Protein AF-A0A835G7R6-F1 (afdb_monomer_lite)

Structure (mmCIF, N/CA/C/O backbone):
data_AF-A0A835G7R6-F1
#
_entry.id   AF-A0A835G7R6-F1
#
loop_
_atom_site.group_PDB
_atom_site.id
_atom_site.type_symbol
_atom_site.label_atom_id
_atom_site.label_alt_id
_atom_site.label_comp_id
_atom_site.label_asym_id
_atom_site.label_entity_id
_atom_site.label_seq_id
_atom_site.pdbx_PDB_ins_code
_atom_site.Cartn_x
_atom_site.Cartn_y
_atom_site.Cartn_z
_atom_site.occupancy
_atom_site.B_iso_or_equiv
_atom_site.auth_seq_id
_atom_site.auth_comp_id
_atom_site.auth_asym_id
_atom_site.auth_atom_id
_atom_site.pdbx_PDB_model_num
ATOM 1 N N . ASN A 1 1 ? 49.746 -37.201 -50.486 1.00 33.78 1 ASN A N 1
ATOM 2 C CA . ASN A 1 1 ? 51.014 -36.562 -50.086 1.00 33.78 1 ASN A CA 1
ATOM 3 C C . ASN A 1 1 ? 51.595 -35.878 -51.313 1.00 33.78 1 ASN A C 1
ATOM 5 O O . ASN A 1 1 ? 51.813 -36.614 -52.272 1.00 33.78 1 ASN A O 1
ATOM 9 N N . PRO A 1 2 ? 51.861 -34.561 -51.320 1.00 35.62 2 PRO A N 1
ATOM 10 C CA . PRO A 1 2 ? 51.382 -33.475 -50.436 1.00 35.62 2 PRO A CA 1
ATOM 11 C C . PRO A 1 2 ? 50.703 -32.332 -51.251 1.00 35.62 2 PRO A C 1
ATOM 13 O O . PRO A 1 2 ? 50.592 -32.457 -52.465 1.00 35.62 2 PRO A O 1
ATOM 16 N N . ALA A 1 3 ? 50.317 -31.164 -50.720 1.00 29.27 3 ALA A N 1
ATOM 17 C CA . ALA A 1 3 ? 49.664 -30.757 -49.460 1.00 29.27 3 ALA A CA 1
ATOM 18 C C . ALA A 1 3 ? 49.553 -29.203 -49.435 1.00 29.27 3 ALA A C 1
ATOM 20 O O . ALA A 1 3 ? 50.396 -28.535 -50.017 1.00 29.27 3 ALA A O 1
ATOM 21 N N . GLU A 1 4 ? 48.551 -28.681 -48.716 1.00 32.97 4 GLU A N 1
ATOM 22 C CA . GLU A 1 4 ? 48.569 -27.445 -47.892 1.00 32.97 4 GLU A CA 1
ATOM 23 C C . GLU A 1 4 ? 48.781 -26.001 -48.438 1.00 32.97 4 GLU A C 1
ATOM 25 O O . GLU A 1 4 ? 49.828 -25.649 -48.971 1.00 32.97 4 GLU A O 1
ATOM 30 N N . LEU A 1 5 ? 47.811 -25.150 -48.013 1.00 30.33 5 LEU A N 1
ATOM 31 C CA . LEU A 1 5 ? 47.894 -23.733 -47.558 1.00 30.33 5 LEU A CA 1
ATOM 32 C C . LEU A 1 5 ? 48.140 -22.625 -48.625 1.00 30.33 5 LEU A C 1
ATOM 34 O O . LEU A 1 5 ? 48.570 -22.915 -49.732 1.00 30.33 5 LEU A O 1
ATOM 38 N N . VAL A 1 6 ? 47.824 -21.325 -48.423 1.00 29.44 6 VAL A N 1
ATOM 39 C CA . VAL A 1 6 ? 47.323 -20.530 -47.258 1.00 29.44 6 VAL A CA 1
ATOM 40 C C . VAL A 1 6 ? 46.032 -19.723 -47.627 1.00 29.44 6 VAL A C 1
ATOM 42 O O . VAL A 1 6 ? 45.626 -19.668 -48.782 1.00 29.44 6 VAL A O 1
ATOM 45 N N . SER A 1 7 ? 45.379 -19.104 -46.633 1.00 27.89 7 SER A N 1
ATOM 46 C CA . SER A 1 7 ? 44.165 -18.248 -46.625 1.00 27.89 7 SER A CA 1
ATOM 47 C C . SER A 1 7 ? 44.254 -16.815 -47.206 1.00 27.89 7 SER A C 1
ATOM 49 O O . SER A 1 7 ? 45.335 -16.231 -47.224 1.00 27.89 7 SER A O 1
ATOM 51 N N . GLY A 1 8 ? 43.097 -16.158 -47.428 1.00 22.91 8 GLY A N 1
ATOM 52 C CA . GLY A 1 8 ? 42.976 -14.682 -47.423 1.00 22.91 8 GLY A CA 1
ATOM 53 C C . GLY A 1 8 ? 41.557 -14.131 -47.685 1.00 22.91 8 GLY A C 1
ATOM 54 O O . GLY A 1 8 ? 41.067 -14.218 -48.804 1.00 22.91 8 GLY A O 1
ATOM 55 N N . ASN A 1 9 ? 40.899 -13.548 -46.672 1.00 26.45 9 ASN A N 1
ATOM 56 C CA . ASN A 1 9 ? 39.532 -12.995 -46.764 1.00 26.45 9 ASN A CA 1
ATOM 57 C C . ASN A 1 9 ? 39.440 -11.670 -47.551 1.00 26.45 9 ASN A C 1
ATOM 59 O O . ASN A 1 9 ? 40.267 -10.781 -47.363 1.00 26.45 9 ASN A O 1
ATOM 63 N N . ALA A 1 10 ? 38.328 -11.474 -48.271 1.00 25.22 10 ALA A N 1
ATOM 64 C CA . ALA A 1 10 ? 37.787 -10.158 -48.635 1.00 25.22 10 ALA A CA 1
ATOM 65 C C . ALA A 1 10 ? 36.261 -10.170 -48.383 1.00 25.22 10 ALA A C 1
ATOM 67 O O . ALA A 1 10 ? 35.511 -10.806 -49.112 1.00 25.22 10 ALA A O 1
ATOM 68 N N . MET A 1 11 ? 35.791 -9.699 -47.225 1.00 24.94 11 MET A N 1
ATOM 69 C CA . MET A 1 11 ? 35.410 -8.293 -46.985 1.00 24.94 11 MET A CA 1
ATOM 70 C C . MET A 1 11 ? 34.246 -7.808 -47.867 1.00 24.94 11 MET A C 1
ATOM 72 O O . MET A 1 11 ? 34.421 -6.974 -48.750 1.00 24.94 11 MET A O 1
ATOM 76 N N . VAL A 1 12 ? 33.035 -8.272 -47.542 1.00 28.19 12 VAL A N 1
ATOM 77 C CA . VAL A 1 12 ? 31.789 -7.527 -47.781 1.00 28.19 12 VAL A CA 1
ATOM 78 C C . VAL A 1 12 ? 31.014 -7.483 -46.464 1.00 28.19 12 VAL A C 1
ATOM 80 O O . VAL A 1 12 ? 30.274 -8.404 -46.143 1.00 28.19 12 VAL A O 1
ATOM 83 N N . TYR A 1 13 ? 31.206 -6.415 -45.692 1.00 23.62 13 TYR A N 1
ATOM 84 C CA . TYR A 1 13 ? 30.321 -6.034 -44.590 1.00 23.62 13 TYR A CA 1
ATOM 85 C C . TYR A 1 13 ? 30.127 -4.519 -44.651 1.00 23.62 13 TYR A C 1
ATOM 87 O O . TYR A 1 13 ? 31.073 -3.752 -44.485 1.00 23.62 13 TYR A O 1
ATOM 95 N N . LEU A 1 14 ? 28.901 -4.100 -44.961 1.00 25.89 14 LEU A N 1
ATOM 96 C CA . LEU A 1 14 ? 28.512 -2.696 -45.041 1.00 25.89 14 LEU A CA 1
ATOM 97 C C . LEU A 1 14 ? 28.317 -2.141 -43.620 1.00 25.89 14 LEU A C 1
ATOM 99 O O . LEU A 1 14 ? 27.483 -2.681 -42.891 1.00 25.89 14 LEU A O 1
ATOM 103 N N . PRO A 1 15 ? 28.998 -1.050 -43.225 1.00 36.72 15 PRO A N 1
ATOM 104 C CA . PRO A 1 15 ? 28.623 -0.299 -42.042 1.00 36.72 15 PRO A CA 1
ATOM 105 C C . PRO A 1 15 ? 27.429 0.590 -42.404 1.00 36.72 15 PRO A C 1
ATOM 107 O O . PRO A 1 15 ? 27.571 1.668 -42.981 1.00 36.72 15 PRO A O 1
ATOM 110 N N . GLN A 1 16 ? 26.235 0.110 -42.090 1.00 40.00 16 GLN A N 1
ATOM 111 C CA . GLN A 1 16 ? 25.064 0.951 -41.868 1.00 40.00 16 GLN A CA 1
ATOM 112 C C . GLN A 1 16 ? 24.672 0.702 -40.410 1.00 40.00 16 GLN A C 1
ATOM 114 O O . GLN A 1 16 ? 24.522 -0.468 -40.043 1.00 40.00 16 GLN A O 1
ATOM 119 N N . PRO A 1 17 ? 24.597 1.727 -39.551 1.00 46.34 17 PRO A N 1
ATOM 120 C CA . PRO A 1 17 ? 24.029 1.547 -38.226 1.00 46.34 17 PRO A CA 1
ATOM 121 C C . PRO A 1 17 ? 22.519 1.299 -38.381 1.00 46.34 17 PRO A C 1
ATOM 123 O O . PRO A 1 17 ? 21.880 1.842 -39.278 1.00 46.34 17 PRO A O 1
ATOM 126 N N . TRP A 1 18 ? 21.968 0.402 -37.566 1.00 56.72 18 TRP A N 1
ATOM 127 C CA . TRP A 1 18 ? 20.576 -0.044 -37.668 1.00 56.72 18 TRP A CA 1
ATOM 128 C C . TRP A 1 18 ? 19.822 0.297 -36.371 1.00 56.72 18 TRP A C 1
ATOM 130 O O . TRP A 1 18 ? 20.449 0.422 -35.314 1.00 56.72 18 TRP A O 1
ATOM 140 N N . PRO A 1 19 ? 18.490 0.464 -36.435 1.00 59.53 19 PRO A N 1
ATOM 141 C CA . PRO A 1 19 ? 17.717 1.033 -35.336 1.00 59.53 19 PRO A CA 1
ATOM 142 C C . PRO A 1 19 ? 17.662 0.168 -34.065 1.00 59.53 19 PRO A C 1
ATOM 144 O O . PRO A 1 19 ? 17.779 -1.061 -34.100 1.00 59.53 19 PRO A O 1
ATOM 147 N N . MET A 1 20 ? 17.412 0.830 -32.934 1.00 67.94 20 MET A N 1
ATOM 148 C CA . MET A 1 20 ? 17.172 0.216 -31.620 1.00 67.94 20 MET A CA 1
ATOM 149 C C . MET A 1 20 ? 15.711 0.392 -31.205 1.00 67.94 20 MET A C 1
ATOM 151 O O . MET A 1 20 ? 15.147 1.470 -31.392 1.00 67.94 20 MET A O 1
ATOM 155 N N . ALA A 1 21 ? 15.105 -0.637 -30.607 1.00 63.94 21 ALA A N 1
ATOM 156 C CA . ALA A 1 21 ? 13.770 -0.536 -30.012 1.00 63.94 21 ALA A CA 1
ATOM 157 C C . ALA A 1 21 ? 13.841 -0.291 -28.514 1.00 63.94 21 ALA A C 1
ATOM 159 O O . ALA A 1 21 ? 14.805 -0.651 -27.835 1.00 63.94 21 ALA A O 1
ATOM 160 N N . VAL A 1 22 ? 12.782 0.311 -27.990 1.00 64.12 22 VAL A N 1
ATOM 161 C CA . VAL A 1 22 ? 12.763 0.735 -26.606 1.00 64.12 22 VAL A CA 1
ATOM 162 C C . VAL A 1 22 ? 11.360 0.840 -26.045 1.00 64.12 22 VAL A C 1
ATOM 164 O O . VAL A 1 22 ? 10.524 1.530 -26.615 1.00 64.12 22 VAL A O 1
ATOM 167 N N . GLN A 1 23 ? 11.112 0.216 -24.899 1.00 57.53 23 GLN A N 1
ATOM 168 C CA . GLN A 1 23 ? 9.827 0.217 -24.219 1.00 57.53 23 GLN A CA 1
ATOM 169 C C . GLN A 1 23 ? 9.900 0.880 -22.842 1.00 57.53 23 GLN A C 1
ATOM 171 O O . GLN A 1 23 ? 10.727 0.537 -21.995 1.00 57.53 23 GLN A O 1
ATOM 176 N N . GLU A 1 24 ? 8.948 1.773 -22.601 1.00 62.56 24 GLU A N 1
ATOM 177 C CA . GLU A 1 24 ? 8.604 2.337 -21.302 1.00 62.56 24 GLU A CA 1
ATOM 178 C C . GLU A 1 24 ? 7.299 1.676 -20.827 1.00 62.56 24 GLU A C 1
ATOM 180 O O . GLU A 1 24 ? 6.244 1.859 -21.438 1.00 62.56 24 GLU A O 1
ATOM 185 N N . GLY A 1 25 ? 7.367 0.863 -19.769 1.00 54.47 25 GLY A N 1
ATOM 186 C CA . GLY A 1 25 ? 6.235 0.058 -19.294 1.00 54.47 25 GLY A CA 1
ATOM 187 C C . GLY A 1 25 ? 5.708 0.495 -17.933 1.00 54.47 25 GLY A C 1
ATOM 188 O O . GLY A 1 25 ? 6.393 0.342 -16.924 1.00 54.47 25 GLY A O 1
ATOM 189 N N . GLY A 1 26 ? 4.468 0.977 -17.879 1.00 53.88 26 GLY A N 1
ATOM 190 C CA . GLY A 1 26 ? 3.743 1.214 -16.633 1.00 53.88 26 GLY A CA 1
ATOM 191 C C . GLY A 1 26 ? 2.947 -0.011 -16.169 1.00 53.88 26 GLY A C 1
ATOM 192 O O . GLY A 1 26 ? 2.806 -1.012 -16.875 1.00 53.88 26 GLY A O 1
ATOM 193 N N . ALA A 1 27 ? 2.355 0.087 -14.975 1.00 48.56 27 ALA A N 1
ATOM 194 C CA . ALA A 1 27 ? 1.444 -0.939 -14.458 1.00 48.56 27 ALA A CA 1
ATOM 195 C C . ALA A 1 27 ? 0.140 -1.063 -15.279 1.00 48.56 27 ALA A C 1
ATOM 197 O O . ALA A 1 27 ? -0.487 -2.119 -15.274 1.00 48.56 27 ALA A O 1
ATOM 198 N N . THR A 1 28 ? -0.263 -0.001 -15.986 1.00 50.69 28 THR A N 1
ATOM 199 C CA . THR A 1 28 ? -1.562 0.089 -16.681 1.00 50.69 28 THR A CA 1
ATOM 200 C C . THR A 1 28 ? -1.428 0.109 -18.208 1.00 50.69 28 THR A C 1
ATOM 202 O O . THR A 1 28 ? -2.153 -0.614 -18.886 1.00 50.69 28 THR A O 1
ATOM 205 N N . HIS A 1 29 ? -0.473 0.874 -18.746 1.00 62.97 29 HIS A N 1
ATOM 206 C CA . HIS A 1 29 ? -0.184 1.004 -20.180 1.00 62.97 29 HIS A CA 1
ATOM 207 C C . HIS A 1 29 ? 1.329 1.041 -20.423 1.00 62.97 29 HIS A C 1
ATOM 209 O O . HIS A 1 29 ? 2.095 1.335 -19.502 1.00 62.97 29 HIS A O 1
ATOM 215 N N . SER A 1 30 ? 1.743 0.769 -21.659 1.00 72.81 30 SER A N 1
ATOM 216 C CA . SER A 1 30 ? 3.144 0.789 -22.089 1.00 72.81 30 SER A CA 1
ATOM 217 C C . SER A 1 30 ? 3.284 1.473 -23.449 1.00 72.81 30 SER A C 1
ATOM 219 O O . SER A 1 30 ? 2.401 1.355 -24.302 1.00 72.81 30 SER A O 1
ATOM 221 N N . ASN A 1 31 ? 4.403 2.162 -23.661 1.00 76.75 31 ASN A N 1
ATOM 222 C CA . ASN A 1 31 ? 4.774 2.774 -24.936 1.00 76.75 31 ASN A CA 1
ATOM 223 C C . ASN A 1 31 ? 6.070 2.134 -25.436 1.00 76.75 31 ASN A C 1
ATOM 225 O O . ASN A 1 31 ? 6.983 1.910 -24.643 1.00 76.75 31 ASN A O 1
ATOM 229 N N . LEU A 1 32 ? 6.173 1.886 -26.739 1.00 83.38 32 LEU A N 1
ATOM 230 C CA . LEU A 1 32 ? 7.396 1.431 -27.393 1.00 83.38 32 LEU A CA 1
ATOM 231 C C . LEU A 1 32 ? 7.760 2.402 -28.523 1.00 83.38 32 LEU A C 1
ATOM 233 O O . LEU A 1 32 ? 6.890 2.868 -29.257 1.00 83.38 32 LEU A O 1
ATOM 237 N N . VAL A 1 33 ? 9.042 2.730 -28.647 1.00 82.56 33 VAL A N 1
ATOM 238 C CA . VAL A 1 33 ? 9.614 3.559 -29.713 1.00 82.56 33 VAL A CA 1
ATOM 239 C C . VAL A 1 33 ? 10.791 2.835 -30.353 1.00 82.56 33 VAL A C 1
ATOM 241 O O . VAL A 1 33 ? 11.528 2.118 -29.682 1.00 82.56 33 VAL A O 1
ATOM 244 N N . ILE A 1 34 ? 10.981 3.031 -31.649 1.00 86.00 34 ILE A N 1
ATOM 245 C CA . ILE A 1 34 ? 12.173 2.609 -32.380 1.00 86.00 34 ILE A CA 1
ATOM 246 C C . ILE A 1 34 ? 12.921 3.870 -32.791 1.00 86.00 34 ILE A C 1
ATOM 248 O O . ILE A 1 34 ? 12.311 4.774 -33.361 1.00 86.00 34 ILE A O 1
ATOM 252 N N . CYS A 1 35 ? 14.220 3.932 -32.509 1.00 82.62 35 CYS A N 1
ATOM 253 C CA . CYS A 1 35 ? 15.084 5.061 -32.843 1.00 82.62 35 CYS A CA 1
ATOM 254 C C . CYS A 1 35 ? 16.175 4.648 -33.834 1.00 82.62 35 CYS A C 1
ATOM 256 O O . CYS A 1 35 ? 16.729 3.553 -33.720 1.00 82.62 35 CYS A O 1
ATOM 258 N N . ASP A 1 36 ? 16.495 5.536 -34.773 1.00 83.50 36 ASP A N 1
ATOM 259 C CA . ASP A 1 36 ? 17.659 5.411 -35.654 1.00 83.50 36 ASP A CA 1
ATOM 260 C C . ASP A 1 36 ? 18.974 5.795 -34.940 1.00 83.50 36 ASP A C 1
ATOM 262 O O . ASP A 1 36 ? 18.989 6.175 -33.764 1.00 83.50 36 ASP A O 1
ATOM 266 N N . GLU A 1 37 ? 20.095 5.694 -35.652 1.00 78.69 37 GLU A N 1
ATOM 267 C CA . GLU A 1 37 ? 21.443 6.005 -35.160 1.00 78.69 37 GLU A CA 1
ATOM 268 C C . GLU A 1 37 ? 21.644 7.460 -34.719 1.00 78.69 37 GLU A C 1
ATOM 270 O O . GLU A 1 37 ? 22.587 7.765 -33.992 1.00 78.69 37 GLU A O 1
ATOM 275 N N . THR A 1 38 ? 20.766 8.370 -35.146 1.00 77.88 38 THR A N 1
ATOM 276 C CA . THR A 1 38 ? 20.802 9.785 -34.756 1.00 77.88 38 THR A CA 1
ATOM 277 C C . THR A 1 38 ? 20.018 10.047 -33.468 1.00 77.88 38 THR A C 1
ATOM 279 O O . THR A 1 38 ? 20.029 11.165 -32.953 1.00 77.88 38 THR A O 1
ATOM 282 N N . GLY A 1 39 ? 19.343 9.023 -32.930 1.00 74.06 39 GLY A N 1
ATOM 283 C CA . GLY A 1 39 ? 18.424 9.137 -31.798 1.00 74.06 39 GLY A CA 1
ATOM 284 C C . GLY A 1 39 ? 17.033 9.637 -32.191 1.00 74.06 39 GLY A C 1
ATOM 285 O O . GLY A 1 39 ? 16.216 9.918 -31.311 1.00 74.06 39 GLY A O 1
ATOM 286 N N . LYS A 1 40 ? 16.732 9.750 -33.490 1.00 80.00 40 LYS A N 1
ATOM 287 C CA . LYS A 1 40 ? 15.413 10.151 -33.981 1.00 80.00 40 LYS A CA 1
ATOM 288 C C . LYS A 1 40 ? 14.467 8.952 -33.951 1.00 80.00 40 LYS A C 1
ATOM 290 O O . LYS A 1 40 ? 14.801 7.870 -34.423 1.00 80.00 40 LYS A O 1
ATOM 295 N N . VAL A 1 41 ? 13.258 9.159 -33.429 1.00 80.81 41 VAL A N 1
ATOM 296 C CA . VAL A 1 41 ? 12.201 8.137 -33.435 1.00 80.81 41 VAL A CA 1
ATOM 297 C C . VAL A 1 41 ? 11.705 7.911 -34.869 1.00 80.81 41 VAL A C 1
ATOM 299 O O . VAL A 1 41 ? 11.282 8.858 -35.535 1.00 80.81 41 VAL A O 1
ATOM 302 N N . VAL A 1 42 ? 11.750 6.657 -35.318 1.00 85.56 42 VAL A N 1
ATOM 303 C CA . VAL A 1 42 ? 11.343 6.185 -36.653 1.00 85.56 42 VAL A CA 1
ATOM 304 C C . VAL A 1 42 ? 10.163 5.211 -36.633 1.00 85.56 42 VAL A C 1
ATOM 306 O O . VAL A 1 42 ? 9.587 4.973 -37.684 1.00 85.56 42 VAL A O 1
ATOM 309 N N . GLY A 1 43 ? 9.778 4.684 -35.467 1.00 82.38 43 GLY A N 1
ATOM 310 C CA . GLY A 1 43 ? 8.544 3.908 -35.302 1.00 82.38 43 GLY A CA 1
ATOM 311 C C . GLY A 1 43 ? 8.028 3.929 -33.869 1.00 82.38 43 GLY A C 1
ATOM 312 O O . GLY A 1 43 ? 8.785 4.207 -32.932 1.00 82.38 43 GLY A O 1
ATOM 313 N N . ARG A 1 44 ? 6.737 3.665 -33.682 1.00 85.00 44 ARG A N 1
ATOM 314 C CA . ARG A 1 44 ? 6.041 3.730 -32.391 1.00 85.00 44 ARG A CA 1
ATOM 315 C C . ARG A 1 44 ? 5.010 2.610 -32.251 1.00 85.00 44 ARG A C 1
ATOM 317 O O . ARG A 1 44 ? 4.379 2.191 -33.212 1.00 85.00 44 ARG A O 1
ATOM 324 N N . ALA A 1 45 ? 4.775 2.180 -31.017 1.00 82.44 45 ALA A N 1
ATOM 325 C CA . ALA A 1 45 ? 3.613 1.381 -30.644 1.00 82.44 45 ALA A CA 1
ATOM 326 C C . ALA A 1 45 ? 3.133 1.736 -29.233 1.00 82.44 45 ALA A C 1
ATOM 328 O O . ALA A 1 45 ? 3.883 2.248 -28.399 1.00 82.44 45 ALA A O 1
ATOM 329 N N . LYS A 1 46 ? 1.868 1.423 -28.955 1.00 76.50 46 LYS A N 1
ATOM 330 C CA . LYS A 1 46 ? 1.271 1.475 -27.617 1.00 76.50 46 LYS A CA 1
ATOM 331 C C . LYS A 1 46 ? 0.662 0.122 -27.287 1.00 76.50 46 LYS A C 1
ATOM 333 O O . LYS A 1 46 ? 0.208 -0.590 -28.180 1.00 76.50 46 LYS A O 1
ATOM 338 N N . GLY A 1 47 ? 0.611 -0.216 -26.007 1.00 74.12 47 GLY A N 1
ATOM 339 C CA . GLY A 1 47 ? 0.014 -1.463 -25.553 1.00 74.12 47 GLY A CA 1
ATOM 340 C C . GLY A 1 47 ? -0.380 -1.448 -24.079 1.00 74.12 47 GLY A C 1
ATOM 341 O O . GLY A 1 47 ? -0.239 -0.432 -23.390 1.00 74.12 47 GLY A O 1
ATOM 342 N N . PRO A 1 48 ? -0.913 -2.574 -23.582 1.00 73.75 48 PRO A N 1
ATOM 343 C CA . PRO A 1 48 ? -1.301 -2.707 -22.185 1.00 73.75 48 PRO A CA 1
ATOM 344 C C . PRO A 1 48 ? -0.074 -2.665 -21.257 1.00 73.75 48 PRO A C 1
ATOM 346 O O . PRO A 1 48 ? 1.074 -2.788 -21.690 1.00 73.75 48 PRO A O 1
ATOM 349 N N . GLY A 1 49 ? -0.309 -2.493 -19.957 1.00 69.12 49 GLY A N 1
ATOM 350 C CA . GLY A 1 49 ? 0.741 -2.551 -18.938 1.00 69.12 49 GLY A CA 1
ATOM 351 C C . GLY A 1 49 ? 1.538 -3.859 -18.986 1.00 69.12 49 GLY A C 1
ATOM 352 O O . GLY A 1 49 ? 0.992 -4.920 -19.313 1.00 69.12 49 GLY A O 1
ATOM 353 N N . THR A 1 50 ? 2.825 -3.767 -18.650 1.00 75.75 50 THR A N 1
ATOM 354 C CA . THR A 1 50 ? 3.806 -4.871 -18.683 1.00 75.75 50 THR A CA 1
ATOM 355 C C . THR A 1 50 ? 4.534 -5.035 -17.346 1.00 75.75 50 THR A C 1
ATOM 357 O O . THR A 1 50 ? 5.743 -5.245 -17.301 1.00 75.75 50 THR A O 1
ATOM 360 N N . ASN A 1 51 ? 3.805 -4.925 -16.232 1.00 72.94 51 ASN A N 1
ATOM 361 C CA . ASN A 1 51 ? 4.333 -5.278 -14.915 1.00 72.94 51 ASN A CA 1
ATOM 362 C C . ASN A 1 51 ? 4.266 -6.808 -14.732 1.00 72.94 51 ASN A C 1
ATOM 364 O O . ASN A 1 51 ? 3.185 -7.387 -14.580 1.00 72.94 51 ASN A O 1
ATOM 368 N N . HIS A 1 52 ? 5.428 -7.465 -14.755 1.00 71.25 52 HIS A N 1
ATOM 369 C CA . HIS A 1 52 ? 5.520 -8.927 -14.742 1.00 71.25 52 HIS A CA 1
ATOM 370 C C . HIS A 1 52 ? 5.057 -9.569 -13.422 1.00 71.25 52 HIS A C 1
ATOM 372 O O . HIS A 1 52 ? 4.621 -10.717 -13.443 1.00 71.25 52 HIS A O 1
ATOM 378 N N . TRP A 1 53 ? 5.048 -8.844 -12.297 1.00 62.56 53 TRP A N 1
ATOM 379 C CA . TRP A 1 53 ? 4.513 -9.351 -11.022 1.00 62.56 53 TRP A CA 1
ATOM 380 C C . TRP A 1 53 ? 2.991 -9.505 -11.026 1.00 62.56 53 TRP A C 1
ATOM 382 O O . TRP A 1 53 ? 2.452 -10.314 -10.277 1.00 62.56 53 TRP A O 1
ATOM 392 N N . THR A 1 54 ? 2.292 -8.733 -11.864 1.00 63.28 54 THR A N 1
ATOM 393 C CA . THR A 1 54 ? 0.825 -8.809 -11.996 1.00 63.28 54 THR A CA 1
ATOM 394 C C . THR A 1 54 ? 0.395 -9.819 -13.063 1.00 63.28 54 THR A C 1
ATOM 396 O O . THR A 1 54 ? -0.679 -10.405 -12.963 1.00 63.28 54 THR A O 1
ATOM 399 N N . LEU A 1 55 ? 1.222 -10.011 -14.095 1.00 72.69 55 LEU A N 1
ATOM 400 C CA . LEU A 1 55 ? 0.869 -10.753 -15.313 1.00 72.69 55 LEU A CA 1
ATOM 401 C C . LEU A 1 55 ? 1.552 -12.122 -15.431 1.00 72.69 55 LEU A C 1
ATOM 403 O O . LEU A 1 55 ? 1.097 -12.971 -16.191 1.00 72.69 55 LEU A O 1
ATOM 407 N N . GLY A 1 56 ? 2.662 -12.322 -14.720 1.00 79.44 56 GLY A N 1
ATOM 408 C CA . GLY A 1 56 ? 3.656 -13.337 -15.050 1.00 79.44 56 GLY A CA 1
ATOM 409 C C . GLY A 1 56 ? 4.597 -12.880 -16.174 1.00 79.44 56 GLY A C 1
ATOM 410 O O . GLY A 1 56 ? 4.255 -12.046 -17.018 1.00 79.44 56 GLY A O 1
ATOM 411 N N . ILE A 1 57 ? 5.807 -13.444 -16.189 1.00 86.62 57 ILE A N 1
ATOM 412 C CA . ILE A 1 57 ? 6.855 -13.124 -17.174 1.00 86.62 57 ILE A CA 1
ATOM 413 C C . ILE A 1 57 ? 6.430 -13.507 -18.602 1.00 86.62 57 ILE A C 1
ATOM 415 O O . ILE A 1 57 ? 6.689 -12.755 -19.537 1.00 86.62 57 ILE A O 1
ATOM 419 N N . ASP A 1 58 ? 5.711 -14.618 -18.772 1.00 90.31 58 ASP A N 1
ATOM 420 C CA . ASP A 1 58 ? 5.254 -15.107 -20.081 1.00 90.31 58 ASP A CA 1
ATOM 421 C C . ASP A 1 58 ? 4.281 -14.159 -20.798 1.00 90.31 58 ASP A C 1
ATOM 423 O O . ASP A 1 58 ? 4.437 -13.882 -21.988 1.00 90.31 58 ASP A O 1
ATOM 427 N N . GLU A 1 59 ? 3.288 -13.636 -20.078 1.00 88.31 59 GLU A N 1
ATOM 428 C CA . GLU A 1 59 ? 2.317 -12.684 -20.629 1.00 88.31 59 GLU A CA 1
ATOM 429 C C . GLU A 1 59 ? 2.929 -11.283 -20.787 1.00 88.31 59 GLU A C 1
ATOM 431 O O . GLU A 1 59 ? 2.597 -10.551 -21.719 1.00 88.31 59 GLU A O 1
ATOM 436 N N . CYS A 1 60 ? 3.887 -10.922 -19.927 1.00 86.38 60 CYS A N 1
ATOM 437 C CA . CYS A 1 60 ? 4.702 -9.726 -20.115 1.00 86.38 60 CYS A CA 1
ATOM 438 C C . CYS A 1 60 ? 5.496 -9.793 -21.436 1.00 86.38 60 CYS A C 1
ATOM 440 O O . CYS A 1 60 ? 5.398 -8.880 -22.258 1.00 86.38 60 CYS A O 1
ATOM 442 N N . ALA A 1 61 ? 6.202 -10.903 -21.684 1.00 93.00 61 ALA A N 1
ATOM 443 C CA . ALA A 1 61 ? 6.967 -11.135 -22.910 1.00 93.00 61 ALA A CA 1
ATOM 444 C C . ALA A 1 61 ? 6.083 -11.099 -24.169 1.00 93.00 61 ALA A C 1
ATOM 446 O O . ALA A 1 61 ? 6.439 -10.436 -25.141 1.00 93.00 61 ALA A O 1
ATOM 447 N N . ASN A 1 62 ? 4.895 -11.719 -24.136 1.00 93.12 62 ASN A N 1
ATOM 448 C CA . ASN A 1 62 ? 3.908 -11.628 -25.223 1.00 93.12 62 ASN A CA 1
ATOM 449 C C . ASN A 1 62 ? 3.565 -10.178 -25.595 1.00 93.12 62 ASN A C 1
ATOM 451 O O . ASN A 1 62 ? 3.549 -9.821 -26.772 1.00 93.12 62 ASN A O 1
ATOM 455 N N . ARG A 1 63 ? 3.283 -9.338 -24.592 1.00 91.44 63 ARG A N 1
ATOM 456 C CA . ARG A 1 63 ? 2.905 -7.930 -24.796 1.00 91.44 63 ARG A CA 1
ATOM 457 C C . ARG A 1 63 ? 4.053 -7.111 -25.371 1.00 91.44 63 ARG A C 1
ATOM 459 O O . ARG A 1 63 ? 3.817 -6.301 -26.264 1.00 91.44 63 ARG A O 1
ATOM 466 N N . ILE A 1 64 ? 5.274 -7.349 -24.888 1.00 91.81 64 ILE A N 1
ATOM 467 C CA . ILE A 1 64 ? 6.502 -6.734 -25.410 1.00 91.81 64 ILE A CA 1
ATOM 468 C C . ILE A 1 64 ? 6.673 -7.078 -26.896 1.00 91.81 64 ILE A C 1
ATOM 470 O O . ILE A 1 64 ? 6.808 -6.174 -27.715 1.00 91.81 64 ILE A O 1
ATOM 474 N N . ILE A 1 65 ? 6.590 -8.361 -27.262 1.00 94.12 65 ILE A N 1
ATOM 475 C CA . ILE A 1 65 ? 6.752 -8.827 -28.651 1.00 94.12 65 ILE A CA 1
ATOM 476 C C . ILE A 1 65 ? 5.656 -8.253 -29.561 1.00 94.12 65 ILE A C 1
ATOM 478 O O . ILE A 1 65 ? 5.954 -7.747 -30.641 1.00 94.12 65 ILE A O 1
ATOM 482 N N . ALA A 1 66 ? 4.397 -8.241 -29.112 1.00 93.31 66 ALA A N 1
ATOM 483 C CA . ALA A 1 66 ? 3.290 -7.666 -29.878 1.00 93.31 66 ALA A CA 1
ATOM 484 C C . ALA A 1 66 ? 3.477 -6.158 -30.148 1.00 93.31 66 ALA A C 1
ATOM 486 O O . ALA A 1 66 ? 3.279 -5.704 -31.277 1.00 93.31 66 ALA A O 1
ATOM 487 N N . MET A 1 67 ? 3.906 -5.383 -29.143 1.00 92.12 67 MET A N 1
ATOM 488 C CA . MET A 1 67 ? 4.247 -3.965 -29.328 1.00 92.12 67 MET A CA 1
ATOM 489 C C . MET A 1 67 ? 5.468 -3.783 -30.232 1.00 92.12 67 MET A C 1
ATOM 491 O O . MET A 1 67 ? 5.467 -2.894 -31.079 1.00 92.12 67 MET A O 1
ATOM 495 N N . LEU A 1 68 ? 6.491 -4.629 -30.089 1.00 91.94 68 LEU A N 1
ATOM 496 C CA . LEU A 1 68 ? 7.699 -4.575 -30.908 1.00 91.94 68 LEU A CA 1
ATOM 497 C C . LEU A 1 68 ? 7.373 -4.803 -32.385 1.00 91.94 68 LEU A C 1
ATOM 499 O O . LEU A 1 68 ? 7.831 -4.046 -33.235 1.00 91.94 68 LEU A O 1
ATOM 503 N N . HIS A 1 69 ? 6.543 -5.800 -32.693 1.00 94.06 69 HIS A N 1
ATOM 504 C CA . HIS A 1 69 ? 6.090 -6.073 -34.059 1.00 94.06 69 HIS A CA 1
ATOM 505 C C . HIS A 1 69 ? 5.271 -4.914 -34.623 1.00 94.06 69 HIS A C 1
ATOM 507 O O . HIS A 1 69 ? 5.499 -4.533 -35.765 1.00 94.06 69 HIS A O 1
ATOM 513 N N . SER A 1 70 ? 4.383 -4.317 -33.822 1.00 91.06 70 SER A N 1
ATOM 514 C CA . SER A 1 70 ? 3.615 -3.134 -34.231 1.00 91.06 70 SER A CA 1
ATOM 515 C C . SER A 1 70 ? 4.505 -1.916 -34.503 1.00 91.06 70 SER A C 1
ATOM 517 O O . SER A 1 70 ? 4.217 -1.158 -35.422 1.00 91.06 70 SER A O 1
ATOM 519 N N . ALA A 1 71 ? 5.579 -1.719 -33.734 1.00 87.38 71 ALA A N 1
ATOM 520 C CA . ALA A 1 71 ? 6.506 -0.607 -33.944 1.00 87.38 71 ALA A CA 1
ATOM 521 C C . ALA A 1 71 ? 7.472 -0.860 -35.113 1.00 87.38 71 ALA A C 1
ATOM 523 O O . ALA A 1 71 ? 7.856 0.084 -35.800 1.00 87.38 71 ALA A O 1
ATOM 524 N N . LYS A 1 72 ? 7.848 -2.126 -35.364 1.00 90.81 72 LYS A N 1
ATOM 525 C CA . LYS A 1 72 ? 8.569 -2.531 -36.581 1.00 90.81 72 LYS A CA 1
ATOM 526 C C . LYS A 1 72 ? 7.709 -2.272 -37.824 1.00 90.81 72 LYS A C 1
ATOM 528 O O . LYS A 1 72 ? 8.224 -1.700 -38.777 1.00 90.81 72 LYS A O 1
ATOM 533 N N . ASP A 1 73 ? 6.416 -2.613 -37.786 1.00 92.31 73 ASP A N 1
ATOM 534 C CA . ASP A 1 73 ? 5.465 -2.324 -38.872 1.00 92.31 73 ASP A CA 1
ATOM 535 C C . ASP A 1 73 ? 5.364 -0.811 -39.153 1.00 92.31 73 ASP A C 1
ATOM 537 O O . ASP A 1 73 ? 5.486 -0.400 -40.306 1.00 92.31 73 ASP A O 1
ATOM 541 N N . ASP A 1 74 ? 5.218 0.016 -38.110 1.00 88.25 74 ASP A N 1
ATOM 542 C CA . ASP A 1 74 ? 5.183 1.489 -38.206 1.00 88.25 74 ASP A CA 1
ATOM 543 C C . ASP A 1 74 ? 6.488 2.077 -38.786 1.00 88.25 74 ASP A C 1
ATOM 545 O O . ASP A 1 74 ? 6.458 2.959 -39.642 1.00 88.25 74 ASP A O 1
ATOM 549 N N . ALA A 1 75 ? 7.644 1.519 -38.405 1.00 86.75 75 ALA A N 1
ATOM 550 C CA . ALA A 1 75 ? 8.956 1.896 -38.940 1.00 86.75 75 ALA A CA 1
ATOM 551 C C . ALA A 1 75 ? 9.268 1.339 -40.347 1.00 86.75 75 ALA A C 1
ATOM 553 O O . ALA A 1 75 ? 10.331 1.638 -40.897 1.00 86.75 75 ALA A O 1
ATOM 554 N N . GLY A 1 76 ? 8.415 0.482 -40.922 1.00 89.00 76 GLY A N 1
ATOM 555 C CA . GLY A 1 76 ? 8.706 -0.230 -42.174 1.00 89.00 76 GLY A CA 1
ATOM 556 C C . GLY A 1 76 ? 9.846 -1.259 -42.071 1.00 89.00 76 GLY A C 1
ATOM 557 O O . GLY A 1 76 ? 10.501 -1.564 -43.070 1.00 89.00 76 GLY A O 1
ATOM 558 N N . ILE A 1 77 ? 10.110 -1.786 -40.873 1.00 88.94 77 ILE A N 1
ATOM 559 C CA . ILE A 1 77 ? 11.163 -2.769 -40.586 1.00 88.94 77 ILE A CA 1
ATOM 560 C C . ILE A 1 77 ? 10.578 -4.194 -40.672 1.00 88.94 77 ILE A C 1
ATOM 562 O O . ILE A 1 77 ? 9.593 -4.484 -39.993 1.00 88.94 77 ILE A O 1
ATOM 566 N N . PRO A 1 78 ? 11.183 -5.125 -41.436 1.00 89.25 78 PRO A N 1
ATOM 567 C CA . PRO A 1 78 ? 10.753 -6.526 -41.463 1.00 89.25 78 PRO A CA 1
ATOM 568 C C . PRO A 1 78 ? 10.815 -7.199 -40.080 1.00 89.25 78 PRO A C 1
ATOM 570 O O . PRO A 1 78 ? 11.752 -6.977 -39.310 1.00 89.25 78 PRO A O 1
ATOM 573 N N . LYS A 1 79 ? 9.820 -8.030 -39.742 1.00 87.88 79 LYS A N 1
ATOM 574 C CA . LYS A 1 79 ? 9.692 -8.629 -38.395 1.00 87.88 79 LYS A CA 1
ATOM 575 C C . LYS A 1 79 ? 10.802 -9.625 -38.071 1.00 87.88 79 LYS A C 1
ATOM 577 O O . LYS A 1 79 ? 11.294 -9.609 -36.948 1.00 87.88 79 LYS A O 1
ATOM 582 N N . ASP A 1 80 ? 11.220 -10.382 -39.079 1.00 88.31 80 ASP A N 1
ATOM 583 C CA . ASP A 1 80 ? 12.353 -11.318 -39.125 1.00 88.31 80 ASP A CA 1
ATOM 584 C C . ASP A 1 80 ? 13.729 -10.632 -39.060 1.00 88.31 80 ASP A C 1
ATOM 586 O O . ASP A 1 80 ? 14.764 -11.292 -39.020 1.00 88.31 80 ASP A O 1
ATOM 590 N N . LYS A 1 81 ? 13.775 -9.295 -39.055 1.00 87.88 81 LYS A N 1
ATOM 591 C CA . LYS A 1 81 ? 15.018 -8.549 -38.890 1.00 87.88 81 LYS A CA 1
ATOM 592 C C . LYS A 1 81 ? 15.238 -8.188 -37.413 1.00 87.88 81 LYS A C 1
ATOM 594 O O . LYS A 1 81 ? 14.503 -7.332 -36.904 1.00 87.88 81 LYS A O 1
ATOM 599 N N . PRO A 1 82 ? 16.256 -8.739 -36.727 1.00 88.88 82 PRO A N 1
ATOM 600 C CA . PRO A 1 82 ? 16.600 -8.314 -35.376 1.00 88.88 82 PRO A CA 1
ATOM 601 C C . PRO A 1 82 ? 17.109 -6.876 -35.345 1.00 88.88 82 PRO A C 1
ATOM 603 O O . PRO A 1 82 ? 17.841 -6.421 -36.228 1.00 88.88 82 PRO A O 1
ATOM 606 N N . LEU A 1 83 ? 16.713 -6.166 -34.292 1.00 87.81 83 LEU A N 1
ATOM 607 C CA . LEU A 1 83 ? 17.236 -4.847 -33.946 1.00 87.81 83 LEU A CA 1
ATOM 608 C C . LEU A 1 83 ? 18.560 -4.978 -33.190 1.00 87.81 83 LEU A C 1
ATOM 610 O O . LEU A 1 83 ? 18.849 -6.028 -32.617 1.00 87.81 83 LEU A O 1
ATOM 614 N N . ASN A 1 84 ? 19.364 -3.917 -33.145 1.00 85.31 84 ASN A N 1
ATOM 615 C CA . ASN A 1 84 ? 20.659 -3.977 -32.461 1.00 85.31 84 ASN A CA 1
ATOM 616 C C . ASN A 1 84 ? 20.512 -4.173 -30.952 1.00 85.31 84 ASN A C 1
ATOM 618 O O . ASN A 1 84 ? 21.160 -5.045 -30.385 1.00 85.31 84 ASN A O 1
ATOM 622 N N . ALA A 1 85 ? 19.628 -3.402 -30.325 1.00 88.62 85 ALA A N 1
ATOM 623 C CA . ALA A 1 85 ? 19.305 -3.545 -28.918 1.00 88.62 85 ALA A CA 1
ATOM 624 C C . ALA A 1 85 ? 17.816 -3.264 -28.676 1.00 88.62 85 ALA A C 1
ATOM 626 O O . ALA A 1 85 ? 17.202 -2.457 -29.384 1.00 88.62 85 ALA A O 1
ATOM 627 N N . LEU A 1 86 ? 17.260 -3.922 -27.658 1.00 90.00 86 LEU A N 1
ATOM 628 C CA . LEU A 1 86 ? 15.940 -3.649 -27.097 1.00 90.00 86 LEU A CA 1
ATOM 629 C C . LEU A 1 86 ? 16.093 -3.193 -25.640 1.00 90.00 86 LEU A C 1
ATOM 631 O O . LEU A 1 86 ? 16.524 -3.970 -24.792 1.00 90.00 86 LEU A O 1
ATOM 635 N N . GLY A 1 87 ? 15.747 -1.942 -25.341 1.00 89.44 87 GLY A N 1
ATOM 636 C CA . GLY A 1 87 ? 15.727 -1.422 -23.969 1.00 89.44 87 GLY A CA 1
ATOM 637 C C . GLY A 1 87 ? 14.342 -1.520 -23.344 1.00 89.44 87 GLY A C 1
ATOM 638 O O . GLY A 1 87 ? 13.397 -0.954 -23.876 1.00 89.44 87 GLY A O 1
ATOM 639 N N . LEU A 1 88 ? 14.200 -2.193 -22.208 1.00 88.38 88 LEU A N 1
ATOM 640 C CA . LEU A 1 88 ? 12.928 -2.368 -21.505 1.00 88.38 88 LEU A CA 1
ATOM 641 C C . LEU A 1 88 ? 13.020 -1.734 -20.111 1.00 88.38 88 LEU A C 1
ATOM 643 O O . LEU A 1 88 ? 13.545 -2.351 -19.186 1.00 88.38 88 LEU A O 1
ATOM 647 N N . THR A 1 89 ? 12.508 -0.513 -19.935 1.00 83.62 89 THR A N 1
ATOM 648 C CA . THR A 1 89 ? 12.383 0.105 -18.599 1.00 83.62 89 THR A CA 1
ATOM 649 C C . THR A 1 89 ? 10.949 0.018 -18.118 1.00 83.62 89 THR A C 1
ATOM 651 O O . THR A 1 89 ? 10.091 0.796 -18.548 1.00 83.62 89 THR A O 1
ATOM 654 N N . LEU A 1 90 ? 10.679 -0.968 -17.266 1.00 78.94 90 LEU A N 1
ATOM 655 C CA . LEU A 1 90 ? 9.328 -1.379 -16.893 1.00 78.94 90 LEU A CA 1
ATOM 656 C C . LEU A 1 90 ? 9.129 -1.296 -15.373 1.00 78.94 90 LEU A C 1
ATOM 658 O O . LEU A 1 90 ? 10.051 -1.503 -14.586 1.00 78.94 90 LEU A O 1
ATOM 662 N N . SER A 1 91 ? 7.903 -1.020 -14.949 1.00 69.88 91 SER A N 1
ATOM 663 C CA . SER A 1 91 ? 7.508 -1.052 -13.541 1.00 69.88 91 SER A CA 1
ATOM 664 C C . SER A 1 91 ? 7.609 -2.477 -12.977 1.00 69.88 91 SER A C 1
ATOM 666 O O . SER A 1 91 ? 7.050 -3.408 -13.566 1.00 69.88 91 SER A O 1
ATOM 668 N N . GLY A 1 92 ? 8.294 -2.658 -11.842 1.00 66.75 92 GLY A N 1
ATOM 669 C CA . GLY A 1 92 ? 8.554 -3.973 -11.245 1.00 66.75 92 GLY A CA 1
ATOM 670 C C . GLY A 1 92 ? 9.874 -4.627 -11.672 1.00 66.75 92 GLY A C 1
ATOM 671 O O . GLY A 1 92 ? 10.150 -5.752 -11.263 1.00 66.75 92 GLY A O 1
ATOM 672 N N . CYS A 1 93 ? 10.685 -3.968 -12.503 1.00 75.38 93 CYS A N 1
ATOM 673 C CA . CYS A 1 93 ? 11.962 -4.491 -12.998 1.00 75.38 93 CYS A CA 1
ATOM 674 C C . CYS A 1 93 ? 13.170 -3.968 -12.193 1.00 75.38 93 CYS A C 1
ATOM 676 O O . CYS A 1 93 ? 14.181 -3.534 -12.753 1.00 75.38 93 CYS A O 1
ATOM 678 N N . GLU A 1 94 ? 13.064 -3.981 -10.861 1.00 71.88 94 GLU A N 1
ATOM 679 C CA . GLU A 1 94 ? 14.131 -3.567 -9.935 1.00 71.88 94 GLU A CA 1
ATOM 680 C C . GLU A 1 94 ? 15.145 -4.690 -9.632 1.00 71.88 94 GLU A C 1
ATOM 682 O O . GLU A 1 94 ? 16.186 -4.425 -9.033 1.00 71.88 94 GLU A O 1
ATOM 687 N N . GLN A 1 95 ? 14.861 -5.941 -10.022 1.00 70.31 95 GLN A N 1
ATOM 688 C CA . GLN A 1 95 ? 15.697 -7.111 -9.721 1.00 70.31 95 GLN A CA 1
ATOM 689 C C . GLN A 1 95 ? 16.364 -7.681 -10.972 1.00 70.31 95 GLN A C 1
ATOM 691 O O . GLN A 1 95 ? 15.701 -8.123 -11.905 1.00 70.31 95 GLN A O 1
ATOM 696 N N . GLU A 1 96 ? 17.694 -7.758 -10.963 1.00 76.25 96 GLU A N 1
ATOM 697 C CA . GLU A 1 96 ? 18.478 -8.206 -12.122 1.00 76.25 96 GLU A CA 1
ATOM 698 C C . GLU A 1 96 ? 18.197 -9.667 -12.538 1.00 76.25 96 GLU A C 1
ATOM 700 O O . GLU A 1 96 ? 18.299 -10.012 -13.717 1.00 76.25 96 GLU A O 1
ATOM 705 N N . SER A 1 97 ? 17.760 -10.510 -11.595 1.00 76.69 97 SER A N 1
ATOM 706 C CA . SER A 1 97 ? 17.340 -11.896 -11.839 1.00 76.69 97 SER A CA 1
ATOM 707 C C . SER A 1 97 ? 16.059 -11.999 -12.673 1.00 76.69 97 SER A C 1
ATOM 709 O O . SER A 1 97 ? 16.073 -12.661 -13.711 1.00 76.69 97 SER A O 1
ATOM 711 N N . SER A 1 98 ? 14.966 -11.337 -12.273 1.00 78.81 98 SER A N 1
ATOM 712 C CA . SER A 1 98 ? 13.713 -11.355 -13.048 1.00 78.81 98 SER A CA 1
ATOM 713 C C . SER A 1 98 ? 13.827 -10.541 -14.338 1.00 78.81 98 SER A C 1
ATOM 715 O O . SER A 1 98 ? 13.229 -10.904 -15.349 1.00 78.81 98 SER A O 1
ATOM 717 N N . ASN A 1 99 ? 14.674 -9.508 -14.348 1.00 86.31 99 ASN A N 1
ATOM 718 C CA . ASN A 1 99 ? 15.054 -8.765 -15.548 1.00 86.31 99 ASN A CA 1
ATOM 719 C C . ASN A 1 99 ? 15.733 -9.674 -16.586 1.00 86.31 99 ASN A C 1
ATOM 721 O O . ASN A 1 99 ? 15.356 -9.661 -17.758 1.00 86.31 99 ASN A O 1
ATOM 725 N N . SER A 1 100 ? 16.684 -10.504 -16.147 1.00 88.06 100 SER A N 1
ATOM 726 C CA . SER A 1 100 ? 17.361 -11.494 -16.993 1.00 88.06 100 SER A CA 1
ATOM 727 C C . SER A 1 100 ? 16.416 -12.602 -17.464 1.00 88.06 100 SER A C 1
ATOM 729 O O . SER A 1 100 ? 16.470 -12.995 -18.628 1.00 88.06 100 SER A O 1
ATOM 731 N N . GLU A 1 101 ? 15.507 -13.079 -16.606 1.00 90.38 101 GLU A N 1
ATOM 732 C CA . GLU A 1 101 ? 14.494 -14.063 -17.007 1.00 90.38 101 GLU A CA 1
ATOM 733 C C . GLU A 1 101 ? 13.520 -13.489 -18.050 1.00 90.38 101 GLU A C 1
ATOM 735 O O . GLU A 1 101 ? 13.214 -14.157 -19.037 1.00 90.38 101 GLU A O 1
ATOM 740 N N . LEU A 1 102 ? 13.075 -12.238 -17.890 1.00 90.75 102 LEU A N 1
ATOM 741 C CA . LEU A 1 102 ? 12.212 -11.566 -18.863 1.00 90.75 102 LEU A CA 1
ATOM 742 C C . LEU A 1 102 ? 12.926 -11.344 -20.204 1.00 90.75 102 LEU A C 1
ATOM 744 O O . LEU A 1 102 ? 12.338 -11.618 -21.250 1.00 90.75 102 LEU A O 1
ATOM 748 N N . ALA A 1 103 ? 14.192 -10.915 -20.185 1.00 91.62 103 ALA A N 1
ATOM 749 C CA . ALA A 1 103 ? 15.015 -10.796 -21.389 1.00 91.62 103 ALA A CA 1
ATOM 750 C C . ALA A 1 103 ? 15.146 -12.145 -22.116 1.00 91.62 103 ALA A C 1
ATOM 752 O O . ALA A 1 103 ? 14.890 -12.232 -23.319 1.00 91.62 103 ALA A O 1
ATOM 753 N N . ALA A 1 104 ? 15.466 -13.211 -21.375 1.00 92.75 104 ALA A N 1
ATOM 754 C CA . ALA A 1 104 ? 15.554 -14.565 -21.910 1.00 92.75 104 ALA A CA 1
ATOM 755 C C . ALA A 1 104 ? 14.214 -15.042 -22.491 1.00 92.75 104 ALA A C 1
ATOM 757 O O . ALA A 1 104 ? 14.199 -15.586 -23.591 1.00 92.75 104 ALA A O 1
ATOM 758 N N . ARG A 1 105 ? 13.082 -14.783 -21.821 1.00 95.69 105 ARG A N 1
ATOM 759 C CA . ARG A 1 105 ? 11.751 -15.204 -22.295 1.00 95.69 105 ARG A CA 1
ATOM 760 C C . ARG A 1 105 ? 11.299 -14.461 -23.552 1.00 95.69 105 ARG A C 1
ATOM 762 O O . ARG A 1 105 ? 10.641 -15.058 -24.401 1.00 95.69 105 ARG A O 1
ATOM 769 N N . VAL A 1 106 ? 11.652 -13.180 -23.696 1.00 93.88 106 VAL A N 1
ATOM 770 C CA . VAL A 1 106 ? 11.431 -12.430 -24.946 1.00 93.88 106 VAL A CA 1
ATOM 771 C C . VAL A 1 106 ? 12.268 -13.042 -26.073 1.00 93.88 106 VAL A C 1
ATOM 773 O O . VAL A 1 106 ? 11.715 -13.365 -27.119 1.00 93.88 106 VAL A O 1
ATOM 776 N N . LYS A 1 107 ? 13.562 -13.289 -25.831 1.00 92.94 107 LYS A N 1
ATOM 777 C CA . LYS A 1 107 ? 14.498 -13.900 -26.794 1.00 92.94 107 LYS A CA 1
ATOM 778 C C . LYS A 1 107 ? 14.108 -15.332 -27.202 1.00 92.94 107 LYS A C 1
ATOM 780 O O . LYS A 1 107 ? 14.322 -15.723 -28.342 1.00 92.94 107 LYS A O 1
ATOM 785 N N . GLU A 1 108 ? 13.548 -16.115 -26.280 1.00 94.94 108 GLU A N 1
ATOM 786 C CA . GLU A 1 108 ? 13.065 -17.485 -26.513 1.00 94.94 108 GLU A CA 1
ATOM 787 C C . GLU A 1 108 ? 11.817 -17.511 -27.407 1.00 94.94 108 GLU A C 1
ATOM 789 O O . GLU A 1 108 ? 11.695 -18.368 -28.280 1.00 94.94 108 GLU A O 1
ATOM 794 N N . ARG A 1 109 ? 10.887 -16.571 -27.190 1.00 95.06 109 ARG A N 1
ATOM 795 C CA . ARG A 1 109 ? 9.621 -16.480 -27.937 1.00 95.06 109 ARG A CA 1
ATOM 796 C C . ARG A 1 109 ? 9.766 -15.783 -29.289 1.00 95.06 109 ARG A C 1
ATOM 798 O O . ARG A 1 109 ? 9.020 -16.109 -30.208 1.00 95.06 109 ARG A O 1
ATOM 805 N N . ASP A 1 110 ? 10.699 -14.843 -29.404 1.00 94.69 110 ASP A N 1
ATOM 806 C CA . ASP A 1 110 ? 11.039 -14.137 -30.638 1.00 94.69 110 ASP A CA 1
ATOM 807 C C . ASP A 1 110 ? 12.562 -13.932 -30.723 1.00 94.69 110 ASP A C 1
ATOM 809 O O . ASP A 1 110 ? 13.124 -12.966 -30.196 1.00 94.69 110 ASP A O 1
ATOM 813 N N . GLY A 1 111 ? 13.239 -14.867 -31.396 1.00 89.94 111 GLY A N 1
ATOM 814 C CA . GLY A 1 111 ? 14.688 -14.808 -31.615 1.00 89.94 111 GLY A CA 1
ATOM 815 C C . GLY A 1 111 ? 15.128 -13.607 -32.461 1.00 89.94 111 GLY A C 1
ATOM 816 O O . GLY A 1 111 ? 16.251 -13.126 -32.289 1.00 89.94 111 GLY A O 1
ATOM 817 N N . ASP A 1 112 ? 14.220 -13.084 -33.292 1.00 91.06 112 ASP A N 1
ATOM 818 C CA . ASP A 1 112 ? 14.426 -11.936 -34.177 1.00 91.06 112 ASP A CA 1
ATOM 819 C C . ASP A 1 112 ? 13.927 -10.620 -33.545 1.00 91.06 112 ASP A C 1
ATOM 821 O O . ASP A 1 112 ? 13.853 -9.585 -34.212 1.00 91.06 112 ASP A O 1
ATOM 825 N N . ALA A 1 113 ? 13.619 -10.603 -32.242 1.00 88.44 113 ALA A N 1
ATOM 826 C CA . ALA A 1 113 ? 13.253 -9.383 -31.525 1.00 88.44 113 ALA A CA 1
ATOM 827 C C . ALA A 1 113 ? 14.401 -8.351 -31.561 1.00 88.44 113 ALA A C 1
ATOM 829 O O . ALA A 1 113 ? 14.264 -7.263 -32.132 1.00 88.44 113 ALA A O 1
ATOM 830 N N . ALA A 1 114 ? 15.550 -8.714 -30.985 1.00 90.06 114 ALA A N 1
ATOM 831 C CA . ALA A 1 114 ? 16.783 -7.929 -30.973 1.00 90.06 114 ALA A CA 1
ATOM 832 C C . ALA A 1 114 ? 18.007 -8.820 -30.710 1.00 90.06 114 ALA A C 1
ATOM 834 O O . ALA A 1 114 ? 17.876 -9.907 -30.141 1.00 90.06 114 ALA A O 1
ATOM 835 N N . ASN A 1 115 ? 19.201 -8.356 -31.087 1.00 89.19 115 ASN A N 1
ATOM 836 C CA . ASN A 1 115 ? 20.470 -9.028 -30.793 1.00 89.19 115 ASN A CA 1
ATOM 837 C C . ASN A 1 115 ? 20.735 -9.046 -29.281 1.00 89.19 115 ASN A C 1
ATOM 839 O O . ASN A 1 115 ? 20.904 -10.130 -28.719 1.00 89.19 115 ASN A O 1
ATOM 843 N N . ASP A 1 116 ? 20.620 -7.890 -28.629 1.00 88.88 116 ASP A N 1
ATOM 844 C CA . ASP A 1 116 ? 20.765 -7.724 -27.181 1.00 88.88 116 ASP A CA 1
ATOM 845 C C . ASP A 1 116 ? 19.500 -7.120 -26.552 1.00 88.88 116 ASP A C 1
ATOM 847 O O . ASP A 1 116 ? 18.778 -6.342 -27.183 1.00 88.88 116 ASP A O 1
ATOM 851 N N . ILE A 1 117 ? 19.213 -7.477 -25.296 1.00 90.81 117 ILE A N 1
ATOM 852 C CA . ILE A 1 117 ? 18.031 -7.004 -24.561 1.00 90.81 117 ILE A CA 1
ATOM 853 C C . ILE A 1 117 ? 18.466 -6.519 -23.177 1.00 90.81 117 ILE A C 1
ATOM 855 O O . ILE A 1 117 ? 18.900 -7.308 -22.341 1.00 90.81 117 ILE A O 1
ATOM 859 N N . TYR A 1 118 ? 18.307 -5.221 -22.925 1.00 89.31 118 TYR A N 1
ATOM 860 C CA . TYR A 1 118 ? 18.515 -4.607 -21.617 1.00 89.31 118 TYR A CA 1
ATOM 861 C C . TYR A 1 118 ? 17.176 -4.473 -20.885 1.00 89.31 118 TYR A C 1
ATOM 863 O O . TYR A 1 118 ? 16.206 -3.988 -21.467 1.00 89.31 118 TYR A O 1
ATOM 871 N N . VAL A 1 119 ? 17.121 -4.837 -19.601 1.00 88.62 119 VAL A N 1
ATOM 872 C CA . VAL A 1 119 ? 15.915 -4.701 -18.767 1.00 88.62 119 VAL A CA 1
ATOM 873 C C . VAL A 1 119 ? 16.253 -3.983 -17.460 1.00 88.62 119 VAL A C 1
ATOM 875 O O . VAL A 1 119 ? 17.199 -4.351 -16.762 1.00 88.62 119 VAL A O 1
ATOM 878 N N . GLY A 1 120 ? 15.462 -2.969 -17.115 1.00 82.38 120 GLY A N 1
ATOM 879 C CA . GLY A 1 120 ? 15.603 -2.167 -15.898 1.00 82.38 120 GLY A CA 1
ATOM 880 C C . GLY A 1 120 ? 14.271 -1.570 -15.443 1.00 82.38 120 GLY A C 1
ATOM 881 O O . GLY A 1 120 ? 13.233 -1.792 -16.066 1.00 82.38 120 GLY A O 1
ATOM 882 N N . SER A 1 121 ? 14.286 -0.792 -14.363 1.00 79.81 121 SER A N 1
ATOM 883 C CA . SER A 1 121 ? 13.074 -0.170 -13.822 1.00 79.81 121 SER A CA 1
ATOM 884 C C . SER A 1 121 ? 12.619 1.059 -14.625 1.00 79.81 121 SER A C 1
ATOM 886 O O . SER A 1 121 ? 13.419 1.762 -15.248 1.00 79.81 121 SER A O 1
ATOM 888 N N . ASP A 1 122 ? 11.325 1.373 -14.558 1.00 73.38 122 ASP A N 1
ATOM 889 C CA . ASP A 1 122 ? 10.727 2.622 -15.066 1.00 73.38 122 ASP A CA 1
ATOM 890 C C . ASP A 1 122 ? 11.402 3.896 -14.502 1.00 73.38 122 ASP A C 1
ATOM 892 O O . ASP A 1 122 ? 11.610 4.895 -15.205 1.00 73.38 122 ASP A O 1
ATOM 896 N N . THR A 1 123 ? 11.808 3.836 -13.235 1.00 74.19 123 THR A N 1
ATOM 897 C CA . THR A 1 123 ? 12.610 4.843 -12.534 1.00 74.19 123 THR A CA 1
ATOM 898 C C . THR A 1 123 ? 14.008 4.984 -13.131 1.00 74.19 123 THR A C 1
ATOM 900 O O . THR A 1 123 ? 14.456 6.117 -13.302 1.00 74.19 123 THR A O 1
ATOM 903 N N . ALA A 1 124 ? 14.679 3.894 -13.522 1.00 76.69 124 ALA A N 1
ATOM 904 C CA . ALA A 1 124 ? 15.991 3.953 -14.168 1.00 76.69 124 ALA A CA 1
ATOM 905 C C . ALA A 1 124 ? 15.924 4.626 -15.549 1.00 76.69 124 ALA A C 1
ATOM 907 O O . ALA A 1 124 ? 16.740 5.505 -15.828 1.00 76.69 124 ALA A O 1
ATOM 908 N N . GLY A 1 125 ? 14.924 4.298 -16.377 1.00 77.50 125 GLY A N 1
ATOM 909 C CA . GLY A 1 125 ? 14.700 4.969 -17.667 1.00 77.50 125 GLY A CA 1
ATOM 910 C C . GLY A 1 125 ? 14.428 6.464 -17.500 1.00 77.50 125 GLY A C 1
ATOM 911 O O . GLY A 1 125 ? 15.110 7.309 -18.081 1.00 77.50 125 GLY A O 1
ATOM 912 N N . SER A 1 126 ? 13.496 6.811 -16.613 1.00 78.19 126 SER A N 1
ATOM 913 C CA . SER A 1 126 ? 13.160 8.206 -16.293 1.00 78.19 126 SER A CA 1
ATOM 914 C C . SER A 1 126 ? 14.357 9.001 -15.770 1.00 78.19 126 SER A C 1
ATOM 916 O O . SER A 1 126 ? 14.609 10.119 -16.226 1.00 78.19 126 SER A O 1
ATOM 918 N N . LEU A 1 127 ? 15.138 8.410 -14.866 1.00 81.19 127 LEU A N 1
ATOM 919 C CA . LEU A 1 127 ? 16.330 9.034 -14.311 1.00 81.19 127 LEU A CA 1
ATOM 920 C C . LEU A 1 127 ? 17.419 9.213 -15.368 1.00 81.19 127 LEU A C 1
ATOM 922 O O . LEU A 1 127 ? 17.954 10.311 -15.506 1.00 81.19 127 LEU A O 1
ATOM 926 N N . PHE A 1 128 ? 17.708 8.181 -16.163 1.00 82.38 128 PHE A N 1
ATOM 927 C CA . PHE A 1 128 ? 18.712 8.274 -17.221 1.00 82.38 128 PHE A CA 1
ATOM 928 C C . PHE A 1 128 ? 18.305 9.274 -18.312 1.00 82.38 128 PHE A C 1
ATOM 930 O O . PHE A 1 128 ? 19.170 9.907 -18.913 1.00 82.38 128 PHE A O 1
ATOM 937 N N . THR A 1 129 ? 17.003 9.500 -18.523 1.00 79.62 129 THR A N 1
ATOM 938 C CA . THR A 1 129 ? 16.511 10.542 -19.439 1.00 79.62 129 THR A CA 1
ATOM 939 C C . THR A 1 129 ? 16.895 11.949 -18.972 1.00 79.62 129 THR A C 1
ATOM 941 O O . THR A 1 129 ? 17.282 12.756 -19.808 1.00 79.62 129 THR A O 1
ATOM 944 N N . GLY A 1 130 ? 16.854 12.255 -17.667 1.00 81.69 130 GLY A N 1
ATOM 945 C CA . GLY A 1 130 ? 17.090 13.624 -17.168 1.00 81.69 130 GLY A CA 1
ATOM 946 C C . GLY A 1 130 ? 18.405 13.894 -16.426 1.00 81.69 130 GLY A C 1
ATOM 947 O O . GLY A 1 130 ? 18.835 15.048 -16.334 1.00 81.69 130 GLY A O 1
ATOM 948 N N . ALA A 1 131 ? 19.053 12.858 -15.893 1.00 84.62 131 ALA A N 1
ATOM 949 C CA . ALA A 1 131 ? 20.273 12.953 -15.090 1.00 84.62 131 ALA A CA 1
ATOM 950 C C . ALA A 1 131 ? 21.181 11.715 -15.317 1.00 84.62 131 ALA A C 1
ATOM 952 O O . ALA A 1 131 ? 21.267 10.825 -14.466 1.00 84.62 131 ALA A O 1
ATOM 953 N N . PRO A 1 132 ? 21.864 11.624 -16.477 1.00 79.31 132 PRO A N 1
ATOM 954 C CA . PRO A 1 132 ? 22.585 10.413 -16.898 1.00 79.31 132 PRO A CA 1
ATOM 955 C C . PRO A 1 132 ? 23.790 10.085 -15.999 1.00 79.31 132 PRO A C 1
ATOM 957 O O . PRO A 1 132 ? 24.104 8.914 -15.758 1.00 79.31 132 PRO A O 1
ATOM 960 N N . ASN A 1 133 ? 24.415 11.127 -15.445 1.00 80.88 133 ASN A N 1
ATOM 961 C CA . ASN A 1 133 ? 25.617 11.067 -14.608 1.00 80.88 133 ASN A CA 1
ATOM 962 C C . ASN A 1 133 ? 25.310 10.912 -13.104 1.00 80.88 133 ASN A C 1
ATOM 964 O O . ASN A 1 133 ? 26.186 11.133 -12.272 1.00 80.88 133 ASN A O 1
ATOM 968 N N . GLY A 1 134 ? 24.070 10.555 -12.755 1.00 84.50 134 GLY A N 1
ATOM 969 C CA . GLY A 1 134 ? 23.575 10.536 -11.378 1.00 84.50 134 GLY A CA 1
ATOM 970 C C . GLY A 1 134 ? 22.660 11.727 -11.082 1.00 84.50 134 GLY A C 1
ATOM 971 O O . GLY A 1 134 ? 22.786 12.803 -11.668 1.00 84.50 134 GLY A O 1
ATOM 972 N N . GLY A 1 135 ? 21.699 11.508 -10.192 1.00 91.06 135 GLY A N 1
ATOM 973 C CA . GLY A 1 135 ? 20.613 12.428 -9.871 1.00 91.06 135 GLY A CA 1
ATOM 974 C C . GLY A 1 135 ? 19.455 11.706 -9.186 1.00 91.06 135 GLY A C 1
ATOM 975 O O . GLY A 1 135 ? 19.518 10.501 -8.938 1.00 91.06 135 GLY A O 1
ATOM 976 N N . MET A 1 136 ? 18.377 12.429 -8.898 1.00 93.50 136 MET A N 1
ATOM 977 C CA . MET A 1 136 ? 17.142 11.863 -8.350 1.00 93.50 136 MET A CA 1
ATOM 978 C C . MET A 1 136 ? 16.030 11.884 -9.398 1.00 93.50 136 MET A C 1
ATOM 980 O O . MET A 1 136 ? 15.923 12.837 -10.160 1.00 93.50 136 MET A O 1
ATOM 984 N N . VAL A 1 137 ? 15.163 10.876 -9.416 1.00 91.00 137 VAL A N 1
ATOM 985 C CA . VAL A 1 137 ? 13.847 10.922 -10.067 1.00 91.00 137 VAL A CA 1
ATOM 986 C C . VAL A 1 1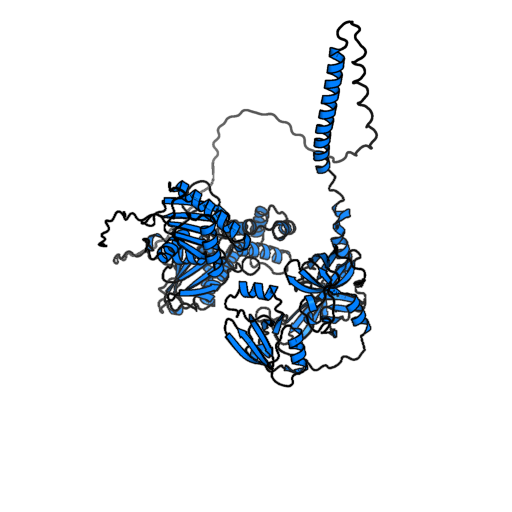37 ? 12.769 10.914 -8.990 1.00 91.00 137 VAL A C 1
ATOM 988 O O . VAL A 1 137 ? 12.890 10.207 -7.989 1.00 91.00 137 VAL A O 1
ATOM 991 N N . LEU A 1 138 ? 11.727 11.719 -9.184 1.00 92.56 138 LEU A N 1
ATOM 992 C CA . LEU A 1 138 ? 10.606 11.853 -8.263 1.00 92.56 138 LEU A CA 1
ATOM 993 C C . LEU A 1 138 ? 9.289 11.819 -9.047 1.00 92.56 138 LEU A C 1
ATOM 995 O O . LEU A 1 138 ? 8.877 12.789 -9.691 1.00 92.56 138 LEU A O 1
ATOM 999 N N . ILE A 1 139 ? 8.645 10.659 -9.003 1.00 86.81 139 ILE A N 1
ATOM 1000 C CA . ILE A 1 139 ? 7.410 10.344 -9.714 1.00 86.81 139 ILE A CA 1
ATOM 1001 C C . ILE A 1 139 ? 6.213 10.775 -8.859 1.00 86.81 139 ILE A C 1
ATOM 1003 O O . ILE A 1 139 ? 6.132 10.424 -7.684 1.00 86.81 139 ILE A O 1
ATOM 1007 N N . ALA A 1 140 ? 5.276 11.510 -9.459 1.00 86.94 140 ALA A N 1
ATOM 1008 C CA . ALA A 1 140 ? 3.960 11.826 -8.906 1.00 86.94 140 ALA A CA 1
ATOM 1009 C C . ALA A 1 140 ? 2.964 12.034 -10.061 1.00 86.94 140 ALA A C 1
ATOM 1011 O O . ALA A 1 140 ? 3.032 13.033 -10.783 1.00 86.94 140 ALA A O 1
ATOM 1012 N N . GLY A 1 141 ? 2.048 11.088 -10.273 1.00 69.56 141 GLY A N 1
ATOM 1013 C CA . GLY A 1 141 ? 1.159 11.091 -11.443 1.00 69.56 141 GLY A CA 1
ATOM 1014 C C . GLY A 1 141 ? -0.332 10.975 -11.120 1.00 69.56 141 GLY A C 1
ATOM 1015 O O . GLY A 1 141 ? -0.704 10.579 -10.016 1.00 69.56 141 GLY A O 1
ATOM 1016 N N . SER A 1 142 ? -1.156 11.338 -12.107 1.00 46.69 142 SER A N 1
ATOM 1017 C CA . SER A 1 142 ? -2.616 11.197 -12.223 1.00 46.69 142 SER A CA 1
ATOM 1018 C C . SER A 1 142 ? -2.987 10.811 -13.668 1.00 46.69 142 SER A C 1
ATOM 1020 O O . SER A 1 142 ? -2.190 11.015 -14.584 1.00 46.69 142 SER A O 1
ATOM 1022 N N . LEU A 1 143 ? -4.209 10.322 -13.891 1.00 39.34 143 LEU A N 1
ATOM 1023 C CA . LEU A 1 143 ? -4.657 9.739 -15.165 1.00 39.34 143 LEU A CA 1
ATOM 1024 C C . LEU A 1 143 ? -4.902 10.720 -16.334 1.00 39.34 143 LEU A C 1
ATOM 1026 O O . LEU A 1 143 ? -5.601 10.363 -17.277 1.00 39.34 143 LEU A O 1
ATOM 1030 N N . ILE A 1 144 ? -4.432 11.968 -16.269 1.00 33.12 144 ILE A N 1
ATOM 1031 C CA . ILE A 1 144 ? -4.710 12.974 -17.305 1.00 33.12 144 ILE A CA 1
ATOM 1032 C C . ILE A 1 144 ? -3.406 13.569 -17.828 1.00 33.12 144 ILE A C 1
ATOM 1034 O O . ILE A 1 144 ? -2.822 14.486 -17.238 1.00 33.12 144 ILE A O 1
ATOM 1038 N N . ASP A 1 145 ? -2.980 13.053 -18.978 1.00 34.97 145 ASP A N 1
ATOM 1039 C CA . ASP A 1 145 ? -1.966 13.675 -19.815 1.00 34.97 145 ASP A CA 1
ATOM 1040 C C . ASP A 1 145 ? -2.547 14.034 -21.186 1.00 34.97 145 ASP A C 1
ATOM 1042 O O . ASP A 1 145 ? -2.805 13.169 -22.017 1.00 34.97 145 ASP A O 1
ATOM 1046 N N . THR A 1 146 ? -2.800 15.327 -21.377 1.00 30.22 146 THR A N 1
ATOM 1047 C CA . THR A 1 146 ? -3.383 15.930 -22.585 1.00 30.22 146 THR A CA 1
ATOM 1048 C C . THR A 1 146 ? -2.399 16.810 -23.358 1.00 30.22 146 THR A C 1
ATOM 1050 O O . THR A 1 146 ? -2.775 17.341 -24.394 1.00 30.22 146 THR A O 1
ATOM 1053 N N . ASP A 1 147 ? -1.168 17.002 -22.858 1.00 30.36 147 ASP A N 1
ATOM 1054 C CA . ASP A 1 147 ? -0.299 18.121 -23.277 1.00 30.36 147 ASP A CA 1
ATOM 1055 C C . ASP A 1 147 ? 1.184 17.751 -23.473 1.00 30.36 147 ASP A C 1
ATOM 1057 O O . ASP A 1 147 ? 2.074 18.599 -23.380 1.00 30.36 147 ASP A O 1
ATOM 1061 N N . THR A 1 148 ? 1.475 16.496 -23.818 1.00 33.44 148 THR A N 1
ATOM 1062 C CA . THR A 1 148 ? 2.455 16.287 -24.896 1.00 33.44 148 THR A CA 1
ATOM 1063 C C . THR A 1 148 ? 1.775 16.661 -26.213 1.00 33.44 148 THR A C 1
ATOM 1065 O O . THR A 1 148 ? 0.591 16.371 -26.364 1.00 33.44 148 THR A O 1
ATOM 1068 N N . LEU A 1 149 ? 2.499 17.312 -27.134 1.00 26.94 149 LEU A N 1
ATOM 1069 C CA . LEU A 1 149 ? 1.973 17.866 -28.397 1.00 26.94 149 LEU A CA 1
ATOM 1070 C C . LEU A 1 149 ? 0.960 16.942 -29.114 1.00 26.94 149 LEU A C 1
ATOM 1072 O O . LEU A 1 149 ? 1.145 15.724 -29.100 1.00 26.94 149 LEU A O 1
ATOM 1076 N N . PRO A 1 150 ? -0.087 17.507 -29.749 1.00 31.33 150 PRO A N 1
ATOM 1077 C CA . PRO A 1 150 ? -1.245 16.742 -30.193 1.00 31.33 150 PRO A CA 1
ATOM 1078 C C . PRO A 1 150 ? -0.912 15.822 -31.373 1.00 31.33 150 PRO A C 1
ATOM 1080 O O . PRO A 1 150 ? -0.846 16.265 -32.518 1.00 31.33 150 PRO A O 1
ATOM 1083 N N . GLU A 1 151 ? -0.789 14.528 -31.091 1.00 32.19 151 GLU A N 1
ATOM 1084 C CA . GLU A 1 151 ? -0.999 13.456 -32.065 1.00 32.19 151 GLU A CA 1
ATOM 1085 C C . GLU A 1 151 ? -2.255 12.671 -31.666 1.00 32.19 151 GLU A C 1
ATOM 1087 O O . GLU A 1 151 ? -2.523 12.428 -30.486 1.00 32.19 151 GLU A O 1
ATOM 1092 N N . GLU A 1 152 ? -3.085 12.369 -32.661 1.00 32.47 152 GLU A N 1
ATOM 1093 C CA . GLU A 1 152 ? -4.496 12.039 -32.469 1.00 32.47 152 GLU A CA 1
ATOM 1094 C C . GLU A 1 152 ? -4.734 10.678 -31.780 1.00 32.47 152 GLU A C 1
ATOM 1096 O O . GLU A 1 152 ? -4.024 9.701 -32.000 1.00 32.47 152 GLU A O 1
ATOM 1101 N N . ASN A 1 153 ? -5.833 10.593 -31.019 1.00 30.89 153 ASN A N 1
ATOM 1102 C CA . ASN A 1 153 ? -6.521 9.346 -30.653 1.00 30.89 153 ASN A CA 1
ATOM 1103 C C . ASN A 1 153 ? -5.715 8.288 -29.859 1.00 30.89 153 ASN A C 1
ATOM 1105 O O . ASN A 1 153 ? -5.558 7.147 -30.292 1.00 30.89 153 ASN A O 1
ATOM 1109 N N . GLY A 1 154 ? -5.322 8.601 -28.618 1.00 34.06 154 GLY A N 1
ATOM 1110 C CA . GLY A 1 154 ? -4.904 7.582 -27.642 1.00 34.06 154 GLY A CA 1
ATOM 1111 C C . GLY A 1 154 ? -5.213 7.968 -26.187 1.00 34.06 154 GLY A C 1
ATOM 1112 O O . GLY A 1 154 ? -5.231 9.158 -25.878 1.00 34.06 154 GLY A O 1
ATOM 1113 N N . PRO A 1 155 ? -5.456 6.998 -25.281 1.00 29.34 155 PRO A N 1
ATOM 1114 C CA . PRO A 1 155 ? -5.709 7.288 -23.871 1.00 29.34 155 PRO A CA 1
ATOM 1115 C C . PRO A 1 155 ? -4.432 7.762 -23.142 1.00 29.34 155 PRO A C 1
ATOM 1117 O O . PRO A 1 155 ? -3.323 7.387 -23.541 1.00 29.34 155 PRO A O 1
ATOM 1120 N N . PRO A 1 156 ? -4.576 8.570 -22.074 1.00 34.78 156 PRO A N 1
ATOM 1121 C CA . PRO A 1 156 ? -3.460 9.148 -21.322 1.00 34.78 156 PRO A CA 1
ATOM 1122 C C . PRO A 1 156 ? -2.651 8.126 -20.505 1.00 34.78 156 PRO A C 1
ATOM 1124 O O . PRO A 1 156 ? -3.149 7.073 -20.095 1.00 34.78 156 PRO A O 1
ATOM 1127 N N . ASP A 1 157 ? -1.393 8.482 -20.228 1.00 39.50 157 ASP A N 1
ATOM 1128 C CA . ASP A 1 157 ? -0.482 7.714 -19.373 1.00 39.50 157 ASP A CA 1
ATOM 1129 C C . ASP A 1 157 ? -1.019 7.587 -17.934 1.00 39.50 157 ASP A C 1
ATOM 1131 O O . ASP A 1 157 ? -1.467 8.551 -17.311 1.00 39.50 157 ASP A O 1
ATOM 1135 N N . ALA A 1 158 ? -0.969 6.370 -17.396 1.00 46.69 158 ALA A N 1
ATOM 1136 C CA . ALA A 1 158 ? -1.677 5.969 -16.186 1.00 46.69 158 ALA A CA 1
ATOM 1137 C C . ALA A 1 158 ? -0.705 5.559 -15.068 1.00 46.69 158 ALA A C 1
ATOM 1139 O O . ALA A 1 158 ? -0.679 4.423 -14.594 1.00 46.69 158 ALA A O 1
ATOM 1140 N N . ARG A 1 159 ? 0.077 6.536 -14.601 1.00 56.62 159 ARG A N 1
ATOM 1141 C CA . ARG A 1 159 ? 0.814 6.481 -13.330 1.00 56.62 159 ARG A CA 1
ATOM 1142 C C . ARG A 1 159 ? 0.042 7.299 -12.296 1.00 56.62 159 ARG A C 1
ATOM 1144 O O . ARG A 1 159 ? -0.108 8.495 -12.483 1.00 56.62 159 ARG A O 1
ATOM 1151 N N . THR A 1 160 ? -0.465 6.682 -11.224 1.00 65.31 160 THR A N 1
ATOM 1152 C CA . THR A 1 160 ? -1.361 7.344 -10.235 1.00 65.31 160 THR A CA 1
ATOM 1153 C C . THR A 1 160 ? -0.811 7.433 -8.805 1.00 65.31 160 THR A C 1
ATOM 1155 O O . THR A 1 160 ? -1.475 7.965 -7.911 1.00 65.31 160 THR A O 1
ATOM 1158 N N . GLY A 1 161 ? 0.387 6.886 -8.580 1.00 74.50 161 GLY A N 1
ATOM 1159 C CA . GLY A 1 161 ? 1.081 6.847 -7.288 1.00 74.50 161 GLY A CA 1
ATOM 1160 C C . GLY A 1 161 ? 2.267 7.811 -7.190 1.00 74.50 161 GLY A C 1
ATOM 1161 O O . GLY A 1 161 ? 2.378 8.746 -7.993 1.00 74.50 161 GLY A O 1
ATOM 1162 N N . SER A 1 162 ? 3.161 7.560 -6.230 1.00 83.75 162 SER A N 1
ATOM 1163 C CA . SER A 1 162 ? 4.439 8.273 -6.092 1.00 83.75 162 SER A CA 1
ATOM 1164 C C . SER A 1 162 ? 5.616 7.350 -5.755 1.00 83.75 162 SER A C 1
ATOM 1166 O O . SER A 1 162 ? 5.475 6.324 -5.088 1.00 83.75 162 SER A O 1
ATOM 1168 N N . ASN A 1 163 ? 6.802 7.708 -6.251 1.00 85.62 163 ASN A N 1
ATOM 1169 C CA . ASN A 1 163 ? 8.051 6.981 -6.010 1.00 85.62 163 ASN A CA 1
ATOM 1170 C C . ASN A 1 163 ? 9.250 7.929 -6.152 1.00 85.62 163 ASN A C 1
ATOM 1172 O O . ASN A 1 163 ? 9.210 8.852 -6.966 1.00 85.62 163 ASN A O 1
ATOM 1176 N N . ALA A 1 164 ? 10.321 7.696 -5.402 1.00 90.81 164 ALA A N 1
ATOM 1177 C CA . ALA A 1 164 ? 11.564 8.444 -5.488 1.00 90.81 164 ALA A CA 1
ATOM 1178 C C . ALA A 1 164 ? 12.760 7.491 -5.552 1.00 90.81 164 ALA A C 1
ATOM 1180 O O . ALA A 1 164 ? 12.892 6.600 -4.715 1.00 90.81 164 ALA A O 1
ATOM 1181 N N . LEU A 1 165 ? 13.658 7.719 -6.509 1.00 89.44 165 LEU A N 1
ATOM 1182 C CA . LEU A 1 165 ? 14.914 6.981 -6.638 1.00 89.44 165 LEU A CA 1
ATOM 1183 C C . LEU A 1 165 ? 16.058 7.973 -6.840 1.00 89.44 165 LEU A C 1
ATOM 1185 O O . LEU A 1 165 ? 16.031 8.780 -7.767 1.00 89.44 165 LEU A O 1
ATOM 1189 N N . LEU A 1 166 ? 17.068 7.906 -5.983 1.00 92.06 166 LEU A N 1
ATOM 1190 C CA . LEU A 1 166 ? 18.359 8.557 -6.170 1.00 92.06 166 LEU A CA 1
ATOM 1191 C C . LEU A 1 166 ? 19.338 7.535 -6.747 1.00 92.06 166 LEU A C 1
ATOM 1193 O O . LEU A 1 166 ? 19.413 6.418 -6.239 1.00 92.06 166 LEU A O 1
ATOM 1197 N N . ARG A 1 167 ? 20.121 7.944 -7.748 1.00 88.75 167 ARG A N 1
ATOM 1198 C CA . ARG A 1 167 ? 21.339 7.249 -8.173 1.00 88.75 167 ARG A CA 1
ATOM 1199 C C . ARG A 1 167 ? 22.524 8.196 -8.048 1.00 88.75 167 ARG A C 1
ATOM 1201 O O . ARG A 1 167 ? 22.503 9.279 -8.634 1.00 88.75 167 ARG A O 1
ATOM 1208 N N . THR A 1 168 ? 23.540 7.806 -7.297 1.00 86.69 168 THR A N 1
ATOM 1209 C CA . THR A 1 168 ? 24.777 8.579 -7.123 1.00 86.69 168 THR A CA 1
ATOM 1210 C C . THR A 1 168 ? 25.709 8.416 -8.340 1.00 86.69 168 THR A C 1
ATOM 1212 O O . THR A 1 168 ? 25.495 7.518 -9.162 1.00 86.69 168 THR A O 1
ATOM 1215 N N . PRO A 1 169 ? 26.722 9.290 -8.530 1.00 80.88 169 PRO A N 1
ATOM 1216 C CA . PRO A 1 169 ? 27.600 9.239 -9.709 1.00 80.88 169 PRO A CA 1
ATOM 1217 C C . PRO A 1 169 ? 28.450 7.964 -9.831 1.00 80.88 169 PRO A C 1
ATOM 1219 O O . PRO A 1 169 ? 28.748 7.532 -10.943 1.00 80.88 169 PRO A O 1
ATOM 1222 N N . ASP A 1 170 ? 28.808 7.348 -8.704 1.00 81.06 170 ASP A N 1
ATOM 1223 C CA . ASP A 1 170 ? 29.471 6.037 -8.611 1.00 81.06 170 ASP A CA 1
ATOM 1224 C C . ASP A 1 170 ? 28.532 4.855 -8.921 1.00 81.06 170 ASP A C 1
ATOM 1226 O O . ASP A 1 170 ? 28.992 3.769 -9.269 1.00 81.06 170 ASP A O 1
ATOM 1230 N N . GLY A 1 171 ? 27.217 5.085 -8.893 1.00 76.69 171 GLY A N 1
ATOM 1231 C CA . GLY A 1 171 ? 26.190 4.151 -9.337 1.00 76.69 171 GLY A CA 1
ATOM 1232 C C . GLY A 1 171 ? 25.359 3.503 -8.232 1.00 76.69 171 GLY A C 1
ATOM 1233 O O . GLY A 1 171 ? 24.451 2.749 -8.593 1.00 76.69 171 GLY A O 1
ATOM 1234 N N . GLU A 1 172 ? 25.600 3.797 -6.946 1.00 82.12 172 GLU A N 1
ATOM 1235 C CA . GLU A 1 172 ? 24.708 3.342 -5.867 1.00 82.12 172 GLU A CA 1
ATOM 1236 C C . GLU A 1 172 ? 23.279 3.877 -6.057 1.00 82.12 172 GLU A C 1
ATOM 1238 O O . GLU A 1 172 ? 23.046 4.899 -6.711 1.00 82.12 172 GLU A O 1
ATOM 1243 N N . GLN A 1 173 ? 22.297 3.160 -5.504 1.00 84.06 173 GLN A N 1
ATOM 1244 C CA . GLN A 1 173 ? 20.879 3.496 -5.627 1.00 84.06 173 GLN A CA 1
ATOM 1245 C C . GLN A 1 173 ? 20.176 3.504 -4.270 1.00 84.06 173 GLN A C 1
ATOM 1247 O O . GLN A 1 173 ? 20.365 2.613 -3.439 1.00 84.06 173 GLN A O 1
ATOM 1252 N N . HIS A 1 174 ? 19.311 4.498 -4.062 1.00 88.31 174 HIS A N 1
ATOM 1253 C CA . HIS A 1 174 ? 18.535 4.659 -2.834 1.00 88.31 174 HIS A CA 1
ATOM 1254 C C . HIS A 1 174 ? 17.088 5.049 -3.153 1.00 88.31 174 HIS A C 1
ATOM 1256 O O . HIS A 1 174 ? 16.844 6.049 -3.829 1.00 88.31 174 HIS A O 1
ATOM 1262 N N . GLY A 1 175 ? 16.127 4.267 -2.655 1.00 87.06 175 GLY A N 1
ATOM 1263 C CA . GLY A 1 175 ? 14.694 4.468 -2.885 1.00 87.06 175 GLY A CA 1
ATOM 1264 C C . GLY A 1 175 ? 13.949 5.070 -1.689 1.00 87.06 175 GLY A C 1
ATOM 1265 O O . GLY A 1 175 ? 14.334 4.880 -0.534 1.00 87.06 175 GLY A O 1
ATOM 1266 N N . CYS A 1 176 ? 12.857 5.781 -1.962 1.00 88.19 176 CYS A N 1
ATOM 1267 C CA . CYS A 1 176 ? 11.880 6.234 -0.972 1.00 88.19 176 CYS A CA 1
ATOM 1268 C C . CYS A 1 176 ? 10.480 6.250 -1.613 1.00 88.19 176 CYS A C 1
ATOM 1270 O O . CYS A 1 176 ? 10.335 6.688 -2.751 1.00 88.19 176 CYS A O 1
ATOM 1272 N N . GLY A 1 177 ? 9.445 5.801 -0.899 1.00 83.88 177 GLY A N 1
ATOM 1273 C CA . GLY A 1 177 ? 8.105 5.628 -1.476 1.00 83.88 177 GLY A CA 1
ATOM 1274 C C . GLY A 1 177 ? 8.004 4.381 -2.362 1.00 83.88 177 GLY A C 1
ATOM 1275 O O . GLY A 1 177 ? 8.683 3.390 -2.108 1.00 83.88 177 GLY A O 1
ATOM 1276 N N . GLY A 1 178 ? 7.122 4.402 -3.369 1.00 70.25 178 GLY A N 1
ATOM 1277 C CA . GLY A 1 178 ? 6.949 3.292 -4.319 1.00 70.25 178 GLY A CA 1
ATOM 1278 C C . GLY A 1 178 ? 6.119 2.102 -3.815 1.00 70.25 178 GLY A C 1
ATOM 1279 O O . GLY A 1 178 ? 5.848 1.182 -4.580 1.00 70.25 178 GLY A O 1
ATOM 1280 N N . TRP A 1 179 ? 5.653 2.121 -2.561 1.00 71.25 179 TRP A N 1
ATOM 1281 C CA . TRP A 1 179 ? 4.910 1.012 -1.933 1.00 71.25 179 TRP A CA 1
ATOM 1282 C C . TRP A 1 179 ? 3.455 0.847 -2.401 1.00 71.25 179 TRP A C 1
ATOM 1284 O O . TRP A 1 179 ? 2.776 -0.101 -2.001 1.00 71.25 179 TRP A O 1
ATOM 1294 N N . GLY A 1 180 ? 2.959 1.766 -3.230 1.00 63.59 180 GLY A N 1
ATOM 1295 C CA . GLY A 1 180 ? 1.586 1.765 -3.715 1.00 63.59 180 GLY A CA 1
ATOM 1296 C C . GLY A 1 180 ? 0.541 2.165 -2.665 1.00 63.59 180 GLY A C 1
ATOM 1297 O O . GLY A 1 180 ? 0.817 2.395 -1.489 1.00 63.59 180 GLY A O 1
ATOM 1298 N N . TYR A 1 181 ? -0.707 2.226 -3.121 1.00 70.62 181 TYR A N 1
ATOM 1299 C CA . TYR A 1 181 ? -1.822 2.902 -2.451 1.00 70.62 181 TYR A CA 1
ATOM 1300 C C . TYR A 1 181 ? -2.258 2.324 -1.093 1.00 70.62 181 TYR A C 1
ATOM 1302 O O . TYR A 1 181 ? -2.955 3.001 -0.341 1.00 70.62 181 TYR A O 1
ATOM 1310 N N . LEU A 1 182 ? -1.868 1.083 -0.784 1.00 68.06 182 LEU A N 1
ATOM 1311 C CA . LEU A 1 182 ? -2.166 0.420 0.492 1.00 68.06 182 LEU A CA 1
ATOM 1312 C C . LEU A 1 182 ? -1.156 0.762 1.599 1.00 68.06 182 LEU A C 1
ATOM 1314 O O . LEU A 1 182 ? -1.457 0.557 2.773 1.00 68.06 182 LEU A O 1
ATOM 1318 N N . LEU A 1 183 ? 0.044 1.226 1.232 1.00 68.56 183 LEU A N 1
ATOM 1319 C CA . LEU A 1 183 ? 1.186 1.398 2.141 1.00 68.56 183 LEU A CA 1
ATOM 1320 C C . LEU A 1 183 ? 1.881 2.766 2.017 1.00 68.56 183 LEU A C 1
ATOM 1322 O O . LEU A 1 183 ? 2.753 3.061 2.829 1.00 68.56 183 LEU A O 1
ATOM 1326 N N . GLY A 1 184 ? 1.514 3.585 1.027 1.00 80.69 184 GLY A N 1
ATOM 1327 C CA . GLY A 1 184 ? 2.090 4.908 0.794 1.00 80.69 184 GLY A CA 1
ATOM 1328 C C . GLY A 1 184 ? 1.405 5.674 -0.343 1.00 80.69 184 GLY A C 1
ATOM 1329 O O . GLY A 1 184 ? 0.254 6.094 -0.210 1.00 80.69 184 GLY A O 1
ATOM 1330 N N . ASP A 1 185 ? 2.117 5.864 -1.461 1.00 84.50 185 ASP A N 1
ATOM 1331 C CA . ASP A 1 185 ? 1.768 6.783 -2.563 1.00 84.50 185 ASP A CA 1
ATOM 1332 C C . ASP A 1 185 ? 1.631 8.262 -2.129 1.00 84.50 185 ASP A C 1
ATOM 1334 O O . ASP A 1 185 ? 0.975 9.061 -2.806 1.00 84.50 185 ASP A O 1
ATOM 1338 N N . GLU A 1 186 ? 2.250 8.677 -1.015 1.00 93.94 186 GLU A N 1
ATOM 1339 C CA . GLU A 1 186 ? 2.103 10.039 -0.501 1.00 93.94 186 GLU A CA 1
ATOM 1340 C C . GLU A 1 186 ? 2.607 11.094 -1.497 1.00 93.94 186 GLU A C 1
ATOM 1342 O O . GLU A 1 186 ? 3.746 11.066 -1.968 1.00 93.94 186 GLU A O 1
ATOM 1347 N N . GLY A 1 187 ? 1.733 12.051 -1.817 1.00 92.75 187 GLY A N 1
ATOM 1348 C CA . GLY A 1 187 ? 1.970 13.063 -2.848 1.00 92.75 187 GLY A CA 1
ATOM 1349 C C . GLY A 1 187 ? 1.579 12.650 -4.275 1.00 92.75 187 GLY A C 1
ATOM 1350 O O . GLY A 1 187 ? 1.518 13.517 -5.144 1.00 92.75 187 GLY A O 1
ATOM 1351 N N . GLY A 1 188 ? 1.263 11.374 -4.524 1.00 90.88 188 GLY A N 1
ATOM 1352 C CA . GLY A 1 188 ? 0.634 10.912 -5.766 1.00 90.88 188 GLY A CA 1
ATOM 1353 C C . GLY A 1 188 ? -0.851 11.288 -5.851 1.00 90.88 188 GLY A C 1
ATOM 1354 O O . GLY A 1 188 ? -1.467 11.684 -4.855 1.00 90.88 188 GLY A O 1
ATOM 1355 N N . ALA A 1 189 ? -1.463 11.148 -7.031 1.00 89.31 189 ALA A N 1
ATOM 1356 C CA . ALA A 1 189 ? -2.869 11.515 -7.220 1.00 89.31 189 ALA A CA 1
ATOM 1357 C C . ALA A 1 189 ? -3.826 10.674 -6.373 1.00 89.31 189 ALA A C 1
ATOM 1359 O O . ALA A 1 189 ? -4.705 11.234 -5.721 1.00 89.31 189 ALA A O 1
ATOM 1360 N N . TYR A 1 190 ? -3.615 9.355 -6.283 1.00 89.62 190 TYR A N 1
ATOM 1361 C CA . TYR A 1 190 ? -4.431 8.521 -5.395 1.00 89.62 190 TYR A CA 1
ATOM 1362 C C . TYR A 1 190 ? -4.461 9.083 -3.965 1.00 89.62 190 TYR A C 1
ATOM 1364 O O . TYR A 1 190 ? -5.530 9.215 -3.375 1.00 89.62 190 TYR A O 1
ATOM 1372 N N . TRP A 1 191 ? -3.305 9.481 -3.426 1.00 95.31 191 TRP A N 1
ATOM 1373 C CA . TRP A 1 191 ? -3.217 10.036 -2.079 1.00 95.31 191 TRP A CA 1
ATOM 1374 C C . TRP A 1 191 ? -3.894 11.403 -1.957 1.00 95.31 191 TRP A C 1
ATOM 1376 O O . TRP A 1 191 ? -4.546 11.661 -0.949 1.00 95.31 191 TRP A O 1
ATOM 1386 N N . ILE A 1 192 ? -3.802 12.264 -2.978 1.00 97.12 192 ILE A N 1
ATOM 1387 C CA . ILE A 1 192 ? -4.531 13.544 -3.027 1.00 97.12 192 ILE A CA 1
ATOM 1388 C C . ILE A 1 192 ? -6.048 13.304 -2.980 1.00 97.12 192 ILE A C 1
ATOM 1390 O O . ILE A 1 192 ? -6.735 13.905 -2.154 1.00 97.12 192 ILE A O 1
ATOM 1394 N N . ALA A 1 193 ? -6.559 12.400 -3.819 1.00 95.94 193 ALA A N 1
ATOM 1395 C CA . ALA A 1 193 ? -7.974 12.039 -3.865 1.00 95.94 193 ALA A CA 1
ATOM 1396 C C . ALA A 1 193 ? -8.449 11.405 -2.547 1.00 95.94 193 ALA A C 1
ATOM 1398 O O . ALA A 1 193 ? -9.430 11.850 -1.954 1.00 95.94 193 ALA A O 1
ATOM 1399 N N . HIS A 1 194 ? -7.708 10.418 -2.035 1.00 96.31 194 HIS A N 1
ATOM 1400 C CA . HIS A 1 194 ? -8.002 9.747 -0.769 1.00 96.31 194 HIS A CA 1
ATOM 1401 C C . HIS A 1 194 ? -7.985 10.724 0.411 1.00 96.31 194 HIS A C 1
ATOM 1403 O O . HIS A 1 194 ? -8.866 10.672 1.264 1.00 96.31 194 HIS A O 1
ATOM 1409 N N . LYS A 1 195 ? -7.027 11.658 0.450 1.00 96.62 195 LYS A N 1
ATOM 1410 C CA . LYS A 1 195 ? -6.960 12.693 1.488 1.00 96.62 195 LYS A CA 1
ATOM 1411 C C . LYS A 1 195 ? -8.163 13.634 1.439 1.00 96.62 195 LYS A C 1
ATOM 1413 O O . LYS A 1 195 ? -8.670 13.979 2.501 1.00 96.62 195 LYS A O 1
ATOM 1418 N N . ALA A 1 196 ? -8.634 14.006 0.247 1.00 97.50 196 ALA A N 1
ATOM 1419 C CA . ALA A 1 196 ? -9.839 14.818 0.083 1.00 97.50 196 ALA A CA 1
ATOM 1420 C C . ALA A 1 196 ? -11.087 14.094 0.609 1.00 97.50 196 ALA A C 1
ATOM 1422 O O . ALA A 1 196 ? -11.783 14.627 1.470 1.00 97.50 196 ALA A O 1
ATOM 1423 N N . VAL A 1 197 ? -11.318 12.851 0.166 1.00 97.06 197 VAL A N 1
ATOM 1424 C CA . VAL A 1 197 ? -12.436 12.014 0.640 1.00 97.06 197 VAL A CA 1
ATOM 1425 C C . VAL A 1 197 ? -12.371 11.834 2.158 1.00 97.06 197 VAL A C 1
ATOM 1427 O O . VAL A 1 197 ? -13.365 12.052 2.845 1.00 97.06 197 VAL A O 1
ATOM 1430 N N . LYS A 1 198 ? -11.191 11.516 2.704 1.00 96.88 198 LYS A N 1
ATOM 1431 C CA . LYS A 1 198 ? -10.993 11.325 4.145 1.00 96.88 198 LYS A CA 1
ATOM 1432 C C . LYS A 1 198 ? -11.264 12.600 4.950 1.00 96.88 198 LYS A C 1
ATOM 1434 O O . LYS A 1 198 ? -11.958 12.521 5.954 1.00 96.88 198 LYS A O 1
ATOM 1439 N N . MET A 1 199 ? -10.792 13.763 4.490 1.00 96.88 199 MET A N 1
ATOM 1440 C CA . MET A 1 199 ? -11.063 15.052 5.143 1.00 96.88 199 MET A CA 1
ATOM 1441 C C . MET A 1 199 ? -12.557 15.390 5.168 1.00 96.88 199 MET A C 1
ATOM 1443 O O . MET A 1 199 ? -13.045 15.820 6.205 1.00 96.88 199 MET A O 1
ATOM 1447 N N . VAL A 1 200 ? -13.297 15.146 4.080 1.00 96.56 200 VAL A N 1
ATOM 1448 C CA . VAL A 1 200 ? -14.759 15.346 4.076 1.00 96.56 200 VAL A CA 1
ATOM 1449 C C . VAL A 1 200 ? -15.462 14.366 5.019 1.00 96.56 200 VAL A C 1
ATOM 1451 O O . VAL A 1 200 ? -16.375 14.756 5.741 1.00 96.56 200 VAL A O 1
ATOM 1454 N N . PHE A 1 201 ? -15.057 13.094 5.039 1.00 96.12 201 PHE A N 1
ATOM 1455 C CA . PHE A 1 201 ? -15.681 12.102 5.919 1.00 96.12 201 PHE A CA 1
ATOM 1456 C C . PHE A 1 201 ? -15.460 12.437 7.397 1.00 96.12 201 PHE A C 1
ATOM 1458 O O . PHE A 1 201 ? -16.422 12.420 8.158 1.00 96.12 201 PHE A O 1
ATOM 1465 N N . ASP A 1 202 ? -14.229 12.779 7.779 1.00 94.88 202 ASP A N 1
ATOM 1466 C CA . ASP A 1 202 ? -13.861 13.036 9.175 1.00 94.88 202 ASP A CA 1
ATOM 1467 C C . ASP A 1 202 ? -14.491 14.316 9.733 1.00 94.88 202 ASP A C 1
ATOM 1469 O O . ASP A 1 202 ? -14.834 14.357 10.916 1.00 94.88 202 ASP A O 1
ATOM 1473 N N . ASP A 1 203 ? -14.674 15.326 8.881 1.00 94.88 203 ASP A N 1
ATOM 1474 C CA . ASP A 1 203 ? -15.356 16.581 9.202 1.00 94.88 203 ASP A CA 1
ATOM 1475 C C . ASP A 1 203 ? -16.856 16.344 9.442 1.00 94.88 203 ASP A C 1
ATOM 1477 O O . ASP A 1 203 ? -17.393 16.725 10.482 1.00 94.88 203 ASP A O 1
ATOM 1481 N N . VAL A 1 204 ? -17.517 15.614 8.533 1.00 90.69 204 VAL A N 1
ATOM 1482 C CA . VAL A 1 204 ? -18.958 15.310 8.618 1.00 90.69 204 VAL A CA 1
ATOM 1483 C C . VAL A 1 204 ? -19.289 14.322 9.746 1.00 90.69 204 VAL A C 1
ATOM 1485 O O . VAL A 1 204 ? -20.357 14.430 10.346 1.00 90.69 204 VAL A O 1
ATOM 1488 N N . ASP A 1 205 ? -18.395 13.384 10.079 1.00 92.25 205 ASP A N 1
ATOM 1489 C CA . ASP A 1 205 ? -18.554 12.500 11.250 1.00 92.25 205 ASP A CA 1
ATOM 1490 C C . ASP A 1 205 ? -18.176 13.175 12.581 1.00 92.25 205 ASP A C 1
ATOM 1492 O O . ASP A 1 205 ? -18.351 12.575 13.644 1.00 92.25 205 ASP A O 1
ATOM 1496 N N . GLY A 1 206 ? -17.635 14.399 12.557 1.00 90.50 206 GLY A N 1
ATOM 1497 C CA . GLY A 1 206 ? -17.119 15.076 13.751 1.00 90.50 206 GLY A CA 1
ATOM 1498 C C . GLY A 1 206 ? -15.904 14.381 14.382 1.00 90.50 206 GLY A C 1
ATOM 1499 O O . GLY A 1 206 ? -15.595 14.621 15.550 1.00 90.50 206 GLY A O 1
ATOM 1500 N N . LEU A 1 207 ? -15.219 13.514 13.630 1.00 90.56 207 LEU A N 1
ATOM 1501 C CA . LEU A 1 207 ? -14.035 12.774 14.070 1.00 90.56 207 LEU A CA 1
ATOM 1502 C C . LEU A 1 207 ? -12.789 13.665 14.083 1.00 90.56 207 LEU A C 1
ATOM 1504 O O . LEU A 1 207 ? -12.017 13.650 15.043 1.00 90.56 207 LEU A O 1
ATOM 1508 N N . GLN A 1 208 ? -12.589 14.433 13.014 1.00 91.12 208 GLN A N 1
ATOM 1509 C CA . GLN A 1 208 ? -11.536 15.435 12.922 1.00 91.12 208 GLN A CA 1
ATOM 1510 C C . GLN A 1 208 ? -12.032 16.589 12.043 1.00 91.12 208 GLN A C 1
ATOM 1512 O O . GLN A 1 208 ? -12.234 16.375 10.849 1.00 91.12 208 GLN A O 1
ATOM 1517 N N . PRO A 1 209 ? -12.199 17.809 12.590 1.00 92.31 209 PRO A N 1
ATOM 1518 C CA . PRO A 1 209 ? -12.686 18.938 11.810 1.00 92.31 209 PRO A CA 1
ATOM 1519 C C . PRO A 1 209 ? -11.694 19.299 10.702 1.00 92.31 209 PRO A C 1
ATOM 1521 O O . PRO A 1 209 ? -10.472 19.314 10.910 1.00 92.31 209 PRO A O 1
ATOM 1524 N N . SER A 1 210 ? -12.228 19.620 9.530 1.00 94.94 210 SER A N 1
ATOM 1525 C CA . SER A 1 210 ? -11.444 20.105 8.403 1.00 94.94 210 SER A CA 1
ATOM 1526 C C . SER A 1 210 ? -10.886 21.506 8.702 1.00 94.94 210 SER A C 1
ATOM 1528 O O . SER A 1 210 ? -11.579 22.339 9.287 1.00 94.94 210 SER A O 1
ATOM 1530 N N . PRO A 1 211 ? -9.646 21.828 8.284 1.00 92.81 211 PRO A N 1
ATOM 1531 C CA . PRO A 1 211 ? -9.090 23.173 8.449 1.00 92.81 211 PRO A CA 1
ATOM 1532 C C . PRO A 1 211 ? -9.783 24.245 7.586 1.00 92.81 211 PRO A C 1
ATOM 1534 O O . PRO A 1 211 ? -9.544 25.429 7.805 1.00 92.81 211 PRO A O 1
ATOM 1537 N N . TYR A 1 212 ? -10.606 23.840 6.611 1.00 97.50 212 TYR A N 1
ATOM 1538 C CA . TYR A 1 212 ? -11.332 24.700 5.666 1.00 97.50 212 TYR A CA 1
ATOM 1539 C C . TYR A 1 212 ? -12.689 24.067 5.292 1.00 97.50 212 TYR A C 1
ATOM 1541 O O . TYR A 1 212 ? -12.812 22.844 5.403 1.00 97.50 212 TYR A O 1
ATOM 1549 N N . PRO A 1 213 ? -13.684 24.837 4.807 1.00 97.56 213 PRO A N 1
ATOM 1550 C CA . PRO A 1 213 ? -14.991 24.303 4.413 1.00 97.56 213 PRO A CA 1
ATOM 1551 C C . PRO A 1 213 ? -14.902 23.134 3.422 1.00 97.56 213 PRO A C 1
ATOM 1553 O O . PRO A 1 213 ? -14.121 23.168 2.469 1.00 97.56 213 PRO A O 1
ATOM 1556 N N . THR A 1 214 ? -15.708 22.098 3.650 1.00 97.69 214 THR A N 1
ATOM 1557 C CA . THR A 1 214 ? -15.667 20.828 2.908 1.00 97.69 214 THR A CA 1
ATOM 1558 C C . THR A 1 214 ? -16.630 20.770 1.721 1.00 97.69 214 THR A C 1
ATOM 1560 O O . THR A 1 214 ? -16.427 19.948 0.827 1.00 97.69 214 THR A O 1
ATOM 1563 N N . ASP A 1 215 ? -17.622 21.663 1.649 1.00 96.44 215 ASP A N 1
ATOM 1564 C CA . ASP A 1 215 ? -18.763 21.578 0.723 1.00 96.44 215 ASP A CA 1
ATOM 1565 C C . ASP A 1 215 ? -18.350 21.471 -0.753 1.00 96.44 215 ASP A C 1
ATOM 1567 O O . ASP A 1 215 ? -18.796 20.579 -1.471 1.00 96.44 215 ASP A O 1
ATOM 1571 N N . ARG A 1 216 ? -17.447 22.344 -1.223 1.00 97.56 216 ARG A N 1
ATOM 1572 C CA . ARG A 1 216 ? -17.022 22.369 -2.638 1.00 97.56 216 ARG A CA 1
ATOM 1573 C C . ARG A 1 216 ? -16.232 21.124 -3.038 1.00 97.56 216 ARG A C 1
ATOM 1575 O O . ARG A 1 216 ? -16.375 20.634 -4.156 1.00 97.56 216 ARG A O 1
ATOM 1582 N N . VAL A 1 217 ? -15.406 20.615 -2.125 1.00 97.69 217 VAL A N 1
ATOM 1583 C CA . VAL A 1 217 ? -14.659 19.364 -2.309 1.00 97.69 217 VAL A CA 1
ATOM 1584 C C . VAL A 1 217 ? -15.618 18.175 -2.304 1.00 97.69 217 VAL A C 1
ATOM 1586 O O . VAL A 1 217 ? -15.454 17.263 -3.113 1.00 97.69 217 VAL A O 1
ATOM 1589 N N . TRP A 1 218 ? -16.652 18.206 -1.459 1.00 97.50 218 TRP A N 1
ATOM 1590 C CA . TRP A 1 218 ? -17.698 17.190 -1.429 1.00 97.50 218 TRP A CA 1
ATOM 1591 C C . TRP A 1 218 ? -18.507 17.140 -2.731 1.00 97.50 218 TRP A C 1
ATOM 1593 O O . TRP A 1 218 ? -18.644 16.061 -3.300 1.00 97.50 218 TRP A O 1
ATOM 1603 N N . GLU A 1 219 ? -18.963 18.280 -3.262 1.00 97.12 219 GLU A N 1
ATOM 1604 C CA . GLU A 1 219 ? -19.656 18.331 -4.562 1.00 97.12 219 GLU A CA 1
ATOM 1605 C C . GLU A 1 219 ? -18.798 17.748 -5.699 1.00 97.12 219 GLU A C 1
ATOM 1607 O O . GLU A 1 219 ? -19.282 16.929 -6.479 1.00 97.12 219 GLU A O 1
ATOM 1612 N N . VAL A 1 220 ? -17.500 18.076 -5.744 1.00 96.75 220 VAL A N 1
ATOM 1613 C CA . VAL A 1 220 ? -16.558 17.506 -6.726 1.00 96.75 220 VAL A CA 1
ATOM 1614 C C . VAL A 1 220 ? -16.414 15.985 -6.597 1.00 96.75 220 VAL A C 1
ATOM 1616 O O . VAL A 1 220 ? -16.298 15.296 -7.613 1.00 96.75 220 VAL A O 1
ATOM 1619 N N . ILE A 1 221 ? -16.410 15.453 -5.372 1.00 96.88 221 ILE A N 1
ATOM 1620 C CA . ILE A 1 221 ? -16.354 14.007 -5.117 1.00 96.88 221 ILE A CA 1
ATOM 1621 C C . ILE A 1 221 ? -17.656 13.344 -5.586 1.00 96.88 221 ILE A C 1
ATOM 1623 O O . ILE A 1 221 ? -17.595 12.396 -6.367 1.00 96.88 221 ILE A O 1
ATOM 1627 N N . LYS A 1 222 ? -18.820 13.866 -5.185 1.00 96.44 222 LYS A N 1
ATOM 1628 C CA . LYS A 1 222 ? -20.137 13.364 -5.609 1.00 96.44 222 LYS A CA 1
ATOM 1629 C C . LYS A 1 222 ? -20.267 13.281 -7.132 1.00 96.44 222 LYS A C 1
ATOM 1631 O O . LYS A 1 222 ? -20.551 12.216 -7.673 1.00 96.44 222 LYS A O 1
ATOM 1636 N N . GLU A 1 223 ? -19.954 14.377 -7.824 1.00 95.44 223 GLU A N 1
ATOM 1637 C CA . GLU A 1 223 ? -19.989 14.484 -9.290 1.00 95.44 223 GLU A CA 1
ATOM 1638 C C . GLU A 1 223 ? -18.944 13.587 -9.986 1.00 95.44 223 GLU A C 1
ATOM 1640 O O . GLU A 1 223 ? -19.051 13.290 -11.173 1.00 95.44 223 GLU A O 1
ATOM 1645 N N . HIS A 1 224 ? -17.874 13.179 -9.298 1.00 94.06 224 HIS A N 1
ATOM 1646 C CA . HIS A 1 224 ? -16.875 12.259 -9.860 1.00 94.06 224 HIS A CA 1
ATOM 1647 C C . HIS A 1 224 ? -17.301 10.794 -9.790 1.00 94.06 224 HIS A C 1
ATOM 1649 O O . HIS A 1 224 ? -17.021 10.043 -10.722 1.00 94.06 224 HIS A O 1
ATOM 1655 N N . PHE A 1 225 ? -17.953 10.389 -8.702 1.00 93.19 225 PHE A N 1
ATOM 1656 C CA . PHE A 1 225 ? -18.323 8.992 -8.462 1.00 93.19 225 PHE A CA 1
ATOM 1657 C C . PHE A 1 225 ? -19.791 8.663 -8.781 1.00 93.19 225 PHE A C 1
ATOM 1659 O O . PHE A 1 225 ? -20.166 7.507 -8.631 1.00 93.19 225 PHE A O 1
ATOM 1666 N N . ASP A 1 226 ? -20.596 9.638 -9.223 1.00 92.94 226 ASP A N 1
ATOM 1667 C CA . ASP A 1 226 ? -22.059 9.510 -9.375 1.00 92.94 226 ASP A CA 1
ATOM 1668 C C . ASP A 1 226 ? -22.727 9.090 -8.047 1.00 92.94 226 ASP A C 1
ATOM 1670 O O . ASP A 1 226 ? -23.488 8.127 -7.956 1.00 92.94 226 ASP A O 1
ATOM 1674 N N . ALA A 1 227 ? -22.348 9.793 -6.975 1.00 91.00 227 ALA A N 1
ATOM 1675 C CA . ALA A 1 227 ? -22.684 9.461 -5.593 1.00 91.00 227 ALA A CA 1
ATOM 1676 C C . ALA A 1 227 ? -23.411 10.627 -4.909 1.00 91.00 227 ALA A C 1
ATOM 1678 O O . ALA A 1 227 ? -22.863 11.721 -4.826 1.00 91.00 227 ALA A O 1
ATOM 1679 N N . ASP A 1 228 ? -24.601 10.400 -4.347 1.00 89.50 228 ASP A N 1
ATOM 1680 C CA . ASP A 1 228 ? -25.326 11.424 -3.574 1.00 89.50 228 ASP A CA 1
ATOM 1681 C C . ASP A 1 228 ? -24.861 11.488 -2.110 1.00 89.50 228 ASP A C 1
ATOM 1683 O O . ASP A 1 228 ? -24.843 12.557 -1.487 1.00 89.50 228 ASP A O 1
ATOM 1687 N N . THR A 1 229 ? -24.473 10.345 -1.537 1.00 91.25 229 THR A N 1
ATOM 1688 C CA . THR A 1 229 ? -24.111 10.208 -0.123 1.00 91.25 229 THR A CA 1
ATOM 1689 C C . THR A 1 229 ? -22.734 9.576 0.079 1.00 91.25 229 THR A C 1
ATOM 1691 O O . THR A 1 229 ? -22.163 8.914 -0.787 1.00 91.25 229 THR A O 1
ATOM 1694 N N . ARG A 1 230 ? -22.205 9.713 1.300 1.00 92.62 230 ARG A N 1
ATOM 1695 C CA . ARG A 1 230 ? -20.959 9.054 1.729 1.00 92.62 230 ARG A CA 1
ATOM 1696 C C . ARG A 1 230 ? -21.037 7.520 1.679 1.00 92.62 230 ARG A C 1
ATOM 1698 O O . ARG A 1 230 ? -20.004 6.872 1.541 1.00 92.62 230 ARG A O 1
ATOM 1705 N N . ALA A 1 231 ? -22.236 6.934 1.755 1.00 90.38 231 ALA A N 1
ATOM 1706 C CA . ALA A 1 231 ? -22.423 5.489 1.633 1.00 90.38 231 ALA A CA 1
ATOM 1707 C C . ALA A 1 231 ? -22.265 5.002 0.180 1.00 90.38 231 ALA A C 1
ATOM 1709 O O . ALA A 1 231 ? -21.733 3.914 -0.045 1.00 90.38 231 ALA A O 1
ATOM 1710 N N . ASP A 1 232 ? -22.651 5.827 -0.796 1.00 92.25 232 ASP A N 1
ATOM 1711 C CA . ASP A 1 232 ? -22.593 5.491 -2.226 1.00 92.25 232 ASP A CA 1
ATOM 1712 C C . ASP A 1 232 ? -21.149 5.440 -2.753 1.00 92.25 232 ASP A C 1
ATOM 1714 O O . ASP A 1 232 ? -20.871 4.778 -3.747 1.00 92.25 232 ASP A O 1
ATOM 1718 N N . LEU A 1 233 ? -20.194 6.031 -2.026 1.00 91.25 233 LEU A N 1
ATOM 1719 C CA . LEU A 1 233 ? -18.756 5.909 -2.292 1.00 91.25 233 LEU A CA 1
ATOM 1720 C C . LEU A 1 233 ? -18.144 4.574 -1.850 1.00 91.25 233 LEU A C 1
ATOM 1722 O O . LEU A 1 233 ? -17.089 4.190 -2.358 1.00 91.25 233 LEU A O 1
ATOM 1726 N N . LEU A 1 234 ? -18.768 3.844 -0.919 1.00 88.31 234 LEU A N 1
ATOM 1727 C CA . LEU A 1 234 ? -18.197 2.604 -0.378 1.00 88.31 234 LEU A CA 1
ATOM 1728 C C . LEU A 1 234 ? -18.000 1.524 -1.466 1.00 88.31 234 LEU A C 1
ATOM 1730 O O . LEU A 1 234 ? -16.933 0.908 -1.496 1.00 88.31 234 LEU A O 1
ATOM 1734 N N . PRO A 1 235 ? -18.928 1.306 -2.424 1.00 89.50 235 PRO A N 1
ATOM 1735 C CA . PRO A 1 235 ? -18.661 0.475 -3.595 1.00 89.50 235 PRO A CA 1
ATOM 1736 C C . PRO A 1 235 ? -17.392 0.875 -4.360 1.00 89.50 235 PRO A C 1
ATOM 1738 O O . PRO A 1 235 ? -16.613 -0.010 -4.699 1.00 89.50 235 PRO A O 1
ATOM 1741 N N . HIS A 1 236 ? -17.136 2.169 -4.570 1.00 85.00 236 HIS A N 1
ATOM 1742 C CA . HIS A 1 236 ? -15.955 2.670 -5.289 1.00 85.00 236 HIS A CA 1
ATOM 1743 C C . HIS A 1 236 ? -14.652 2.586 -4.478 1.00 85.00 236 HIS A C 1
ATOM 1745 O O . HIS A 1 236 ? -13.573 2.576 -5.064 1.00 85.00 236 HIS A O 1
ATOM 1751 N N . ALA A 1 237 ? -14.738 2.495 -3.148 1.00 83.19 237 ALA A N 1
ATOM 1752 C CA . ALA A 1 237 ? -13.596 2.269 -2.259 1.00 83.19 237 ALA A CA 1
ATOM 1753 C C . ALA A 1 237 ? -13.274 0.776 -2.033 1.00 83.19 237 ALA A C 1
ATOM 1755 O O . ALA A 1 237 ? -12.142 0.448 -1.683 1.00 83.19 237 ALA A O 1
ATOM 1756 N N . TYR A 1 238 ? -14.247 -0.125 -2.229 1.00 82.88 238 TYR A N 1
ATOM 1757 C CA . TYR A 1 238 ? -14.110 -1.554 -1.914 1.00 82.88 238 TYR A CA 1
ATOM 1758 C C . TYR A 1 238 ? -14.490 -2.483 -3.079 1.00 82.88 238 TYR A C 1
ATOM 1760 O O . TYR A 1 238 ? -13.631 -3.115 -3.687 1.00 82.88 238 TYR A O 1
ATOM 1768 N N . LYS A 1 239 ? -15.789 -2.611 -3.380 1.00 79.44 239 LYS A N 1
ATOM 1769 C CA . LYS A 1 239 ? -16.345 -3.672 -4.247 1.00 79.44 239 LYS A CA 1
ATOM 1770 C C . LYS A 1 239 ? -16.002 -3.500 -5.733 1.00 79.44 239 LYS A C 1
ATOM 1772 O O . LYS A 1 239 ? -15.855 -4.477 -6.463 1.00 79.44 239 LYS A O 1
ATOM 1777 N N . HIS A 1 240 ? -15.931 -2.253 -6.168 1.00 81.06 240 HIS A N 1
ATOM 1778 C CA . HIS A 1 240 ? -15.668 -1.799 -7.528 1.00 81.06 240 HIS A CA 1
ATOM 1779 C C . HIS A 1 240 ? -14.479 -0.829 -7.512 1.00 81.06 240 HIS A C 1
ATOM 1781 O O . HIS A 1 240 ? -14.476 0.174 -8.221 1.00 81.06 240 HIS A O 1
ATOM 1787 N N . PHE A 1 241 ? -13.497 -1.105 -6.642 1.00 81.38 241 PHE A N 1
ATOM 1788 C CA . PHE A 1 241 ? -12.320 -0.264 -6.497 1.00 81.38 241 PHE A CA 1
ATOM 1789 C C . PHE A 1 241 ? -11.486 -0.265 -7.777 1.00 81.38 241 PHE A C 1
ATOM 1791 O O . PHE A 1 241 ? -10.929 -1.286 -8.181 1.00 81.38 241 PHE A O 1
ATOM 1798 N N . ASP A 1 242 ? -11.360 0.918 -8.362 1.00 77.12 242 ASP A N 1
ATOM 1799 C CA . ASP A 1 242 ? -10.446 1.207 -9.451 1.00 77.12 242 ASP A CA 1
ATOM 1800 C C . ASP A 1 242 ? -9.573 2.395 -9.023 1.00 77.12 242 ASP A C 1
ATOM 1802 O O . ASP A 1 242 ? -10.049 3.523 -8.875 1.00 77.12 242 ASP A O 1
ATOM 1806 N N . LYS A 1 243 ? -8.277 2.135 -8.797 1.00 73.44 243 LYS A N 1
ATOM 1807 C CA . LYS A 1 243 ? -7.299 3.150 -8.363 1.00 73.44 243 LYS A CA 1
ATOM 1808 C C . LYS A 1 243 ? -7.211 4.319 -9.350 1.00 73.44 243 LYS A C 1
ATOM 1810 O O . LYS A 1 243 ? -6.962 5.452 -8.942 1.00 73.44 243 LYS A O 1
ATOM 1815 N N . SER A 1 244 ? -7.370 4.031 -10.636 1.00 71.75 244 SER A N 1
ATOM 1816 C CA . SER A 1 244 ? -7.223 4.970 -11.742 1.00 71.75 244 SER A CA 1
ATOM 1817 C C . SER A 1 244 ? -8.392 5.949 -11.800 1.00 71.75 244 SER A C 1
ATOM 1819 O O . SER A 1 244 ? -8.177 7.161 -11.841 1.00 71.75 244 SER A O 1
ATOM 1821 N N . MET A 1 245 ? -9.615 5.437 -11.683 1.00 82.31 245 MET A N 1
ATOM 1822 C CA . MET A 1 245 ? -10.831 6.227 -11.528 1.00 82.31 245 MET A CA 1
ATOM 1823 C C . MET A 1 245 ? -10.806 7.012 -10.210 1.00 82.31 245 MET A C 1
ATOM 1825 O O . MET A 1 245 ? -11.000 8.226 -10.234 1.00 82.31 245 MET A O 1
ATOM 1829 N N . PHE A 1 246 ? -10.461 6.379 -9.082 1.00 86.62 246 PHE A N 1
ATOM 1830 C CA . PHE A 1 246 ? -10.405 7.040 -7.771 1.00 86.62 246 PHE A CA 1
ATOM 1831 C C . PHE A 1 246 ? -9.382 8.194 -7.736 1.00 86.62 246 PHE A C 1
ATOM 1833 O O . PHE A 1 246 ? -9.665 9.268 -7.211 1.00 86.62 246 PHE A O 1
ATOM 1840 N N . ALA A 1 247 ? -8.209 8.021 -8.355 1.00 85.06 247 ALA A N 1
ATOM 1841 C CA . ALA A 1 247 ? -7.204 9.079 -8.501 1.00 85.06 247 ALA A CA 1
ATOM 1842 C C . ALA A 1 247 ? -7.619 10.203 -9.477 1.00 85.06 247 ALA A C 1
ATOM 1844 O O . ALA A 1 247 ? -7.018 11.278 -9.463 1.00 85.06 247 ALA A O 1
ATOM 1845 N N . GLY A 1 248 ? -8.643 9.994 -10.314 1.00 84.06 248 GLY A N 1
ATOM 1846 C CA . GLY A 1 248 ? -9.157 10.999 -11.252 1.00 84.06 248 GLY A CA 1
ATOM 1847 C C . GLY A 1 248 ? -9.687 12.264 -10.565 1.00 84.06 248 GLY A C 1
ATOM 1848 O O . GLY A 1 248 ? -9.532 13.364 -11.102 1.00 84.06 248 GLY A O 1
ATOM 1849 N N . VAL A 1 249 ? -10.192 12.134 -9.330 1.00 91.69 249 VAL A N 1
ATOM 1850 C CA . VAL A 1 249 ? -10.654 13.248 -8.479 1.00 91.69 249 VAL A CA 1
ATOM 1851 C C . VAL A 1 249 ? -9.582 14.342 -8.345 1.00 91.69 249 VAL A C 1
ATOM 1853 O O . VAL A 1 249 ? -9.903 15.528 -8.316 1.00 91.69 249 VAL A O 1
ATOM 1856 N N . THR A 1 250 ? -8.292 13.980 -8.342 1.00 94.50 250 THR A N 1
ATOM 1857 C CA . THR A 1 250 ? -7.162 14.925 -8.259 1.00 94.50 250 THR A CA 1
ATOM 1858 C C . THR A 1 250 ? -7.176 15.998 -9.341 1.00 94.50 250 THR A C 1
ATOM 1860 O O . THR A 1 250 ? -6.776 17.127 -9.064 1.00 94.50 250 THR A O 1
ATOM 1863 N N . SER A 1 251 ? -7.631 15.687 -10.559 1.00 89.56 251 SER A N 1
ATOM 1864 C CA . SER A 1 251 ? -7.730 16.698 -11.617 1.00 89.56 251 SER A CA 1
ATOM 1865 C C . SER A 1 251 ? -8.801 17.737 -11.285 1.00 89.56 251 SER A C 1
ATOM 1867 O O . SER A 1 251 ? -8.510 18.934 -11.295 1.00 89.56 251 SER A O 1
ATOM 1869 N N . LYS A 1 252 ? -10.001 17.288 -10.886 1.00 93.44 252 LYS A N 1
ATOM 1870 C CA . LYS A 1 252 ? -11.088 18.181 -10.463 1.00 93.44 252 LYS A CA 1
ATOM 1871 C C . LYS A 1 252 ? -10.666 19.041 -9.260 1.00 93.44 252 LYS A C 1
ATOM 1873 O O . LYS A 1 252 ? -10.896 20.247 -9.267 1.00 93.44 252 LYS A O 1
ATOM 1878 N N . LEU A 1 253 ? -9.962 18.459 -8.282 1.00 96.06 253 LEU A N 1
ATOM 1879 C CA . LEU A 1 253 ? -9.399 19.187 -7.132 1.00 96.06 253 LEU A CA 1
ATOM 1880 C C . LEU A 1 253 ? -8.314 20.201 -7.524 1.00 96.06 253 LEU A C 1
ATOM 1882 O O . LEU A 1 253 ? -8.233 21.260 -6.908 1.00 96.06 253 LEU A O 1
ATOM 1886 N N . SER A 1 254 ? -7.487 19.914 -8.535 1.00 95.25 254 SER A N 1
ATOM 1887 C CA . SER A 1 254 ? -6.502 20.883 -9.041 1.00 95.25 254 SER A CA 1
ATOM 1888 C C . SER A 1 254 ? -7.215 22.103 -9.625 1.00 95.25 254 SER A C 1
ATOM 1890 O O . SER A 1 254 ? -6.972 23.230 -9.188 1.00 95.25 254 SER A O 1
ATOM 1892 N N . SER A 1 255 ? -8.188 21.884 -10.515 1.00 95.12 255 SER A N 1
ATOM 1893 C CA . SER A 1 255 ? -9.045 22.946 -11.058 1.00 95.12 255 SER A CA 1
ATOM 1894 C C . SER A 1 255 ? -9.731 23.753 -9.950 1.00 95.12 255 SER A C 1
ATOM 1896 O O . SER A 1 255 ? -9.726 24.983 -9.988 1.00 95.12 255 SER A O 1
ATOM 1898 N N . LEU A 1 256 ? -10.253 23.080 -8.920 1.00 96.19 256 LEU A N 1
ATOM 1899 C CA . LEU A 1 256 ? -10.901 23.712 -7.771 1.00 96.19 256 LEU A CA 1
ATOM 1900 C C . LEU A 1 256 ? -9.914 24.568 -6.939 1.00 96.19 256 LEU A C 1
ATOM 1902 O O . LEU A 1 256 ? -10.234 25.698 -6.562 1.00 96.19 256 LEU A O 1
ATOM 1906 N N . ALA A 1 257 ? -8.676 24.101 -6.741 1.00 96.75 257 ALA A N 1
ATOM 1907 C CA . ALA A 1 257 ? -7.600 24.844 -6.071 1.00 96.75 257 ALA A CA 1
ATOM 1908 C C . ALA A 1 257 ? -7.124 26.086 -6.855 1.00 96.75 257 ALA A C 1
ATOM 1910 O O . ALA A 1 257 ? -6.745 27.100 -6.250 1.00 96.75 257 ALA A O 1
ATOM 1911 N N . TYR A 1 258 ? -7.142 26.029 -8.192 1.00 96.06 258 TYR A N 1
ATOM 1912 C CA . TYR A 1 258 ? -6.887 27.184 -9.061 1.00 96.06 258 TYR A CA 1
ATOM 1913 C C . TYR A 1 258 ? -8.067 28.174 -9.078 1.00 96.06 258 TYR A C 1
ATOM 1915 O O . TYR A 1 258 ? -7.840 29.377 -9.179 1.00 96.06 258 TYR A O 1
ATOM 1923 N N . GLN A 1 259 ? -9.301 27.709 -8.849 1.00 96.75 259 GLN A N 1
ATOM 1924 C CA . GLN A 1 259 ? -10.481 28.548 -8.567 1.00 96.75 259 GLN A CA 1
ATOM 1925 C C . GLN A 1 259 ? -10.519 29.108 -7.125 1.00 96.75 259 GLN A C 1
ATOM 1927 O O . GLN A 1 259 ? -11.552 29.613 -6.682 1.00 96.75 259 GLN A O 1
ATOM 1932 N N . GLY A 1 260 ? -9.417 29.011 -6.373 1.00 94.19 260 GLY A N 1
ATOM 1933 C CA . GLY A 1 260 ? -9.272 29.625 -5.051 1.00 94.19 260 GLY A CA 1
ATOM 1934 C C . GLY A 1 260 ? -9.859 28.835 -3.879 1.00 94.19 260 GLY A C 1
ATOM 1935 O O . GLY A 1 260 ? -9.935 29.382 -2.785 1.00 94.19 260 GLY A O 1
ATOM 1936 N N . ASP A 1 261 ? -10.256 27.574 -4.065 1.00 98.19 261 ASP A N 1
ATOM 1937 C CA . ASP A 1 261 ? -10.736 26.734 -2.963 1.00 98.19 261 ASP A CA 1
ATOM 1938 C C . ASP A 1 261 ? -9.628 26.404 -1.952 1.00 98.19 261 ASP A C 1
ATOM 1940 O O . ASP A 1 261 ? -8.597 25.818 -2.297 1.00 98.19 261 ASP A O 1
ATOM 1944 N N . GLU A 1 262 ? -9.829 26.789 -0.692 1.00 97.81 262 GLU A N 1
ATOM 1945 C CA . GLU A 1 262 ? -8.785 26.706 0.330 1.00 97.81 262 GLU A CA 1
ATOM 1946 C C . GLU A 1 262 ? -8.468 25.266 0.743 1.00 97.81 262 GLU A C 1
ATOM 1948 O O . GLU A 1 262 ? -7.291 24.931 0.902 1.00 97.81 262 GLU A O 1
ATOM 1953 N N . LEU A 1 263 ? -9.479 24.393 0.842 1.00 98.00 263 LEU A N 1
ATOM 1954 C CA . LEU A 1 263 ? -9.279 22.987 1.195 1.00 98.00 263 LEU A CA 1
ATOM 1955 C C . LEU A 1 263 ? -8.477 22.259 0.111 1.00 98.00 263 LEU A C 1
ATOM 1957 O O . LEU A 1 263 ? -7.492 21.581 0.411 1.00 98.00 263 LEU A O 1
ATOM 1961 N N . SER A 1 264 ? -8.820 22.466 -1.159 1.00 97.94 264 SER A N 1
ATOM 1962 C CA . SER A 1 264 ? -8.080 21.900 -2.290 1.00 97.94 264 SER A CA 1
ATOM 1963 C C . SER A 1 264 ? -6.637 22.414 -2.326 1.00 97.94 264 SER A C 1
ATOM 1965 O O . SER A 1 264 ? -5.697 21.623 -2.439 1.00 97.94 264 SER A O 1
ATOM 1967 N N . ARG A 1 265 ? -6.415 23.724 -2.132 1.00 98.12 265 ARG A N 1
ATOM 1968 C CA . ARG A 1 265 ? -5.058 24.304 -2.024 1.00 98.12 265 ARG A CA 1
ATOM 1969 C C . ARG A 1 265 ? -4.275 23.735 -0.839 1.00 98.12 265 ARG A C 1
ATOM 1971 O O . ARG A 1 265 ? -3.077 23.481 -0.965 1.00 98.12 265 ARG A O 1
ATOM 1978 N N . HIS A 1 266 ? -4.932 23.497 0.294 1.00 97.88 266 HIS A N 1
ATOM 1979 C CA . HIS A 1 266 ? -4.331 22.860 1.463 1.00 97.88 266 HIS A CA 1
ATOM 1980 C C . HIS A 1 266 ? -3.913 21.413 1.172 1.00 97.88 266 HIS A C 1
ATOM 1982 O O . HIS A 1 266 ? -2.780 21.038 1.470 1.00 97.88 266 HIS A O 1
ATOM 1988 N N . ILE A 1 267 ? -4.771 20.621 0.525 1.00 98.19 267 ILE A N 1
ATOM 1989 C CA . ILE A 1 267 ? -4.481 19.231 0.142 1.00 98.19 267 ILE A CA 1
ATOM 1990 C C . ILE A 1 267 ? -3.278 19.162 -0.814 1.00 98.19 267 ILE A C 1
ATOM 1992 O O . ILE A 1 267 ? -2.368 18.362 -0.582 1.00 98.19 267 ILE A O 1
ATOM 1996 N N . PHE A 1 268 ? -3.209 20.031 -1.829 1.00 98.25 268 PHE A N 1
ATOM 1997 C CA . PHE A 1 268 ? -2.041 20.116 -2.719 1.00 98.25 268 PHE A CA 1
ATOM 1998 C C . PHE A 1 268 ? -0.776 20.594 -1.988 1.00 98.25 268 PHE A C 1
ATOM 2000 O O . PHE A 1 268 ? 0.298 20.034 -2.197 1.00 98.25 268 PHE A O 1
ATOM 2007 N N . SER A 1 269 ? -0.882 21.536 -1.049 1.00 97.62 269 SER A N 1
ATOM 2008 C CA . SER A 1 269 ? 0.242 21.905 -0.177 1.00 97.62 269 SER A CA 1
ATOM 2009 C C . SER A 1 269 ? 0.732 20.703 0.652 1.00 97.62 269 SER A C 1
ATOM 2011 O O . SER A 1 269 ? 1.932 20.429 0.712 1.00 97.62 269 SER A O 1
ATOM 2013 N N . CYS A 1 270 ? -0.173 19.895 1.216 1.00 97.56 270 CYS A N 1
ATOM 2014 C CA . CYS A 1 270 ? 0.198 18.650 1.892 1.00 97.56 270 CYS A CA 1
ATOM 2015 C C . CYS A 1 270 ? 0.870 17.636 0.950 1.00 97.56 270 CYS A C 1
ATOM 2017 O O . CYS A 1 270 ? 1.816 16.971 1.370 1.00 97.56 270 CYS A O 1
ATOM 2019 N N . ALA A 1 271 ? 0.433 17.531 -0.309 1.00 97.69 271 ALA A N 1
ATOM 2020 C CA . ALA A 1 271 ? 1.073 16.676 -1.311 1.00 97.69 271 ALA A CA 1
ATOM 2021 C C . ALA A 1 271 ? 2.491 17.160 -1.646 1.00 97.69 271 ALA A C 1
ATOM 2023 O O . ALA A 1 271 ? 3.430 16.367 -1.642 1.00 97.69 271 ALA A O 1
ATOM 2024 N N . GLY A 1 272 ? 2.684 18.472 -1.817 1.00 97.56 272 GLY A N 1
ATOM 2025 C CA . GLY A 1 272 ? 4.011 19.072 -1.962 1.00 97.56 272 GLY A CA 1
ATOM 2026 C C . GLY A 1 272 ? 4.924 18.759 -0.772 1.00 97.56 272 GLY A C 1
ATOM 2027 O O . GLY A 1 272 ? 6.078 18.384 -0.961 1.00 97.56 272 GLY A O 1
ATOM 2028 N N . ALA A 1 273 ? 4.408 18.823 0.459 1.00 97.75 273 ALA A N 1
ATOM 2029 C CA . ALA A 1 273 ? 5.167 18.439 1.650 1.00 97.75 273 ALA A CA 1
ATOM 2030 C C . ALA A 1 273 ? 5.514 16.933 1.690 1.00 97.75 273 ALA A C 1
ATOM 2032 O O . ALA A 1 273 ? 6.597 16.563 2.150 1.00 97.75 273 ALA A O 1
ATOM 2033 N N . ALA A 1 274 ? 4.649 16.050 1.186 1.00 97.38 274 ALA A N 1
ATOM 2034 C CA . ALA A 1 274 ? 4.967 14.628 1.051 1.00 97.38 274 ALA A CA 1
ATOM 2035 C C . ALA A 1 274 ? 6.102 14.394 0.037 1.00 97.38 274 ALA A C 1
ATOM 2037 O O . ALA A 1 274 ? 7.094 13.740 0.364 1.00 97.38 274 ALA A O 1
ATOM 2038 N N . LEU A 1 275 ? 6.018 15.003 -1.149 1.00 97.50 275 LEU A N 1
ATOM 2039 C CA . LEU A 1 275 ? 7.043 14.899 -2.196 1.00 97.50 275 LEU A CA 1
ATOM 2040 C C . LEU A 1 275 ? 8.395 15.467 -1.732 1.00 97.50 275 LEU A C 1
ATOM 2042 O O . LEU A 1 275 ? 9.422 14.814 -1.888 1.00 97.50 275 LEU A O 1
ATOM 2046 N N . ALA A 1 276 ? 8.402 16.611 -1.043 1.00 97.00 276 ALA A N 1
ATOM 2047 C CA . ALA A 1 276 ? 9.614 17.163 -0.430 1.00 97.00 276 ALA A CA 1
ATOM 2048 C C . ALA A 1 276 ? 10.193 16.276 0.685 1.00 97.00 276 ALA A C 1
ATOM 2050 O O . ALA A 1 276 ? 11.398 16.307 0.928 1.00 97.00 276 ALA A O 1
ATOM 2051 N N . SER A 1 277 ? 9.365 15.479 1.372 1.00 97.50 277 SER A N 1
ATOM 2052 C CA . SER A 1 277 ? 9.852 14.525 2.379 1.00 97.50 277 SER A CA 1
ATOM 2053 C C . SER A 1 277 ? 10.605 13.360 1.736 1.00 97.50 277 SER A C 1
ATOM 2055 O O . SER A 1 277 ? 11.638 12.964 2.269 1.00 97.50 277 SER A O 1
ATOM 2057 N N . HIS A 1 278 ? 10.148 12.875 0.576 1.00 96.19 278 HIS A N 1
ATOM 2058 C CA . HIS A 1 278 ? 10.887 11.903 -0.235 1.00 96.19 278 HIS A CA 1
ATOM 2059 C C . HIS A 1 278 ? 12.232 12.486 -0.691 1.00 96.19 278 HIS A C 1
ATOM 2061 O O . HIS A 1 278 ? 13.278 11.869 -0.496 1.00 96.19 278 HIS A O 1
ATOM 2067 N N . THR A 1 279 ? 12.220 13.715 -1.223 1.00 95.94 279 THR A N 1
ATOM 2068 C CA . THR A 1 279 ? 13.442 14.412 -1.653 1.00 95.94 279 THR A CA 1
ATOM 2069 C C . THR A 1 279 ? 14.437 14.576 -0.508 1.00 95.94 279 THR A C 1
ATOM 2071 O O . THR A 1 279 ? 15.605 14.238 -0.665 1.00 95.94 279 THR A O 1
ATOM 2074 N N . ALA A 1 280 ? 13.983 15.032 0.663 1.00 95.19 280 ALA A N 1
ATOM 2075 C CA . ALA A 1 280 ? 14.834 15.229 1.835 1.00 95.19 280 ALA A CA 1
ATOM 2076 C C . ALA A 1 280 ? 15.380 13.915 2.424 1.00 95.19 280 ALA A C 1
ATOM 2078 O O . ALA A 1 280 ? 16.493 13.893 2.945 1.00 95.19 280 ALA A O 1
ATOM 2079 N N . ALA A 1 281 ? 14.614 12.820 2.350 1.00 95.94 281 ALA A N 1
ATOM 2080 C CA . ALA A 1 281 ? 15.055 11.502 2.808 1.00 95.94 281 ALA A CA 1
ATOM 2081 C C . ALA A 1 281 ? 16.180 10.921 1.937 1.00 95.94 281 ALA A C 1
ATOM 2083 O O . ALA A 1 281 ? 17.014 10.169 2.440 1.00 95.94 281 ALA A O 1
ATOM 2084 N N . LEU A 1 282 ? 16.215 11.283 0.650 1.00 94.81 282 LEU A N 1
ATOM 2085 C CA . LEU A 1 282 ? 17.227 10.823 -0.298 1.00 94.81 282 LEU A CA 1
ATOM 2086 C C . LEU A 1 282 ? 18.397 11.799 -0.465 1.00 94.81 282 LEU A C 1
ATOM 2088 O O . LEU A 1 282 ? 19.526 11.347 -0.612 1.00 94.81 282 LEU A O 1
ATOM 2092 N N . SER A 1 283 ? 18.188 13.119 -0.393 1.00 93.19 283 SER A N 1
ATOM 2093 C CA . SER A 1 283 ? 19.251 14.112 -0.641 1.00 93.19 283 SER A CA 1
ATOM 2094 C C . SER A 1 283 ? 20.453 13.972 0.300 1.00 93.19 283 SER A C 1
ATOM 2096 O O . SER A 1 283 ? 21.568 14.290 -0.090 1.00 93.19 283 SER A O 1
ATOM 2098 N N . ILE A 1 284 ? 20.249 13.441 1.512 1.00 91.31 284 ILE A N 1
ATOM 2099 C CA . ILE A 1 284 ? 21.317 13.138 2.486 1.00 91.31 284 ILE A CA 1
ATOM 2100 C C . ILE A 1 284 ? 22.279 12.018 2.047 1.00 91.31 284 ILE A C 1
ATOM 2102 O O . ILE A 1 284 ? 23.257 11.758 2.739 1.00 91.31 284 ILE A O 1
ATOM 2106 N N . ARG A 1 285 ? 21.978 1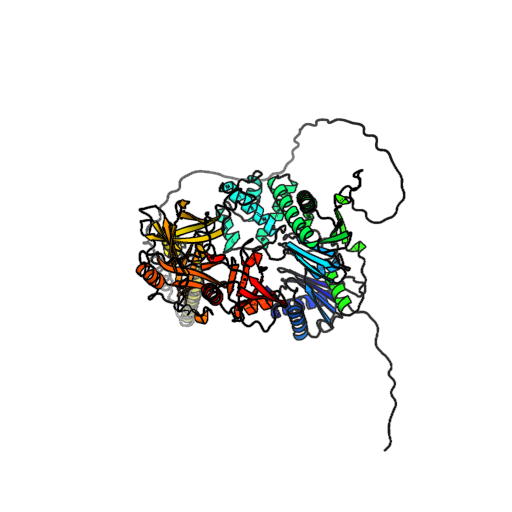1.319 0.948 1.00 92.44 285 ARG A N 1
ATOM 2107 C CA . ARG A 1 285 ? 22.816 10.275 0.338 1.00 92.44 285 ARG A CA 1
ATOM 2108 C C . ARG A 1 285 ? 23.580 10.767 -0.897 1.00 92.44 285 ARG A C 1
ATOM 2110 O O . ARG A 1 285 ? 24.160 9.964 -1.611 1.00 92.44 285 ARG A O 1
ATOM 2117 N N . SER A 1 286 ? 23.534 12.065 -1.186 1.00 87.25 286 SER A N 1
ATOM 2118 C CA . SER A 1 286 ? 24.192 12.672 -2.341 1.00 87.25 286 SER A CA 1
ATOM 2119 C C . SER A 1 286 ? 25.161 13.755 -1.887 1.00 87.25 286 SER A C 1
ATOM 2121 O O . SER A 1 286 ? 24.728 14.827 -1.469 1.00 87.25 286 SER A O 1
ATOM 2123 N N . ASP A 1 287 ? 26.457 13.523 -2.091 1.00 85.12 287 ASP A N 1
ATOM 2124 C CA . ASP A 1 287 ? 27.511 14.521 -1.855 1.00 85.12 287 ASP A CA 1
ATOM 2125 C C . ASP A 1 287 ? 27.604 15.588 -2.966 1.00 85.12 287 ASP A C 1
ATOM 2127 O O . ASP A 1 287 ? 28.391 16.531 -2.872 1.00 85.12 287 ASP A O 1
ATOM 2131 N N . ALA A 1 288 ? 26.805 15.469 -4.035 1.00 84.50 288 ALA A N 1
ATOM 2132 C CA . ALA A 1 288 ? 26.761 16.469 -5.097 1.00 84.50 288 ALA A CA 1
ATOM 2133 C C . ALA A 1 288 ? 26.283 17.833 -4.548 1.00 84.50 288 ALA A C 1
ATOM 2135 O O . ALA A 1 288 ? 25.216 17.888 -3.932 1.00 84.50 288 ALA A O 1
ATOM 2136 N N . PRO A 1 289 ? 26.999 18.950 -4.805 1.00 83.12 289 PRO A N 1
ATOM 2137 C CA . PRO A 1 289 ? 26.638 20.269 -4.270 1.00 83.12 289 PRO A CA 1
ATOM 2138 C C . PRO A 1 289 ? 25.291 20.773 -4.812 1.00 83.12 289 PRO A C 1
ATOM 2140 O O . PRO A 1 289 ? 24.539 21.450 -4.107 1.00 83.12 289 PRO A O 1
ATOM 2143 N N . ARG A 1 290 ? 24.971 20.381 -6.051 1.00 90.12 290 ARG A N 1
ATOM 2144 C CA . ARG A 1 290 ? 23.664 20.527 -6.685 1.00 90.12 290 ARG A CA 1
ATOM 2145 C C . ARG A 1 290 ? 23.176 19.161 -7.140 1.00 90.12 290 ARG A C 1
ATOM 2147 O O . ARG A 1 290 ? 23.882 18.456 -7.858 1.00 90.12 290 ARG A O 1
ATOM 2154 N N . LEU A 1 291 ? 21.949 18.821 -6.767 1.00 92.62 291 LEU A N 1
ATOM 2155 C CA . LEU A 1 291 ? 21.281 17.581 -7.131 1.00 92.62 291 LEU A CA 1
ATOM 2156 C C . LEU A 1 291 ? 20.141 17.874 -8.109 1.00 92.62 291 LEU A C 1
ATOM 2158 O O . LEU A 1 291 ? 19.170 18.556 -7.774 1.00 92.62 291 LEU A O 1
ATOM 2162 N N . ARG A 1 292 ? 20.242 17.337 -9.327 1.00 93.19 292 ARG A N 1
ATOM 2163 C CA . ARG A 1 292 ? 19.148 17.384 -10.301 1.00 93.19 292 ARG A CA 1
ATOM 2164 C C . ARG A 1 292 ? 18.053 16.394 -9.904 1.00 93.19 292 ARG A C 1
ATOM 2166 O O . ARG A 1 292 ? 18.342 15.226 -9.641 1.00 93.19 292 ARG A O 1
ATOM 2173 N N . VAL A 1 293 ? 16.808 16.863 -9.879 1.00 94.69 293 VAL A N 1
ATOM 2174 C CA . VAL A 1 293 ? 15.615 16.081 -9.530 1.00 94.69 293 VAL A CA 1
ATOM 2175 C C . VAL A 1 293 ? 14.669 16.055 -10.730 1.00 94.69 293 VAL A C 1
ATOM 2177 O O . VAL A 1 293 ? 14.069 17.065 -11.091 1.00 94.69 293 VAL A O 1
ATOM 2180 N N . VAL A 1 294 ? 14.541 14.891 -11.361 1.00 91.38 294 VAL A N 1
ATOM 2181 C CA . VAL A 1 294 ? 13.674 14.643 -12.513 1.00 91.38 294 VAL A CA 1
ATOM 2182 C C . VAL A 1 294 ? 12.241 14.421 -12.026 1.00 91.38 294 VAL A C 1
ATOM 2184 O O . VAL A 1 294 ? 11.901 13.361 -11.504 1.00 91.38 294 VAL A O 1
ATOM 2187 N N . CYS A 1 295 ? 11.398 15.436 -12.178 1.00 91.50 295 CYS A N 1
ATOM 2188 C CA . CYS A 1 295 ? 9.990 15.417 -11.793 1.00 91.50 295 CYS A CA 1
ATOM 2189 C C . CYS A 1 295 ? 9.142 14.797 -12.912 1.00 91.50 295 CYS A C 1
ATOM 2191 O O . CYS A 1 295 ? 9.012 15.380 -13.991 1.00 91.50 295 CYS A O 1
ATOM 2193 N N . VAL A 1 296 ? 8.553 13.625 -12.654 1.00 83.50 296 VAL A N 1
ATOM 2194 C CA . VAL A 1 296 ? 7.801 12.837 -13.652 1.00 83.50 296 VAL A CA 1
ATOM 2195 C C . VAL A 1 296 ? 6.358 12.623 -13.204 1.00 83.50 296 VAL A C 1
ATOM 2197 O O . VAL A 1 296 ? 6.102 12.320 -12.041 1.00 83.50 296 VAL A O 1
ATOM 2200 N N . GLY A 1 297 ? 5.412 12.746 -14.135 1.00 78.62 297 GLY A N 1
ATOM 2201 C CA . GLY A 1 297 ? 3.982 12.547 -13.894 1.00 78.62 297 GLY A CA 1
ATOM 2202 C C . GLY A 1 297 ? 3.182 13.848 -13.766 1.00 78.62 297 GLY A C 1
ATOM 2203 O O . GLY A 1 297 ? 3.699 14.920 -13.449 1.00 78.62 297 GLY A O 1
ATOM 2204 N N . SER A 1 298 ? 1.885 13.752 -14.049 1.00 79.50 298 SER A N 1
ATOM 2205 C CA . SER A 1 298 ? 0.980 14.894 -14.232 1.00 79.50 298 SER A CA 1
ATOM 2206 C C . SER A 1 298 ? 0.673 15.702 -12.963 1.00 79.50 298 SER A C 1
ATOM 2208 O O . SER A 1 298 ? 0.276 16.861 -13.088 1.00 79.50 298 SER A O 1
ATOM 2210 N N . VAL A 1 299 ? 0.918 15.186 -11.748 1.00 89.56 299 VAL A N 1
ATOM 2211 C CA . VAL A 1 299 ? 0.749 15.981 -10.509 1.00 89.56 299 VAL A CA 1
ATOM 2212 C C . VAL A 1 299 ? 1.696 17.185 -10.524 1.00 89.56 299 VAL A C 1
ATOM 2214 O O . VAL A 1 299 ? 1.295 18.287 -10.152 1.00 89.56 299 VAL A O 1
ATOM 2217 N N . TRP A 1 300 ? 2.900 17.033 -11.090 1.00 91.06 300 TRP A N 1
ATOM 2218 C CA . TRP A 1 300 ? 3.871 18.120 -11.262 1.00 91.06 300 TRP A CA 1
ATOM 2219 C C . TRP A 1 300 ? 3.412 19.262 -12.168 1.00 91.06 300 TRP A C 1
ATOM 2221 O O . TRP A 1 300 ? 4.004 20.342 -12.094 1.00 91.06 300 TRP A O 1
ATOM 2231 N N . LYS A 1 301 ? 2.364 19.082 -12.989 1.00 87.81 301 LYS A N 1
ATOM 2232 C CA . LYS A 1 301 ? 1.733 20.194 -13.725 1.00 87.81 301 LYS A CA 1
ATOM 2233 C C . LYS A 1 301 ? 1.167 21.234 -12.749 1.00 87.81 301 LYS A C 1
ATOM 2235 O O . LYS A 1 301 ? 1.306 22.425 -12.996 1.00 87.81 301 LYS A O 1
ATOM 2240 N N . SER A 1 302 ? 0.672 20.791 -11.589 1.00 93.94 302 SER A N 1
ATOM 2241 C CA . SER A 1 302 ? 0.112 21.625 -10.510 1.00 93.94 302 SER A CA 1
ATOM 2242 C C . SER A 1 302 ? 1.185 22.236 -9.583 1.00 93.94 302 SER A C 1
ATOM 2244 O O . SER A 1 302 ? 0.962 22.396 -8.382 1.00 93.94 302 SER A O 1
ATOM 2246 N N . TRP A 1 303 ? 2.382 22.544 -10.102 1.00 95.00 303 TRP A N 1
ATOM 2247 C CA . TRP A 1 303 ? 3.528 22.976 -9.284 1.00 95.00 303 TRP A CA 1
ATOM 2248 C C . TRP A 1 303 ? 3.217 24.185 -8.395 1.00 95.00 303 TRP A C 1
ATOM 2250 O O . TRP A 1 303 ? 3.587 24.171 -7.225 1.00 95.00 303 TRP A O 1
ATOM 2260 N N . ASP A 1 304 ? 2.488 25.188 -8.885 1.00 94.81 304 ASP A N 1
ATOM 2261 C CA . ASP A 1 304 ? 2.236 26.424 -8.126 1.00 94.81 304 ASP A CA 1
ATOM 2262 C C . ASP A 1 304 ? 1.438 26.200 -6.833 1.00 94.81 304 ASP A C 1
ATOM 2264 O O . ASP A 1 304 ? 1.622 26.934 -5.859 1.00 94.81 304 ASP A O 1
ATOM 2268 N N . ILE A 1 305 ? 0.591 25.164 -6.795 1.00 96.44 305 ILE A N 1
ATOM 2269 C CA . ILE A 1 305 ? -0.183 24.775 -5.605 1.00 96.44 305 ILE A CA 1
ATOM 2270 C C . ILE A 1 305 ? 0.520 23.704 -4.748 1.00 96.44 305 ILE A C 1
ATOM 2272 O O . ILE A 1 305 ? 0.247 23.615 -3.552 1.00 96.44 305 ILE A O 1
ATOM 2276 N N . LEU A 1 306 ? 1.491 22.962 -5.299 1.00 97.31 306 LEU A N 1
ATOM 2277 C CA . LEU A 1 306 ? 2.399 22.080 -4.539 1.00 97.31 306 LEU A CA 1
ATOM 2278 C C . LEU A 1 306 ? 3.520 22.866 -3.825 1.00 97.31 306 LEU A C 1
ATOM 2280 O O . LEU A 1 306 ? 3.895 22.560 -2.687 1.00 97.31 306 LEU A O 1
ATOM 2284 N N . LYS A 1 307 ? 4.062 23.889 -4.500 1.00 96.50 307 LYS A N 1
ATOM 2285 C CA . LYS A 1 307 ? 5.253 24.668 -4.124 1.00 96.50 307 LYS A CA 1
ATOM 2286 C C . LYS A 1 307 ? 5.244 25.167 -2.671 1.00 96.50 307 LYS A C 1
ATOM 2288 O O . LYS A 1 307 ? 6.271 24.992 -2.011 1.00 96.50 307 LYS A O 1
ATOM 2293 N N . PRO A 1 308 ? 4.153 25.734 -2.110 1.00 95.25 308 PRO A N 1
ATOM 2294 C CA . PRO A 1 308 ? 4.170 26.258 -0.742 1.00 95.25 308 PRO A CA 1
ATOM 2295 C C . PRO A 1 308 ? 4.521 25.193 0.305 1.00 95.25 308 PRO A C 1
ATOM 2297 O O . PRO A 1 308 ? 5.356 25.431 1.180 1.00 95.25 308 PRO A O 1
ATOM 2300 N N . GLY A 1 309 ? 3.925 24.003 0.194 1.00 95.56 309 GLY A N 1
ATOM 2301 C CA . GLY A 1 309 ? 4.182 22.894 1.108 1.00 95.56 309 GLY A CA 1
ATOM 2302 C C . GLY A 1 309 ? 5.511 22.193 0.842 1.00 95.56 309 GLY A C 1
ATOM 2303 O O . GLY A 1 309 ? 6.211 21.850 1.795 1.00 95.56 309 GLY A O 1
ATOM 2304 N N . PHE A 1 310 ? 5.906 22.069 -0.430 1.00 96.94 310 PHE A N 1
ATOM 2305 C CA . PHE A 1 310 ? 7.209 21.523 -0.825 1.00 96.94 310 PHE A CA 1
ATOM 2306 C C . PHE A 1 310 ? 8.357 22.335 -0.198 1.00 96.94 310 PHE A C 1
ATOM 2308 O O . PHE A 1 310 ? 9.166 21.803 0.563 1.00 96.94 310 PHE A O 1
ATOM 2315 N N . LEU A 1 311 ? 8.364 23.658 -0.399 1.00 95.19 311 LEU A N 1
ATOM 2316 C CA . LEU A 1 311 ? 9.392 24.558 0.144 1.00 95.19 311 LEU A CA 1
ATOM 2317 C C . LEU A 1 311 ? 9.336 24.702 1.668 1.00 95.19 311 LEU A C 1
ATOM 2319 O O . LEU A 1 311 ? 10.371 24.876 2.313 1.00 95.19 311 LEU A O 1
ATOM 2323 N N . LYS A 1 312 ? 8.144 24.648 2.275 1.00 92.75 312 LYS A N 1
ATOM 2324 C CA . LYS A 1 312 ? 8.016 24.610 3.740 1.00 92.75 312 LYS A CA 1
ATOM 2325 C C . LYS A 1 312 ? 8.672 23.348 4.303 1.00 92.75 312 LYS A C 1
ATOM 2327 O O . LYS A 1 312 ? 9.403 23.433 5.285 1.00 92.75 312 LYS A O 1
ATOM 2332 N N . GLN A 1 313 ? 8.459 22.195 3.672 1.00 96.31 313 GLN A N 1
ATOM 2333 C CA . GLN A 1 313 ? 8.987 20.937 4.182 1.00 96.31 313 GLN A CA 1
ATOM 2334 C C . GLN A 1 313 ? 10.494 20.771 3.959 1.00 96.31 313 GLN A C 1
ATOM 2336 O O . GLN A 1 313 ? 11.161 20.295 4.875 1.00 96.31 313 GLN A O 1
ATOM 2341 N N . LEU A 1 314 ? 11.058 21.195 2.819 1.00 94.44 314 LEU A N 1
ATOM 2342 C CA . LEU A 1 314 ? 12.519 21.172 2.621 1.00 94.44 314 LEU A CA 1
ATOM 2343 C C . LEU A 1 314 ? 13.252 21.966 3.715 1.00 94.44 314 LEU A C 1
ATOM 2345 O O . LEU A 1 314 ? 14.247 21.491 4.264 1.00 94.44 314 LEU A O 1
ATOM 2349 N N . ARG A 1 315 ? 12.705 23.127 4.097 1.00 92.12 315 ARG A N 1
ATOM 2350 C CA . ARG A 1 315 ? 13.214 23.948 5.205 1.00 92.12 315 ARG A CA 1
ATOM 2351 C C . ARG A 1 315 ? 13.036 23.283 6.567 1.00 92.12 315 ARG A C 1
ATOM 2353 O O . ARG A 1 315 ? 14.005 23.175 7.312 1.00 92.12 315 ARG A O 1
ATOM 2360 N N . ASN A 1 316 ? 11.852 22.739 6.865 1.00 91.19 316 ASN A N 1
ATOM 2361 C CA . ASN A 1 316 ? 11.617 21.964 8.095 1.00 91.19 316 ASN A CA 1
ATOM 2362 C C . ASN A 1 316 ? 12.597 20.784 8.241 1.00 91.19 316 ASN A C 1
ATOM 2364 O O . ASN A 1 316 ? 13.030 20.463 9.347 1.00 91.19 316 ASN A O 1
ATOM 2368 N N . ARG A 1 317 ? 12.938 20.130 7.124 1.00 92.19 317 ARG A N 1
ATOM 2369 C CA . ARG A 1 317 ? 13.894 19.015 7.052 1.00 92.19 317 ARG A CA 1
ATOM 2370 C C . ARG A 1 317 ? 15.357 19.463 6.959 1.00 92.19 317 ARG A C 1
ATOM 2372 O O . ARG A 1 317 ? 16.228 18.601 6.979 1.00 92.19 317 ARG A O 1
ATOM 2379 N N . LYS A 1 318 ? 15.625 20.774 6.905 1.00 90.69 318 LYS A N 1
ATOM 2380 C CA . LYS A 1 318 ? 16.961 21.385 6.803 1.00 90.69 318 LYS A CA 1
ATOM 2381 C C . LYS A 1 318 ? 17.792 20.812 5.649 1.00 90.69 318 LYS A C 1
ATOM 2383 O O . LYS A 1 318 ? 18.948 20.439 5.835 1.00 90.69 318 LYS A O 1
ATOM 2388 N N . VAL A 1 319 ? 17.195 20.716 4.459 1.00 90.19 319 VAL A N 1
ATOM 2389 C CA . VAL A 1 319 ? 17.900 20.238 3.258 1.00 90.19 319 VAL A CA 1
ATOM 2390 C C . VAL A 1 319 ? 19.001 21.230 2.870 1.00 90.19 319 VAL A C 1
ATOM 2392 O O . VAL A 1 319 ? 18.710 22.390 2.575 1.00 90.19 319 VAL A O 1
ATOM 2395 N N . LYS A 1 320 ? 20.251 20.748 2.887 1.00 88.44 320 LYS A N 1
ATOM 2396 C CA . LYS A 1 320 ? 21.493 21.508 2.634 1.00 88.44 320 LYS A CA 1
ATOM 2397 C C . LYS A 1 320 ? 21.973 21.472 1.178 1.00 88.44 320 LYS A C 1
ATOM 2399 O O . LYS A 1 320 ? 22.897 22.196 0.831 1.00 88.44 320 LYS A O 1
ATOM 2404 N N . THR A 1 321 ? 21.370 20.629 0.345 1.00 89.88 321 THR A N 1
ATOM 2405 C CA . THR A 1 321 ? 21.730 20.438 -1.067 1.00 89.88 321 THR A CA 1
ATOM 2406 C C . THR A 1 321 ? 20.944 21.410 -1.950 1.00 89.88 321 THR A C 1
ATOM 2408 O O . THR A 1 321 ? 19.732 21.545 -1.762 1.00 89.88 321 THR A O 1
ATOM 2411 N N . GLU A 1 322 ? 21.585 22.064 -2.925 1.00 93.06 322 GLU A N 1
ATOM 2412 C CA . GLU A 1 322 ? 20.856 22.805 -3.968 1.00 93.06 322 GLU A CA 1
ATOM 2413 C C . GLU A 1 322 ? 20.071 21.803 -4.830 1.00 93.06 322 GLU A C 1
ATOM 2415 O O . GLU A 1 322 ? 20.630 20.787 -5.246 1.00 93.06 322 GLU A O 1
ATOM 2420 N N . LEU A 1 323 ? 18.785 22.050 -5.098 1.00 94.50 323 LEU A N 1
ATOM 2421 C CA . LEU A 1 323 ? 17.956 21.130 -5.892 1.00 94.50 323 LEU A CA 1
ATOM 2422 C C . LEU A 1 323 ? 17.518 21.788 -7.198 1.00 94.50 323 LEU A C 1
ATOM 2424 O O . LEU A 1 323 ? 16.836 22.810 -7.181 1.00 94.50 323 LEU A O 1
ATOM 2428 N N . GLU A 1 324 ? 17.851 21.167 -8.324 1.00 93.75 324 GLU A N 1
ATOM 2429 C CA . GLU A 1 324 ? 17.456 21.614 -9.663 1.00 93.75 324 GLU A CA 1
ATOM 2430 C C . GLU A 1 324 ? 16.306 20.730 -10.163 1.00 93.75 324 GLU A C 1
ATOM 2432 O O . GLU A 1 324 ? 16.526 19.593 -10.585 1.00 93.75 324 GLU A O 1
ATOM 2437 N N . LEU A 1 325 ? 15.065 21.218 -10.065 1.00 94.19 325 LEU A N 1
ATOM 2438 C CA . LEU A 1 325 ? 13.875 20.468 -10.470 1.00 94.19 325 LEU A CA 1
ATOM 2439 C C . LEU A 1 325 ? 13.676 20.588 -11.988 1.00 94.19 325 LEU A C 1
ATOM 2441 O O . LEU A 1 325 ? 13.458 21.685 -12.519 1.00 94.19 325 LEU A O 1
ATOM 2445 N N . VAL A 1 326 ? 13.715 19.452 -12.685 1.00 89.94 326 VAL A N 1
ATOM 2446 C CA . VAL A 1 326 ? 13.582 19.372 -14.147 1.00 89.94 326 VAL A CA 1
ATOM 2447 C C . VAL A 1 326 ? 12.347 18.582 -14.564 1.00 89.94 326 VAL A C 1
ATOM 2449 O O . VAL A 1 326 ? 11.977 17.598 -13.927 1.00 89.94 326 VAL A O 1
ATOM 2452 N N . ARG A 1 327 ? 11.720 18.998 -15.665 1.00 86.50 327 ARG A N 1
ATOM 2453 C CA . ARG A 1 327 ? 10.719 18.211 -16.402 1.00 86.50 327 ARG A CA 1
ATOM 2454 C C . ARG A 1 327 ? 11.355 17.645 -17.665 1.00 86.50 327 ARG A C 1
ATOM 2456 O O . ARG A 1 327 ? 12.109 18.357 -18.334 1.00 86.50 327 ARG A O 1
ATOM 2463 N N . LEU A 1 328 ? 11.007 16.405 -18.001 1.00 80.75 328 LEU A N 1
ATOM 2464 C CA . LEU A 1 328 ? 11.358 15.789 -19.280 1.00 80.75 328 LEU A CA 1
ATOM 2465 C C . LEU A 1 328 ? 10.547 16.434 -20.418 1.00 80.75 328 LEU A C 1
ATOM 2467 O O . LEU A 1 328 ? 9.365 16.732 -20.250 1.00 80.75 328 LEU A O 1
ATOM 2471 N N . ARG A 1 329 ? 11.189 16.643 -21.570 1.00 75.69 329 ARG A N 1
ATOM 2472 C CA . ARG A 1 329 ? 10.575 17.101 -22.835 1.00 75.69 329 ARG A CA 1
ATOM 2473 C C . ARG A 1 329 ? 10.400 15.977 -23.860 1.00 75.69 329 ARG A C 1
ATOM 2475 O O . ARG A 1 329 ? 9.765 16.176 -24.889 1.00 75.69 329 ARG A O 1
ATOM 2482 N N . VAL A 1 330 ? 10.965 14.809 -23.569 1.00 72.19 330 VAL A N 1
ATOM 2483 C CA . VAL A 1 330 ? 10.872 13.570 -24.351 1.00 72.19 330 VAL A CA 1
ATOM 2484 C C . VAL A 1 330 ? 10.342 12.449 -23.452 1.00 72.19 330 VAL A C 1
ATOM 2486 O O . VAL A 1 330 ? 10.472 12.532 -22.230 1.00 72.19 330 VAL A O 1
ATOM 2489 N N . SER A 1 331 ? 9.744 11.404 -24.035 1.00 70.75 331 SER A N 1
ATOM 2490 C CA . SER A 1 331 ? 9.336 10.201 -23.282 1.00 70.75 331 SER A CA 1
ATOM 2491 C C . SER A 1 331 ? 10.548 9.561 -22.603 1.00 70.75 331 SER A C 1
ATOM 2493 O O . SER A 1 331 ? 11.652 9.581 -23.158 1.00 70.75 331 SER A O 1
ATOM 2495 N N . SER A 1 332 ? 10.355 8.969 -21.417 1.00 69.19 332 SER A N 1
ATOM 2496 C CA . SER A 1 332 ? 11.454 8.298 -20.720 1.00 69.19 332 SER A CA 1
ATOM 2497 C C . SER A 1 332 ? 11.866 6.967 -21.351 1.00 69.19 332 SER A C 1
ATOM 2499 O O . SER A 1 332 ? 12.938 6.451 -21.025 1.00 69.19 332 SER A O 1
ATOM 2501 N N . ALA A 1 333 ? 11.125 6.493 -22.360 1.00 68.56 333 ALA A N 1
ATOM 2502 C CA . ALA A 1 333 ? 11.620 5.527 -23.336 1.00 68.56 333 ALA A CA 1
ATOM 2503 C C . ALA A 1 333 ? 12.948 5.978 -23.981 1.00 68.56 333 ALA A C 1
ATOM 2505 O O . ALA A 1 333 ? 13.802 5.141 -24.236 1.00 68.56 333 ALA A O 1
ATOM 2506 N N . MET A 1 334 ? 13.217 7.279 -24.164 1.00 74.81 334 MET A N 1
ATOM 2507 C CA . MET A 1 334 ? 14.540 7.722 -24.644 1.00 74.81 334 MET A CA 1
ATOM 2508 C C . MET A 1 334 ? 15.667 7.386 -23.653 1.00 74.81 334 MET A C 1
ATOM 2510 O O . MET A 1 334 ? 16.759 6.997 -24.063 1.00 74.81 334 MET A O 1
ATOM 2514 N N . GLY A 1 335 ? 15.400 7.436 -22.344 1.00 77.50 335 GLY A N 1
ATOM 2515 C CA . GLY A 1 335 ? 16.327 6.976 -21.308 1.00 77.50 335 GLY A CA 1
ATOM 2516 C C . GLY A 1 335 ? 16.692 5.506 -21.449 1.00 77.50 335 GLY A C 1
ATOM 2517 O O . GLY A 1 335 ? 17.867 5.151 -21.390 1.00 77.50 335 GLY A O 1
ATOM 2518 N N . ALA A 1 336 ? 15.694 4.664 -21.706 1.00 79.56 336 ALA A N 1
ATOM 2519 C CA . ALA A 1 336 ? 15.901 3.255 -22.007 1.00 79.56 336 ALA A CA 1
ATOM 2520 C C . ALA A 1 336 ? 16.673 3.032 -23.323 1.00 79.56 336 ALA A C 1
ATOM 2522 O O . ALA A 1 336 ? 17.398 2.044 -23.430 1.00 79.56 336 ALA A O 1
ATOM 2523 N N . ALA A 1 337 ? 16.591 3.967 -24.281 1.00 79.38 337 ALA A N 1
ATOM 2524 C CA . ALA A 1 337 ? 17.304 3.899 -25.555 1.00 79.38 337 ALA A CA 1
ATOM 2525 C C . ALA A 1 337 ? 18.804 4.031 -25.312 1.00 79.38 337 ALA A C 1
ATOM 2527 O O . ALA A 1 337 ? 19.586 3.184 -25.733 1.00 79.38 337 ALA A O 1
ATOM 2528 N N . TRP A 1 338 ? 19.197 5.063 -24.558 1.00 82.25 338 TRP A N 1
ATOM 2529 C CA . TRP A 1 338 ? 20.593 5.278 -24.190 1.00 82.25 338 TRP A CA 1
ATOM 2530 C C . TRP A 1 338 ? 21.114 4.212 -23.212 1.00 82.25 338 TRP A C 1
ATOM 2532 O O . TRP A 1 338 ? 22.296 3.885 -23.266 1.00 82.25 338 TRP A O 1
ATOM 2542 N N . LEU A 1 339 ? 20.267 3.632 -22.348 1.00 84.44 339 LEU A N 1
ATOM 2543 C CA . LEU A 1 339 ? 20.656 2.493 -21.502 1.00 84.44 339 LEU A CA 1
ATOM 2544 C C . LEU A 1 339 ? 20.939 1.232 -22.336 1.00 84.44 339 LEU A C 1
ATOM 2546 O O . LEU A 1 339 ? 21.965 0.588 -22.120 1.00 84.44 339 LEU A O 1
ATOM 2550 N N . ALA A 1 340 ? 20.091 0.915 -23.318 1.00 84.69 340 ALA A N 1
ATOM 2551 C CA . ALA A 1 340 ? 20.304 -0.201 -24.241 1.00 84.69 340 ALA A CA 1
ATOM 2552 C C . ALA A 1 340 ? 21.518 0.024 -25.157 1.00 84.69 340 ALA A C 1
ATOM 2554 O O . ALA A 1 340 ? 22.340 -0.875 -25.312 1.00 84.69 340 ALA A O 1
ATOM 2555 N N . ALA A 1 341 ? 21.687 1.243 -25.682 1.00 83.81 341 ALA A N 1
ATOM 2556 C CA . ALA A 1 341 ? 22.873 1.653 -26.434 1.00 83.81 341 ALA A CA 1
ATOM 2557 C C . ALA A 1 341 ? 24.151 1.416 -25.617 1.00 83.81 341 ALA A C 1
ATOM 2559 O O . ALA A 1 341 ? 25.065 0.715 -26.049 1.00 83.81 341 ALA A O 1
ATOM 2560 N N . LYS A 1 342 ? 24.171 1.924 -24.379 1.00 83.94 342 LYS A N 1
ATOM 2561 C CA . LYS A 1 342 ? 25.295 1.776 -23.455 1.00 83.94 342 LYS A CA 1
ATOM 2562 C C . LYS A 1 342 ? 25.573 0.313 -23.103 1.00 83.94 342 LYS A C 1
ATOM 2564 O O . LYS A 1 342 ? 26.737 -0.048 -22.962 1.00 83.94 342 LYS A O 1
ATOM 2569 N N . HIS A 1 343 ? 24.540 -0.523 -22.989 1.00 84.44 343 HIS A N 1
ATOM 2570 C CA . HIS A 1 343 ? 24.685 -1.961 -22.752 1.00 84.44 343 HIS A CA 1
ATOM 2571 C C . HIS A 1 343 ? 25.457 -2.661 -23.886 1.00 84.44 343 HIS A C 1
ATOM 2573 O O . HIS A 1 343 ? 26.325 -3.484 -23.606 1.00 84.44 343 HIS A O 1
ATOM 2579 N N . VAL A 1 344 ? 25.235 -2.262 -25.145 1.00 83.81 344 VAL A N 1
ATOM 2580 C CA . VAL A 1 344 ? 25.981 -2.766 -26.318 1.00 83.81 344 VAL A CA 1
ATOM 2581 C C . VAL A 1 344 ? 27.243 -1.950 -26.655 1.00 83.81 344 VAL A C 1
ATOM 2583 O O . VAL A 1 344 ? 27.789 -2.071 -27.749 1.00 83.81 344 VAL A O 1
ATOM 2586 N N . ASN A 1 345 ? 27.735 -1.121 -25.723 1.00 83.81 345 ASN A N 1
ATOM 2587 C CA . ASN A 1 345 ? 28.875 -0.206 -25.902 1.00 83.81 345 ASN A CA 1
ATOM 2588 C C . ASN A 1 345 ? 28.734 0.776 -27.088 1.00 83.81 345 ASN A C 1
ATOM 2590 O O . ASN A 1 345 ? 29.730 1.191 -27.681 1.00 83.81 345 ASN A O 1
ATOM 2594 N N . TYR A 1 346 ? 27.504 1.170 -27.420 1.00 81.38 346 TYR A N 1
ATOM 2595 C CA . TYR A 1 346 ? 27.199 2.191 -28.419 1.00 81.38 346 TYR A CA 1
ATOM 2596 C C . TYR A 1 346 ? 26.811 3.520 -27.755 1.00 81.38 346 TYR A C 1
ATOM 2598 O O . TYR A 1 346 ? 25.972 3.569 -26.854 1.00 81.38 346 TYR A O 1
ATOM 2606 N N . GLU A 1 347 ? 27.404 4.620 -28.216 1.00 81.19 347 GLU A N 1
ATOM 2607 C CA . GLU A 1 347 ? 27.087 5.969 -27.745 1.00 81.19 347 GLU A CA 1
ATOM 2608 C C . GLU A 1 347 ? 26.043 6.610 -28.671 1.00 81.19 347 GLU A C 1
ATOM 2610 O O . GLU A 1 347 ? 26.372 7.292 -29.640 1.00 81.19 347 GLU A O 1
ATOM 2615 N N . LEU A 1 348 ? 24.761 6.347 -28.390 1.00 81.12 348 LEU A N 1
ATOM 2616 C CA . LEU A 1 348 ? 23.652 6.970 -29.118 1.00 81.12 348 LEU A CA 1
ATOM 2617 C C . LEU A 1 348 ? 23.630 8.491 -28.833 1.00 81.12 348 LEU A C 1
ATOM 2619 O O . LEU A 1 348 ? 23.612 8.865 -27.654 1.00 81.12 348 LEU A O 1
ATOM 2623 N N . PRO A 1 349 ? 23.582 9.366 -29.861 1.00 80.88 349 PRO A N 1
ATOM 2624 C CA . PRO A 1 349 ? 23.607 10.817 -29.693 1.00 80.88 349 PRO A CA 1
ATOM 2625 C C . PRO A 1 349 ? 22.545 11.363 -28.730 1.00 80.88 349 PRO A C 1
ATOM 2627 O O . PRO A 1 349 ? 21.444 10.819 -28.587 1.00 80.88 349 PRO A O 1
ATOM 2630 N N . ARG A 1 350 ? 22.889 12.463 -28.050 1.00 77.25 350 ARG A N 1
ATOM 2631 C CA . ARG A 1 350 ? 22.081 13.043 -26.974 1.00 77.25 350 ARG A CA 1
ATOM 2632 C C . ARG A 1 350 ? 22.298 14.553 -26.832 1.00 77.25 350 ARG A C 1
ATOM 2634 O O . ARG A 1 350 ? 23.433 14.996 -26.704 1.00 77.25 350 ARG A O 1
ATOM 2641 N N . ASP A 1 351 ? 21.209 15.319 -26.762 1.00 74.94 351 ASP A N 1
ATOM 2642 C CA . ASP A 1 351 ? 21.197 16.743 -26.400 1.00 74.94 351 ASP A CA 1
ATOM 2643 C C . ASP A 1 351 ? 20.399 16.965 -25.102 1.00 74.94 351 ASP A C 1
ATOM 2645 O O . ASP A 1 351 ? 19.180 17.153 -25.103 1.00 74.94 351 ASP A O 1
ATOM 2649 N N . ASP A 1 352 ? 21.102 16.976 -23.968 1.00 68.62 352 ASP A N 1
ATOM 2650 C CA . ASP A 1 352 ? 20.501 17.219 -22.649 1.00 68.62 352 ASP A CA 1
ATOM 2651 C C . ASP A 1 352 ? 19.766 18.565 -22.531 1.00 68.62 352 ASP A C 1
ATOM 2653 O O . ASP A 1 352 ? 18.852 18.690 -21.710 1.00 68.62 352 ASP A O 1
ATOM 2657 N N . SER A 1 353 ? 20.132 19.567 -23.339 1.00 68.25 353 SER A N 1
ATOM 2658 C CA . SER A 1 353 ? 19.506 20.894 -23.313 1.00 68.25 353 SER A CA 1
ATOM 2659 C C . SER A 1 353 ? 18.144 20.916 -24.013 1.00 68.25 353 SER A C 1
ATOM 2661 O O . SER A 1 353 ? 17.244 21.654 -23.603 1.00 68.25 353 SER A O 1
ATOM 2663 N N . ALA A 1 354 ? 17.950 20.056 -25.016 1.00 68.69 354 ALA A N 1
ATOM 2664 C CA . ALA A 1 354 ? 16.663 19.855 -25.674 1.00 68.69 354 ALA A CA 1
ATOM 2665 C C . ALA A 1 354 ? 15.709 18.970 -24.852 1.00 68.69 354 ALA A C 1
ATOM 2667 O O . ALA A 1 354 ? 14.490 19.155 -24.913 1.00 68.69 354 ALA A O 1
ATOM 2668 N N . PHE A 1 355 ? 16.240 18.014 -24.081 1.00 73.69 355 PHE A N 1
ATOM 2669 C CA . PHE A 1 355 ? 15.448 16.943 -23.456 1.00 73.69 355 PHE A CA 1
ATOM 2670 C C . PHE A 1 355 ? 14.943 17.237 -22.043 1.00 73.69 355 PHE A C 1
ATOM 2672 O O . PHE A 1 355 ? 14.003 16.580 -21.589 1.00 73.69 355 PHE A O 1
ATOM 2679 N N . CYS A 1 356 ? 15.509 18.226 -21.355 1.00 78.81 356 CYS A N 1
ATOM 2680 C CA . CYS A 1 356 ? 15.060 18.661 -20.035 1.00 78.81 356 CYS A CA 1
ATOM 2681 C C . CYS A 1 356 ? 14.832 20.168 -19.983 1.00 78.81 356 CYS A C 1
ATOM 2683 O O . CYS A 1 356 ? 15.565 20.948 -20.579 1.00 78.81 356 CYS A O 1
ATOM 2685 N N . SER A 1 357 ? 13.854 20.595 -19.186 1.00 83.94 357 SER A N 1
ATOM 2686 C CA . SER A 1 357 ? 13.750 21.994 -18.759 1.00 83.94 357 SER A CA 1
ATOM 2687 C C . SER A 1 357 ? 13.710 22.100 -17.246 1.00 83.94 357 SER A C 1
ATOM 2689 O O . SER A 1 357 ? 12.813 21.539 -16.610 1.00 83.94 357 SER A O 1
ATOM 2691 N N . VAL A 1 358 ? 14.653 22.868 -16.695 1.00 89.44 358 VAL A N 1
ATOM 2692 C CA . VAL A 1 358 ? 14.600 23.357 -15.315 1.00 89.44 358 VAL A CA 1
ATOM 2693 C C . VAL A 1 358 ? 13.372 24.255 -15.191 1.00 89.44 358 VAL A C 1
ATOM 2695 O O . VAL A 1 358 ? 13.258 25.253 -15.901 1.00 89.44 358 VAL A O 1
ATOM 2698 N N . PHE A 1 359 ? 12.440 23.895 -14.312 1.00 90.62 359 PHE A N 1
ATOM 2699 C CA . PHE A 1 359 ? 11.265 24.725 -14.012 1.00 90.62 359 PHE A CA 1
ATOM 2700 C C . PHE A 1 359 ? 11.360 25.375 -12.630 1.00 90.62 359 PHE A C 1
ATOM 2702 O O . PHE A 1 359 ? 10.604 26.299 -12.329 1.00 90.62 359 PHE A O 1
ATOM 2709 N N . TYR A 1 360 ? 12.276 24.899 -11.783 1.00 93.44 360 TYR A N 1
ATOM 2710 C CA . TYR A 1 360 ? 12.509 25.461 -10.464 1.00 93.44 360 TYR A CA 1
ATOM 2711 C C . TYR A 1 360 ? 13.883 25.074 -9.906 1.00 93.44 360 TYR A C 1
ATOM 2713 O O . TYR A 1 360 ? 14.292 23.923 -10.033 1.00 93.44 360 TYR A O 1
ATOM 2721 N N . THR A 1 361 ? 14.537 26.001 -9.204 1.00 93.44 361 THR A N 1
ATOM 2722 C CA . THR A 1 361 ? 15.757 25.726 -8.431 1.00 93.44 361 THR A CA 1
ATOM 2723 C C . THR A 1 361 ? 15.539 26.128 -6.976 1.00 93.44 361 THR A C 1
ATOM 2725 O O . THR A 1 361 ? 15.045 27.225 -6.705 1.00 93.44 361 THR A O 1
ATOM 2728 N N . TYR A 1 362 ? 15.878 25.227 -6.052 1.00 91.88 362 TYR A N 1
ATOM 2729 C CA . TYR A 1 362 ? 15.831 25.447 -4.608 1.00 91.88 362 TYR A CA 1
ATOM 2730 C C . TYR A 1 362 ? 17.225 25.741 -4.055 1.00 91.88 362 TYR A C 1
ATOM 2732 O O . TYR A 1 362 ? 18.129 24.909 -4.172 1.00 91.88 362 TYR A O 1
ATOM 2740 N N . TYR A 1 363 ? 17.345 26.877 -3.373 1.00 89.12 363 TYR A N 1
ATOM 2741 C CA . TYR A 1 363 ? 18.529 27.297 -2.632 1.00 89.12 363 TYR A CA 1
ATOM 2742 C C . TYR A 1 363 ? 18.328 27.080 -1.119 1.00 89.12 363 TYR A C 1
ATOM 2744 O O . TYR A 1 363 ? 17.388 27.647 -0.547 1.00 89.12 363 TYR A O 1
ATOM 2752 N N . PRO A 1 364 ? 19.193 26.282 -0.460 1.00 82.62 364 PRO A N 1
ATOM 2753 C CA . PRO A 1 364 ? 19.249 26.146 0.994 1.00 82.62 364 PRO A CA 1
ATOM 2754 C C . PRO A 1 364 ? 19.491 27.481 1.704 1.00 82.62 364 PRO A C 1
ATOM 2756 O O . PRO A 1 364 ? 20.335 28.267 1.280 1.00 82.62 364 PRO A O 1
ATOM 2759 N N . GLU A 1 365 ? 18.816 27.706 2.836 1.00 67.81 365 GLU A N 1
ATOM 2760 C CA . GLU A 1 365 ? 18.923 28.965 3.595 1.00 67.81 365 GLU A CA 1
ATOM 2761 C C . GLU A 1 365 ? 20.355 29.254 4.094 1.00 67.81 365 GLU A C 1
ATOM 2763 O O . GLU A 1 365 ? 20.749 30.410 4.180 1.00 67.81 365 GLU A O 1
ATOM 2768 N N . GLU A 1 366 ? 21.169 28.219 4.331 1.00 57.19 366 GLU A N 1
ATOM 2769 C CA . GLU A 1 366 ? 22.580 28.342 4.744 1.00 57.19 366 GLU A CA 1
ATOM 2770 C C . GLU A 1 366 ? 23.516 28.883 3.638 1.00 57.19 366 GLU A C 1
ATOM 2772 O O . GLU A 1 366 ? 24.651 29.253 3.929 1.00 57.19 366 GLU A O 1
ATOM 2777 N N . ILE A 1 367 ? 23.054 28.934 2.381 1.00 56.88 367 ILE A N 1
ATOM 2778 C CA . ILE A 1 367 ? 23.798 29.443 1.209 1.00 56.88 367 ILE A CA 1
ATOM 2779 C C . ILE A 1 367 ? 23.335 30.871 0.836 1.00 56.88 367 ILE A C 1
ATOM 2781 O O . ILE A 1 367 ? 23.968 31.560 0.033 1.00 56.88 367 ILE A O 1
ATOM 2785 N N . LEU A 1 368 ? 22.254 31.366 1.451 1.00 56.34 368 LEU A N 1
ATOM 2786 C CA . LEU A 1 368 ? 21.757 32.726 1.248 1.00 56.34 368 LEU A CA 1
ATOM 2787 C C . LEU A 1 368 ? 22.655 33.726 1.999 1.00 56.34 368 LEU A C 1
ATOM 2789 O O . LEU A 1 368 ? 22.463 33.987 3.186 1.00 56.34 368 LEU A O 1
ATOM 2793 N N . ASN A 1 369 ? 23.636 34.305 1.299 1.00 42.03 369 ASN A N 1
ATOM 2794 C CA . ASN A 1 369 ? 24.457 35.401 1.825 1.00 42.03 369 ASN A CA 1
ATOM 2795 C C . ASN A 1 369 ? 23.586 36.540 2.387 1.00 42.03 369 ASN A C 1
ATOM 2797 O O . ASN A 1 369 ? 22.509 36.821 1.861 1.00 42.03 369 ASN A O 1
ATOM 2801 N N . GLY A 1 370 ? 24.094 37.243 3.407 1.00 43.38 370 GLY A N 1
ATOM 2802 C CA . GLY A 1 370 ? 23.364 38.209 4.250 1.00 43.38 370 GLY A CA 1
ATOM 2803 C C . GLY A 1 370 ? 22.735 39.451 3.591 1.00 43.38 370 GLY A C 1
ATOM 2804 O O . GLY A 1 370 ? 22.278 40.324 4.321 1.00 43.38 370 GLY A O 1
ATOM 2805 N N . ASN A 1 371 ? 22.678 39.523 2.256 1.00 43.16 371 ASN A N 1
ATOM 2806 C CA . ASN A 1 371 ? 21.877 40.488 1.491 1.00 43.16 371 ASN A CA 1
ATOM 2807 C C . ASN A 1 371 ? 20.602 39.878 0.859 1.00 43.16 371 ASN A C 1
ATOM 2809 O O . ASN A 1 371 ? 19.756 40.625 0.384 1.00 43.16 371 ASN A O 1
ATOM 2813 N N . GLY A 1 372 ? 20.414 38.551 0.880 1.00 41.22 372 GLY A N 1
ATOM 2814 C CA . GLY A 1 372 ? 19.146 37.901 0.504 1.00 41.22 372 GLY A CA 1
ATOM 2815 C C . GLY A 1 372 ? 18.883 37.684 -0.997 1.00 41.22 372 GLY A C 1
ATOM 2816 O O . GLY A 1 372 ? 17.790 37.245 -1.349 1.00 41.22 372 GLY A O 1
ATOM 2817 N N . ASP A 1 373 ? 19.857 37.932 -1.877 1.00 39.16 373 ASP A N 1
ATOM 2818 C CA . ASP A 1 373 ? 19.643 37.994 -3.338 1.00 39.16 373 ASP A CA 1
ATOM 2819 C C . ASP A 1 373 ? 19.402 36.650 -4.061 1.00 39.16 373 ASP A C 1
ATOM 2821 O O . ASP A 1 373 ? 19.004 36.637 -5.227 1.00 39.16 373 ASP A O 1
ATOM 2825 N N . ALA A 1 374 ? 19.575 35.500 -3.403 1.00 41.75 374 ALA A N 1
ATOM 2826 C CA . ALA A 1 374 ? 19.197 34.203 -3.977 1.00 41.75 374 ALA A CA 1
ATOM 2827 C C . ALA A 1 374 ? 17.690 33.936 -3.786 1.00 41.75 374 ALA A C 1
ATOM 2829 O O . ALA A 1 374 ? 17.250 33.080 -3.011 1.00 41.75 374 ALA A O 1
ATOM 2830 N N . VAL A 1 375 ? 16.875 34.695 -4.526 1.00 49.62 375 VAL A N 1
ATOM 2831 C CA . VAL A 1 375 ? 15.423 34.508 -4.579 1.00 49.62 375 VAL A CA 1
ATOM 2832 C C . VAL A 1 375 ? 15.105 33.178 -5.262 1.00 49.62 375 VAL A C 1
ATOM 2834 O O . VAL A 1 375 ? 15.305 32.989 -6.459 1.00 49.62 375 VAL A O 1
ATOM 2837 N N . ASN A 1 376 ? 14.557 32.265 -4.465 1.00 57.34 376 ASN A N 1
ATOM 2838 C CA . ASN A 1 376 ? 14.066 30.930 -4.804 1.00 57.34 376 ASN A CA 1
ATOM 2839 C C . ASN A 1 376 ? 13.055 30.913 -5.991 1.00 57.34 376 ASN A C 1
ATOM 2841 O O . ASN A 1 376 ? 11.842 30.760 -5.781 1.00 57.34 376 ASN A O 1
ATOM 2845 N N . GLY A 1 377 ? 13.527 31.047 -7.244 1.00 49.88 377 GLY A N 1
ATOM 2846 C CA . GLY A 1 377 ? 12.669 30.971 -8.438 1.00 49.88 377 GLY A CA 1
ATOM 2847 C C . GLY A 1 377 ? 13.150 31.545 -9.784 1.00 49.88 377 GLY A C 1
ATOM 2848 O O . GLY A 1 377 ? 12.279 31.951 -10.549 1.00 49.88 377 GLY A O 1
ATOM 2849 N N . VAL A 1 378 ? 14.448 31.580 -10.123 1.00 41.81 378 VAL A N 1
ATOM 2850 C CA . VAL A 1 378 ? 14.900 32.022 -11.467 1.00 41.81 378 VAL A CA 1
ATOM 2851 C C . VAL A 1 378 ? 15.309 30.834 -12.346 1.00 41.81 378 VAL A C 1
ATOM 2853 O O . VAL A 1 378 ? 16.278 30.140 -12.051 1.00 41.81 378 VAL A O 1
ATOM 2856 N N . ALA A 1 379 ? 14.600 30.628 -13.459 1.00 37.19 379 ALA A N 1
ATOM 2857 C CA . ALA A 1 379 ? 15.023 29.717 -14.522 1.00 37.19 379 ALA A CA 1
ATOM 2858 C C . ALA A 1 379 ? 15.981 30.450 -15.477 1.00 37.19 379 ALA A C 1
ATOM 2860 O O . ALA A 1 379 ? 15.546 31.253 -16.302 1.00 37.19 379 ALA A O 1
ATOM 2861 N N . VAL A 1 380 ? 17.286 30.188 -15.362 1.00 36.12 380 VAL A N 1
ATOM 2862 C CA . VAL A 1 380 ? 18.300 30.749 -16.270 1.00 36.12 380 VAL A CA 1
ATOM 2863 C C . VAL A 1 380 ? 18.610 29.734 -17.368 1.00 36.12 380 VAL A C 1
ATOM 2865 O O . VAL A 1 380 ? 19.413 28.824 -17.174 1.00 36.12 380 VAL A O 1
ATOM 2868 N N . ASN A 1 381 ? 17.997 29.904 -18.541 1.00 36.00 381 ASN A N 1
ATOM 2869 C CA . ASN A 1 381 ? 18.507 29.264 -19.754 1.00 36.00 381 ASN A CA 1
ATOM 2870 C C . ASN A 1 381 ? 19.837 29.933 -20.124 1.00 36.00 381 ASN A C 1
ATOM 2872 O O . ASN A 1 381 ? 19.904 31.155 -20.260 1.00 36.00 381 ASN A O 1
ATOM 2876 N N . GLY A 1 382 ? 20.895 29.137 -20.267 1.00 28.77 382 GLY A N 1
ATOM 2877 C CA . GLY A 1 382 ? 22.241 29.640 -20.518 1.00 28.77 382 GLY A CA 1
ATOM 2878 C C . GLY A 1 382 ? 22.403 30.257 -21.907 1.00 28.77 382 GLY A C 1
ATOM 2879 O O . GLY A 1 382 ? 22.640 29.545 -22.876 1.00 28.77 382 GLY A O 1
ATOM 2880 N N . ALA A 1 383 ? 22.368 31.586 -21.980 1.00 26.05 383 ALA A N 1
ATOM 2881 C CA . ALA A 1 383 ? 22.966 32.362 -23.060 1.00 26.05 383 ALA A CA 1
ATOM 2882 C C . ALA A 1 383 ? 23.640 33.597 -22.449 1.00 26.05 383 ALA A C 1
ATOM 2884 O O . ALA A 1 383 ? 22.981 34.435 -21.834 1.00 26.05 383 ALA A O 1
ATOM 2885 N N . ALA A 1 384 ? 24.964 33.697 -22.577 1.00 31.33 384 ALA A N 1
ATOM 2886 C CA . ALA A 1 384 ? 25.717 34.823 -22.039 1.00 31.33 384 ALA A CA 1
ATOM 2887 C C . ALA A 1 384 ? 25.438 36.094 -22.859 1.00 31.33 384 ALA A C 1
ATOM 2889 O O . ALA A 1 384 ? 25.838 36.180 -24.019 1.00 31.33 384 ALA A O 1
ATOM 2890 N N . VAL A 1 385 ? 24.787 37.090 -22.252 1.00 25.23 385 VAL A N 1
ATOM 2891 C CA . VAL A 1 385 ? 24.629 38.437 -22.822 1.00 25.23 385 VAL A CA 1
ATOM 2892 C C . VAL A 1 385 ? 24.893 39.477 -21.733 1.00 25.23 385 VAL A C 1
ATOM 2894 O O . VAL A 1 385 ? 24.444 39.336 -20.598 1.00 25.23 385 VAL A O 1
ATOM 2897 N N . ASN A 1 386 ? 25.676 40.499 -22.080 1.00 24.88 386 ASN A N 1
ATOM 2898 C CA . ASN A 1 386 ? 26.191 41.502 -21.149 1.00 24.88 386 ASN A CA 1
ATOM 2899 C C . ASN A 1 386 ? 25.129 42.491 -20.636 1.00 24.88 386 ASN A C 1
ATOM 2901 O O . ASN A 1 386 ? 24.137 42.773 -21.304 1.00 24.88 386 ASN A O 1
ATOM 2905 N N . ASN A 1 387 ? 25.437 43.079 -19.476 1.00 30.03 387 ASN A N 1
ATOM 2906 C CA . ASN A 1 387 ? 24.752 44.201 -18.827 1.00 30.03 387 ASN A CA 1
ATOM 2907 C C . ASN A 1 387 ? 24.143 45.248 -19.780 1.00 30.03 387 ASN A C 1
ATOM 2909 O O . ASN A 1 387 ? 24.880 45.909 -20.512 1.00 30.03 387 ASN A O 1
ATOM 2913 N N . VAL A 1 388 ? 22.856 45.557 -19.587 1.00 24.14 388 VAL A N 1
ATOM 2914 C CA . VAL A 1 388 ? 22.330 46.930 -19.686 1.00 24.14 388 VAL A CA 1
ATOM 2915 C C . VAL A 1 388 ? 21.322 47.141 -18.555 1.00 24.14 388 VAL A C 1
ATOM 2917 O O . VAL A 1 388 ? 20.354 46.395 -18.436 1.00 24.14 388 VAL A O 1
ATOM 2920 N N . ALA A 1 389 ? 21.547 48.157 -17.721 1.00 27.92 389 ALA A N 1
ATOM 2921 C CA . ALA A 1 389 ? 20.589 48.586 -16.705 1.00 27.92 389 ALA A CA 1
ATOM 2922 C C . ALA A 1 389 ? 19.568 49.561 -17.311 1.00 27.92 389 ALA A C 1
ATOM 2924 O O . ALA A 1 389 ? 19.951 50.459 -18.062 1.00 27.92 389 ALA A O 1
ATOM 2925 N N . VAL A 1 390 ? 18.289 49.433 -16.945 1.00 24.69 390 VAL A N 1
ATOM 2926 C CA . VAL A 1 390 ? 17.251 50.433 -17.244 1.00 24.69 390 VAL A CA 1
ATOM 2927 C C . VAL A 1 390 ? 16.382 50.634 -16.003 1.00 24.69 390 VAL A C 1
ATOM 2929 O O . VAL A 1 390 ? 15.859 49.673 -15.442 1.00 24.69 390 VAL A O 1
ATOM 2932 N N . ASN A 1 391 ? 16.254 51.890 -15.569 1.00 23.73 391 ASN A N 1
ATOM 2933 C CA . ASN A 1 391 ? 15.450 52.286 -14.412 1.00 23.73 391 ASN A CA 1
ATOM 2934 C C . ASN A 1 391 ? 13.947 52.130 -14.686 1.00 23.73 391 ASN A C 1
ATOM 2936 O O . ASN A 1 391 ? 13.486 52.416 -15.791 1.00 23.73 391 ASN A O 1
ATOM 2940 N N . GLY A 1 392 ? 13.182 51.769 -13.655 1.00 23.48 392 GLY A N 1
ATOM 2941 C CA . GLY A 1 392 ? 11.721 51.834 -13.666 1.00 23.48 392 GLY A CA 1
ATOM 2942 C C . GLY A 1 392 ? 11.205 52.883 -12.684 1.00 23.48 392 GLY A C 1
ATOM 2943 O O . GLY A 1 392 ? 11.248 52.655 -11.478 1.00 23.48 392 GLY A O 1
ATOM 2944 N N . ASP A 1 393 ? 10.677 53.995 -13.199 1.00 23.77 393 ASP A N 1
ATOM 2945 C CA . ASP A 1 393 ? 9.848 54.919 -12.418 1.00 23.77 393 ASP A CA 1
ATOM 2946 C C . ASP A 1 393 ? 8.398 54.413 -12.379 1.00 23.77 393 ASP A C 1
ATOM 2948 O O . ASP A 1 393 ? 7.779 54.161 -13.415 1.00 23.77 393 ASP A O 1
ATOM 2952 N N . PHE A 1 394 ? 7.831 54.298 -11.177 1.00 22.86 394 PHE A N 1
ATOM 2953 C CA . PHE A 1 394 ? 6.409 54.009 -10.973 1.00 22.86 394 PHE A CA 1
ATOM 2954 C C . PHE A 1 394 ? 5.607 55.308 -10.841 1.00 22.86 394 PHE A C 1
ATOM 2956 O O . PHE A 1 394 ? 5.893 56.128 -9.969 1.00 22.86 394 PHE A O 1
ATOM 2963 N N . VAL A 1 395 ? 4.522 55.451 -11.612 1.00 24.94 395 VAL A N 1
ATOM 2964 C CA . VAL A 1 395 ? 3.492 56.475 -11.366 1.00 24.94 395 VAL A CA 1
ATOM 2965 C C . VAL A 1 395 ? 2.090 55.856 -11.376 1.00 24.94 395 VAL A C 1
ATOM 2967 O O . VAL A 1 395 ? 1.729 55.075 -12.250 1.00 24.94 395 VAL A O 1
ATOM 2970 N N . ASN A 1 396 ? 1.310 56.227 -10.359 1.00 26.02 396 ASN A N 1
ATOM 2971 C CA . ASN A 1 396 ? -0.077 55.828 -10.100 1.00 26.02 396 ASN A CA 1
ATOM 2972 C C . ASN A 1 396 ? -1.058 56.091 -11.258 1.00 26.02 396 ASN A C 1
ATOM 2974 O O . ASN A 1 396 ? -0.941 57.112 -11.935 1.00 26.02 396 ASN A O 1
ATOM 2978 N N . GLY A 1 397 ? -2.184 55.355 -11.294 1.00 24.30 397 GLY A N 1
ATOM 2979 C CA . GLY A 1 397 ? -3.428 55.996 -11.748 1.00 24.30 397 GLY A CA 1
ATOM 2980 C C . GLY A 1 397 ? -4.679 55.160 -12.052 1.00 24.30 397 GLY A C 1
ATOM 2981 O O . GLY A 1 397 ? -4.887 54.785 -13.194 1.00 24.30 397 GLY A O 1
ATOM 2982 N N . LYS A 1 398 ? -5.605 55.132 -11.078 1.00 24.61 398 LYS A N 1
ATOM 2983 C CA . LYS A 1 398 ? -7.083 55.220 -11.228 1.00 24.61 398 LYS A CA 1
ATOM 2984 C C . LYS A 1 398 ? -7.902 54.072 -11.857 1.00 24.61 398 LYS A C 1
ATOM 2986 O O . LYS A 1 398 ? -7.698 53.629 -12.977 1.00 24.61 398 LYS A O 1
ATOM 2991 N N . ALA A 1 399 ? -8.983 53.746 -11.142 1.00 26.27 399 ALA A N 1
ATOM 2992 C CA . ALA A 1 399 ? -10.149 53.001 -11.619 1.00 26.27 399 ALA A CA 1
ATOM 2993 C C . ALA A 1 399 ? -11.161 53.899 -12.364 1.00 26.27 399 ALA A C 1
ATOM 2995 O O . ALA A 1 399 ? -11.233 55.099 -12.087 1.00 26.27 399 ALA A O 1
ATOM 2996 N N . VAL A 1 400 ? -12.015 53.303 -13.212 1.00 25.61 400 VAL A N 1
ATOM 2997 C CA . VAL A 1 400 ? -13.269 53.905 -13.718 1.00 25.61 400 VAL A CA 1
ATOM 2998 C C . VAL A 1 400 ? -14.368 52.830 -13.848 1.00 25.61 400 VAL A C 1
ATOM 3000 O O . VAL A 1 400 ? -14.094 51.701 -14.243 1.00 25.61 400 VAL A O 1
ATOM 3003 N N . ASN A 1 401 ? -15.611 53.193 -13.507 1.00 24.77 401 ASN A N 1
ATOM 3004 C CA . ASN A 1 401 ? -16.832 52.376 -13.637 1.00 24.77 401 ASN A CA 1
ATOM 3005 C C . ASN A 1 401 ? -17.329 52.233 -15.095 1.00 24.77 401 ASN A C 1
ATOM 3007 O O . ASN A 1 401 ? -17.154 53.150 -15.893 1.00 24.77 401 ASN A O 1
ATOM 3011 N N . GLY A 1 402 ? -18.109 51.183 -15.393 1.00 24.73 402 GLY A N 1
ATOM 3012 C CA . GLY A 1 402 ? -18.901 51.060 -16.632 1.00 24.73 402 GLY A CA 1
ATOM 3013 C C . GLY A 1 402 ? -20.175 50.221 -16.438 1.00 24.73 402 GLY A C 1
ATOM 3014 O O . GLY A 1 402 ? -20.110 49.134 -15.876 1.00 24.73 402 GLY A O 1
ATOM 3015 N N . LYS A 1 403 ? -21.342 50.741 -16.849 1.00 22.19 403 LYS A N 1
ATOM 3016 C CA . LYS A 1 403 ? -22.682 50.155 -16.606 1.00 22.19 403 LYS A CA 1
ATOM 3017 C C . LYS A 1 403 ? -23.209 49.284 -17.759 1.00 22.19 403 LYS A C 1
ATOM 3019 O O . LYS A 1 403 ? -22.866 49.489 -18.915 1.00 22.19 403 LYS A O 1
ATOM 3024 N N . LEU A 1 404 ? -24.156 48.411 -17.399 1.00 28.36 404 LEU A N 1
ATOM 3025 C CA . LEU A 1 404 ? -25.141 47.729 -18.256 1.00 28.36 404 LEU A CA 1
ATOM 3026 C C . LEU A 1 404 ? -25.893 48.663 -19.228 1.00 28.36 404 LEU A C 1
ATOM 3028 O O . LEU A 1 404 ? -26.264 49.767 -18.823 1.00 28.36 404 LEU A O 1
ATOM 3032 N N . ASN A 1 405 ? -26.242 48.154 -20.424 1.00 22.19 405 ASN A N 1
ATOM 3033 C CA . ASN A 1 405 ? -27.620 48.119 -20.974 1.00 22.19 405 ASN A CA 1
ATOM 3034 C C . ASN A 1 405 ? -27.687 47.592 -22.430 1.00 22.19 405 ASN A C 1
ATOM 3036 O O . ASN A 1 405 ? -26.808 47.902 -23.224 1.00 22.19 405 ASN A O 1
ATOM 3040 N N . GLY A 1 406 ? -28.812 46.959 -22.814 1.00 22.06 406 GLY A N 1
ATOM 3041 C CA . GLY A 1 406 ? -29.428 47.224 -24.136 1.00 22.06 406 GLY A CA 1
ATOM 3042 C C . GLY A 1 406 ? -29.665 46.068 -25.130 1.00 22.06 406 GLY A C 1
ATOM 3043 O O . GLY A 1 406 ? -28.835 45.804 -25.986 1.00 22.06 406 GLY A O 1
ATOM 3044 N N . ASN A 1 407 ? -30.870 45.487 -25.071 1.00 21.91 407 ASN A N 1
ATOM 3045 C CA . ASN A 1 407 ? -31.594 44.640 -26.051 1.00 21.91 407 ASN A CA 1
ATOM 3046 C C . ASN A 1 407 ? -31.425 44.933 -27.570 1.00 21.91 407 ASN A C 1
ATOM 3048 O O . ASN A 1 407 ? -31.243 46.088 -27.945 1.00 21.91 407 ASN A O 1
ATOM 3052 N N . GLY A 1 408 ? -31.712 43.943 -28.451 1.00 21.95 408 GLY A N 1
ATOM 3053 C CA . GLY A 1 408 ? -31.826 44.215 -29.906 1.00 21.95 408 GLY A CA 1
ATOM 3054 C C . GLY A 1 408 ? -32.258 43.141 -30.946 1.00 21.95 408 GLY A C 1
ATOM 3055 O O . GLY A 1 408 ? -31.751 43.208 -32.051 1.00 21.95 408 GLY A O 1
ATOM 3056 N N . ILE A 1 409 ? -33.153 42.186 -30.634 1.00 22.48 409 ILE A N 1
ATOM 3057 C CA . ILE A 1 409 ? -34.131 41.474 -31.528 1.00 22.48 409 ILE A CA 1
ATOM 3058 C C . ILE A 1 409 ? -33.831 41.253 -33.047 1.00 22.48 409 ILE A C 1
ATOM 3060 O O . ILE A 1 409 ? -33.842 42.217 -33.806 1.00 22.48 409 ILE A O 1
ATOM 3064 N N . ALA A 1 410 ? -33.844 39.982 -33.515 1.00 22.81 410 ALA A N 1
ATOM 3065 C CA . ALA A 1 410 ? -34.720 39.437 -34.600 1.00 22.81 410 ALA A CA 1
ATOM 3066 C C . ALA A 1 410 ? -34.322 37.996 -35.043 1.00 22.81 410 ALA A C 1
ATOM 3068 O O . ALA A 1 410 ? -33.148 37.664 -34.968 1.00 22.81 410 ALA A O 1
ATOM 3069 N N . ASN A 1 411 ? -35.142 37.126 -35.663 1.00 21.83 411 ASN A N 1
ATOM 3070 C CA . ASN A 1 411 ? -36.550 36.691 -35.516 1.00 21.83 411 ASN A CA 1
ATOM 3071 C C . ASN A 1 411 ? -36.845 35.597 -36.592 1.00 21.83 411 ASN A C 1
ATOM 3073 O O . ASN A 1 411 ? -36.674 35.896 -37.771 1.00 21.83 411 ASN A O 1
ATOM 3077 N N . ALA A 1 412 ? -37.292 34.388 -36.206 1.00 22.72 412 ALA A N 1
ATOM 3078 C CA . ALA A 1 412 ? -38.001 33.336 -36.995 1.00 22.72 412 ALA A CA 1
ATOM 3079 C C . ALA A 1 412 ? -38.030 32.047 -36.120 1.00 22.72 412 ALA A C 1
ATOM 3081 O O . ALA A 1 412 ? -36.959 31.543 -35.805 1.00 22.72 412 ALA A O 1
ATOM 3082 N N . GLN A 1 413 ? -39.116 31.507 -35.530 1.00 22.14 413 GLN A N 1
ATOM 3083 C CA . GLN A 1 413 ? -40.468 31.138 -36.019 1.00 22.14 413 GLN A CA 1
ATOM 3084 C C . GLN A 1 413 ? -40.419 30.211 -37.251 1.00 22.14 413 GLN A C 1
ATOM 3086 O O . GLN A 1 413 ? -39.719 30.528 -38.202 1.00 22.14 413 GLN A O 1
ATOM 3091 N N . VAL A 1 414 ? -41.082 29.041 -37.314 1.00 21.92 414 VAL A N 1
ATOM 3092 C CA . VAL A 1 414 ? -42.382 28.530 -36.777 1.00 21.92 414 VAL A CA 1
ATOM 3093 C C . VAL A 1 414 ? -42.251 27.000 -36.502 1.00 21.92 414 VAL A C 1
ATOM 3095 O O . VAL A 1 414 ? -41.398 26.388 -37.131 1.00 21.92 414 VAL A O 1
ATOM 3098 N N . GLY A 1 415 ? -43.007 26.254 -35.671 1.00 21.19 415 GLY A N 1
ATOM 3099 C CA . GLY A 1 415 ? -44.087 26.475 -34.680 1.00 21.19 415 GLY A CA 1
ATOM 3100 C C . GLY A 1 415 ? -44.512 25.106 -34.064 1.00 21.19 415 GLY A C 1
ATOM 3101 O O . GLY A 1 415 ? -44.359 24.093 -34.734 1.00 21.19 415 GLY A O 1
ATOM 3102 N N . PHE A 1 416 ? -44.767 24.983 -32.746 1.00 21.55 416 PHE A N 1
ATOM 3103 C CA . PHE A 1 416 ? -46.090 24.884 -32.055 1.00 21.55 416 PHE A CA 1
ATOM 3104 C C . PHE A 1 416 ? -47.047 23.766 -32.560 1.00 21.55 416 PHE A C 1
ATOM 3106 O O . PHE A 1 416 ? -47.149 23.558 -33.760 1.00 21.55 416 PHE A O 1
ATOM 3113 N N . ALA A 1 417 ? -47.800 23.008 -31.739 1.00 22.28 417 ALA A N 1
ATOM 3114 C CA . ALA A 1 417 ? -48.405 23.244 -30.407 1.00 22.28 417 ALA A CA 1
ATOM 3115 C C . ALA A 1 417 ? -48.459 21.929 -29.560 1.00 22.28 417 ALA A C 1
ATOM 3117 O O . ALA A 1 417 ? -48.612 20.856 -30.131 1.00 22.28 417 ALA A O 1
ATOM 3118 N N . PHE A 1 418 ? -48.146 21.908 -28.253 1.00 20.86 418 PHE A N 1
ATOM 3119 C CA . PHE A 1 418 ? -48.963 22.261 -27.060 1.00 20.86 418 PHE A CA 1
ATOM 3120 C C . PHE A 1 418 ? -50.144 21.323 -26.714 1.00 20.86 418 PHE A C 1
ATOM 3122 O O . PHE A 1 418 ? -51.150 21.328 -27.416 1.00 20.86 418 PHE A O 1
ATOM 3129 N N . LEU A 1 419 ? -50.084 20.659 -25.544 1.00 21.02 419 LEU A N 1
ATOM 3130 C CA . LEU A 1 419 ? -50.845 21.091 -24.351 1.00 21.02 419 LEU A CA 1
ATOM 3131 C C . LEU A 1 419 ? -50.370 20.395 -23.053 1.00 21.02 419 LEU A C 1
ATOM 3133 O O . LEU A 1 419 ? -50.187 19.181 -23.022 1.00 21.02 419 LEU A O 1
ATOM 3137 N N . GLU A 1 420 ? -50.223 21.164 -21.971 1.00 21.55 420 GLU A N 1
ATOM 3138 C CA . GLU A 1 420 ? -50.051 20.656 -20.600 1.00 21.55 420 GLU A CA 1
ATOM 3139 C C . GLU A 1 420 ? -51.408 20.402 -19.927 1.00 21.55 420 GLU A C 1
ATOM 3141 O O . GLU A 1 420 ? -52.320 21.212 -20.077 1.00 21.55 420 GLU A O 1
ATOM 3146 N N . VAL A 1 421 ? -51.490 19.389 -19.055 1.00 21.66 421 VAL A N 1
ATOM 3147 C CA . VAL A 1 421 ? -52.245 19.485 -17.789 1.00 21.66 421 VAL A CA 1
ATOM 3148 C C . VAL A 1 421 ? -51.468 18.734 -16.706 1.00 21.66 421 VAL A C 1
ATOM 3150 O O . VAL A 1 421 ? -51.185 17.546 -16.847 1.00 21.66 421 VAL A O 1
ATOM 3153 N N . ALA A 1 422 ? -51.153 19.410 -15.603 1.00 23.81 422 ALA A N 1
ATOM 3154 C CA . ALA A 1 422 ? -50.556 18.793 -14.423 1.00 23.81 422 ALA A CA 1
ATOM 3155 C C . ALA A 1 422 ? -51.624 18.381 -13.392 1.00 23.81 422 ALA A C 1
ATOM 3157 O O . ALA A 1 422 ? -52.567 19.131 -13.144 1.00 23.81 422 ALA A O 1
ATOM 3158 N N . GLY A 1 423 ? -51.401 17.262 -12.687 1.00 20.92 423 GLY A N 1
ATOM 3159 C CA . GLY A 1 423 ? -51.849 17.137 -11.293 1.00 20.92 423 GLY A CA 1
ATOM 3160 C C . GLY A 1 423 ? -52.624 15.883 -10.856 1.00 20.92 423 GLY A C 1
ATOM 3161 O O . GLY A 1 423 ? -53.803 15.730 -11.151 1.00 20.92 423 GLY A O 1
ATOM 3162 N N . LYS A 1 424 ? -51.990 15.171 -9.907 1.00 23.31 424 LYS A N 1
ATOM 3163 C CA . LYS A 1 424 ? -52.561 14.431 -8.755 1.00 23.31 424 LYS A CA 1
ATOM 3164 C C . LYS A 1 424 ? -53.012 12.961 -8.887 1.00 23.31 424 LYS A C 1
ATOM 3166 O O . LYS A 1 424 ? -53.611 12.509 -9.850 1.00 23.31 424 LYS A O 1
ATOM 3171 N N . SER A 1 425 ? -52.829 12.299 -7.737 1.00 24.12 425 SER A N 1
ATOM 3172 C CA . SER A 1 425 ? -53.328 10.994 -7.266 1.00 24.12 425 SER A CA 1
ATOM 3173 C C . SER A 1 425 ? -52.621 9.711 -7.728 1.00 24.12 425 SER A C 1
ATOM 3175 O O . SER A 1 425 ? -53.014 9.041 -8.675 1.00 24.12 425 SER A O 1
ATOM 3177 N N . ASN A 1 426 ? -51.663 9.280 -6.897 1.00 27.36 426 ASN A N 1
ATOM 3178 C CA . ASN A 1 426 ? -51.400 7.859 -6.676 1.00 27.36 426 ASN A CA 1
ATOM 3179 C C . ASN A 1 426 ? -52.652 7.193 -6.086 1.00 27.36 426 ASN A C 1
ATOM 3181 O O . ASN A 1 426 ? -53.047 7.557 -4.979 1.00 27.36 426 ASN A O 1
ATOM 3185 N N . ASN A 1 427 ? -53.236 6.222 -6.794 1.00 25.97 427 ASN A N 1
ATOM 3186 C CA . ASN A 1 427 ? -53.892 5.026 -6.241 1.00 25.97 427 ASN A CA 1
ATOM 3187 C C . ASN A 1 427 ? -54.598 4.253 -7.362 1.00 25.97 427 ASN A C 1
ATOM 3189 O O . ASN A 1 427 ? -55.674 4.659 -7.787 1.00 25.97 427 ASN A O 1
ATOM 3193 N N . PHE A 1 428 ? -54.088 3.079 -7.746 1.00 24.11 428 PHE A N 1
ATOM 3194 C CA . PHE A 1 428 ? -54.983 1.993 -8.151 1.00 24.11 428 PHE A CA 1
ATOM 3195 C C . PHE A 1 428 ? -54.414 0.619 -7.790 1.00 24.11 428 PHE A C 1
ATOM 3197 O O . PHE A 1 428 ? -53.219 0.360 -7.914 1.00 24.11 428 PHE A O 1
ATOM 3204 N N . ARG A 1 429 ? -55.295 -0.244 -7.275 1.00 24.98 429 ARG A N 1
ATOM 3205 C CA . ARG A 1 429 ? -54.978 -1.599 -6.806 1.00 24.98 429 ARG A CA 1
ATOM 3206 C C . ARG A 1 429 ? -54.770 -2.563 -7.972 1.00 24.98 429 ARG A C 1
ATOM 3208 O O . ARG A 1 429 ? -55.469 -2.486 -8.977 1.00 24.98 429 ARG A O 1
ATOM 3215 N N . VAL A 1 430 ? -53.898 -3.545 -7.754 1.00 26.33 430 VAL A N 1
ATOM 3216 C CA . VAL A 1 430 ? -53.791 -4.766 -8.565 1.00 26.33 430 VAL A CA 1
ATOM 3217 C C . VAL A 1 430 ? -55.046 -5.639 -8.360 1.00 26.33 430 VAL A C 1
ATOM 3219 O O . VAL A 1 430 ? -55.368 -5.937 -7.207 1.00 26.33 430 VAL A O 1
ATOM 3222 N N . PRO A 1 431 ? -55.751 -6.074 -9.424 1.00 29.06 431 PRO A N 1
ATOM 3223 C CA . PRO A 1 431 ? -56.777 -7.116 -9.340 1.00 29.06 431 PRO A CA 1
ATOM 3224 C C . PRO A 1 431 ? -56.172 -8.530 -9.263 1.00 29.06 431 PRO A C 1
ATOM 3226 O O . PRO A 1 431 ? -55.086 -8.788 -9.781 1.00 29.06 431 PRO A O 1
ATOM 3229 N N . SER A 1 432 ? -56.894 -9.452 -8.628 1.00 29.14 432 SER A N 1
ATOM 3230 C CA . SER A 1 432 ? -56.494 -10.841 -8.355 1.00 29.14 432 SER A CA 1
ATOM 3231 C C . SER A 1 432 ? -56.428 -11.755 -9.603 1.00 29.14 432 SER A C 1
ATOM 3233 O O . SER A 1 432 ? -57.017 -11.444 -10.641 1.00 29.14 432 SER A O 1
ATOM 3235 N N . PRO A 1 433 ? -55.709 -12.898 -9.535 1.00 32.44 433 PRO A N 1
ATOM 3236 C CA . PRO A 1 433 ? -55.360 -13.691 -10.715 1.00 32.44 433 PRO A CA 1
ATOM 3237 C C . PRO A 1 433 ? -56.432 -14.728 -11.101 1.00 32.44 433 PRO A C 1
ATOM 3239 O O . PRO A 1 433 ? -56.349 -15.880 -10.691 1.00 32.44 433 PRO A O 1
ATOM 3242 N N . GLU A 1 434 ? -57.395 -14.355 -11.953 1.00 34.62 434 GLU A N 1
ATOM 3243 C CA . GLU A 1 434 ? -58.465 -15.286 -12.383 1.00 34.62 434 GLU A CA 1
ATOM 3244 C C . GLU A 1 434 ? -58.815 -15.252 -13.890 1.00 34.62 434 GLU A C 1
ATOM 3246 O O . GLU A 1 434 ? -59.872 -15.710 -14.310 1.00 34.62 434 GLU A O 1
ATOM 3251 N N . LEU A 1 435 ? -57.913 -14.745 -14.744 1.00 31.73 435 LEU A N 1
ATOM 3252 C CA . LEU A 1 435 ? -58.178 -14.530 -16.182 1.00 31.73 435 LEU A CA 1
ATOM 3253 C C . LEU A 1 435 ? -57.130 -15.148 -17.135 1.00 31.73 435 LEU A C 1
ATOM 3255 O O . LEU A 1 435 ? -56.714 -14.545 -18.122 1.00 31.73 435 LEU A O 1
ATOM 3259 N N . LYS A 1 436 ? -56.720 -16.397 -16.868 1.00 31.12 436 LYS A N 1
ATOM 3260 C CA . LYS A 1 436 ? -55.865 -17.209 -17.767 1.00 31.12 436 LYS A CA 1
ATOM 3261 C C . LYS A 1 436 ? -56.555 -18.479 -18.289 1.00 31.12 436 LYS A C 1
ATOM 3263 O O . LYS A 1 436 ? -56.020 -19.573 -18.143 1.00 31.12 436 LYS A O 1
ATOM 3268 N N . MET A 1 437 ? -57.704 -18.346 -18.960 1.00 33.00 437 MET A N 1
ATOM 3269 C CA . MET A 1 437 ? -58.214 -19.430 -19.823 1.00 33.00 437 MET A CA 1
ATOM 3270 C C . MET A 1 437 ? -59.164 -18.964 -20.946 1.00 33.00 437 MET A C 1
ATOM 3272 O O . MET A 1 437 ? -60.265 -19.486 -21.086 1.00 33.00 437 MET A O 1
ATOM 3276 N N . LEU A 1 438 ? -58.769 -17.980 -21.771 1.00 32.78 438 LEU A N 1
ATOM 3277 C CA . LEU A 1 438 ? -59.633 -17.539 -22.883 1.00 32.78 438 LEU A CA 1
ATOM 3278 C C . LEU A 1 438 ? -58.894 -17.016 -24.131 1.00 32.78 438 LEU A C 1
ATOM 3280 O O . LEU A 1 438 ? -59.173 -15.929 -24.619 1.00 32.78 438 LEU A O 1
ATOM 3284 N N . CYS A 1 439 ? -57.950 -17.802 -24.668 1.00 29.58 439 CYS A N 1
ATOM 3285 C CA . CYS A 1 439 ? -57.343 -17.534 -25.987 1.00 29.58 439 CYS A CA 1
ATOM 3286 C C . CYS A 1 439 ? -56.873 -18.805 -26.734 1.00 29.58 439 CYS A C 1
ATOM 3288 O O . CYS A 1 439 ? -55.875 -18.785 -27.448 1.00 29.58 439 CYS A O 1
ATOM 3290 N N . ALA A 1 440 ? -57.590 -19.925 -26.573 1.00 31.19 440 ALA A N 1
ATOM 3291 C CA . ALA A 1 440 ? -57.293 -21.199 -27.253 1.00 31.19 440 ALA A CA 1
ATOM 3292 C C . ALA A 1 440 ? -58.475 -21.766 -28.074 1.00 31.19 440 ALA A C 1
ATOM 3294 O O . ALA A 1 440 ? -58.382 -22.868 -28.604 1.00 31.19 440 ALA A O 1
ATOM 3295 N N . SER A 1 441 ? -59.582 -21.024 -28.203 1.00 36.44 441 SER A N 1
ATOM 3296 C CA . SER A 1 441 ? -60.844 -21.503 -28.798 1.00 36.44 441 SER A CA 1
ATOM 3297 C C . SER A 1 441 ? -61.232 -20.859 -30.138 1.00 36.44 441 SER A C 1
ATOM 3299 O O . SER A 1 441 ? -62.318 -21.130 -30.633 1.00 36.44 441 SER A O 1
ATOM 3301 N N . ARG A 1 442 ? -60.372 -20.034 -30.758 1.00 37.38 442 ARG A N 1
ATOM 3302 C CA . ARG A 1 442 ? -60.673 -19.349 -32.042 1.00 37.38 442 ARG A CA 1
ATOM 3303 C C . ARG A 1 442 ? -59.761 -19.683 -33.228 1.00 37.38 442 ARG A C 1
ATOM 3305 O O . ARG A 1 442 ? -59.958 -19.144 -34.309 1.00 37.38 442 ARG A O 1
ATOM 3312 N N . ALA A 1 443 ? -58.807 -20.600 -33.063 1.00 31.22 443 ALA A N 1
ATOM 3313 C CA . ALA A 1 443 ? -57.981 -21.099 -34.170 1.00 31.22 443 ALA A CA 1
ATOM 3314 C C . ALA A 1 443 ? -58.537 -22.382 -34.828 1.00 31.22 443 ALA A C 1
ATOM 3316 O O . ALA A 1 443 ? -58.099 -22.746 -35.916 1.00 31.22 443 ALA A O 1
ATOM 3317 N N . LEU A 1 444 ? -59.498 -23.065 -34.190 1.00 34.12 444 LEU A N 1
ATOM 3318 C CA . LEU A 1 444 ? -60.022 -24.358 -34.655 1.00 34.12 444 LEU A CA 1
ATOM 3319 C C . LEU A 1 444 ? -61.279 -24.234 -35.543 1.00 34.12 444 LEU A C 1
ATOM 3321 O O . LEU A 1 444 ? -61.578 -25.137 -36.318 1.00 34.12 444 LEU A O 1
ATOM 3325 N N . GLU A 1 445 ? -61.989 -23.102 -35.491 1.00 37.25 445 GLU A N 1
ATOM 3326 C CA . GLU A 1 445 ? -63.223 -22.876 -36.268 1.00 37.25 445 GLU A CA 1
ATOM 3327 C C . GLU A 1 445 ? -62.966 -22.542 -37.753 1.00 37.25 445 GLU A C 1
ATOM 3329 O O . GLU A 1 445 ? -63.875 -22.637 -38.574 1.00 37.25 445 GLU A O 1
ATOM 3334 N N . ALA A 1 446 ? -61.724 -22.225 -38.136 1.00 37.25 446 ALA A N 1
ATOM 3335 C CA . ALA A 1 446 ? -61.358 -21.915 -39.522 1.00 37.25 446 ALA A CA 1
ATOM 3336 C C . ALA A 1 446 ? -61.098 -23.155 -40.410 1.00 37.25 446 ALA A C 1
ATOM 3338 O O . ALA A 1 446 ? -60.890 -23.005 -41.611 1.00 37.25 446 ALA A O 1
ATOM 3339 N N . PHE A 1 447 ? -61.099 -24.373 -39.849 1.00 38.22 447 PHE A N 1
ATOM 3340 C CA . PHE A 1 447 ? -60.701 -25.594 -40.574 1.00 38.22 447 PHE A CA 1
ATOM 3341 C C . PHE A 1 447 ? -61.862 -26.470 -41.083 1.00 38.22 447 PHE A C 1
ATOM 3343 O O . PHE A 1 447 ? -61.619 -27.415 -41.828 1.00 38.22 447 PHE A O 1
ATOM 3350 N N . ASN A 1 448 ? -63.114 -26.154 -40.728 1.00 38.91 448 ASN A N 1
ATOM 3351 C CA . ASN A 1 448 ? -64.299 -26.965 -41.060 1.00 38.91 448 ASN A CA 1
ATOM 3352 C C . ASN A 1 448 ? -65.232 -26.331 -42.115 1.00 38.91 448 ASN A C 1
ATOM 3354 O O . ASN A 1 448 ? -66.403 -26.690 -42.208 1.00 38.91 448 ASN A O 1
ATOM 3358 N N . SER A 1 449 ? -64.721 -25.406 -42.937 1.00 38.41 449 SER A N 1
ATOM 3359 C CA . SER A 1 449 ? -65.492 -24.756 -44.008 1.00 38.41 449 SER A CA 1
ATOM 3360 C C . SER A 1 449 ? -64.717 -24.662 -45.329 1.00 38.41 449 SER A C 1
ATOM 3362 O O . SER A 1 449 ? -64.319 -23.582 -45.760 1.00 38.41 449 SER A O 1
ATOM 3364 N N . ASN A 1 450 ? -64.508 -25.806 -45.991 1.00 35.44 450 ASN A N 1
ATOM 3365 C CA . ASN A 1 450 ? -64.765 -25.903 -47.435 1.00 35.44 450 ASN A CA 1
ATOM 3366 C C . ASN A 1 450 ? -64.726 -27.349 -47.951 1.00 35.44 450 ASN A C 1
ATOM 3368 O O . ASN A 1 450 ? -63.703 -28.028 -47.889 1.00 35.44 450 ASN A O 1
ATOM 3372 N N . ASN A 1 451 ? -65.834 -27.787 -48.549 1.00 40.09 451 ASN A N 1
ATOM 3373 C CA . ASN A 1 451 ? -65.864 -28.986 -49.380 1.00 40.09 451 ASN A CA 1
ATOM 3374 C C . ASN A 1 451 ? -65.288 -28.655 -50.761 1.00 40.09 451 ASN A C 1
ATOM 3376 O O . ASN A 1 451 ? -65.952 -27.979 -51.542 1.00 40.09 451 ASN A O 1
ATOM 3380 N N . ASN A 1 452 ? -64.124 -29.205 -51.115 1.00 36.94 452 ASN A N 1
ATOM 3381 C CA . ASN A 1 452 ? -63.867 -29.564 -52.511 1.00 36.94 452 ASN A CA 1
ATOM 3382 C C . ASN A 1 452 ? -62.835 -30.689 -52.656 1.00 36.94 452 ASN A C 1
ATOM 3384 O O . ASN A 1 452 ? -61.907 -30.830 -51.861 1.00 36.94 452 ASN A O 1
ATOM 3388 N N . ARG A 1 453 ? -63.049 -31.543 -53.661 1.00 45.19 453 ARG A N 1
ATOM 3389 C CA . ARG A 1 453 ? -62.265 -32.765 -53.903 1.00 45.19 453 ARG A CA 1
ATOM 3390 C C . ARG A 1 453 ? -60.972 -32.453 -54.679 1.00 45.19 453 ARG A C 1
ATOM 3392 O O . ARG A 1 453 ? -60.959 -31.537 -55.491 1.00 45.19 453 ARG A O 1
ATOM 3399 N N . ASN A 1 454 ? -59.949 -33.297 -54.487 1.00 41.47 454 ASN A N 1
ATOM 3400 C CA . ASN A 1 454 ? -58.716 -33.445 -55.295 1.00 41.47 454 ASN A CA 1
ATOM 3401 C C . ASN A 1 454 ? -57.412 -32.678 -54.936 1.00 41.47 454 ASN A C 1
ATOM 3403 O O . ASN A 1 454 ? -56.495 -32.701 -55.748 1.00 41.47 454 ASN A O 1
ATOM 3407 N N . GLU A 1 455 ? -57.213 -32.160 -53.714 1.00 41.25 455 GLU A N 1
ATOM 3408 C CA . GLU A 1 455 ? -55.852 -31.774 -53.228 1.00 41.25 455 GLU A CA 1
ATOM 3409 C C . GLU A 1 455 ? -55.462 -32.339 -51.838 1.00 41.25 455 GLU A C 1
ATOM 3411 O O . GLU A 1 455 ? -54.484 -31.927 -51.209 1.00 41.25 455 GLU A O 1
ATOM 3416 N N . THR A 1 456 ? -56.180 -33.356 -51.355 1.00 45.12 456 THR A N 1
ATOM 3417 C CA . THR A 1 456 ? -56.162 -33.847 -49.959 1.00 45.12 456 THR A CA 1
ATOM 3418 C C . THR A 1 456 ? -54.868 -34.496 -49.439 1.00 45.12 456 THR A C 1
ATOM 3420 O O . THR A 1 456 ? -54.843 -34.928 -48.289 1.00 45.12 456 THR A O 1
ATOM 3423 N N . LYS A 1 457 ? -53.778 -34.552 -50.217 1.00 40.78 457 LYS A N 1
ATOM 3424 C CA . LYS A 1 457 ? -52.448 -34.970 -49.716 1.00 40.78 457 LYS A CA 1
ATOM 3425 C C . LYS A 1 457 ? -51.458 -33.809 -49.561 1.00 40.78 457 LYS A C 1
ATOM 3427 O O . LYS A 1 457 ? -50.701 -33.801 -48.597 1.00 40.78 457 LYS A O 1
ATOM 3432 N N . SER A 1 458 ? -51.482 -32.809 -50.446 1.00 43.44 458 SER A N 1
ATOM 3433 C CA . SER A 1 458 ? -50.535 -31.679 -50.402 1.00 43.44 458 SER A CA 1
ATOM 3434 C C . SER A 1 458 ? -50.824 -30.729 -49.231 1.00 43.44 458 SER A C 1
ATOM 3436 O O . SER A 1 458 ? -49.918 -30.343 -48.487 1.00 43.44 458 SER A O 1
ATOM 3438 N N . SER A 1 459 ? -52.105 -30.418 -48.998 1.00 47.22 459 SER A N 1
ATOM 3439 C CA . SER A 1 459 ? -52.538 -29.559 -47.888 1.00 47.22 459 SER A CA 1
ATOM 3440 C C . SER A 1 459 ? -52.256 -30.173 -46.513 1.00 47.22 459 SER A C 1
ATOM 3442 O O . SER A 1 459 ? -51.853 -29.457 -45.601 1.00 47.22 459 SER A O 1
ATOM 3444 N N . TYR A 1 460 ? -52.386 -31.497 -46.375 1.00 48.12 460 TYR A N 1
ATOM 3445 C CA . TYR A 1 460 ? -52.145 -32.210 -45.118 1.00 48.12 460 TYR A CA 1
ATOM 3446 C C . TYR A 1 460 ? -50.667 -32.154 -44.697 1.00 48.12 460 TYR A C 1
ATOM 3448 O O . TYR A 1 460 ? -50.359 -31.791 -43.562 1.00 48.12 460 TYR A O 1
ATOM 3456 N N . TYR A 1 461 ? -49.735 -32.401 -45.628 1.00 47.72 461 TYR A N 1
ATOM 3457 C CA . TYR A 1 461 ? -48.300 -32.248 -45.354 1.00 47.72 461 TYR A CA 1
ATOM 3458 C C . TYR A 1 461 ? -47.895 -30.788 -45.111 1.00 47.72 461 TYR A C 1
ATOM 3460 O O . TYR A 1 461 ? -47.074 -30.540 -44.231 1.00 47.72 461 TYR A O 1
ATOM 3468 N N . ARG A 1 462 ? -48.491 -29.812 -45.814 1.00 50.00 462 ARG A N 1
ATOM 3469 C CA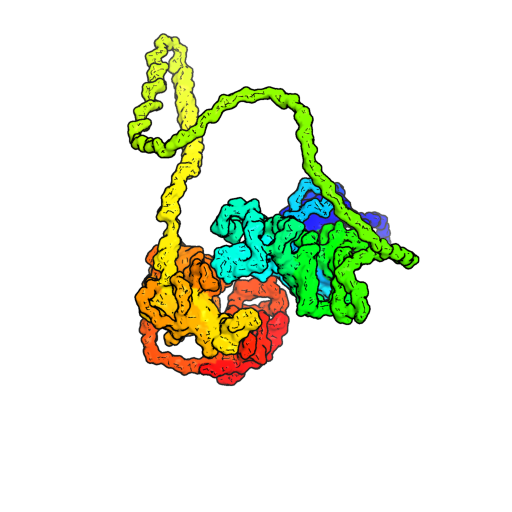 . ARG A 1 462 ? -48.273 -28.379 -45.528 1.00 50.00 462 ARG A CA 1
ATOM 3470 C C . ARG A 1 462 ? -48.788 -27.973 -44.144 1.00 50.00 462 ARG A C 1
ATOM 3472 O O . ARG A 1 462 ? -48.103 -27.224 -43.456 1.00 50.00 462 ARG A O 1
ATOM 3479 N N . GLY A 1 463 ? -49.934 -28.501 -43.714 1.00 49.81 463 GLY A N 1
ATOM 3480 C CA . GLY A 1 463 ? -50.465 -28.308 -42.362 1.00 49.81 463 GLY A CA 1
ATOM 3481 C C . GLY A 1 463 ? -49.538 -28.881 -41.290 1.00 49.81 463 GLY A C 1
ATOM 3482 O O . GLY A 1 463 ? -49.193 -28.180 -40.343 1.00 49.81 463 GLY A O 1
ATOM 3483 N N . ILE A 1 464 ? -49.051 -30.113 -41.477 1.00 55.81 464 ILE A N 1
ATOM 3484 C CA . ILE A 1 464 ? -48.081 -30.737 -40.562 1.00 55.81 464 ILE A CA 1
ATOM 3485 C C . ILE A 1 464 ? -46.762 -29.953 -40.527 1.00 55.81 464 ILE A C 1
ATOM 3487 O O . ILE A 1 464 ? -46.242 -29.722 -39.439 1.00 55.81 464 ILE A O 1
ATOM 3491 N N . LEU A 1 465 ? -46.241 -29.483 -41.669 1.00 50.56 465 LEU A N 1
ATOM 3492 C CA . LEU A 1 465 ? -45.028 -28.654 -41.691 1.00 50.56 465 LEU A CA 1
ATOM 3493 C C . LEU A 1 465 ? -45.233 -27.307 -40.985 1.00 50.56 465 LEU A C 1
ATOM 3495 O O . LEU A 1 465 ? -44.345 -26.870 -40.262 1.00 50.56 465 LEU A O 1
ATOM 3499 N N . ALA A 1 466 ? -46.389 -26.662 -41.163 1.00 52.69 466 ALA A N 1
ATOM 3500 C CA . ALA A 1 466 ? -46.713 -25.402 -40.496 1.00 52.69 466 ALA A CA 1
ATOM 3501 C C . ALA A 1 466 ? -46.865 -25.579 -38.976 1.00 52.69 466 ALA A C 1
ATOM 3503 O O . ALA A 1 466 ? -46.366 -24.754 -38.214 1.00 52.69 466 ALA A O 1
ATOM 3504 N N . VAL A 1 467 ? -47.480 -26.677 -38.524 1.00 58.34 467 VAL A N 1
ATOM 3505 C CA . VAL A 1 467 ? -47.556 -27.028 -37.096 1.00 58.34 467 VAL A CA 1
ATOM 3506 C C . VAL A 1 467 ? -46.173 -27.380 -36.548 1.00 58.34 467 VAL A C 1
ATOM 3508 O O . VAL A 1 467 ? -45.817 -26.893 -35.483 1.00 58.34 467 VAL A O 1
ATOM 3511 N N . ALA A 1 468 ? -45.352 -28.147 -37.269 1.00 54.28 468 ALA A N 1
ATOM 3512 C CA . ALA A 1 468 ? -43.991 -28.479 -36.844 1.00 54.28 468 ALA A CA 1
ATOM 3513 C C . ALA A 1 468 ? -43.089 -27.235 -36.766 1.00 54.28 468 ALA A C 1
ATOM 3515 O O . ALA A 1 468 ? -42.408 -27.039 -35.764 1.00 54.28 468 ALA A O 1
ATOM 3516 N N . ALA A 1 469 ? -43.133 -26.350 -37.767 1.00 54.81 469 ALA A N 1
ATOM 3517 C CA . ALA A 1 469 ? -42.423 -25.071 -37.749 1.00 54.81 469 ALA A CA 1
ATOM 3518 C C . ALA A 1 469 ? -42.956 -24.136 -36.652 1.00 54.81 469 ALA A C 1
ATOM 3520 O O . ALA A 1 469 ? -42.171 -23.462 -35.991 1.00 54.81 469 ALA A O 1
ATOM 3521 N N . GLY A 1 47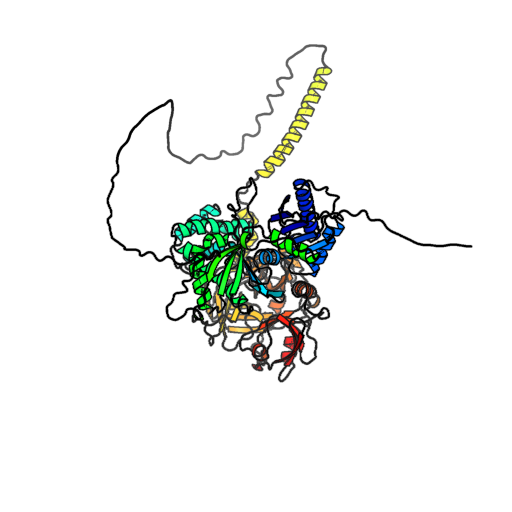0 ? -44.268 -24.139 -36.402 1.00 58.59 470 GLY A N 1
ATOM 3522 C CA . GLY A 1 470 ? -44.895 -23.423 -35.292 1.00 58.59 470 GLY A CA 1
ATOM 3523 C C . GLY A 1 470 ? -44.488 -23.968 -33.922 1.00 58.59 470 GLY A C 1
ATOM 3524 O O . GLY A 1 470 ? -44.257 -23.183 -33.012 1.00 58.59 470 GLY A O 1
ATOM 3525 N N . VAL A 1 471 ? -44.324 -25.286 -33.773 1.00 63.78 471 VAL A N 1
ATOM 3526 C CA . VAL A 1 471 ? -43.865 -25.941 -32.537 1.00 63.78 471 VAL A CA 1
ATOM 3527 C C . VAL A 1 471 ? -42.367 -25.735 -32.321 1.00 63.78 471 VAL A C 1
ATOM 3529 O O . VAL A 1 471 ? -41.978 -25.387 -31.215 1.00 63.78 471 VAL A O 1
ATOM 3532 N N . VAL A 1 472 ? -41.522 -25.865 -33.347 1.00 60.22 472 VAL A N 1
ATOM 3533 C CA . VAL A 1 472 ? -40.078 -25.566 -33.252 1.00 60.22 472 VAL A CA 1
ATOM 3534 C C . VAL A 1 472 ? -39.847 -24.072 -33.018 1.00 60.22 472 VAL A C 1
ATOM 3536 O O . VAL A 1 472 ? -39.028 -23.701 -32.181 1.00 60.22 472 VAL A O 1
ATOM 3539 N N . GLY A 1 473 ? -40.615 -23.210 -33.687 1.00 60.16 473 GLY A N 1
ATOM 3540 C CA . GLY A 1 473 ? -40.641 -21.771 -33.442 1.00 60.16 473 GLY A CA 1
ATOM 3541 C C . GLY A 1 473 ? -41.113 -21.441 -32.029 1.00 60.16 473 GLY A C 1
ATOM 3542 O O . GLY A 1 473 ? -40.466 -20.652 -31.354 1.00 60.16 473 GLY A O 1
ATOM 3543 N N . TYR A 1 474 ? -42.171 -22.091 -31.537 1.00 62.22 474 TYR A N 1
ATOM 3544 C CA . TYR A 1 474 ? -42.652 -21.944 -30.163 1.00 62.22 474 TYR A CA 1
ATOM 3545 C C . TYR A 1 474 ? -41.648 -22.468 -29.139 1.00 62.22 474 TYR A C 1
ATOM 3547 O O . TYR A 1 474 ? -41.479 -21.817 -28.123 1.00 62.22 474 TYR A O 1
ATOM 3555 N N . ILE A 1 475 ? -40.949 -23.580 -29.385 1.00 61.47 475 ILE A N 1
ATOM 3556 C CA . ILE A 1 475 ? -39.899 -24.097 -28.494 1.00 61.47 475 ILE A CA 1
ATOM 3557 C C . ILE A 1 475 ? -38.708 -23.135 -28.487 1.00 61.47 475 ILE A C 1
ATOM 3559 O O . ILE A 1 475 ?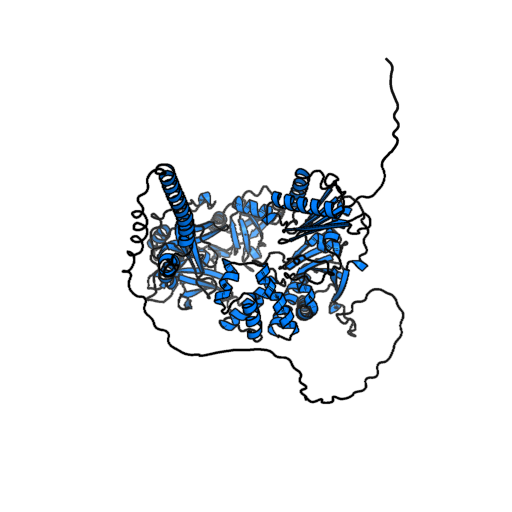 -38.333 -22.670 -27.423 1.00 61.47 475 ILE A O 1
ATOM 3563 N N . SER A 1 476 ? -38.194 -22.713 -29.645 1.00 58.62 476 SER A N 1
ATOM 3564 C CA . SER A 1 476 ? -37.084 -21.750 -29.712 1.00 58.62 476 SER A CA 1
ATOM 3565 C C . SER A 1 476 ? -37.452 -20.380 -29.124 1.00 58.62 476 SER A C 1
ATOM 3567 O O . SER A 1 476 ? -36.636 -19.749 -28.452 1.00 58.62 476 SER A O 1
ATOM 3569 N N . LEU A 1 477 ? -38.694 -19.924 -29.318 1.00 56.34 477 LEU A N 1
ATOM 3570 C CA . LEU A 1 477 ? -39.216 -18.703 -28.707 1.00 56.34 477 LEU A CA 1
ATOM 3571 C C . LEU A 1 477 ? -39.475 -18.891 -27.208 1.00 56.34 477 LEU A C 1
ATOM 3573 O O . LEU A 1 477 ? -39.243 -17.956 -26.459 1.00 56.34 477 LEU A O 1
ATOM 3577 N N . LYS A 1 478 ? -39.899 -20.075 -26.751 1.00 59.34 478 LYS A N 1
ATOM 3578 C CA . LYS A 1 478 ? -40.085 -20.434 -25.336 1.00 59.34 478 LYS A CA 1
ATOM 3579 C C . LYS A 1 478 ? -38.753 -20.581 -24.615 1.00 59.34 478 LYS A C 1
ATOM 3581 O O . LYS A 1 478 ? -38.685 -20.173 -23.469 1.00 59.34 478 LYS A O 1
ATOM 3586 N N . ASP A 1 479 ? -37.708 -21.077 -25.265 1.00 53.16 479 ASP A N 1
ATOM 3587 C CA . ASP A 1 479 ? -36.358 -21.165 -24.705 1.00 53.16 479 ASP A CA 1
ATOM 3588 C C . ASP A 1 479 ? -35.717 -19.773 -24.641 1.00 53.16 479 ASP A C 1
ATOM 3590 O O . ASP A 1 479 ? -35.142 -19.404 -23.619 1.00 53.16 479 ASP A O 1
ATOM 3594 N N . LYS A 1 480 ? -35.920 -18.933 -25.669 1.00 52.75 480 LYS A N 1
ATOM 3595 C CA . LYS A 1 480 ? -35.547 -17.508 -25.629 1.00 52.75 480 LYS A CA 1
ATOM 3596 C C . LYS A 1 480 ? -36.374 -16.707 -24.618 1.00 52.75 480 LYS A C 1
ATOM 3598 O O . LYS A 1 480 ? -35.812 -15.849 -23.944 1.00 52.75 480 LYS A O 1
ATOM 3603 N N . LEU A 1 481 ? -37.669 -16.996 -24.450 1.00 49.53 481 LEU A N 1
ATOM 3604 C CA . LEU A 1 481 ? -38.485 -16.396 -23.391 1.00 49.53 481 LEU A CA 1
ATOM 3605 C C . LEU A 1 481 ? -38.111 -16.939 -22.015 1.00 49.53 481 LEU A C 1
ATOM 3607 O O . LEU A 1 481 ? -38.119 -16.155 -21.084 1.00 49.53 481 LEU A O 1
ATOM 3611 N N . LEU A 1 482 ? -37.765 -18.214 -21.844 1.00 49.53 482 LEU A N 1
ATOM 3612 C CA . LEU A 1 482 ? -37.289 -18.755 -20.567 1.00 49.53 482 LEU A CA 1
ATOM 3613 C C . LEU A 1 482 ? -35.963 -18.097 -20.188 1.00 49.53 482 LEU A C 1
ATOM 3615 O O . LEU A 1 482 ? -35.851 -17.589 -19.075 1.00 49.53 482 LEU A O 1
ATOM 3619 N N . ALA A 1 483 ? -35.021 -17.982 -21.128 1.00 47.22 483 ALA A N 1
ATOM 3620 C CA . ALA A 1 483 ? -33.788 -17.221 -20.939 1.00 47.22 483 ALA A CA 1
ATOM 3621 C C . ALA A 1 483 ? -34.065 -15.748 -20.574 1.00 47.22 483 ALA A C 1
ATOM 3623 O O . ALA A 1 483 ? -33.473 -15.234 -19.630 1.00 47.22 483 ALA A O 1
ATOM 3624 N N . ALA A 1 484 ? -35.015 -15.084 -21.243 1.00 43.81 484 ALA A N 1
ATOM 3625 C CA . ALA A 1 484 ? -35.400 -13.702 -20.935 1.00 43.81 484 ALA A CA 1
ATOM 3626 C C . ALA A 1 484 ? -36.238 -13.547 -19.644 1.00 43.81 484 ALA A C 1
ATOM 3628 O O . ALA A 1 484 ? -36.204 -12.495 -19.011 1.00 43.81 484 ALA A O 1
ATOM 3629 N N . THR A 1 485 ? -36.978 -14.576 -19.222 1.00 40.47 485 THR A N 1
ATOM 3630 C CA . THR A 1 485 ? -37.845 -14.548 -18.027 1.00 40.47 485 THR A CA 1
ATOM 3631 C C . THR A 1 485 ? -37.055 -14.885 -16.764 1.00 40.47 485 THR A C 1
ATOM 3633 O O . THR A 1 485 ? -37.340 -14.330 -15.708 1.00 40.47 485 THR A O 1
ATOM 3636 N N . VAL A 1 486 ? -35.999 -15.704 -16.862 1.00 43.62 486 VAL A N 1
ATOM 3637 C CA . VAL A 1 486 ? -35.036 -15.921 -15.764 1.00 43.62 486 VAL A CA 1
ATOM 3638 C C . VAL A 1 486 ? -34.331 -14.615 -15.362 1.00 43.62 486 VAL A C 1
ATOM 3640 O O . VAL A 1 486 ? -33.997 -14.448 -14.191 1.00 43.62 486 VAL A O 1
ATOM 3643 N N . ILE A 1 487 ? -34.178 -13.663 -16.291 1.00 45.97 487 ILE A N 1
ATOM 3644 C CA . ILE A 1 487 ? -33.580 -12.339 -16.038 1.00 45.97 487 ILE A CA 1
ATOM 3645 C C . ILE A 1 487 ? -34.535 -11.399 -15.267 1.00 45.97 487 ILE A C 1
ATOM 3647 O O . ILE A 1 487 ? -34.068 -10.481 -14.603 1.00 45.97 487 ILE A O 1
ATOM 3651 N N . ASN A 1 488 ? -35.850 -11.657 -15.274 1.00 40.69 488 ASN A N 1
ATOM 3652 C CA . ASN A 1 488 ? -36.872 -10.833 -14.607 1.00 40.69 488 ASN A CA 1
ATOM 3653 C C . ASN A 1 488 ? -37.583 -11.558 -13.444 1.00 40.69 488 ASN A C 1
ATOM 3655 O O . ASN A 1 488 ? -38.756 -11.310 -13.159 1.00 40.69 488 ASN A O 1
ATOM 3659 N N . ASN A 1 489 ? -36.869 -12.438 -12.734 1.00 49.25 489 ASN A N 1
ATOM 3660 C CA . ASN A 1 489 ? -37.321 -12.905 -11.423 1.00 49.25 489 ASN A CA 1
ATOM 3661 C C . ASN A 1 489 ? -37.119 -11.808 -10.370 1.00 49.25 489 ASN A C 1
ATOM 3663 O O . ASN A 1 489 ? -36.002 -11.330 -10.168 1.00 49.25 489 ASN A O 1
ATOM 3667 N N . ASP A 1 490 ? -38.213 -11.455 -9.694 1.00 61.22 490 ASP A N 1
ATOM 3668 C CA . ASP A 1 490 ? -38.307 -10.374 -8.714 1.00 61.22 490 ASP A CA 1
ATOM 3669 C C . ASP A 1 490 ? -37.145 -10.389 -7.696 1.00 61.22 490 ASP A C 1
ATOM 3671 O O . ASP A 1 490 ? -36.971 -11.330 -6.917 1.00 61.22 490 ASP A O 1
ATOM 3675 N N . LEU A 1 491 ? -36.320 -9.336 -7.716 1.00 57.25 491 LEU A N 1
ATOM 3676 C CA . LEU A 1 491 ? -35.207 -9.160 -6.775 1.00 57.25 491 LEU A CA 1
ATOM 3677 C C . LEU A 1 491 ? -35.691 -8.721 -5.381 1.00 57.25 491 LEU A C 1
ATOM 3679 O O . LEU A 1 491 ? -34.920 -8.759 -4.415 1.00 57.25 491 LEU A O 1
ATOM 3683 N N . LYS A 1 492 ? -36.958 -8.315 -5.257 1.00 65.94 492 LYS A N 1
ATOM 3684 C CA . LYS A 1 492 ? -37.583 -7.882 -4.006 1.00 65.94 492 LYS A CA 1
ATOM 3685 C C . LYS A 1 492 ? -37.661 -9.043 -3.006 1.00 65.94 492 LYS A C 1
ATOM 3687 O O . LYS A 1 492 ? -37.799 -10.205 -3.376 1.00 65.94 492 LYS A O 1
ATOM 3692 N N . GLY A 1 493 ? -37.478 -8.747 -1.720 1.00 74.25 493 GLY A N 1
ATOM 3693 C CA . GLY A 1 493 ? -37.415 -9.758 -0.653 1.00 74.25 493 GLY A CA 1
ATOM 3694 C C . GLY A 1 493 ? -36.133 -10.611 -0.618 1.00 74.25 493 GLY A C 1
ATOM 3695 O O . GLY A 1 493 ? -35.867 -11.259 0.392 1.00 74.25 493 GLY A O 1
ATOM 3696 N N . ARG A 1 494 ? -35.259 -10.590 -1.642 1.00 80.00 494 ARG A N 1
ATOM 3697 C CA . ARG A 1 494 ? -33.984 -11.343 -1.591 1.00 80.00 494 ARG A CA 1
ATOM 3698 C C . ARG A 1 494 ? -33.042 -10.833 -0.493 1.00 80.00 494 ARG A C 1
ATOM 3700 O O . ARG A 1 494 ? -32.357 -11.643 0.121 1.00 80.00 494 ARG A O 1
ATOM 3707 N N . ARG A 1 495 ? -33.052 -9.526 -0.197 1.00 77.56 495 ARG A N 1
ATOM 3708 C CA . ARG A 1 495 ? -32.303 -8.945 0.936 1.00 77.56 495 ARG A CA 1
ATOM 3709 C C . ARG A 1 495 ? -32.799 -9.475 2.284 1.00 77.56 495 ARG A C 1
ATOM 3711 O O . ARG A 1 495 ? -31.984 -9.773 3.137 1.00 77.56 495 ARG A O 1
ATOM 3718 N N . GLU A 1 496 ? -34.106 -9.628 2.461 1.00 83.88 496 GLU A N 1
ATOM 3719 C CA . GLU A 1 496 ? -34.695 -10.172 3.696 1.00 83.88 496 GLU A CA 1
ATOM 3720 C C . GLU A 1 496 ? -34.439 -11.681 3.830 1.00 83.88 496 GLU A C 1
ATOM 3722 O O . GLU A 1 496 ? -34.298 -12.191 4.932 1.00 83.88 496 GLU A O 1
ATOM 3727 N N . LYS A 1 497 ? -34.354 -12.405 2.706 1.00 84.62 497 LYS A N 1
ATOM 3728 C CA . LYS A 1 497 ? -34.225 -13.869 2.688 1.00 84.62 497 LYS A CA 1
ATOM 3729 C C . LYS A 1 497 ? -32.787 -14.402 2.747 1.00 84.62 497 LYS A C 1
ATOM 3731 O O . LYS A 1 497 ? -32.593 -15.545 3.150 1.00 84.62 497 LYS A O 1
ATOM 3736 N N . PHE A 1 498 ? -31.798 -13.637 2.281 1.00 88.56 498 PHE A N 1
ATOM 3737 C CA . PHE A 1 498 ? -30.428 -14.135 2.067 1.00 88.56 498 PHE A CA 1
ATOM 3738 C C . PHE A 1 498 ? -29.334 -13.325 2.780 1.00 88.56 498 PHE A C 1
ATOM 3740 O O . PHE A 1 498 ? -28.156 -13.588 2.559 1.00 88.56 498 PHE A O 1
ATOM 3747 N N . ASN A 1 499 ? -29.679 -12.358 3.632 1.00 89.62 499 ASN A N 1
ATOM 3748 C CA . ASN A 1 499 ? -28.703 -11.516 4.335 1.00 89.62 499 ASN A CA 1
ATOM 3749 C C . ASN A 1 499 ? -28.304 -12.079 5.716 1.00 89.62 499 ASN A C 1
ATOM 3751 O O . ASN A 1 499 ? -28.053 -11.321 6.647 1.00 89.62 499 ASN A O 1
ATOM 3755 N N . PHE A 1 500 ? -28.199 -13.409 5.817 1.00 91.69 500 PHE A N 1
ATOM 3756 C CA . PHE A 1 500 ? -27.937 -14.155 7.056 1.00 91.69 500 PHE A CA 1
ATOM 3757 C C . PHE A 1 500 ? -26.672 -13.698 7.803 1.00 91.69 500 PHE A C 1
ATOM 3759 O O . PHE A 1 500 ? -26.640 -13.706 9.028 1.00 91.69 500 PHE A O 1
ATOM 3766 N N . ILE A 1 501 ? -25.646 -13.225 7.084 1.00 92.12 501 ILE A N 1
ATOM 3767 C CA . ILE A 1 501 ? -24.443 -12.636 7.694 1.00 92.12 501 ILE A CA 1
ATOM 3768 C C . ILE A 1 501 ? -24.793 -11.395 8.531 1.00 92.12 501 ILE A C 1
ATOM 3770 O O . ILE A 1 501 ? -24.253 -11.219 9.619 1.00 92.12 501 ILE A O 1
ATOM 3774 N N . ALA A 1 502 ? -25.703 -10.537 8.060 1.00 87.69 502 ALA A N 1
ATOM 3775 C CA . ALA A 1 502 ? -26.120 -9.358 8.815 1.00 87.69 502 ALA A CA 1
ATOM 3776 C C . ALA A 1 502 ? -26.972 -9.724 10.037 1.00 87.69 502 ALA A C 1
ATOM 3778 O O . ALA A 1 502 ? -26.872 -9.043 11.055 1.00 87.69 502 ALA A O 1
ATOM 3779 N N . ASP A 1 503 ? -27.757 -10.801 9.958 1.00 91.50 503 ASP A N 1
ATOM 3780 C CA . ASP A 1 503 ? -28.555 -11.300 11.082 1.00 91.50 503 ASP A CA 1
ATOM 3781 C C . ASP A 1 503 ? -27.641 -11.824 12.206 1.00 91.50 503 ASP A C 1
ATOM 3783 O O . ASP A 1 503 ? -27.788 -11.423 13.362 1.00 91.50 503 ASP A O 1
ATOM 3787 N N . VAL A 1 504 ? -26.617 -12.618 11.857 1.00 93.50 504 VAL A N 1
ATOM 3788 C CA . VAL A 1 504 ? -25.552 -13.063 12.782 1.00 93.50 504 VAL A CA 1
ATOM 3789 C C . VAL A 1 504 ? -24.846 -11.868 13.423 1.00 93.50 504 VAL A C 1
ATOM 3791 O O . VAL A 1 504 ? -24.705 -11.801 14.644 1.00 93.50 504 VAL A O 1
ATOM 3794 N N . VAL A 1 505 ? -24.439 -10.881 12.619 1.00 91.31 505 VAL A N 1
ATOM 3795 C CA . VAL A 1 505 ? -23.790 -9.659 13.121 1.00 91.31 505 VAL A CA 1
ATOM 3796 C C . VAL A 1 505 ? -24.704 -8.896 14.076 1.00 91.31 505 VAL A C 1
ATOM 3798 O O . VAL A 1 505 ? -24.237 -8.463 15.124 1.00 91.31 505 VAL A O 1
ATOM 3801 N N . ALA A 1 506 ? -25.992 -8.744 13.764 1.00 89.31 506 ALA A N 1
ATOM 3802 C CA . ALA A 1 506 ? -26.935 -8.019 14.613 1.00 89.31 506 ALA A CA 1
ATOM 3803 C C . ALA A 1 506 ? -27.118 -8.679 15.991 1.00 89.31 506 ALA A C 1
ATOM 3805 O O . ALA A 1 506 ? -27.226 -7.973 16.995 1.00 89.31 506 ALA A O 1
ATOM 3806 N N . VAL A 1 507 ? -27.110 -10.015 16.052 1.00 91.06 507 VAL A N 1
ATOM 3807 C CA . VAL A 1 507 ? -27.197 -10.779 17.308 1.00 91.06 507 VAL A CA 1
ATOM 3808 C C . VAL A 1 507 ? -25.892 -10.711 18.104 1.00 91.06 507 VAL A C 1
ATOM 3810 O O . VAL A 1 507 ? -25.917 -10.517 19.319 1.00 91.06 507 VAL A O 1
ATOM 3813 N N . SER A 1 508 ? -24.748 -10.869 17.438 1.00 92.75 508 SER A N 1
ATOM 3814 C CA . SER A 1 508 ? -23.471 -11.116 18.112 1.00 92.75 508 SER A CA 1
ATOM 3815 C C . SER A 1 508 ? -22.641 -9.845 18.369 1.00 92.75 508 SER A C 1
ATOM 3817 O O . SER A 1 508 ? -21.919 -9.789 19.369 1.00 92.75 508 SER A O 1
ATOM 3819 N N . ALA A 1 509 ? -22.759 -8.799 17.540 1.00 90.88 509 ALA A N 1
ATOM 3820 C CA . ALA A 1 509 ? -21.991 -7.551 17.659 1.00 90.88 509 ALA A CA 1
ATOM 3821 C C . ALA A 1 509 ? -22.097 -6.825 19.018 1.00 90.88 509 ALA A C 1
ATOM 3823 O O . ALA A 1 509 ? -21.063 -6.314 19.456 1.00 90.88 509 ALA A O 1
ATOM 3824 N N . PRO A 1 510 ? -23.248 -6.801 19.729 1.00 92.50 510 PRO A N 1
ATOM 3825 C CA . PRO A 1 510 ? -23.345 -6.173 21.050 1.00 92.50 510 PRO A CA 1
ATOM 3826 C C . PRO A 1 510 ? -22.376 -6.742 22.094 1.00 92.50 510 PRO A C 1
ATOM 3828 O O . PRO A 1 510 ? -21.978 -6.029 23.011 1.00 92.50 510 PRO A O 1
ATOM 3831 N N . SER A 1 511 ? -21.984 -8.013 21.951 1.00 94.44 511 SER A N 1
ATOM 3832 C CA . SER A 1 511 ? -21.055 -8.697 22.862 1.00 94.44 511 SER A CA 1
ATOM 3833 C C . SER A 1 511 ? -19.571 -8.526 22.499 1.00 94.44 511 SER A C 1
ATOM 3835 O O . SER A 1 511 ? -18.705 -8.950 23.265 1.00 94.44 511 SER A O 1
ATOM 3837 N N . VAL A 1 512 ? -19.254 -7.922 21.347 1.00 94.31 512 VAL A N 1
ATOM 3838 C CA . VAL A 1 512 ? -17.878 -7.695 20.871 1.00 94.31 512 VAL A CA 1
ATOM 3839 C C . VAL A 1 512 ? -17.339 -6.382 21.443 1.00 94.31 512 VAL A C 1
ATOM 3841 O O . VAL A 1 512 ? -18.055 -5.384 21.515 1.00 94.31 512 VAL A O 1
ATOM 3844 N N . VAL A 1 513 ? -16.065 -6.373 21.842 1.00 93.00 513 VAL A N 1
ATOM 3845 C CA . VAL A 1 513 ? -15.406 -5.217 22.473 1.00 93.00 513 VAL A CA 1
ATOM 3846 C C . VAL A 1 513 ? -14.076 -4.879 21.799 1.00 93.00 513 VAL A C 1
ATOM 3848 O O . VAL A 1 513 ? -13.365 -5.768 21.328 1.00 93.00 513 VAL A O 1
ATOM 3851 N N . TYR A 1 514 ? -13.711 -3.596 21.792 1.00 91.25 514 TYR A N 1
ATOM 3852 C CA . TYR A 1 514 ? -12.356 -3.142 21.451 1.00 91.25 514 TYR A CA 1
ATOM 3853 C C . TYR A 1 514 ? -11.494 -3.103 22.713 1.00 91.25 514 TYR A C 1
ATOM 3855 O O . TYR A 1 514 ? -11.944 -2.630 23.759 1.00 91.25 514 TYR A O 1
ATOM 3863 N N . ILE A 1 515 ? -10.251 -3.567 22.614 1.00 89.00 515 ILE A N 1
ATOM 3864 C CA . ILE A 1 515 ? -9.279 -3.579 23.708 1.00 89.00 515 ILE A CA 1
ATOM 3865 C C . ILE A 1 515 ? -8.085 -2.721 23.304 1.00 89.00 515 ILE A C 1
ATOM 3867 O O . ILE A 1 515 ? -7.457 -2.936 22.267 1.00 89.00 515 ILE A O 1
ATOM 3871 N N . GLU A 1 516 ? -7.746 -1.761 24.156 1.00 85.31 516 GLU A N 1
ATOM 3872 C CA . GLU A 1 516 ? -6.619 -0.855 23.986 1.00 85.31 516 GLU A CA 1
ATOM 3873 C C . GLU A 1 516 ? -5.719 -0.897 25.224 1.00 85.31 516 GLU A C 1
ATOM 3875 O O . GLU A 1 516 ? -6.180 -0.758 26.354 1.00 85.31 516 GLU A O 1
ATOM 3880 N N . ILE A 1 517 ? -4.415 -1.052 25.011 1.00 79.94 517 ILE A N 1
ATOM 3881 C CA . ILE A 1 517 ? -3.394 -1.036 26.060 1.00 79.94 517 ILE A CA 1
ATOM 3882 C C . ILE A 1 517 ? -2.606 0.268 25.923 1.00 79.94 517 ILE A C 1
ATOM 3884 O O . ILE A 1 517 ? -2.019 0.510 24.868 1.00 79.94 517 ILE A O 1
ATOM 3888 N N . LYS A 1 518 ? -2.559 1.105 26.964 1.00 77.31 518 LYS A N 1
ATOM 3889 C CA . LYS A 1 518 ? -1.931 2.445 26.946 1.00 77.31 518 LYS A CA 1
ATOM 3890 C C . LYS A 1 518 ? -0.815 2.610 27.973 1.00 77.31 518 LYS A C 1
ATOM 3892 O O . LYS A 1 518 ? -0.923 2.099 29.083 1.00 77.31 518 LYS A O 1
ATOM 3897 N N . ASP A 1 519 ? 0.243 3.342 27.622 1.00 69.88 519 ASP A N 1
ATOM 3898 C CA . ASP A 1 519 ? 1.356 3.656 28.530 1.00 69.88 519 ASP A CA 1
ATOM 3899 C C . ASP A 1 519 ? 1.039 4.892 29.381 1.00 69.88 519 ASP A C 1
ATOM 3901 O O . ASP A 1 519 ? 1.104 6.019 28.893 1.00 69.88 519 ASP A O 1
ATOM 3905 N N . GLY A 1 520 ? 0.745 4.708 30.670 1.00 63.03 520 GLY A N 1
ATOM 3906 C CA . GLY A 1 520 ? 0.502 5.832 31.581 1.00 63.03 520 GLY A CA 1
ATOM 3907 C C . GLY A 1 520 ? 1.723 6.732 31.836 1.00 63.03 520 GLY A C 1
ATOM 3908 O O . GLY A 1 520 ? 1.568 7.800 32.422 1.00 63.03 520 GLY A O 1
ATOM 3909 N N . ARG A 1 521 ? 2.936 6.322 31.430 1.00 61.31 521 ARG A N 1
ATOM 3910 C CA . ARG A 1 521 ? 4.197 7.058 31.646 1.00 61.31 521 ARG A CA 1
ATOM 3911 C C . ARG A 1 521 ? 4.765 7.693 30.375 1.00 61.31 521 ARG A C 1
ATOM 3913 O O . ARG A 1 521 ? 5.663 8.527 30.480 1.00 61.31 521 ARG A O 1
ATOM 3920 N N . ARG A 1 522 ? 4.286 7.309 29.188 1.00 54.38 522 ARG A N 1
ATOM 3921 C CA . ARG A 1 522 ? 4.729 7.865 27.900 1.00 54.38 522 ARG A CA 1
ATOM 3922 C C . ARG A 1 522 ? 3.570 8.575 27.218 1.00 54.38 522 ARG A C 1
ATOM 3924 O O . ARG A 1 522 ? 2.614 7.937 26.789 1.00 54.38 522 ARG A O 1
ATOM 3931 N N . LEU A 1 523 ? 3.690 9.894 27.098 1.00 57.75 523 LEU A N 1
ATOM 3932 C CA . LEU A 1 523 ? 2.771 10.716 26.321 1.00 57.75 523 LEU A CA 1
ATOM 3933 C C . LEU A 1 523 ? 3.247 10.794 24.869 1.00 57.75 523 LEU A C 1
ATOM 3935 O O . LEU A 1 523 ? 4.442 10.926 24.599 1.00 57.75 523 LEU A O 1
ATOM 3939 N N . ASP A 1 524 ? 2.304 10.712 23.942 1.00 46.22 524 ASP A N 1
ATOM 3940 C CA . ASP A 1 524 ? 2.530 10.965 22.530 1.00 46.22 524 ASP A CA 1
ATOM 3941 C C . ASP A 1 524 ? 2.846 12.453 22.308 1.00 46.22 524 ASP A C 1
ATOM 3943 O O . ASP A 1 524 ? 2.147 13.341 22.800 1.00 46.22 524 ASP A O 1
ATOM 3947 N N . LEU A 1 525 ? 3.915 12.721 21.555 1.00 38.47 525 LEU A N 1
ATOM 3948 C CA . LEU A 1 525 ? 4.488 14.060 21.378 1.00 38.47 525 LEU A CA 1
ATOM 3949 C C . LEU A 1 525 ? 3.616 15.016 20.546 1.00 38.47 525 LEU A C 1
ATOM 3951 O O . LEU A 1 525 ? 3.900 16.213 20.530 1.00 38.47 525 LEU A O 1
ATOM 3955 N N . PHE A 1 526 ? 2.580 14.517 19.864 1.00 37.84 526 PHE A N 1
ATOM 3956 C CA . PHE A 1 526 ? 1.691 15.320 19.019 1.00 37.84 526 PHE A CA 1
ATOM 3957 C C . PHE A 1 526 ? 0.312 15.549 19.651 1.00 37.84 526 PHE A C 1
ATOM 3959 O O . PHE A 1 526 ? -0.271 16.615 19.470 1.00 37.84 526 PHE A O 1
ATOM 3966 N N . SER A 1 527 ? -0.205 14.568 20.393 1.00 47.44 527 SER A N 1
ATOM 3967 C CA . SER A 1 527 ? -1.548 14.588 20.995 1.00 47.44 527 SER A CA 1
ATOM 3968 C C . SER A 1 527 ? -1.563 14.812 22.510 1.00 47.44 527 SER A C 1
ATOM 3970 O O . SER A 1 527 ? -2.622 15.092 23.073 1.00 47.44 527 SER A O 1
ATOM 3972 N N . GLY A 1 528 ? -0.423 14.662 23.195 1.00 50.81 528 GLY A N 1
ATOM 3973 C CA . GLY A 1 528 ? -0.340 14.740 24.658 1.00 50.81 528 GLY A CA 1
ATOM 3974 C C . GLY A 1 528 ? -1.067 13.606 25.394 1.00 50.81 528 GLY A C 1
ATOM 3975 O O . GLY A 1 528 ? -1.242 13.686 26.607 1.00 50.81 528 GLY A O 1
ATOM 3976 N N . GLN A 1 529 ? -1.505 12.563 24.682 1.00 60.19 529 GLN A N 1
ATOM 3977 C CA . GLN A 1 529 ? -2.231 11.415 25.231 1.00 60.19 529 GLN A CA 1
ATOM 3978 C C . GLN A 1 529 ? -1.288 10.245 25.560 1.00 60.19 529 GLN A C 1
ATOM 3980 O O . GLN A 1 529 ? -0.246 10.113 24.918 1.00 60.19 529 GLN A O 1
ATOM 3985 N N . PRO A 1 530 ? -1.643 9.351 26.503 1.00 60.94 530 PRO A N 1
ATOM 3986 C CA . PRO A 1 530 ? -0.934 8.088 26.726 1.00 60.94 530 PRO A CA 1
ATOM 3987 C C . PRO A 1 530 ? -0.753 7.287 25.428 1.00 60.94 530 PRO A C 1
ATOM 3989 O O . PRO A 1 530 ? -1.731 7.008 24.730 1.00 60.94 530 PRO A O 1
ATOM 3992 N N . VAL A 1 531 ? 0.486 6.896 25.112 1.00 60.66 531 VAL A N 1
ATOM 3993 C CA . VAL A 1 531 ? 0.817 6.160 23.879 1.00 60.66 531 VAL A CA 1
ATOM 3994 C C . VAL A 1 531 ? 0.113 4.803 23.869 1.00 60.66 531 VAL A C 1
ATOM 3996 O O . VAL A 1 531 ? 0.292 3.998 24.787 1.00 60.66 531 VAL A O 1
ATOM 3999 N N . THR A 1 532 ? -0.639 4.507 22.806 1.00 63.41 532 THR A N 1
ATOM 4000 C CA . THR A 1 532 ? -1.222 3.176 22.599 1.00 63.41 532 THR A CA 1
ATOM 4001 C C . THR A 1 532 ? -0.118 2.167 22.282 1.00 63.41 532 THR A C 1
ATOM 4003 O O . THR A 1 532 ? 0.612 2.261 21.296 1.00 63.41 532 THR A O 1
ATOM 4006 N N . LEU A 1 533 ? 0.021 1.195 23.176 1.00 61.19 533 LEU A N 1
ATOM 4007 C CA . LEU A 1 533 ? 1.082 0.201 23.218 1.00 61.19 533 LEU A CA 1
ATOM 4008 C C . LEU A 1 533 ? 0.719 -1.099 22.493 1.00 61.19 533 LEU A C 1
ATOM 4010 O O . LEU A 1 533 ? 1.619 -1.792 22.014 1.00 61.19 533 LEU A O 1
ATOM 4014 N N . SER A 1 534 ? -0.554 -1.476 22.522 1.00 68.19 534 SER A N 1
ATOM 4015 C CA . SER A 1 534 ? -1.137 -2.672 21.904 1.00 68.19 534 SER A CA 1
ATOM 4016 C C . SER A 1 534 ? -2.633 -2.423 21.725 1.00 68.19 534 SER A C 1
ATOM 4018 O O . SER A 1 534 ? -3.217 -1.638 22.477 1.00 68.19 534 SER A O 1
ATOM 4020 N N . ASN A 1 535 ? -3.253 -3.072 20.749 1.00 78.62 535 ASN A N 1
ATOM 4021 C CA . ASN A 1 535 ? -4.697 -3.079 20.587 1.00 78.62 535 ASN A CA 1
ATOM 4022 C C . ASN A 1 535 ? -5.172 -4.397 19.967 1.00 78.62 535 ASN A C 1
ATOM 4024 O O . ASN A 1 535 ? -4.376 -5.184 19.456 1.00 78.62 535 ASN A O 1
ATOM 4028 N N . GLY A 1 536 ? -6.474 -4.639 20.058 1.00 83.62 536 GLY A N 1
ATOM 4029 C CA . GLY A 1 536 ? -7.125 -5.821 19.516 1.00 83.62 536 GLY A CA 1
ATOM 4030 C C . GLY A 1 536 ? -8.613 -5.820 19.838 1.00 83.62 536 GLY A C 1
ATOM 4031 O O . GLY A 1 536 ? -9.179 -4.808 20.255 1.00 83.62 536 GLY A O 1
ATOM 4032 N N . SER A 1 537 ? -9.242 -6.970 19.659 1.00 91.38 537 SER A N 1
ATOM 4033 C CA . SER A 1 537 ? -10.642 -7.216 19.985 1.00 91.38 537 SER A CA 1
ATOM 4034 C C . SER A 1 537 ? -10.784 -8.228 21.115 1.00 91.38 537 SER A C 1
ATOM 4036 O O . SER A 1 537 ? -9.857 -8.964 21.454 1.00 91.38 537 SER A O 1
ATOM 4038 N N . GLY A 1 538 ? -11.978 -8.275 21.685 1.00 94.19 538 GLY A N 1
ATOM 4039 C CA . GLY A 1 538 ? -12.424 -9.330 22.579 1.00 94.19 538 GLY A CA 1
ATOM 4040 C C . GLY A 1 538 ? -13.926 -9.534 22.464 1.00 94.19 538 GLY A C 1
ATOM 4041 O O . GLY A 1 538 ? -14.598 -8.876 21.666 1.00 94.19 538 GLY A O 1
ATOM 4042 N N . PHE A 1 539 ? -14.468 -10.417 23.291 1.00 96.06 539 PHE A N 1
ATOM 4043 C CA . PHE A 1 539 ? -15.912 -10.594 23.419 1.00 96.06 539 PHE A CA 1
ATOM 4044 C C . PHE A 1 539 ? -16.313 -11.018 24.830 1.00 96.06 539 PHE A C 1
ATOM 4046 O O . PHE A 1 539 ? -15.563 -11.693 25.538 1.00 96.06 539 PHE A O 1
ATOM 4053 N N . ILE A 1 540 ? -17.500 -10.590 25.244 1.00 96.94 540 ILE A N 1
ATOM 4054 C CA . ILE A 1 540 ? -18.049 -10.797 26.581 1.00 96.94 540 ILE A CA 1
ATOM 4055 C C . ILE A 1 540 ? -18.620 -12.215 26.680 1.00 96.94 540 ILE A C 1
ATOM 4057 O O . ILE A 1 540 ? -19.467 -12.603 25.882 1.00 96.94 540 ILE A O 1
ATOM 4061 N N . VAL A 1 541 ? -18.182 -12.982 27.679 1.00 95.94 541 VAL A N 1
ATOM 4062 C CA . VAL A 1 541 ? -18.625 -14.366 27.947 1.00 95.94 541 VAL A CA 1
ATOM 4063 C C . VAL A 1 541 ? -19.415 -14.533 29.244 1.00 95.94 541 VAL A C 1
ATOM 4065 O O . VAL A 1 541 ? -19.927 -15.618 29.513 1.00 95.94 541 VAL A O 1
ATOM 4068 N N . LYS A 1 542 ? -19.536 -13.479 30.056 1.00 95.06 542 LYS A N 1
ATOM 4069 C CA . LYS A 1 542 ? -20.459 -13.436 31.198 1.00 95.06 542 LYS A CA 1
ATOM 4070 C C . LYS A 1 542 ? -21.014 -12.032 31.390 1.00 95.06 542 LYS A C 1
ATOM 4072 O O . LYS A 1 542 ? -20.294 -11.049 31.227 1.00 95.06 542 LYS A O 1
ATOM 4077 N N . GLU A 1 543 ? -22.269 -11.963 31.825 1.00 94.62 543 GLU A N 1
ATOM 4078 C CA . GLU A 1 543 ? -23.002 -10.713 32.061 1.00 94.62 543 GLU A CA 1
ATOM 4079 C C . GLU A 1 543 ? -22.334 -9.806 33.106 1.00 94.62 543 GLU A C 1
ATOM 4081 O O . GLU A 1 543 ? -22.635 -8.617 33.152 1.00 94.62 543 GLU A O 1
ATOM 4086 N N . ASP A 1 544 ? -21.439 -10.349 33.941 1.00 92.31 544 ASP A N 1
ATOM 4087 C CA . ASP A 1 544 ? -20.675 -9.659 34.988 1.00 92.31 544 ASP A CA 1
ATOM 4088 C C . ASP A 1 544 ? -19.335 -9.067 34.501 1.00 92.31 544 ASP A C 1
ATOM 4090 O O . ASP A 1 544 ? -18.420 -8.841 35.300 1.00 92.31 544 ASP A O 1
ATOM 4094 N N . GLY A 1 545 ? -19.193 -8.835 33.192 1.00 92.94 545 GLY A N 1
ATOM 4095 C CA . GLY A 1 545 ? -18.041 -8.132 32.624 1.00 92.94 545 GLY A CA 1
ATOM 4096 C C . GLY A 1 545 ? -16.830 -9.010 32.328 1.00 92.94 545 GLY A C 1
ATOM 4097 O O . GLY A 1 545 ? -15.722 -8.478 32.235 1.00 92.94 545 GLY A O 1
ATOM 4098 N N . LEU A 1 546 ? -17.009 -10.331 32.200 1.00 95.62 546 LEU A N 1
ATOM 4099 C CA . LEU A 1 546 ? -15.928 -11.229 31.788 1.00 95.62 546 LEU A CA 1
ATOM 4100 C C . LEU A 1 546 ? -15.756 -11.210 30.273 1.00 95.62 546 LEU A C 1
ATOM 4102 O O . LEU A 1 546 ? -16.701 -11.503 29.544 1.00 95.62 546 LEU A O 1
ATOM 4106 N N . ILE A 1 547 ? -14.541 -10.936 29.814 1.00 96.00 547 ILE A N 1
ATOM 4107 C CA . ILE A 1 547 ? -14.176 -10.813 28.401 1.00 96.00 547 ILE A CA 1
ATOM 4108 C C . ILE A 1 547 ? -13.067 -11.809 28.067 1.00 96.00 547 ILE A C 1
ATOM 4110 O O . ILE A 1 547 ? -12.113 -11.947 28.831 1.00 96.00 547 ILE A O 1
ATOM 4114 N N . LEU A 1 548 ? -13.163 -12.454 26.907 1.00 95.81 548 LEU A N 1
ATOM 4115 C CA . LEU A 1 548 ? -12.075 -13.200 26.273 1.00 95.81 548 LEU A CA 1
ATOM 4116 C C . LEU A 1 548 ? -11.350 -12.353 25.231 1.00 95.81 548 LEU A C 1
ATOM 4118 O O . LEU A 1 548 ? -11.955 -11.505 24.578 1.00 95.81 548 LEU A O 1
ATOM 4122 N N . THR A 1 549 ? -10.060 -12.627 25.059 1.00 94.06 549 THR A N 1
ATOM 4123 C CA . THR A 1 549 ? -9.204 -12.094 23.992 1.00 94.06 549 THR A CA 1
ATOM 4124 C C . THR A 1 549 ? -7.966 -12.991 23.831 1.00 94.06 549 THR A C 1
ATOM 4126 O O . THR A 1 549 ? -7.820 -13.990 24.543 1.00 94.06 549 THR A O 1
ATOM 4129 N N . ASN A 1 550 ? -7.050 -12.654 22.920 1.00 88.75 550 ASN A N 1
ATOM 4130 C CA . ASN A 1 550 ? -5.757 -13.330 22.857 1.00 88.75 550 ASN A CA 1
ATOM 4131 C C . ASN A 1 550 ? -4.797 -12.841 23.941 1.00 88.75 550 ASN A C 1
ATOM 4133 O O . ASN A 1 550 ? -4.804 -11.671 24.333 1.00 88.75 550 ASN A O 1
ATOM 4137 N N . ALA A 1 551 ? -3.890 -13.717 24.369 1.00 81.94 551 ALA A N 1
ATOM 4138 C CA . ALA A 1 551 ? -2.847 -13.339 25.311 1.00 81.94 551 ALA A CA 1
ATOM 4139 C C . ALA A 1 551 ? -1.941 -12.240 24.737 1.00 81.94 551 ALA A C 1
ATOM 4141 O O . ALA A 1 551 ? -1.666 -11.255 25.421 1.00 81.94 551 ALA A O 1
ATOM 4142 N N . HIS A 1 552 ? -1.536 -12.339 23.468 1.00 78.00 552 HIS A N 1
ATOM 4143 C CA . HIS A 1 552 ? -0.660 -11.347 22.837 1.00 78.00 552 HIS A CA 1
ATOM 4144 C C . HIS A 1 552 ? -1.239 -9.917 22.791 1.00 78.00 552 HIS A C 1
ATOM 4146 O O . HIS A 1 552 ? -0.464 -8.965 22.696 1.00 78.00 552 HIS A O 1
ATOM 4152 N N . VAL A 1 553 ? -2.566 -9.746 22.881 1.00 77.12 553 VAL A N 1
ATOM 4153 C CA . VAL A 1 553 ? -3.220 -8.423 22.918 1.00 77.12 553 VAL A CA 1
ATOM 4154 C C . VAL A 1 553 ? -2.924 -7.709 24.239 1.00 77.12 553 VAL A C 1
ATOM 4156 O O . VAL A 1 553 ? -2.612 -6.517 24.227 1.00 77.12 553 VAL A O 1
ATOM 4159 N N . VAL A 1 554 ? -2.992 -8.436 25.362 1.00 76.31 554 VAL A N 1
ATOM 4160 C CA . VAL A 1 554 ? -2.987 -7.881 26.733 1.00 76.31 554 VAL A CA 1
ATOM 4161 C C . VAL A 1 554 ? -1.670 -8.068 27.489 1.00 76.31 554 VAL A C 1
ATOM 4163 O O . VAL A 1 554 ? -1.415 -7.384 28.479 1.00 76.31 554 VAL A O 1
ATOM 4166 N N . VAL A 1 555 ? -0.822 -8.996 27.050 1.00 64.38 555 VAL A N 1
ATOM 4167 C CA . VAL A 1 555 ? 0.446 -9.321 27.714 1.00 64.38 555 VAL A CA 1
ATOM 4168 C C . VAL A 1 555 ? 1.487 -8.209 27.516 1.00 64.38 555 VAL A C 1
ATOM 4170 O O . VAL A 1 555 ? 1.506 -7.501 26.509 1.00 64.38 555 VAL A O 1
ATOM 4173 N N . ASN A 1 556 ? 2.432 -8.153 28.466 1.00 51.09 556 ASN A N 1
ATOM 4174 C CA . ASN A 1 556 ? 3.803 -7.634 28.319 1.00 51.09 556 ASN A CA 1
ATOM 4175 C C . ASN A 1 556 ? 4.141 -6.213 28.822 1.00 51.09 556 ASN A C 1
ATOM 4177 O O . ASN A 1 556 ? 5.204 -5.721 28.443 1.00 51.09 556 ASN A O 1
ATOM 4181 N N . LYS A 1 557 ? 3.287 -5.499 29.584 1.00 54.66 557 LYS A N 1
ATOM 4182 C CA . LYS A 1 557 ? 3.502 -4.045 29.823 1.00 54.66 557 LYS A CA 1
ATOM 4183 C C . LYS A 1 557 ? 3.219 -3.573 31.268 1.00 54.66 557 LYS A C 1
ATOM 4185 O O . LYS A 1 557 ? 2.059 -3.369 31.626 1.00 54.66 557 LYS A O 1
ATOM 4190 N N . PRO A 1 558 ? 4.258 -3.352 32.102 1.00 46.62 558 PRO A N 1
ATOM 4191 C CA . PRO A 1 558 ? 4.103 -2.795 33.448 1.00 46.62 558 PRO A CA 1
ATOM 4192 C C . PRO A 1 558 ? 3.514 -1.380 33.417 1.00 46.62 558 PRO A C 1
ATOM 4194 O O . PRO A 1 558 ? 3.976 -0.536 32.652 1.00 46.62 558 PRO A O 1
ATOM 4197 N N . ASN A 1 559 ? 2.577 -1.074 34.321 1.00 56.12 559 ASN A N 1
ATOM 4198 C CA . ASN A 1 559 ? 1.855 0.213 34.390 1.00 56.12 559 ASN A CA 1
ATOM 4199 C C . ASN A 1 559 ? 0.979 0.528 33.162 1.00 56.12 559 ASN A C 1
ATOM 4201 O O . ASN A 1 559 ? 0.587 1.683 32.978 1.00 56.12 559 ASN A O 1
ATOM 4205 N N . ALA A 1 560 ? 0.677 -0.461 32.318 1.00 66.62 560 ALA A N 1
ATOM 4206 C CA . ALA A 1 560 ? -0.232 -0.243 31.209 1.00 66.62 560 ALA A CA 1
ATOM 4207 C C . ALA A 1 560 ? -1.689 -0.169 31.684 1.00 66.62 560 ALA A C 1
ATOM 4209 O O . ALA A 1 560 ? -2.143 -0.989 32.482 1.00 66.62 560 ALA A O 1
ATOM 4210 N N . ILE A 1 561 ? -2.421 0.809 31.160 1.00 78.56 561 ILE A N 1
ATOM 4211 C CA . ILE A 1 561 ? -3.857 0.966 31.378 1.00 78.56 561 ILE A CA 1
ATOM 4212 C C . ILE A 1 561 ? -4.568 0.152 30.297 1.00 78.56 561 ILE A C 1
ATOM 4214 O O . ILE A 1 561 ? -4.359 0.399 29.108 1.00 78.56 561 ILE A O 1
ATOM 4218 N N . VAL A 1 562 ? -5.388 -0.816 30.706 1.00 88.06 562 VAL A N 1
ATOM 4219 C CA . VAL A 1 562 ? -6.269 -1.565 29.802 1.00 88.06 562 VAL A CA 1
ATOM 4220 C C . VAL A 1 562 ? -7.585 -0.805 29.700 1.00 88.06 562 VAL A C 1
ATOM 4222 O O . VAL A 1 562 ? -8.324 -0.721 30.677 1.00 88.06 562 VAL A O 1
ATOM 4225 N N . ASN A 1 563 ? -7.891 -0.266 28.527 1.00 89.81 563 ASN A N 1
ATOM 4226 C CA . ASN A 1 563 ? -9.189 0.316 28.214 1.00 89.81 563 ASN A CA 1
ATOM 4227 C C . ASN A 1 563 ? -9.979 -0.673 27.360 1.00 89.81 563 ASN A C 1
ATOM 4229 O O . ASN A 1 563 ? -9.510 -1.114 26.311 1.00 89.81 563 ASN A O 1
ATOM 4233 N N . VAL A 1 564 ? -11.195 -0.986 27.787 1.00 91.81 564 VAL A N 1
ATOM 4234 C CA . VAL A 1 564 ? -12.162 -1.765 27.014 1.00 91.81 564 VAL A CA 1
ATOM 4235 C C . VAL A 1 564 ? -13.254 -0.816 26.546 1.00 91.81 564 VAL A C 1
ATOM 4237 O O . VAL A 1 564 ? -13.845 -0.119 27.369 1.00 91.81 564 VAL A O 1
ATOM 4240 N N . ARG A 1 565 ? -13.548 -0.792 25.245 1.00 90.25 565 ARG A N 1
ATOM 4241 C CA . ARG A 1 565 ? -14.710 -0.084 24.694 1.00 90.25 565 ARG A CA 1
ATOM 4242 C C . ARG A 1 565 ? -15.793 -1.086 24.305 1.00 90.25 565 ARG A C 1
ATOM 4244 O O . ARG A 1 565 ? -15.517 -2.036 23.572 1.00 90.25 565 ARG A O 1
ATOM 4251 N N . LEU A 1 566 ? -17.003 -0.855 24.801 1.00 90.69 566 LEU A N 1
ATOM 4252 C CA . LEU A 1 566 ? -18.196 -1.649 24.513 1.00 90.69 566 LEU A CA 1
ATOM 4253 C C . LEU A 1 566 ? -18.868 -1.212 23.203 1.00 90.69 566 LEU A C 1
ATOM 4255 O O . LEU A 1 566 ? -18.562 -0.153 22.654 1.00 90.69 566 LEU A O 1
ATOM 4259 N N . PHE A 1 567 ? -19.813 -2.022 22.720 1.00 86.06 567 PHE A N 1
ATOM 4260 C CA . PHE A 1 567 ? -20.583 -1.749 21.501 1.00 86.06 567 PHE A CA 1
ATOM 4261 C C . PHE A 1 567 ? -21.381 -0.432 21.545 1.00 86.06 567 PHE A C 1
ATOM 4263 O O . PHE A 1 567 ? -21.554 0.214 20.517 1.00 86.06 567 PHE A O 1
ATOM 4270 N N . ASP A 1 568 ? -21.817 0.005 22.731 1.00 84.69 568 ASP A N 1
ATOM 4271 C CA . ASP A 1 568 ? -22.489 1.298 22.944 1.00 84.69 568 ASP A CA 1
ATOM 4272 C C . ASP A 1 568 ? -21.530 2.510 22.920 1.00 84.69 568 ASP A C 1
ATOM 4274 O O . ASP A 1 568 ? -21.956 3.652 23.090 1.00 84.69 568 ASP A O 1
ATOM 4278 N N . GLY A 1 569 ? -20.229 2.274 22.722 1.00 83.44 569 GLY A N 1
ATOM 4279 C CA . GLY A 1 569 ? -19.176 3.287 22.730 1.00 83.44 569 GLY A CA 1
ATOM 4280 C C . GLY A 1 569 ? -18.625 3.629 24.117 1.00 83.44 569 GLY A C 1
ATOM 4281 O O . GLY A 1 569 ? -17.625 4.348 24.196 1.00 83.44 569 GLY A O 1
ATOM 4282 N N . SER A 1 570 ? -19.207 3.110 25.205 1.00 88.12 570 SER A N 1
ATOM 4283 C CA . SER A 1 570 ? -18.720 3.355 26.567 1.00 88.12 570 SER A CA 1
ATOM 4284 C C . SER A 1 570 ? -17.351 2.706 26.802 1.00 88.12 570 SER A C 1
ATOM 4286 O O . SER A 1 570 ? -17.053 1.630 26.280 1.00 88.12 570 SER A O 1
ATOM 4288 N N . ILE A 1 571 ? -16.488 3.382 27.568 1.00 90.38 571 ILE A N 1
ATOM 4289 C CA . ILE A 1 571 ? -15.104 2.959 27.826 1.00 90.38 571 ILE A CA 1
ATOM 4290 C C . ILE A 1 571 ? -14.933 2.676 29.317 1.00 90.38 571 ILE A C 1
ATOM 4292 O O . ILE A 1 571 ? -15.234 3.530 30.148 1.00 90.38 571 ILE A O 1
ATOM 4296 N N . HIS A 1 572 ? -14.400 1.499 29.641 1.00 92.25 572 HIS A N 1
ATOM 4297 C CA . HIS A 1 572 ? -14.195 1.018 31.006 1.00 92.25 572 HIS A CA 1
ATOM 4298 C C . HIS A 1 572 ? -12.759 0.536 31.195 1.00 92.25 572 HIS A C 1
ATOM 4300 O O . HIS A 1 572 ? -12.192 -0.111 30.312 1.00 92.25 572 HIS A O 1
ATOM 4306 N N . THR A 1 573 ? -12.176 0.802 32.362 1.00 91.44 573 THR A N 1
ATOM 4307 C CA . THR A 1 573 ? -10.870 0.241 32.724 1.00 91.44 573 THR A CA 1
ATOM 4308 C C . THR A 1 573 ? -11.009 -1.257 32.987 1.00 91.44 573 THR A C 1
ATOM 4310 O O . THR A 1 573 ? -11.819 -1.677 33.817 1.00 91.44 573 THR A O 1
ATOM 4313 N N . GLY A 1 574 ? -10.218 -2.057 32.276 1.00 89.75 574 GLY A N 1
ATOM 4314 C CA . GLY A 1 574 ? -10.155 -3.505 32.419 1.00 89.75 574 GLY A CA 1
ATOM 4315 C C . GLY A 1 574 ? -9.007 -3.976 33.312 1.00 89.75 574 GLY A C 1
ATOM 4316 O O . GLY A 1 574 ? -7.999 -3.291 33.484 1.00 89.75 574 GLY A O 1
ATOM 4317 N N . PHE A 1 575 ? -9.138 -5.192 33.834 1.00 88.25 575 PHE A N 1
ATOM 4318 C CA . PHE A 1 575 ? -8.100 -5.897 34.588 1.00 88.25 575 PHE A CA 1
ATOM 4319 C C . PHE A 1 575 ? -7.887 -7.286 33.986 1.00 88.25 575 PHE A C 1
ATOM 4321 O O . PHE A 1 575 ? -8.8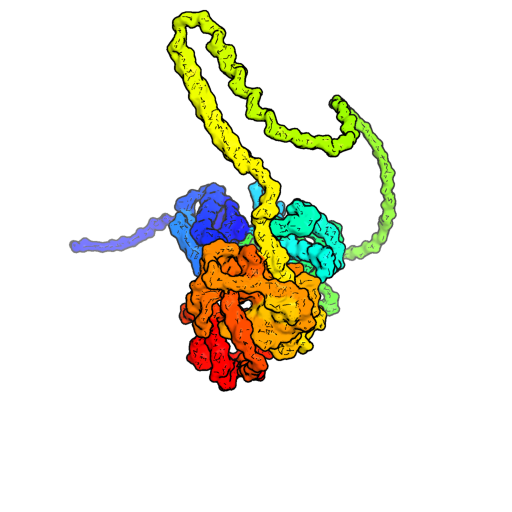60 -7.963 33.668 1.00 88.25 575 PHE A O 1
ATOM 4328 N N . VAL A 1 576 ? -6.638 -7.724 33.828 1.00 86.94 576 VAL A N 1
ATOM 4329 C CA . VAL A 1 576 ? -6.332 -9.088 33.363 1.00 86.94 576 VAL A CA 1
ATOM 4330 C C . VAL A 1 576 ? -6.556 -10.067 34.521 1.00 86.94 576 VAL A C 1
ATOM 4332 O O . VAL A 1 576 ? -5.932 -9.907 35.567 1.00 86.94 576 VAL A O 1
ATOM 4335 N N . GLU A 1 577 ? -7.438 -11.058 34.351 1.00 85.88 577 GLU A N 1
ATOM 4336 C CA . GLU A 1 577 ? -7.676 -12.114 35.356 1.00 85.88 577 GLU A CA 1
ATOM 4337 C C . GLU A 1 577 ? -6.716 -13.296 35.164 1.00 85.88 577 GLU A C 1
ATOM 4339 O O . GLU A 1 577 ? -5.947 -13.634 36.062 1.00 85.88 577 GLU A O 1
ATOM 4344 N N . ASP A 1 578 ? -6.740 -13.890 33.968 1.00 84.81 578 ASP A N 1
ATOM 4345 C CA . ASP A 1 578 ? -6.006 -15.108 33.613 1.00 84.81 578 ASP A CA 1
ATOM 4346 C C . ASP A 1 578 ? -5.362 -14.968 32.228 1.00 84.81 578 ASP A C 1
ATOM 4348 O O . ASP A 1 578 ? -5.917 -14.313 31.338 1.00 84.81 578 ASP A O 1
ATOM 4352 N N . VAL A 1 579 ? -4.215 -15.630 32.035 1.00 79.38 579 VAL A N 1
ATOM 4353 C CA . VAL A 1 579 ? -3.458 -15.670 30.773 1.00 79.38 579 VAL A CA 1
ATOM 4354 C C . VAL A 1 579 ? -2.846 -17.057 30.568 1.00 79.38 579 VAL A C 1
ATOM 4356 O O . VAL A 1 579 ? -2.045 -17.508 31.386 1.00 79.38 579 VAL A O 1
ATOM 4359 N N . ASP A 1 580 ? -3.137 -17.684 29.432 1.00 78.00 580 ASP A N 1
ATOM 4360 C CA . ASP A 1 580 ? -2.432 -18.855 28.911 1.00 78.00 580 ASP A CA 1
ATOM 4361 C C . ASP A 1 580 ? -1.673 -18.501 27.618 1.00 78.00 580 ASP A C 1
ATOM 4363 O O . ASP A 1 580 ? -2.243 -18.400 26.530 1.00 78.00 580 ASP A O 1
ATOM 4367 N N . LEU A 1 581 ? -0.348 -18.359 27.729 1.00 67.69 581 LEU A N 1
ATOM 4368 C CA . LEU A 1 581 ? 0.537 -18.123 26.580 1.00 67.69 581 LEU A CA 1
ATOM 4369 C C . LEU A 1 581 ? 0.654 -19.343 25.645 1.00 67.69 581 LEU A C 1
ATOM 4371 O O . LEU A 1 581 ? 0.938 -19.165 24.455 1.00 67.69 581 LEU A O 1
ATOM 4375 N N . LYS A 1 582 ? 0.443 -20.575 26.144 1.00 67.25 582 LYS A N 1
ATOM 4376 C CA . LYS A 1 582 ? 0.512 -21.788 25.312 1.00 67.25 582 LYS A CA 1
ATOM 4377 C C . LYS A 1 582 ? -0.642 -21.778 24.319 1.00 67.25 582 LYS A C 1
ATOM 4379 O O . LYS A 1 582 ? -0.393 -21.900 23.123 1.00 67.25 582 LYS A O 1
ATOM 4384 N N . SER A 1 583 ? -1.862 -21.521 24.776 1.00 70.56 583 SER A N 1
ATOM 4385 C CA . SER A 1 583 ? -3.037 -21.433 23.895 1.00 70.56 583 SER A CA 1
ATOM 4386 C C . SER A 1 583 ? -3.224 -20.050 23.249 1.00 70.56 583 SER A C 1
ATOM 4388 O O . SER A 1 583 ? -4.044 -19.916 22.353 1.00 70.56 583 SER A O 1
ATOM 4390 N N . ASP A 1 584 ? -2.445 -19.033 23.650 1.00 79.69 584 ASP A N 1
ATOM 4391 C CA . ASP A 1 584 ? -2.646 -17.613 23.289 1.00 79.69 584 ASP A CA 1
ATOM 4392 C C . ASP A 1 584 ? -4.042 -17.091 23.681 1.00 79.69 584 ASP A C 1
ATOM 4394 O O . ASP A 1 584 ? -4.704 -16.372 22.935 1.00 79.69 584 ASP A O 1
ATOM 4398 N N . LEU A 1 585 ? -4.485 -17.451 24.887 1.00 87.88 585 LEU A N 1
ATOM 4399 C CA . LEU A 1 585 ? -5.768 -17.059 25.467 1.00 87.88 585 LEU A CA 1
ATOM 4400 C C . LEU A 1 585 ? -5.553 -16.152 26.676 1.00 87.88 585 LEU A C 1
ATOM 4402 O O . LEU A 1 585 ? -4.678 -16.396 27.505 1.00 87.88 585 LEU A O 1
ATOM 4406 N N . ALA A 1 586 ? -6.377 -15.122 26.816 1.00 90.44 586 ALA A N 1
ATOM 4407 C CA . ALA A 1 586 ? -6.436 -14.329 28.033 1.00 90.44 586 ALA A CA 1
ATOM 4408 C C . ALA A 1 586 ? -7.857 -13.866 28.325 1.00 90.44 586 ALA A C 1
ATOM 4410 O O . ALA A 1 586 ? -8.730 -13.832 27.456 1.00 90.44 586 ALA A O 1
ATOM 4411 N N . THR A 1 587 ? -8.073 -13.486 29.578 1.00 93.06 587 THR A N 1
ATOM 4412 C CA . THR A 1 587 ? -9.352 -12.946 30.035 1.00 93.06 587 THR A CA 1
ATOM 4413 C C . THR A 1 587 ? -9.186 -11.628 30.757 1.00 93.06 587 THR A C 1
ATOM 4415 O O . THR A 1 587 ? -8.289 -11.462 31.586 1.00 93.06 587 THR A O 1
ATOM 4418 N N . LEU A 1 588 ? -10.097 -10.712 30.450 1.00 92.06 588 LEU A N 1
ATOM 4419 C CA . LEU A 1 588 ? -10.227 -9.416 31.089 1.00 92.06 588 LEU A CA 1
ATOM 4420 C C . LEU A 1 588 ? -11.512 -9.358 31.919 1.00 92.06 588 LEU A C 1
ATOM 4422 O O . LEU A 1 588 ? -12.512 -9.998 31.593 1.00 92.06 588 LEU A O 1
ATOM 4426 N N . ARG A 1 589 ? -11.494 -8.520 32.951 1.00 93.25 589 ARG A N 1
ATOM 4427 C CA . ARG A 1 589 ? -12.655 -8.106 33.735 1.00 93.25 589 ARG A CA 1
ATOM 4428 C C . ARG A 1 589 ? -12.873 -6.611 33.591 1.00 93.25 589 ARG A C 1
ATOM 4430 O O . ARG A 1 589 ? -11.935 -5.849 33.814 1.00 93.25 589 ARG A O 1
ATOM 4437 N N . ILE A 1 590 ? -14.108 -6.196 33.336 1.00 95.00 590 ILE A N 1
ATOM 4438 C CA . ILE A 1 590 ? -14.570 -4.817 33.560 1.00 95.00 590 ILE A CA 1
ATOM 4439 C C . ILE A 1 590 ? -15.620 -4.779 34.682 1.00 95.00 590 ILE A C 1
ATOM 4441 O O . ILE A 1 590 ? -16.348 -5.756 34.861 1.00 95.00 590 ILE A O 1
ATOM 4445 N N . PRO A 1 591 ? -15.731 -3.681 35.453 1.00 92.75 591 PRO A N 1
ATOM 4446 C CA . PRO A 1 591 ? -16.646 -3.578 36.593 1.00 92.75 591 PRO A CA 1
ATOM 4447 C C . PRO A 1 591 ? -18.091 -3.228 36.172 1.00 92.75 591 PRO A C 1
ATOM 4449 O O . PRO A 1 591 ? -18.717 -2.344 36.753 1.00 92.75 591 PRO A O 1
ATOM 4452 N N . VAL A 1 592 ? -18.628 -3.914 35.158 1.00 92.50 592 VAL A N 1
ATOM 4453 C CA . VAL A 1 592 ? -19.959 -3.660 34.573 1.00 92.50 592 VAL A CA 1
ATOM 4454 C C . VAL A 1 592 ? -20.794 -4.942 34.608 1.00 92.50 592 VAL A C 1
ATOM 4456 O O . VAL A 1 592 ? -20.252 -6.037 34.477 1.00 92.50 592 VAL A O 1
ATOM 4459 N N . LYS A 1 593 ? -22.110 -4.818 34.818 1.00 92.31 593 LYS A N 1
ATOM 4460 C CA . LYS A 1 593 ? -23.055 -5.944 34.918 1.00 92.31 593 LYS A CA 1
ATOM 4461 C C . LYS A 1 593 ? -24.229 -5.785 33.953 1.00 92.31 593 LYS A C 1
ATOM 4463 O O . LYS A 1 593 ? -24.568 -4.662 33.595 1.00 92.31 593 LYS A O 1
ATOM 4468 N N . GLY A 1 594 ? -24.881 -6.896 33.610 1.00 92.38 594 GLY A N 1
ATOM 4469 C CA . GLY A 1 594 ? -26.027 -6.924 32.693 1.00 92.38 594 GLY A CA 1
ATOM 4470 C C . GLY A 1 594 ? -25.624 -6.764 31.226 1.00 92.38 594 GLY A C 1
ATOM 4471 O O . GLY A 1 594 ? -26.402 -6.251 30.427 1.00 92.38 594 GLY A O 1
ATOM 4472 N N . LEU A 1 595 ? -24.390 -7.144 30.885 1.00 95.00 595 LEU A N 1
ATOM 4473 C CA . LEU A 1 595 ? -23.862 -7.027 29.529 1.00 95.00 595 LEU A CA 1
ATOM 4474 C C . LEU A 1 595 ? -24.376 -8.139 28.600 1.00 95.00 595 LEU A C 1
ATOM 4476 O O . LEU A 1 595 ? -24.550 -9.268 29.061 1.00 95.00 595 LEU A O 1
ATOM 4480 N N . PRO A 1 596 ? -24.531 -7.872 27.289 1.00 94.31 596 PRO A N 1
ATOM 4481 C CA . PRO A 1 596 ? -24.801 -8.908 26.295 1.00 94.31 596 PRO A CA 1
ATOM 4482 C C . PRO A 1 596 ? -23.638 -9.908 26.212 1.00 94.31 596 PRO A C 1
ATOM 4484 O O . PRO A 1 596 ? -22.470 -9.522 26.163 1.00 94.31 596 PRO A O 1
ATOM 4487 N N . VAL A 1 597 ? -23.967 -11.199 26.169 1.00 96.31 597 VAL A N 1
ATOM 4488 C CA . VAL A 1 597 ? -23.004 -12.309 26.210 1.00 96.31 597 VAL A CA 1
ATOM 4489 C C . VAL A 1 597 ? -22.963 -13.049 24.876 1.00 96.31 597 VAL A C 1
ATOM 4491 O O . VAL A 1 597 ? -24.000 -13.421 24.329 1.00 96.31 597 VAL A O 1
ATOM 4494 N N . MET A 1 598 ? -21.754 -13.318 24.391 1.00 96.25 598 MET A N 1
ATOM 4495 C CA . MET A 1 598 ? -21.496 -14.217 23.274 1.00 96.25 598 MET A CA 1
ATOM 4496 C C . MET A 1 598 ? -21.760 -15.665 23.696 1.00 96.25 598 MET A C 1
ATOM 4498 O O . MET A 1 598 ? -21.171 -16.156 24.663 1.00 96.25 598 MET A O 1
ATOM 4502 N N . LYS A 1 599 ? -22.602 -16.378 22.945 1.00 94.94 599 LYS A N 1
ATOM 4503 C CA . LYS A 1 599 ? -22.773 -17.825 23.120 1.00 94.94 599 LYS A CA 1
ATOM 4504 C C . LYS A 1 599 ? -21.509 -18.549 22.664 1.00 94.94 599 LYS A C 1
ATOM 4506 O O . LYS A 1 599 ? -20.949 -18.205 21.628 1.00 94.94 599 LYS A O 1
ATOM 4511 N N . LEU A 1 600 ? -21.077 -19.560 23.413 1.00 95.94 600 LEU A N 1
ATOM 4512 C CA . LEU A 1 600 ? -19.966 -20.425 23.013 1.00 95.94 600 LEU A CA 1
ATOM 4513 C C . LEU A 1 600 ? -20.536 -21.694 22.378 1.00 95.94 600 LEU A C 1
ATOM 4515 O O . LEU A 1 600 ? -21.166 -22.485 23.080 1.00 95.94 600 LEU A O 1
ATOM 4519 N N . GLY A 1 601 ? -20.307 -21.864 21.077 1.00 94.62 601 GLY A N 1
ATOM 4520 C CA . GLY A 1 601 ? -20.751 -23.032 20.317 1.00 94.62 601 GLY A CA 1
ATOM 4521 C C . GLY A 1 601 ? -19.841 -24.234 20.555 1.00 94.62 601 GLY A C 1
ATOM 4522 O O . GLY A 1 601 ? -19.137 -24.312 21.564 1.00 94.62 601 GLY A O 1
ATOM 4523 N N . SER A 1 602 ? -19.817 -25.177 19.620 1.00 93.44 602 SER A N 1
ATOM 4524 C CA . SER A 1 602 ? -18.901 -26.325 19.620 1.00 93.44 602 SER A CA 1
ATOM 4525 C C . SER A 1 602 ? -17.920 -26.215 18.458 1.00 93.44 602 SER A C 1
ATOM 4527 O O . SER A 1 602 ? -18.319 -25.886 17.346 1.00 93.44 602 SER A O 1
ATOM 4529 N N . SER A 1 603 ? -16.640 -26.495 18.702 1.00 90.06 603 SER A N 1
ATOM 4530 C CA . SER A 1 603 ? -15.619 -26.603 17.651 1.00 90.06 603 SER A CA 1
ATOM 4531 C C . SER A 1 603 ? -15.278 -28.050 17.286 1.00 90.06 603 SER A C 1
ATOM 4533 O O . SER A 1 603 ? -14.439 -28.278 16.418 1.00 90.06 603 SER A O 1
ATOM 4535 N N . ALA A 1 604 ? -15.947 -29.026 17.905 1.00 87.88 604 ALA A N 1
ATOM 4536 C CA . ALA A 1 604 ? -15.907 -30.425 17.491 1.00 87.88 604 ALA A CA 1
ATOM 4537 C C . ALA A 1 604 ? -16.857 -30.721 16.314 1.00 87.88 604 ALA A C 1
ATOM 4539 O O . ALA A 1 604 ? -16.572 -31.608 15.512 1.00 87.88 604 ALA A O 1
ATOM 4540 N N . ASP A 1 605 ? -17.959 -29.971 16.206 1.00 89.25 605 ASP A N 1
ATOM 4541 C CA . ASP A 1 605 ? -19.071 -30.265 15.285 1.00 89.25 605 ASP A CA 1
ATOM 4542 C C . ASP A 1 605 ? -19.011 -29.485 13.955 1.00 89.25 605 ASP A C 1
ATOM 4544 O O . ASP A 1 605 ? -19.813 -29.735 13.055 1.00 89.25 605 ASP A O 1
ATOM 4548 N N . ILE A 1 606 ? -18.049 -28.563 13.824 1.00 91.69 606 ILE A N 1
ATOM 4549 C CA . ILE A 1 606 ? -17.840 -27.732 12.630 1.00 91.69 606 ILE A CA 1
ATOM 4550 C C . ILE A 1 606 ? -17.419 -28.560 11.409 1.00 91.69 606 ILE A C 1
ATOM 4552 O O . ILE A 1 606 ? -16.636 -29.509 11.508 1.00 91.69 606 ILE A O 1
ATOM 4556 N N . GLN A 1 607 ? -17.874 -28.145 10.230 1.00 88.94 607 GLN A N 1
ATOM 4557 C CA . GLN A 1 607 ? -17.598 -28.795 8.948 1.00 88.94 607 GLN A CA 1
ATOM 4558 C C . GLN A 1 607 ? -16.864 -27.852 7.978 1.00 88.94 607 GLN A C 1
ATOM 4560 O O . GLN A 1 607 ? -17.155 -26.653 7.924 1.00 88.94 607 GLN A O 1
ATOM 4565 N N . PRO A 1 608 ? -15.924 -28.361 7.155 1.00 90.31 608 PRO A N 1
ATOM 4566 C CA . PRO A 1 608 ? -15.345 -27.577 6.068 1.00 90.31 608 PRO A CA 1
ATOM 4567 C C . PRO A 1 608 ? -16.433 -27.083 5.102 1.00 90.31 608 PRO A C 1
ATOM 4569 O O . PRO A 1 608 ? -17.275 -27.859 4.655 1.00 90.31 608 PRO A O 1
ATOM 4572 N N . GLY A 1 609 ? -16.396 -25.797 4.761 1.00 88.00 609 GLY A N 1
ATOM 4573 C CA . GLY A 1 609 ? -17.401 -25.121 3.938 1.00 88.00 609 GLY A CA 1
ATOM 4574 C C . GLY A 1 609 ? -18.517 -24.417 4.718 1.00 88.00 609 GLY A C 1
ATOM 4575 O O . GLY A 1 609 ? -19.293 -23.690 4.099 1.00 88.00 609 GLY A O 1
ATOM 4576 N N . GLU A 1 610 ? -18.600 -24.564 6.046 1.00 93.94 610 GLU A N 1
ATOM 4577 C CA . GLU A 1 610 ? -19.516 -23.758 6.866 1.00 93.94 610 GLU A CA 1
ATOM 4578 C C . GLU A 1 610 ? -19.194 -22.267 6.778 1.00 93.94 610 GLU A C 1
ATOM 4580 O O . GLU A 1 610 ? -18.031 -21.875 6.878 1.00 93.94 610 GLU A O 1
ATOM 4585 N N . TRP A 1 611 ? -20.231 -21.437 6.641 1.00 96.00 611 TRP A N 1
ATOM 4586 C CA . TRP A 1 611 ? -20.108 -19.982 6.684 1.00 96.00 611 TRP A CA 1
ATOM 4587 C C . TRP A 1 611 ? -19.763 -19.496 8.087 1.00 96.00 611 TRP A C 1
ATOM 4589 O O . TRP A 1 611 ? -20.418 -19.859 9.065 1.00 96.00 611 TRP A O 1
ATOM 4599 N N . VAL A 1 612 ? -18.776 -18.608 8.157 1.00 96.69 612 VAL A N 1
ATOM 4600 C CA . VAL A 1 612 ? -18.284 -18.022 9.402 1.00 96.69 612 VAL A CA 1
ATOM 4601 C C . VAL A 1 612 ? -18.098 -16.518 9.282 1.00 96.69 612 VAL A C 1
ATOM 4603 O O . VAL A 1 612 ? -17.815 -15.977 8.209 1.00 96.69 612 VAL A O 1
ATOM 4606 N N . VAL A 1 613 ? -18.238 -15.845 10.419 1.00 95.56 613 VAL A N 1
ATOM 4607 C CA . VAL A 1 613 ? -18.103 -14.399 10.567 1.00 95.56 613 VAL A CA 1
ATOM 4608 C C . VAL A 1 613 ? -17.012 -14.106 11.595 1.00 95.56 613 VAL A C 1
ATOM 4610 O O . VAL A 1 613 ? -17.183 -14.345 12.789 1.00 95.56 613 VAL A O 1
ATOM 4613 N N . ALA A 1 614 ? -15.875 -13.588 11.138 1.00 93.69 614 ALA A N 1
ATOM 4614 C CA . ALA A 1 614 ? -14.784 -13.127 11.987 1.00 93.69 614 ALA A CA 1
ATOM 4615 C C . ALA A 1 614 ? -15.037 -11.665 12.384 1.00 93.69 614 ALA A C 1
ATOM 4617 O O . ALA A 1 614 ? -14.859 -10.739 11.586 1.00 93.69 614 ALA A O 1
ATOM 4618 N N . MET A 1 615 ? -15.466 -11.448 13.627 1.00 92.12 615 MET A N 1
ATOM 4619 C CA . MET A 1 615 ? -15.798 -10.114 14.131 1.00 92.12 615 MET A CA 1
ATOM 4620 C C . MET A 1 615 ? -14.692 -9.515 14.992 1.00 92.12 615 MET A C 1
ATOM 4622 O O . MET A 1 615 ? -13.984 -10.205 15.725 1.00 92.12 615 MET A O 1
ATOM 4626 N N . GLY A 1 616 ? -14.601 -8.192 14.947 1.00 86.81 616 GLY A N 1
ATOM 4627 C CA . GLY A 1 616 ? -13.808 -7.381 15.856 1.00 86.81 616 GLY A CA 1
ATOM 4628 C C . GLY A 1 616 ? -14.189 -5.911 15.770 1.00 86.81 616 GLY A C 1
ATOM 4629 O O . GLY A 1 616 ? -15.152 -5.551 15.098 1.00 86.81 616 GLY A O 1
ATOM 4630 N N . SER A 1 617 ? -13.422 -5.054 16.432 1.00 74.12 617 SER A N 1
ATOM 4631 C CA . SER A 1 617 ? -13.705 -3.625 16.565 1.00 74.12 617 SER A CA 1
ATOM 4632 C C . SER A 1 617 ? -12.429 -2.774 16.427 1.00 74.12 617 SER A C 1
ATOM 4634 O O . SER A 1 617 ? -11.998 -2.138 17.387 1.00 74.12 617 SER A O 1
ATOM 4636 N N . PRO A 1 618 ? -11.748 -2.771 15.261 1.00 53.16 618 PRO A N 1
ATOM 4637 C CA . PRO A 1 618 ? -10.569 -1.936 15.060 1.00 53.16 618 PRO A CA 1
ATOM 4638 C C . PRO A 1 618 ? -10.876 -0.453 15.223 1.00 53.16 618 PRO A C 1
ATOM 4640 O O . PRO A 1 618 ? -11.828 0.075 14.651 1.00 53.16 618 PRO A O 1
ATOM 4643 N N . LEU A 1 619 ? -9.955 0.240 15.895 1.00 52.09 619 LEU A N 1
ATOM 4644 C CA . LEU A 1 619 ? -9.817 1.695 15.821 1.00 52.09 619 LEU A CA 1
ATOM 4645 C C . LEU A 1 619 ? -11.107 2.467 16.144 1.00 52.09 619 LEU A C 1
ATOM 4647 O O . LEU A 1 619 ? -11.337 3.547 15.608 1.00 52.09 619 LEU A O 1
ATOM 4651 N N . ALA A 1 620 ? -11.900 1.951 17.090 1.00 47.50 620 ALA A N 1
ATOM 4652 C CA . ALA A 1 620 ? -12.921 2.705 17.819 1.00 47.50 620 ALA A CA 1
ATOM 4653 C C . ALA A 1 620 ? -14.124 3.254 17.010 1.00 47.50 620 ALA A C 1
ATOM 4655 O O . ALA A 1 620 ? -14.981 3.900 17.618 1.00 47.50 620 ALA A O 1
ATOM 4656 N N . LEU A 1 621 ? -14.205 3.001 15.696 1.00 40.91 621 LEU A N 1
ATOM 4657 C CA . LEU A 1 621 ? -15.141 3.674 14.776 1.00 40.91 621 LEU A CA 1
ATOM 4658 C C . LEU A 1 621 ? -16.083 2.740 14.004 1.00 40.91 621 LEU A C 1
ATOM 4660 O O . LEU A 1 621 ? -17.098 3.197 13.491 1.00 40.91 621 LEU A O 1
ATOM 4664 N N . SER A 1 622 ? -15.783 1.444 13.907 1.00 51.72 622 SER A N 1
ATOM 4665 C CA . SER A 1 622 ? -16.728 0.447 13.388 1.00 51.72 622 SER A CA 1
ATOM 4666 C C . SER A 1 622 ? -16.320 -0.967 13.792 1.00 51.72 622 SER A C 1
ATOM 4668 O O . SER A 1 622 ? -15.133 -1.294 13.856 1.00 51.72 622 SER A O 1
ATOM 4670 N N . ASN A 1 623 ? -17.308 -1.833 14.027 1.00 60.09 623 ASN A N 1
ATOM 4671 C CA . ASN A 1 623 ? -17.040 -3.261 14.121 1.00 60.09 623 ASN A CA 1
ATOM 4672 C C . ASN A 1 623 ? -16.633 -3.772 12.733 1.00 60.09 623 ASN A C 1
ATOM 4674 O O . ASN A 1 623 ? -17.437 -3.760 11.802 1.00 60.09 623 ASN A O 1
ATOM 4678 N N . THR A 1 624 ? -15.386 -4.221 12.589 1.00 69.00 624 THR A N 1
ATOM 4679 C CA . THR A 1 624 ? -14.955 -4.914 11.375 1.00 69.00 624 THR A CA 1
ATOM 4680 C C . THR A 1 624 ? -15.494 -6.325 11.413 1.00 69.00 624 THR A C 1
ATOM 4682 O O . THR A 1 624 ? -15.108 -7.150 12.241 1.00 69.00 624 THR A O 1
ATOM 4685 N N . VAL A 1 625 ? -16.397 -6.565 10.478 1.00 85.25 625 VAL A N 1
ATOM 4686 C CA . VAL A 1 625 ? -16.978 -7.859 10.180 1.00 85.25 625 VAL A CA 1
ATOM 4687 C C . VAL A 1 625 ? -16.339 -8.336 8.889 1.00 85.25 625 VAL A C 1
ATOM 4689 O O . VAL A 1 625 ? -16.461 -7.680 7.854 1.00 85.25 625 VAL A O 1
ATOM 4692 N N . THR A 1 626 ? -15.684 -9.487 8.934 1.00 88.81 626 THR A N 1
ATOM 4693 C CA . THR A 1 626 ? -15.288 -10.215 7.731 1.00 88.81 626 THR A CA 1
ATOM 4694 C C . THR A 1 626 ? -15.994 -11.563 7.714 1.00 88.81 626 THR A C 1
ATOM 4696 O O . THR A 1 626 ? -16.213 -12.174 8.756 1.00 88.81 626 THR A O 1
ATOM 4699 N N . ALA A 1 627 ? -16.410 -12.007 6.533 1.00 91.31 627 ALA A N 1
ATOM 4700 C CA . ALA A 1 627 ? -17.094 -13.280 6.346 1.00 91.31 627 ALA A CA 1
ATOM 4701 C C . ALA A 1 627 ? -16.293 -14.165 5.391 1.00 91.31 627 ALA A C 1
ATOM 4703 O O . ALA A 1 627 ? -15.549 -13.662 4.546 1.00 91.31 627 ALA A O 1
ATOM 4704 N N . GLY A 1 628 ? -16.461 -15.470 5.543 1.00 93.31 628 GLY A N 1
ATOM 4705 C CA . GLY A 1 628 ? -15.822 -16.499 4.734 1.00 93.31 628 GLY A CA 1
ATOM 4706 C C . GLY A 1 628 ? -16.378 -17.866 5.109 1.00 93.31 628 GLY A C 1
ATOM 4707 O O . GLY A 1 628 ? -17.473 -17.962 5.668 1.00 93.31 628 GLY A O 1
ATOM 4708 N N . VAL A 1 629 ? -15.613 -18.914 4.840 1.00 94.25 629 VAL A N 1
ATOM 4709 C CA . VAL A 1 629 ? -15.934 -20.295 5.202 1.00 94.25 629 VAL A CA 1
ATOM 4710 C C . VAL A 1 629 ? -14.826 -20.945 6.027 1.00 94.25 629 VAL A C 1
ATOM 4712 O O . VAL A 1 629 ? -13.665 -20.522 6.001 1.00 94.25 629 VAL A O 1
ATOM 4715 N N . VAL A 1 630 ? -15.155 -22.011 6.756 1.00 93.38 630 VAL A N 1
ATOM 4716 C CA . VAL A 1 630 ? -14.147 -22.902 7.345 1.00 93.38 630 VAL A CA 1
ATOM 4717 C C . VAL A 1 630 ? -13.439 -23.654 6.216 1.00 93.38 630 VAL A C 1
ATOM 4719 O O . VAL A 1 630 ? -14.026 -24.509 5.560 1.00 93.38 630 VAL A O 1
ATOM 4722 N N . SER A 1 631 ? -12.165 -23.354 5.974 1.00 83.94 631 SER A N 1
ATOM 4723 C CA . SER A 1 631 ? -11.349 -24.032 4.955 1.00 83.94 631 SER A CA 1
ATOM 4724 C C . SER A 1 631 ? -10.813 -25.381 5.445 1.00 83.94 631 SER A C 1
ATOM 4726 O O . SER A 1 631 ? -10.590 -26.287 4.648 1.00 83.94 631 SER A O 1
ATOM 4728 N N . SER A 1 632 ? -10.566 -25.507 6.751 1.00 83.00 632 SER A N 1
ATOM 4729 C CA . SER A 1 632 ? -10.213 -26.764 7.417 1.00 83.00 632 SER A CA 1
ATOM 4730 C C . SER A 1 632 ? -10.518 -26.658 8.907 1.00 83.00 632 SER A C 1
ATOM 4732 O O . SER A 1 632 ? -10.270 -25.626 9.528 1.00 83.00 632 SER A O 1
ATOM 4734 N N . THR A 1 633 ? -11.041 -27.734 9.481 1.00 79.00 633 THR A N 1
ATOM 4735 C CA . THR A 1 633 ? -11.427 -27.821 10.894 1.00 79.00 633 THR A CA 1
ATOM 4736 C C . THR A 1 633 ? -10.286 -28.323 11.778 1.00 79.00 633 THR A C 1
ATOM 4738 O O . THR A 1 633 ? -10.323 -28.128 12.989 1.00 79.00 633 THR A O 1
ATOM 4741 N N . GLN A 1 634 ? -9.273 -28.969 11.183 1.00 67.62 634 GLN A N 1
ATOM 4742 C CA . GLN A 1 634 ? -8.214 -29.668 11.910 1.00 67.62 634 GLN A CA 1
ATOM 4743 C C . GLN A 1 634 ? -6.818 -29.409 11.321 1.00 67.62 634 GLN A C 1
ATOM 4745 O O . GLN A 1 634 ? -6.179 -30.312 10.786 1.00 67.62 634 GLN A O 1
ATOM 4750 N N . ARG A 1 635 ? -6.318 -28.167 11.407 1.00 65.38 635 ARG A N 1
ATOM 4751 C CA . ARG A 1 635 ? -4.911 -27.860 11.083 1.00 65.38 635 ARG A CA 1
ATOM 4752 C C . ARG A 1 635 ? -4.037 -27.974 12.323 1.00 65.38 635 ARG A C 1
ATOM 4754 O O . ARG A 1 635 ? -4.115 -27.126 13.209 1.00 65.38 635 ARG A O 1
ATOM 4761 N N . ALA A 1 636 ? -3.198 -29.003 12.381 1.00 59.97 636 ALA A N 1
ATOM 4762 C CA . ALA A 1 636 ? -2.226 -29.153 13.457 1.00 59.97 636 ALA A CA 1
ATOM 4763 C C . ALA A 1 636 ? -1.206 -27.999 13.441 1.00 59.97 636 ALA A C 1
ATOM 4765 O O . ALA A 1 636 ? -0.708 -27.597 12.387 1.00 59.97 636 ALA A O 1
ATOM 4766 N N . SER A 1 637 ? -0.877 -27.473 14.615 1.00 54.34 637 SER A N 1
ATOM 4767 C CA . SER A 1 637 ? 0.182 -26.481 14.837 1.00 54.34 637 SER A CA 1
ATOM 4768 C C . SER A 1 637 ? 1.518 -26.870 14.193 1.00 54.34 637 SER A C 1
ATOM 4770 O O . SER A 1 637 ? 2.216 -25.998 13.671 1.00 54.34 637 SER A O 1
ATOM 4772 N N . GLU A 1 638 ? 1.870 -28.159 14.159 1.00 48.97 638 GLU A N 1
ATOM 4773 C CA . GLU A 1 638 ? 3.087 -28.665 13.519 1.00 48.97 638 GLU A CA 1
ATOM 4774 C C . GLU A 1 638 ? 3.110 -28.395 12.008 1.00 48.97 638 GLU A C 1
ATOM 4776 O O . GLU A 1 638 ? 4.167 -28.056 11.473 1.00 48.97 638 GLU A O 1
ATOM 4781 N N . GLU A 1 639 ? 1.959 -28.468 11.329 1.00 45.16 639 GLU A N 1
ATOM 4782 C CA . GLU A 1 639 ? 1.816 -28.121 9.903 1.00 45.16 639 GLU A CA 1
ATOM 4783 C C . GLU A 1 639 ? 1.974 -26.615 9.661 1.00 45.16 639 GLU A C 1
ATOM 4785 O O . GLU A 1 639 ? 2.422 -26.191 8.596 1.00 45.16 639 GLU A O 1
ATOM 4790 N N . LEU A 1 640 ? 1.659 -25.800 10.672 1.00 49.81 640 LEU A N 1
ATOM 4791 C CA . LEU A 1 640 ? 1.895 -24.353 10.688 1.00 49.81 640 LEU A CA 1
ATOM 4792 C C . LEU A 1 640 ? 3.335 -23.999 11.110 1.00 49.81 640 LEU A C 1
ATOM 4794 O O . LEU A 1 640 ? 3.687 -22.823 11.210 1.00 49.81 640 LEU A O 1
ATOM 4798 N N . GLY A 1 641 ? 4.173 -25.006 11.381 1.00 42.44 641 GLY A N 1
ATOM 4799 C CA . GLY A 1 641 ? 5.534 -24.851 11.892 1.00 42.44 641 GLY A CA 1
ATOM 4800 C C . GLY A 1 641 ? 5.620 -24.490 13.381 1.00 42.44 641 GLY A C 1
ATOM 4801 O O . GLY A 1 641 ? 6.723 -24.312 13.888 1.00 42.44 641 GLY A O 1
ATOM 4802 N N . LEU A 1 642 ? 4.499 -24.408 14.104 1.00 45.69 642 LEU A N 1
ATOM 4803 C CA . LEU A 1 642 ? 4.395 -23.977 15.504 1.00 45.69 642 LEU A CA 1
ATOM 4804 C C . LEU A 1 642 ? 4.690 -25.123 16.489 1.00 45.69 642 LEU A C 1
ATOM 4806 O O . LEU A 1 642 ? 3.819 -25.584 17.225 1.00 45.69 642 LEU A O 1
ATOM 4810 N N . ARG A 1 643 ? 5.947 -25.574 16.532 1.00 37.41 643 ARG A N 1
ATOM 4811 C CA . ARG A 1 643 ? 6.394 -26.631 17.458 1.00 37.41 643 ARG A CA 1
ATOM 4812 C C . ARG A 1 643 ? 6.165 -26.250 18.933 1.00 37.41 643 ARG A C 1
ATOM 4814 O O . ARG A 1 643 ? 6.402 -25.112 19.337 1.00 37.41 643 ARG A O 1
ATOM 4821 N N . GLY A 1 644 ? 5.741 -27.228 19.740 1.00 40.06 644 GLY A N 1
ATOM 4822 C CA . GLY A 1 644 ? 5.572 -27.101 21.198 1.00 40.06 644 GLY A CA 1
ATOM 4823 C C . GLY A 1 644 ? 4.187 -26.638 21.676 1.00 40.06 644 GLY A C 1
ATOM 4824 O O . GLY A 1 644 ? 3.956 -26.542 22.883 1.00 40.06 644 GLY A O 1
ATOM 4825 N N . LYS A 1 645 ? 3.250 -26.375 20.758 1.00 48.50 645 LYS A N 1
ATOM 4826 C CA . LYS A 1 645 ? 1.829 -26.188 21.070 1.00 48.50 645 LYS A CA 1
ATOM 4827 C C . LYS A 1 645 ? 1.060 -27.381 20.515 1.00 48.50 645 LYS A C 1
ATOM 4829 O O . LYS A 1 645 ? 0.825 -27.391 19.323 1.00 48.50 645 LYS A O 1
ATOM 4834 N N . ASP A 1 646 ? 0.632 -28.336 21.336 1.00 60.03 646 ASP A N 1
ATOM 4835 C CA . ASP A 1 646 ? -0.220 -29.460 20.896 1.00 60.03 646 ASP A CA 1
ATOM 4836 C C . ASP A 1 646 ? -1.668 -28.969 20.656 1.00 60.03 646 ASP A C 1
ATOM 4838 O O . ASP A 1 646 ? -2.595 -29.284 21.406 1.00 60.03 646 ASP A O 1
ATOM 4842 N N . MET A 1 647 ? -1.845 -28.076 19.680 1.00 67.81 647 MET A N 1
ATOM 4843 C CA . MET A 1 647 ? -3.087 -27.345 19.449 1.00 67.81 647 MET A CA 1
ATOM 4844 C C . MET A 1 647 ? -3.467 -27.368 17.976 1.00 67.81 647 MET A C 1
ATOM 4846 O O . MET A 1 647 ? -2.683 -27.015 17.095 1.00 67.81 647 MET A O 1
ATOM 4850 N N . VAL A 1 648 ? -4.706 -27.766 17.729 1.00 77.50 648 VAL A N 1
ATOM 4851 C CA . VAL A 1 648 ? -5.306 -27.803 16.402 1.00 77.50 648 VAL A CA 1
ATOM 4852 C C . VAL A 1 648 ? -6.046 -26.485 16.174 1.00 77.50 648 VAL A C 1
ATOM 4854 O O . VAL A 1 648 ? -6.759 -26.026 17.060 1.00 77.50 648 VAL A O 1
ATOM 4857 N N . TYR A 1 649 ? -5.865 -25.856 15.015 1.00 84.62 649 TYR A N 1
ATOM 4858 C CA . TYR A 1 649 ? -6.483 -24.578 14.655 1.00 84.62 649 TYR A CA 1
ATOM 4859 C C . TYR A 1 649 ? -7.606 -24.757 13.627 1.00 84.62 649 TYR A C 1
ATOM 4861 O O . TYR A 1 649 ? -7.520 -25.604 12.732 1.00 84.62 649 TYR A O 1
ATOM 4869 N N . ILE A 1 650 ? -8.610 -23.878 13.700 1.00 88.69 650 ILE A N 1
ATOM 4870 C CA . ILE A 1 650 ? -9.604 -23.688 12.636 1.00 88.69 650 ILE A CA 1
ATOM 4871 C C . ILE A 1 650 ? -8.965 -22.800 11.566 1.00 88.69 650 ILE A C 1
ATOM 4873 O O . ILE A 1 650 ? -8.528 -21.689 11.871 1.00 88.69 650 ILE A O 1
ATOM 4877 N N . GLN A 1 651 ? -8.920 -23.265 10.319 1.00 85.88 651 GLN A N 1
ATOM 4878 C CA . GLN A 1 651 ? -8.501 -22.475 9.161 1.00 85.88 651 GLN A CA 1
ATOM 4879 C C . GLN A 1 651 ? -9.732 -21.863 8.481 1.00 85.88 651 GLN A C 1
ATOM 4881 O O . GLN A 1 651 ? -10.705 -22.568 8.216 1.00 85.88 651 GLN A O 1
ATOM 4886 N N . THR A 1 652 ? -9.675 -20.580 8.131 1.00 89.44 652 THR A N 1
ATOM 4887 C CA . THR A 1 652 ? -10.721 -19.884 7.363 1.00 89.44 652 THR A CA 1
ATOM 4888 C C . THR A 1 652 ? -10.114 -18.949 6.318 1.00 89.44 652 THR A C 1
ATOM 4890 O O . THR A 1 652 ? -8.999 -18.453 6.493 1.00 89.44 652 THR A O 1
ATOM 4893 N N . ASP A 1 653 ? -10.842 -18.701 5.231 1.00 87.38 653 ASP A N 1
ATOM 4894 C CA . ASP A 1 653 ? -10.510 -17.669 4.246 1.00 87.38 653 ASP A CA 1
ATOM 4895 C C . ASP A 1 653 ? -11.019 -16.275 4.655 1.00 87.38 653 ASP A C 1
ATOM 4897 O O . ASP A 1 653 ? -10.548 -15.276 4.102 1.00 87.38 653 ASP A O 1
ATOM 4901 N N . ALA A 1 654 ? -11.893 -16.190 5.672 1.00 88.25 654 ALA A N 1
ATOM 4902 C CA . ALA A 1 654 ? -12.346 -14.940 6.270 1.00 88.25 654 ALA A CA 1
ATOM 4903 C C . ALA A 1 654 ? -11.126 -14.087 6.682 1.00 88.25 654 ALA A C 1
ATOM 4905 O O . ALA A 1 654 ? -10.286 -14.545 7.469 1.00 88.25 654 ALA A O 1
ATOM 4906 N N . PRO A 1 655 ? -10.969 -12.853 6.161 1.00 82.19 655 PRO A N 1
ATOM 4907 C CA . PRO A 1 655 ? -9.791 -12.047 6.465 1.00 82.19 655 PRO A CA 1
ATOM 4908 C C . PRO A 1 655 ? -9.667 -11.689 7.955 1.00 82.19 655 PRO A C 1
ATOM 4910 O O . PRO A 1 655 ? -10.458 -10.907 8.490 1.00 82.19 655 PRO A O 1
ATOM 4913 N N . ILE A 1 656 ? -8.630 -12.214 8.614 1.00 78.62 656 ILE A N 1
ATOM 4914 C CA . ILE A 1 656 ? -8.216 -11.800 9.961 1.00 78.62 656 ILE A CA 1
ATOM 4915 C C . ILE A 1 656 ? -7.112 -10.740 9.846 1.00 78.62 656 ILE A C 1
ATOM 4917 O O . ILE A 1 656 ? -6.236 -10.798 8.980 1.00 78.62 656 ILE A O 1
ATOM 4921 N N . THR A 1 657 ? -7.166 -9.735 10.714 1.00 69.88 657 THR A N 1
ATOM 4922 C CA . THR A 1 657 ? -6.221 -8.617 10.818 1.00 69.88 657 THR A CA 1
ATOM 4923 C C . THR A 1 657 ? -5.998 -8.273 12.294 1.00 69.88 657 THR A C 1
ATOM 4925 O O . THR A 1 657 ? -6.709 -8.765 13.168 1.00 69.88 657 THR A O 1
ATOM 4928 N N . PHE A 1 658 ? -5.072 -7.357 12.596 1.00 63.38 658 PHE A N 1
ATOM 4929 C CA . PHE A 1 658 ? -4.916 -6.813 13.956 1.00 63.38 658 PHE A CA 1
ATOM 4930 C C . PHE A 1 658 ? -6.228 -6.252 14.537 1.00 63.38 658 PHE A C 1
ATOM 4932 O O . PHE A 1 658 ? -6.418 -6.257 15.748 1.00 63.38 658 PHE A O 1
ATOM 4939 N N . GLY A 1 659 ? -7.150 -5.806 13.676 1.00 67.94 659 GLY A N 1
ATOM 4940 C CA . GLY A 1 659 ? -8.431 -5.242 14.082 1.00 67.94 659 GLY A CA 1
ATOM 4941 C C . GLY A 1 659 ? -9.407 -6.230 14.709 1.00 67.94 659 GLY A C 1
ATOM 4942 O O . GLY A 1 659 ? -10.135 -5.847 15.620 1.00 67.94 659 GLY A O 1
ATOM 4943 N N . ASN A 1 660 ? -9.419 -7.484 14.250 1.00 83.62 660 ASN A N 1
ATOM 4944 C CA . ASN A 1 660 ? -10.297 -8.541 14.762 1.00 83.62 660 ASN A CA 1
ATOM 4945 C C . ASN A 1 660 ? -9.565 -9.676 15.494 1.00 83.62 660 ASN A C 1
ATOM 4947 O O . ASN A 1 660 ? -10.239 -10.550 16.030 1.00 83.62 660 ASN A O 1
ATOM 4951 N N . SER A 1 661 ? -8.231 -9.620 15.612 1.00 85.44 661 SER A N 1
ATOM 4952 C CA . SER A 1 661 ? -7.446 -10.468 16.526 1.00 85.44 661 SER A CA 1
ATOM 4953 C C . SER A 1 661 ? -7.978 -10.381 17.964 1.00 85.44 661 SER A C 1
ATOM 4955 O O . SER A 1 661 ? -8.270 -9.287 18.447 1.00 85.44 661 SER A O 1
ATOM 4957 N N . GLY A 1 662 ? -8.148 -11.518 18.634 1.00 89.88 662 GLY A N 1
ATOM 4958 C CA . GLY A 1 662 ? -8.803 -11.663 19.937 1.00 89.88 662 GLY A CA 1
ATOM 4959 C C . GLY A 1 662 ? -10.338 -11.621 19.903 1.00 89.88 662 GLY A C 1
ATOM 4960 O O . GLY A 1 662 ? -10.976 -11.995 20.886 1.00 89.88 662 GLY A O 1
ATOM 4961 N N . GLY A 1 663 ? -10.947 -11.204 18.790 1.00 94.06 663 GLY A N 1
ATOM 4962 C CA . GLY A 1 663 ? -12.395 -11.246 18.581 1.00 94.06 663 GLY A CA 1
ATOM 4963 C C . GLY A 1 663 ? -12.908 -12.650 18.226 1.00 94.06 663 GLY A C 1
ATOM 4964 O O . GLY A 1 663 ? -12.113 -13.560 17.972 1.00 94.06 663 GLY A O 1
ATOM 4965 N N . PRO A 1 664 ? -14.234 -12.860 18.203 1.00 96.56 664 PRO A N 1
ATOM 4966 C CA . PRO A 1 664 ? -14.815 -14.173 17.961 1.00 96.56 664 PRO A CA 1
ATOM 4967 C C . PRO A 1 664 ? -14.887 -14.512 16.461 1.00 96.56 664 PRO A C 1
ATOM 4969 O O . PRO A 1 664 ? -15.147 -13.648 15.616 1.00 96.56 664 PRO A O 1
ATOM 4972 N N . LEU A 1 665 ? -14.705 -15.797 16.151 1.00 96.56 665 LEU A N 1
ATOM 4973 C CA . LEU A 1 665 ? -15.123 -16.430 14.901 1.00 96.56 665 LEU A CA 1
ATOM 4974 C C . LEU A 1 665 ? -16.476 -17.103 15.155 1.00 96.56 665 LEU A C 1
ATOM 4976 O O . LEU A 1 665 ? -16.568 -17.976 16.021 1.00 96.56 665 LEU A O 1
ATOM 4980 N N . VAL A 1 666 ? -17.516 -16.673 14.444 1.00 97.19 666 VAL A N 1
ATOM 4981 C CA . VAL A 1 666 ? -18.920 -16.976 14.764 1.00 97.19 666 VAL A CA 1
ATOM 4982 C C . VAL A 1 666 ? -19.594 -17.749 13.630 1.00 97.19 666 VAL A C 1
ATOM 4984 O O . VAL A 1 666 ? -19.378 -17.427 12.462 1.00 97.19 666 VAL A O 1
ATOM 4987 N N . ASN A 1 667 ? -20.385 -18.770 13.968 1.00 96.25 667 ASN A N 1
ATOM 4988 C CA . ASN A 1 667 ? -21.171 -19.568 13.017 1.00 96.25 667 ASN A CA 1
ATOM 4989 C C . ASN A 1 667 ? -22.510 -18.885 12.648 1.00 96.25 667 ASN A C 1
ATOM 4991 O O . ASN A 1 667 ? -22.818 -17.784 13.107 1.00 96.25 667 ASN A O 1
ATOM 4995 N N . LEU A 1 668 ? -23.334 -19.539 11.822 1.00 95.25 668 LEU A N 1
ATOM 4996 C CA . LEU A 1 668 ? -24.632 -18.985 11.408 1.00 95.25 668 LEU A CA 1
ATOM 4997 C C . LEU A 1 668 ? -25.701 -18.926 12.518 1.00 95.25 668 LEU A C 1
ATOM 4999 O O . LEU A 1 668 ? -26.675 -18.193 12.364 1.00 95.25 668 LEU A O 1
ATOM 5003 N N . ASP A 1 669 ? -25.503 -19.620 13.641 1.00 94.62 669 ASP A N 1
ATOM 5004 C CA . ASP A 1 669 ? -26.401 -19.586 14.807 1.00 94.62 669 ASP A CA 1
ATOM 5005 C C . ASP A 1 669 ? -26.050 -18.461 15.808 1.00 94.62 669 ASP A C 1
ATOM 5007 O O . ASP A 1 669 ? -26.694 -18.305 16.853 1.00 94.62 669 ASP A O 1
ATOM 5011 N N . GLY A 1 670 ? -25.037 -17.643 15.491 1.00 93.62 670 GLY A N 1
ATOM 5012 C CA . GLY A 1 670 ? -24.566 -16.549 16.344 1.00 93.62 670 GLY A CA 1
ATOM 5013 C C . GLY A 1 670 ? -23.666 -17.005 17.496 1.00 93.62 670 GLY A C 1
ATOM 5014 O O . GLY A 1 670 ? -23.481 -16.257 18.461 1.00 93.62 670 GLY A O 1
ATOM 5015 N N . GLU A 1 671 ? -23.109 -18.215 17.413 1.00 96.56 671 GLU A N 1
ATOM 5016 C CA . GLU A 1 671 ? -22.244 -18.811 18.430 1.00 96.56 671 GLU A CA 1
ATOM 5017 C C . GLU A 1 671 ? -20.762 -18.707 18.052 1.00 96.56 671 GLU A C 1
ATOM 5019 O O . GLU A 1 671 ? -20.360 -19.007 16.925 1.00 96.56 671 GLU A O 1
ATOM 5024 N N . ALA A 1 672 ? -19.916 -18.318 19.007 1.00 97.06 672 ALA A N 1
ATOM 5025 C CA . ALA A 1 672 ? -18.471 -18.336 18.829 1.00 97.06 672 ALA A CA 1
ATOM 5026 C C . ALA A 1 672 ? -17.960 -19.783 18.786 1.00 97.06 672 ALA A C 1
ATOM 5028 O O . ALA A 1 672 ? -18.044 -20.507 19.779 1.00 97.06 672 ALA A O 1
ATOM 5029 N N . ILE A 1 673 ? -17.398 -20.172 17.642 1.00 96.75 673 ILE A N 1
ATOM 5030 C CA . ILE A 1 673 ? -16.723 -21.458 17.401 1.00 96.75 673 ILE A CA 1
ATOM 5031 C C . ILE A 1 673 ? -15.195 -21.339 17.493 1.00 96.75 673 ILE A C 1
ATOM 5033 O O . ILE A 1 673 ? -14.497 -22.346 17.602 1.00 96.75 673 ILE A O 1
ATOM 5037 N N . GLY A 1 674 ? -14.655 -20.117 17.535 1.00 95.00 674 GLY A N 1
ATOM 5038 C CA . GLY A 1 674 ? -13.245 -19.886 17.838 1.00 95.00 674 GLY A CA 1
ATOM 5039 C C . GLY A 1 674 ? -12.898 -18.435 18.166 1.00 95.00 674 GLY A C 1
ATOM 5040 O O . GLY A 1 674 ? -13.763 -17.560 18.174 1.00 95.00 674 GLY A O 1
ATOM 5041 N N . ILE A 1 675 ? -11.615 -18.183 18.427 1.00 95.69 675 ILE A N 1
ATOM 5042 C CA . ILE A 1 675 ? -11.041 -16.844 18.634 1.00 95.69 675 ILE A CA 1
ATOM 5043 C C . ILE A 1 675 ? -10.069 -16.532 17.500 1.00 95.69 675 ILE A C 1
ATOM 5045 O O . ILE A 1 675 ? -9.077 -17.241 17.319 1.00 95.69 675 ILE A O 1
ATOM 5049 N N . ASN A 1 676 ? -10.343 -15.461 16.759 1.00 93.00 676 ASN A N 1
ATOM 5050 C CA . ASN A 1 676 ? -9.504 -14.951 15.677 1.00 93.00 676 ASN A CA 1
ATOM 5051 C C . ASN A 1 676 ? -8.092 -14.674 16.210 1.00 93.00 676 ASN A C 1
ATOM 5053 O O . ASN A 1 676 ? -7.964 -13.871 17.126 1.00 93.00 676 ASN A O 1
ATOM 5057 N N . SER A 1 677 ? -7.044 -15.304 15.669 1.00 82.50 677 SER A N 1
ATOM 5058 C CA . SER A 1 677 ? -5.701 -15.232 16.277 1.00 82.50 677 SER A CA 1
ATOM 5059 C C . SER A 1 677 ? -4.598 -14.841 15.293 1.00 82.50 677 SER A C 1
ATOM 5061 O O . SER A 1 677 ? -3.765 -13.994 15.611 1.00 82.50 677 SER A O 1
ATOM 5063 N N . MET A 1 678 ? -4.565 -15.424 14.088 1.00 69.62 678 MET A N 1
ATOM 5064 C CA . MET A 1 678 ? -3.434 -15.241 13.166 1.00 69.62 678 MET A CA 1
ATOM 5065 C C . MET A 1 678 ? -3.884 -15.145 11.704 1.00 69.62 678 MET A C 1
ATOM 5067 O O . MET A 1 678 ? -4.772 -15.871 11.268 1.00 69.62 678 MET A O 1
ATOM 5071 N N . LYS A 1 679 ? -3.207 -14.308 10.912 1.00 64.44 679 LYS A N 1
ATOM 5072 C CA . LYS A 1 679 ? -3.223 -14.364 9.441 1.00 64.44 679 LYS A CA 1
ATOM 5073 C C . LYS A 1 679 ? -1.870 -14.884 8.965 1.00 64.44 679 LYS A C 1
ATOM 5075 O O . LYS A 1 679 ? -0.846 -14.382 9.421 1.00 64.44 679 LYS A O 1
ATOM 5080 N N . VAL A 1 680 ? -1.862 -15.842 8.037 1.00 52.03 680 VAL A N 1
ATOM 5081 C CA . VAL A 1 680 ? -0.623 -16.319 7.389 1.00 52.03 680 VAL A CA 1
ATOM 5082 C C . VAL A 1 680 ? -0.458 -15.696 6.007 1.00 52.03 680 VAL A C 1
ATOM 5084 O O . VAL A 1 680 ? 0.610 -15.187 5.691 1.00 52.03 680 VAL A O 1
ATOM 5087 N N . THR A 1 681 ? -1.517 -15.671 5.198 1.00 43.62 681 THR A N 1
ATOM 5088 C CA . THR A 1 681 ? -1.544 -14.950 3.916 1.00 43.62 681 THR A CA 1
ATOM 5089 C C . THR A 1 681 ? -2.982 -14.554 3.563 1.00 43.62 681 THR A C 1
ATOM 5091 O O . THR A 1 681 ? -3.912 -14.805 4.329 1.00 43.62 681 THR A O 1
ATOM 5094 N N . SER A 1 682 ? -3.199 -13.845 2.459 1.00 52.38 682 SER A N 1
ATOM 5095 C CA . SER A 1 682 ? -4.553 -13.505 2.003 1.00 52.38 682 SER A CA 1
ATOM 5096 C C . SER A 1 682 ? -5.323 -14.778 1.632 1.00 52.38 682 SER A C 1
ATOM 5098 O O . SER A 1 682 ? -4.806 -15.619 0.905 1.00 52.38 682 SER A O 1
ATOM 5100 N N . GLY A 1 683 ? -6.534 -14.937 2.178 1.00 54.69 683 GLY A N 1
ATOM 5101 C CA . GLY A 1 683 ? -7.323 -16.171 2.066 1.00 54.69 683 GLY A CA 1
ATOM 5102 C C . GLY A 1 683 ? -6.879 -17.320 2.985 1.00 54.69 683 GLY A C 1
ATOM 5103 O O . GLY A 1 683 ? -7.429 -18.410 2.875 1.00 54.69 683 GLY A O 1
ATOM 5104 N N . ILE A 1 684 ? -5.902 -17.114 3.885 1.00 68.69 684 ILE A N 1
ATOM 5105 C CA . ILE A 1 684 ? -5.509 -18.110 4.899 1.00 68.69 684 ILE A CA 1
ATOM 5106 C C . ILE A 1 684 ? -5.322 -17.434 6.266 1.00 68.69 684 ILE A C 1
ATOM 5108 O O . ILE A 1 684 ? -4.263 -16.871 6.582 1.00 68.69 684 ILE A O 1
ATOM 5112 N N . SER A 1 685 ? -6.361 -17.554 7.085 1.00 81.06 685 SER A N 1
ATOM 5113 C CA . SER A 1 685 ? -6.449 -17.092 8.469 1.00 81.06 685 SER A CA 1
ATOM 5114 C C . SER A 1 685 ? -6.682 -18.269 9.428 1.00 81.06 685 SER A C 1
ATOM 5116 O O . SER A 1 685 ? -7.187 -19.317 9.022 1.00 81.06 685 SER A O 1
ATOM 5118 N N . PHE A 1 686 ? -6.348 -18.088 10.707 1.00 85.62 686 PHE A N 1
ATOM 5119 C CA . PHE A 1 686 ? -6.483 -19.098 11.757 1.00 85.62 686 PHE A CA 1
ATOM 5120 C C . PHE A 1 686 ? -7.158 -18.558 13.020 1.00 85.62 686 PHE A C 1
ATOM 5122 O O . PHE A 1 686 ? -6.847 -17.459 13.500 1.00 85.62 686 PHE A O 1
ATOM 5129 N N . ALA A 1 687 ? -8.028 -19.388 13.593 1.00 90.81 687 ALA A N 1
ATOM 5130 C CA . ALA A 1 687 ? -8.679 -19.168 14.876 1.00 90.81 687 ALA A CA 1
ATOM 5131 C C . ALA A 1 687 ? -8.407 -20.327 15.850 1.00 90.81 687 ALA A C 1
ATOM 5133 O O . ALA A 1 687 ? -8.295 -21.489 15.451 1.00 90.81 687 ALA A O 1
ATOM 5134 N N . ILE A 1 688 ? -8.303 -19.999 17.138 1.00 91.81 688 ILE A N 1
ATOM 5135 C CA . ILE A 1 688 ? -8.195 -20.971 18.235 1.00 91.81 688 ILE A CA 1
ATOM 5136 C C . ILE A 1 688 ? -9.588 -21.582 18.454 1.00 91.81 688 ILE A C 1
ATOM 5138 O O . ILE A 1 688 ? -10.523 -20.802 18.645 1.00 91.81 688 ILE A O 1
ATOM 5142 N N . PRO A 1 689 ? -9.770 -22.915 18.441 1.00 93.06 689 PRO A N 1
ATOM 5143 C CA . PRO A 1 689 ? -11.090 -23.525 18.607 1.00 93.06 689 PRO A CA 1
ATOM 5144 C C . PRO A 1 689 ? -11.701 -23.244 19.987 1.00 93.06 689 PRO A C 1
ATOM 5146 O O . PRO A 1 689 ? -10.996 -23.223 21.001 1.00 93.06 689 PRO A O 1
ATOM 5149 N N . ILE A 1 690 ? -13.021 -23.050 20.049 1.00 94.94 690 ILE A N 1
ATOM 5150 C CA . ILE A 1 690 ? -13.702 -22.650 21.289 1.00 94.94 690 ILE A CA 1
ATOM 5151 C C . ILE A 1 690 ? -13.698 -23.734 22.378 1.00 94.94 690 ILE A C 1
ATOM 5153 O O . ILE A 1 690 ? -13.858 -23.420 23.554 1.00 94.94 690 ILE A O 1
ATOM 5157 N N . ASP A 1 691 ? -13.458 -25.004 22.055 1.00 91.75 691 ASP A N 1
ATOM 5158 C CA . ASP A 1 691 ? -13.390 -26.044 23.091 1.00 91.75 691 ASP A CA 1
ATOM 5159 C C . ASP A 1 691 ? -12.114 -25.930 23.949 1.00 91.75 691 ASP A C 1
ATOM 5161 O O . ASP A 1 691 ? -12.188 -26.080 25.171 1.00 91.75 691 ASP A O 1
ATOM 5165 N N . TYR A 1 692 ? -10.985 -25.488 23.374 1.00 88.38 692 TYR A N 1
ATOM 5166 C CA . TYR A 1 692 ? -9.801 -25.091 24.157 1.00 88.38 692 TYR A CA 1
ATOM 5167 C C . TYR A 1 692 ? -10.103 -23.904 25.086 1.00 88.38 692 TYR A C 1
ATOM 5169 O O . TYR A 1 692 ? -9.592 -23.828 26.205 1.00 88.38 692 TYR A O 1
ATOM 5177 N N . VAL A 1 693 ? -10.976 -22.990 24.653 1.00 88.62 693 VAL A N 1
ATOM 5178 C CA . VAL A 1 693 ? -11.440 -21.856 25.464 1.00 88.62 693 VAL A CA 1
ATOM 5179 C C . VAL A 1 693 ? -12.314 -22.328 26.627 1.00 88.62 693 VAL A C 1
ATOM 5181 O O . VAL A 1 693 ? -12.131 -21.854 27.749 1.00 88.62 693 VAL A O 1
ATOM 5184 N N . LYS A 1 694 ? -13.221 -23.289 26.407 1.00 91.12 694 LYS A N 1
ATOM 5185 C CA . LYS A 1 694 ? -14.010 -23.910 27.487 1.00 91.12 694 LYS A CA 1
ATOM 5186 C C . LYS A 1 694 ? -13.101 -24.582 28.515 1.00 91.12 694 LYS A C 1
ATOM 5188 O O . LYS A 1 694 ? -13.294 -24.380 29.713 1.00 91.12 694 LYS A O 1
ATOM 5193 N N . GLU A 1 695 ? -12.077 -25.314 28.071 1.00 87.94 695 GLU A N 1
ATOM 5194 C CA . GLU A 1 695 ? -11.071 -25.893 28.969 1.00 87.94 695 GLU A CA 1
ATOM 5195 C C . GLU A 1 695 ? -10.299 -24.828 29.759 1.00 87.94 695 GLU A C 1
ATOM 5197 O O . GLU A 1 695 ? -10.114 -24.978 30.967 1.00 87.94 695 GLU A O 1
ATOM 5202 N N . PHE A 1 696 ? -9.858 -23.751 29.106 1.00 87.31 696 PHE A N 1
ATOM 5203 C CA . PHE A 1 696 ? -9.160 -22.636 29.753 1.00 87.31 696 PHE A CA 1
ATOM 5204 C C . PHE A 1 696 ? -10.033 -21.964 30.825 1.00 87.31 696 PHE A C 1
ATOM 5206 O O . PHE A 1 696 ? -9.580 -21.763 31.952 1.00 87.31 696 PHE A O 1
ATOM 5213 N N . LEU A 1 697 ? -11.310 -21.708 30.522 1.00 88.06 697 LEU A N 1
ATOM 5214 C CA . LEU A 1 697 ? -12.280 -21.171 31.481 1.00 88.06 697 LEU A CA 1
ATOM 5215 C C . LEU A 1 697 ? -12.583 -22.148 32.635 1.00 88.06 697 LEU A C 1
ATOM 5217 O O . LEU A 1 697 ? -12.812 -21.701 33.758 1.00 88.06 697 LEU A O 1
ATOM 5221 N N . ALA A 1 698 ? -12.557 -23.462 32.395 1.00 84.62 698 ALA A N 1
ATOM 5222 C CA . ALA A 1 698 ? -12.763 -24.479 33.430 1.00 84.62 698 ALA A CA 1
ATOM 5223 C C . ALA A 1 698 ? -11.540 -24.672 34.350 1.00 84.62 698 ALA A C 1
ATOM 5225 O O . ALA A 1 698 ? -11.699 -24.966 35.533 1.00 84.62 698 ALA A O 1
ATOM 5226 N N . LYS A 1 699 ? -10.317 -24.475 33.836 1.00 76.81 699 LYS A N 1
ATOM 5227 C CA . LYS A 1 699 ? -9.046 -24.630 34.578 1.00 76.81 699 LYS A CA 1
ATOM 5228 C C . LYS A 1 699 ? -8.698 -23.440 35.490 1.00 76.81 699 LYS A C 1
ATOM 5230 O O . LYS A 1 699 ? -7.654 -23.458 36.145 1.00 76.81 699 LYS A O 1
ATOM 5235 N N . ARG A 1 700 ? -9.566 -22.424 35.570 1.00 64.69 700 ARG A N 1
ATOM 5236 C CA . ARG A 1 700 ? -9.420 -21.230 36.422 1.00 64.69 700 ARG A CA 1
ATOM 5237 C C . ARG A 1 700 ? -9.352 -21.577 37.913 1.00 64.69 700 ARG A C 1
ATOM 5239 O O . ARG A 1 700 ? -10.369 -21.705 38.594 1.00 64.69 700 ARG A O 1
ATOM 5246 N N . THR A 1 701 ? -8.134 -21.671 38.437 1.00 47.16 701 THR A N 1
ATOM 5247 C CA . THR A 1 701 ? -7.864 -21.743 39.879 1.00 47.16 701 THR A CA 1
ATOM 5248 C C . THR A 1 701 ? -7.557 -20.351 40.423 1.00 47.16 701 THR A C 1
ATOM 5250 O O . THR A 1 701 ? -6.820 -19.583 39.817 1.00 47.16 701 THR A O 1
ATOM 5253 N N . THR A 1 702 ? -8.105 -20.014 41.592 1.00 42.25 702 THR A N 1
ATOM 5254 C CA . THR A 1 702 ? -8.089 -18.666 42.201 1.00 42.25 702 THR A CA 1
ATOM 5255 C C . THR A 1 702 ? -6.736 -18.236 42.794 1.00 42.25 702 THR A C 1
ATOM 5257 O O . THR A 1 702 ? -6.675 -17.559 43.822 1.00 42.25 702 THR A O 1
ATOM 5260 N N . LYS A 1 703 ? -5.628 -18.624 42.161 1.00 40.06 703 LYS A N 1
ATOM 5261 C CA . LYS A 1 703 ? -4.276 -18.166 42.486 1.00 40.06 703 LYS A CA 1
ATOM 5262 C C . LYS A 1 703 ? -3.512 -17.894 41.202 1.00 40.06 703 LYS A C 1
ATOM 5264 O O . LYS A 1 703 ? -2.994 -18.821 40.587 1.00 40.06 703 LYS A O 1
ATOM 5269 N N . SER A 1 704 ? -3.386 -16.617 40.855 1.00 36.09 704 SER A N 1
ATOM 5270 C CA . SER A 1 704 ? -2.444 -16.155 39.840 1.00 36.09 704 SER A CA 1
ATOM 5271 C C . SER A 1 704 ? -1.041 -16.655 40.212 1.00 36.09 704 SER A C 1
ATOM 5273 O O . SER A 1 704 ? -0.530 -16.268 41.270 1.00 36.09 704 SER A O 1
ATOM 5275 N N . PRO A 1 705 ? -0.389 -17.508 39.404 1.00 35.97 705 PRO A N 1
ATOM 5276 C CA . PRO A 1 705 ? 1.012 -17.797 39.630 1.00 35.97 705 PRO A CA 1
ATOM 5277 C C . PRO A 1 705 ? 1.797 -16.521 39.309 1.00 35.97 705 PRO A C 1
ATOM 5279 O O . PRO A 1 705 ? 1.744 -16.028 38.182 1.00 35.97 705 PRO A O 1
ATOM 5282 N N . GLN A 1 706 ? 2.547 -15.990 40.281 1.00 37.81 706 GLN A N 1
ATOM 5283 C CA . GLN A 1 706 ? 3.637 -15.061 39.976 1.00 37.81 706 GLN A CA 1
ATOM 5284 C C . GLN A 1 706 ? 4.730 -15.841 39.239 1.00 37.81 706 GLN A C 1
ATOM 5286 O O . GLN A 1 706 ? 5.710 -16.293 39.828 1.00 37.81 706 GLN A O 1
ATOM 5291 N N . VAL A 1 707 ? 4.531 -16.040 37.937 1.00 40.44 707 VAL A N 1
ATOM 5292 C CA . VAL A 1 707 ? 5.590 -16.480 37.037 1.00 40.44 707 VAL A CA 1
ATOM 5293 C C . VAL A 1 707 ? 6.417 -15.241 36.746 1.00 40.44 707 VAL A C 1
ATOM 5295 O O . VAL A 1 707 ? 5.980 -14.397 35.959 1.00 40.44 707 VAL A O 1
ATOM 5298 N N . SER A 1 708 ? 7.577 -15.109 37.391 1.00 43.62 708 SER A N 1
ATOM 5299 C CA . SER A 1 708 ? 8.491 -14.044 37.001 1.00 43.62 708 SER A CA 1
ATOM 5300 C C . SER A 1 708 ? 8.955 -14.309 35.571 1.00 43.62 708 SER A C 1
ATOM 5302 O O . SER A 1 708 ? 9.369 -15.421 35.226 1.00 43.62 708 SER A O 1
ATOM 5304 N N . ARG A 1 709 ? 8.788 -13.326 34.689 1.00 55.34 709 ARG A N 1
ATOM 5305 C CA . ARG A 1 709 ? 8.992 -13.495 33.245 1.00 55.34 709 ARG A CA 1
ATOM 5306 C C . ARG A 1 709 ? 9.839 -12.385 32.665 1.00 55.34 709 ARG A C 1
ATOM 5308 O O . ARG A 1 709 ? 9.904 -11.266 33.165 1.00 55.34 709 ARG A O 1
ATOM 5315 N N . ARG A 1 710 ? 10.537 -12.753 31.593 1.00 65.88 710 ARG A N 1
ATOM 5316 C CA . ARG A 1 710 ? 11.617 -11.962 31.022 1.00 65.88 710 ARG A CA 1
ATOM 5317 C C . ARG A 1 710 ? 11.237 -11.320 29.704 1.00 65.88 710 ARG A C 1
ATOM 5319 O O . ARG A 1 710 ? 10.731 -11.975 28.797 1.00 65.88 710 ARG A O 1
ATOM 5326 N N . TYR A 1 711 ? 11.505 -10.026 29.613 1.00 69.62 711 TYR A N 1
ATOM 5327 C CA . TYR A 1 711 ? 11.051 -9.152 28.545 1.00 69.62 711 TYR A CA 1
ATOM 5328 C C . TYR A 1 711 ? 12.179 -8.815 27.561 1.00 69.62 711 TYR A C 1
ATOM 5330 O O . TYR A 1 711 ? 13.284 -8.457 27.964 1.00 69.62 711 TYR A O 1
ATOM 5338 N N . LEU A 1 712 ? 11.884 -8.896 26.256 1.00 71.81 712 LEU A N 1
ATOM 5339 C CA . LEU A 1 712 ? 12.753 -8.407 25.171 1.00 71.81 712 LEU A CA 1
ATOM 5340 C C . LEU A 1 712 ? 12.220 -7.137 24.494 1.00 71.81 712 LEU A C 1
ATOM 5342 O O . LEU A 1 712 ? 13.001 -6.271 24.115 1.00 71.81 712 LEU A O 1
ATOM 5346 N N . GLY A 1 713 ? 10.901 -7.022 24.320 1.00 64.25 713 GLY A N 1
ATOM 5347 C CA . GLY A 1 713 ? 10.264 -5.907 23.610 1.00 64.25 713 GLY A CA 1
ATOM 5348 C C . GLY A 1 713 ? 10.441 -5.929 22.093 1.00 64.25 713 GLY A C 1
ATOM 5349 O O . GLY A 1 713 ? 10.800 -4.908 21.503 1.00 64.25 713 GLY A O 1
ATOM 5350 N N . ILE A 1 714 ? 10.167 -7.083 21.478 1.00 63.59 714 ILE A N 1
ATOM 5351 C CA . ILE A 1 714 ? 10.122 -7.284 20.022 1.00 63.59 714 ILE A CA 1
ATOM 5352 C C . ILE A 1 714 ? 8.785 -7.884 19.577 1.00 63.59 714 ILE A C 1
ATOM 5354 O O . ILE A 1 714 ? 8.153 -8.633 20.322 1.00 63.59 714 ILE A O 1
ATOM 5358 N N . THR A 1 715 ? 8.377 -7.574 18.349 1.00 54.62 715 THR A N 1
ATOM 5359 C CA . THR A 1 715 ? 7.347 -8.304 17.599 1.00 54.62 715 THR A CA 1
ATOM 5360 C C . THR A 1 715 ? 8.049 -9.274 16.654 1.00 54.62 715 THR A C 1
ATOM 5362 O O . THR A 1 715 ? 9.018 -8.896 15.996 1.00 54.62 715 THR A O 1
ATOM 5365 N N . MET A 1 716 ? 7.572 -10.515 16.597 1.00 65.25 716 MET A N 1
ATOM 5366 C CA . MET A 1 716 ? 8.244 -11.639 15.940 1.00 65.25 716 MET A CA 1
ATOM 5367 C C . MET A 1 716 ? 7.335 -12.279 14.891 1.00 65.25 716 MET A C 1
ATOM 5369 O O . MET A 1 716 ? 6.137 -12.419 15.129 1.00 65.25 716 MET A O 1
ATOM 5373 N N . LEU A 1 717 ? 7.912 -12.725 13.776 1.00 58.12 717 LEU A N 1
ATOM 5374 C CA . LEU A 1 717 ? 7.253 -13.556 12.769 1.00 58.12 717 LEU A CA 1
ATOM 5375 C C . LEU A 1 717 ? 8.099 -14.813 12.519 1.00 58.12 717 LEU A C 1
ATOM 5377 O O . LEU A 1 717 ? 9.288 -14.710 12.220 1.00 58.12 717 LEU A O 1
ATOM 5381 N N . SER A 1 718 ? 7.494 -15.997 12.647 1.00 69.38 718 SER A N 1
ATOM 5382 C CA . SER A 1 718 ? 8.179 -17.271 12.370 1.00 69.38 718 SER A CA 1
ATOM 5383 C C . SER A 1 718 ? 8.316 -17.485 10.868 1.00 69.38 718 SER A C 1
ATOM 5385 O O . SER A 1 718 ? 7.335 -17.365 10.133 1.00 69.38 718 SER A O 1
ATOM 5387 N N . LEU A 1 719 ? 9.528 -17.801 10.411 1.00 69.62 719 LEU A N 1
ATOM 5388 C CA . LEU A 1 719 ? 9.810 -18.018 8.996 1.00 69.62 719 LEU A CA 1
ATOM 5389 C C . LEU A 1 719 ? 9.375 -19.424 8.575 1.00 69.62 719 LEU A C 1
ATOM 5391 O O . LEU A 1 719 ? 10.115 -20.394 8.726 1.00 69.62 719 LEU A O 1
ATOM 5395 N N . THR A 1 720 ? 8.163 -19.525 8.029 1.00 61.78 720 THR A N 1
ATOM 5396 C CA . THR A 1 720 ? 7.722 -20.709 7.277 1.00 61.78 720 THR A CA 1
ATOM 5397 C C . THR A 1 720 ? 8.395 -20.735 5.897 1.00 61.78 720 THR A C 1
ATOM 5399 O O . THR A 1 720 ? 8.805 -19.676 5.418 1.00 61.78 720 THR A O 1
ATOM 5402 N N . PRO A 1 721 ? 8.472 -21.887 5.200 1.00 65.50 721 PRO A N 1
ATOM 5403 C CA . PRO A 1 721 ? 9.075 -21.961 3.864 1.00 65.50 721 PRO A CA 1
ATOM 5404 C C . PRO A 1 721 ? 8.485 -20.960 2.860 1.00 65.50 721 PRO A C 1
ATOM 5406 O O . PRO A 1 721 ? 9.224 -20.373 2.077 1.00 65.50 721 PRO A O 1
ATOM 5409 N N . ASN A 1 722 ? 7.176 -20.695 2.934 1.00 46.97 722 ASN A N 1
ATOM 5410 C CA . ASN A 1 722 ? 6.498 -19.739 2.055 1.00 46.97 722 ASN A CA 1
ATOM 5411 C C . ASN A 1 722 ? 6.880 -18.285 2.377 1.00 46.97 722 ASN A C 1
ATOM 5413 O O . ASN A 1 722 ? 7.197 -17.526 1.466 1.00 46.97 722 ASN A O 1
ATOM 5417 N N . ILE A 1 723 ? 6.908 -17.906 3.663 1.00 57.12 723 ILE A N 1
ATOM 5418 C CA . ILE A 1 723 ? 7.333 -16.563 4.101 1.00 57.12 723 ILE A CA 1
ATOM 5419 C C . ILE A 1 723 ? 8.815 -16.353 3.778 1.00 57.12 723 ILE A C 1
ATOM 5421 O O . ILE A 1 723 ? 9.210 -15.296 3.304 1.00 57.12 723 ILE A O 1
ATOM 5425 N N . LEU A 1 724 ? 9.640 -17.373 4.000 1.00 69.06 724 LEU A N 1
ATOM 5426 C CA . LEU A 1 724 ? 11.060 -17.368 3.682 1.00 69.06 724 LEU A CA 1
ATOM 5427 C C . LEU A 1 724 ? 11.298 -17.222 2.171 1.00 69.06 724 LEU A C 1
ATOM 5429 O O . LEU A 1 724 ? 12.164 -16.452 1.767 1.00 69.06 724 LEU A O 1
ATOM 5433 N N . MET A 1 725 ? 10.512 -17.906 1.335 1.00 62.75 725 MET A N 1
ATOM 5434 C CA . MET A 1 725 ? 10.541 -17.744 -0.119 1.00 62.75 725 MET A CA 1
ATOM 5435 C C . MET A 1 725 ? 10.135 -16.321 -0.528 1.00 62.75 725 MET A C 1
ATOM 5437 O O . MET A 1 725 ? 10.875 -15.679 -1.265 1.00 62.75 725 MET A O 1
ATOM 5441 N N . GLU A 1 726 ? 9.035 -15.783 0.010 1.00 53.41 726 GLU A N 1
ATOM 5442 C CA . GLU A 1 726 ? 8.589 -14.404 -0.252 1.00 53.41 726 GLU A CA 1
ATOM 5443 C C . GLU A 1 726 ? 9.625 -13.356 0.195 1.00 53.41 726 GLU A C 1
ATOM 5445 O O . GLU A 1 726 ? 9.890 -12.394 -0.525 1.00 53.41 726 GLU A O 1
ATOM 5450 N N . LEU A 1 727 ? 10.262 -13.551 1.353 1.00 62.41 727 LEU A N 1
ATOM 5451 C CA . LEU A 1 727 ? 11.313 -12.662 1.847 1.00 62.41 727 LEU A CA 1
ATOM 5452 C C . LEU A 1 727 ? 12.599 -12.763 1.025 1.00 62.41 727 LEU A C 1
ATOM 5454 O O . LEU A 1 727 ? 13.215 -11.733 0.780 1.00 62.41 727 LEU A O 1
ATOM 5458 N N . ARG A 1 728 ? 12.990 -13.953 0.553 1.00 72.94 728 ARG A N 1
ATOM 5459 C CA . ARG A 1 728 ? 14.108 -14.120 -0.396 1.00 72.94 728 ARG A CA 1
ATOM 5460 C C . ARG A 1 728 ? 13.807 -13.444 -1.736 1.00 72.94 728 ARG A C 1
ATOM 5462 O O . ARG A 1 728 ? 14.685 -12.786 -2.279 1.00 72.94 728 ARG A O 1
ATOM 5469 N N . MET A 1 729 ? 12.562 -13.518 -2.220 1.00 56.00 729 MET A N 1
ATOM 5470 C CA . MET A 1 729 ? 12.123 -12.783 -3.417 1.00 56.00 729 MET A CA 1
ATOM 5471 C C . MET A 1 729 ? 12.100 -11.260 -3.228 1.00 56.00 729 MET A C 1
ATOM 5473 O O . MET A 1 729 ? 12.071 -10.539 -4.216 1.00 56.00 729 MET A O 1
ATOM 5477 N N . ARG A 1 730 ? 12.094 -10.739 -1.994 1.00 53.53 730 ARG A N 1
ATOM 5478 C CA . ARG A 1 730 ? 12.121 -9.287 -1.708 1.00 53.53 730 ARG A CA 1
ATOM 5479 C C . ARG A 1 730 ? 13.471 -8.777 -1.214 1.00 53.53 730 ARG A C 1
ATOM 5481 O O . ARG A 1 730 ? 13.727 -7.580 -1.268 1.00 53.53 730 ARG A O 1
ATOM 5488 N N . ASN A 1 731 ? 14.322 -9.672 -0.730 1.00 63.12 731 ASN A N 1
ATOM 5489 C CA . ASN A 1 731 ? 15.654 -9.385 -0.228 1.00 63.12 731 ASN A CA 1
ATOM 5490 C C . ASN A 1 731 ? 16.631 -10.447 -0.767 1.00 63.12 731 ASN A C 1
ATOM 5492 O O . ASN A 1 731 ? 16.941 -11.405 -0.052 1.00 63.12 731 ASN A O 1
ATOM 5496 N N . PRO A 1 732 ? 17.129 -10.287 -2.011 1.00 66.12 732 PRO A N 1
ATOM 5497 C CA . PRO A 1 732 ? 18.061 -11.231 -2.638 1.00 66.12 732 PRO A CA 1
ATOM 5498 C C . PRO A 1 732 ? 19.393 -11.369 -1.887 1.00 66.12 732 PRO A C 1
ATOM 5500 O O . PRO A 1 732 ? 20.136 -12.323 -2.098 1.00 66.12 732 PRO A O 1
ATOM 5503 N N . GLU A 1 733 ? 19.700 -10.421 -0.998 1.00 65.44 733 GLU A N 1
ATOM 5504 C CA . GLU A 1 733 ? 20.874 -10.458 -0.130 1.00 65.44 733 GLU A CA 1
ATOM 5505 C C . GLU A 1 733 ? 20.733 -11.422 1.055 1.00 65.44 733 GLU A C 1
ATOM 5507 O O . GLU A 1 733 ? 21.715 -11.682 1.754 1.00 65.44 733 GLU A O 1
ATOM 5512 N N . MET A 1 734 ? 19.529 -11.942 1.309 1.00 74.75 734 MET A N 1
ATOM 5513 C CA . MET A 1 734 ? 19.291 -12.922 2.361 1.00 74.75 734 MET A CA 1
ATOM 5514 C C . MET A 1 734 ? 20.058 -14.221 2.060 1.00 74.75 734 MET A C 1
ATOM 5516 O O . MET A 1 734 ? 19.796 -14.849 1.032 1.00 74.75 734 MET A O 1
ATOM 5520 N N . PRO A 1 735 ? 20.955 -14.682 2.955 1.00 79.06 735 PRO A N 1
ATOM 5521 C CA . PRO A 1 735 ? 21.687 -15.927 2.757 1.00 79.06 735 PRO A CA 1
ATOM 5522 C C . PRO A 1 735 ? 20.756 -17.122 2.498 1.00 79.06 735 PRO A C 1
ATOM 5524 O O . PRO A 1 735 ? 19.835 -17.406 3.270 1.00 79.06 735 PRO A O 1
ATOM 5527 N N . SER A 1 736 ? 21.010 -17.836 1.399 1.00 77.94 736 SER A N 1
ATOM 5528 C CA . SER A 1 736 ? 20.178 -18.944 0.909 1.00 77.94 736 SER A CA 1
ATOM 5529 C C . SER A 1 736 ? 20.181 -20.180 1.819 1.00 77.94 736 SER A C 1
ATOM 5531 O O . SER A 1 736 ? 19.300 -21.033 1.692 1.00 77.94 736 SER A O 1
ATOM 5533 N N . ASP A 1 737 ? 21.116 -20.253 2.767 1.00 82.69 737 ASP A N 1
ATOM 5534 C CA . ASP A 1 737 ? 21.241 -21.302 3.781 1.00 82.69 737 ASP A CA 1
ATOM 5535 C C . ASP A 1 737 ? 20.398 -21.043 5.051 1.00 82.69 737 ASP A C 1
ATOM 5537 O O . ASP A 1 737 ? 20.323 -21.898 5.933 1.00 82.69 737 ASP A O 1
ATOM 5541 N N . ILE A 1 738 ? 19.714 -19.895 5.157 1.00 81.75 738 ILE A N 1
ATOM 5542 C CA . ILE A 1 738 ? 18.722 -19.652 6.218 1.00 81.75 738 ILE A CA 1
ATOM 5543 C C . ILE A 1 738 ? 17.452 -20.424 5.874 1.00 81.75 738 ILE A C 1
ATOM 5545 O O . ILE A 1 738 ? 16.586 -19.903 5.180 1.00 81.75 738 ILE A O 1
ATOM 5549 N N . GLU A 1 739 ? 17.333 -21.668 6.327 1.00 79.62 739 GLU A N 1
ATOM 5550 C CA . GLU A 1 739 ? 16.127 -22.496 6.136 1.00 79.62 739 GLU A CA 1
ATOM 5551 C C . GLU A 1 739 ? 15.012 -22.203 7.156 1.00 79.62 739 GLU A C 1
ATOM 5553 O O . GLU A 1 739 ? 13.873 -22.631 6.985 1.00 79.62 739 GLU A O 1
ATOM 5558 N N . HIS A 1 740 ? 15.350 -21.531 8.257 1.00 77.69 740 HIS A N 1
ATOM 5559 C CA . HIS A 1 740 ? 14.467 -21.268 9.390 1.00 77.69 740 HIS A CA 1
ATOM 5560 C C . HIS A 1 740 ? 14.973 -20.073 10.204 1.00 77.69 740 HIS A C 1
ATOM 5562 O O . HIS A 1 740 ? 16.156 -19.737 10.159 1.00 77.69 740 HIS A O 1
ATOM 5568 N N . GLY A 1 741 ? 14.081 -19.446 10.970 1.00 83.56 741 GLY A N 1
ATOM 5569 C CA . GLY A 1 741 ? 14.428 -18.335 11.853 1.00 83.56 741 GLY A CA 1
ATOM 5570 C C . GLY A 1 741 ? 13.212 -17.519 12.278 1.00 83.56 741 GLY A C 1
ATOM 5571 O O . GLY A 1 741 ? 12.067 -17.863 11.973 1.00 83.56 741 GLY A O 1
ATOM 5572 N N . ILE A 1 742 ? 13.475 -16.413 12.968 1.00 83.06 742 ILE A N 1
ATOM 5573 C CA . ILE A 1 742 ? 12.461 -15.457 13.419 1.00 83.06 742 ILE A CA 1
ATOM 5574 C C . ILE A 1 742 ? 12.774 -14.075 12.870 1.00 83.06 742 ILE A C 1
ATOM 5576 O O . ILE A 1 742 ? 13.765 -13.464 13.263 1.00 83.06 742 ILE A O 1
ATOM 5580 N N . LEU A 1 743 ? 11.902 -13.557 12.007 1.00 79.31 743 LEU A N 1
ATOM 5581 C CA . LEU A 1 743 ? 11.963 -12.167 11.574 1.00 79.31 743 LEU A CA 1
ATOM 5582 C C . LEU A 1 743 ? 11.517 -11.251 12.719 1.00 79.31 743 LEU A C 1
ATOM 5584 O O . LEU A 1 743 ? 10.406 -11.367 13.246 1.00 79.31 743 LEU A O 1
ATOM 5588 N N . VAL A 1 744 ? 12.376 -10.304 13.071 1.00 80.50 744 VAL A N 1
ATOM 5589 C CA . VAL A 1 744 ? 12.087 -9.199 13.981 1.00 80.50 744 VAL A CA 1
ATOM 5590 C C . VAL A 1 744 ? 11.267 -8.171 13.208 1.00 80.50 744 VAL A C 1
ATOM 5592 O O . VAL A 1 744 ? 11.794 -7.350 12.464 1.00 80.50 744 VAL A O 1
ATOM 5595 N N . TRP A 1 745 ? 9.947 -8.226 13.363 1.00 51.75 745 TRP A N 1
ATOM 5596 C CA . TRP A 1 745 ? 9.014 -7.338 12.667 1.00 51.75 745 TRP A CA 1
ATOM 5597 C C . TRP A 1 745 ? 9.061 -5.903 13.206 1.00 51.75 745 TRP A C 1
ATOM 5599 O O . TRP A 1 745 ? 8.955 -4.932 12.461 1.00 51.75 745 TRP A O 1
ATOM 5609 N N . LYS A 1 746 ? 9.220 -5.756 14.525 1.00 46.66 746 LYS A N 1
ATOM 5610 C CA . LYS A 1 746 ? 9.278 -4.460 15.212 1.00 46.66 746 LYS A CA 1
ATOM 5611 C C . LYS A 1 746 ? 10.108 -4.582 16.481 1.00 46.66 746 LYS A C 1
ATOM 5613 O O . LYS A 1 746 ? 10.025 -5.589 17.179 1.00 46.66 746 LYS A O 1
ATOM 5618 N N . VAL A 1 747 ? 10.836 -3.525 16.819 1.00 63.28 747 VAL A N 1
ATOM 5619 C CA . VAL A 1 747 ? 11.545 -3.383 18.096 1.00 63.28 747 VAL A CA 1
ATOM 5620 C C . VAL A 1 747 ? 10.951 -2.187 18.837 1.00 63.28 747 VAL A C 1
ATOM 5622 O O . VAL A 1 747 ? 10.731 -1.129 18.247 1.00 63.28 747 VAL A O 1
ATOM 5625 N N . ILE A 1 748 ? 10.621 -2.357 20.117 1.00 57.03 748 ILE A N 1
ATOM 5626 C CA . ILE A 1 748 ? 10.031 -1.296 20.944 1.00 57.03 748 ILE A CA 1
ATOM 5627 C C . ILE A 1 748 ? 11.147 -0.360 21.422 1.00 57.03 748 ILE A C 1
ATOM 5629 O O . ILE A 1 748 ? 12.078 -0.796 22.087 1.00 57.03 748 ILE A O 1
ATOM 5633 N N . ILE A 1 749 ? 11.048 0.937 21.124 1.00 54.47 749 ILE A N 1
ATOM 5634 C CA . ILE A 1 749 ? 12.085 1.916 21.485 1.00 54.47 749 ILE A CA 1
ATOM 5635 C C . ILE A 1 749 ? 12.290 1.963 23.012 1.00 54.47 749 ILE A C 1
ATOM 5637 O O . ILE A 1 749 ? 11.344 2.155 23.790 1.00 54.47 749 ILE A O 1
ATOM 5641 N N . GLY A 1 750 ? 13.548 1.788 23.423 1.00 60.59 750 GLY A N 1
ATOM 5642 C CA . GLY A 1 750 ? 13.986 1.704 24.819 1.00 60.59 750 GLY A CA 1
ATOM 5643 C C . GLY A 1 750 ? 13.767 0.347 25.499 1.00 60.59 750 GLY A C 1
ATOM 5644 O O . GLY A 1 750 ? 13.980 0.256 26.704 1.00 60.59 750 GLY A O 1
ATOM 5645 N N . SER A 1 751 ? 13.332 -0.693 24.775 1.00 72.19 751 SER A N 1
ATOM 5646 C CA . SER A 1 751 ? 13.268 -2.062 25.304 1.00 72.19 751 SER A CA 1
ATOM 5647 C C . SER A 1 751 ? 14.658 -2.697 25.452 1.00 72.19 751 SER A C 1
ATOM 5649 O O . SER A 1 751 ? 15.619 -2.220 24.842 1.00 72.19 751 SER A O 1
ATOM 5651 N N . PRO A 1 752 ? 14.783 -3.823 26.179 1.00 82.38 752 PRO A N 1
ATOM 5652 C CA . PRO A 1 752 ? 16.007 -4.618 26.201 1.00 82.38 752 PRO A CA 1
ATOM 5653 C C . PRO A 1 752 ? 16.579 -4.920 24.813 1.00 82.38 752 PRO A C 1
ATOM 5655 O O . PRO A 1 752 ? 17.767 -4.702 24.593 1.00 82.38 752 PRO A O 1
ATOM 5658 N N . ALA A 1 753 ? 15.752 -5.343 23.851 1.00 82.06 753 ALA A N 1
ATOM 5659 C CA . ALA A 1 753 ? 16.200 -5.620 22.487 1.00 82.06 753 ALA A CA 1
ATOM 5660 C C . ALA A 1 753 ? 16.677 -4.364 21.743 1.00 82.06 753 ALA A C 1
ATOM 5662 O O . ALA A 1 753 ? 17.695 -4.426 21.060 1.00 82.06 753 ALA A O 1
ATOM 5663 N N . TYR A 1 754 ? 16.002 -3.222 21.917 1.00 79.06 754 TYR A N 1
ATOM 5664 C CA . TYR A 1 754 ? 16.465 -1.941 21.371 1.00 79.06 754 TYR A CA 1
ATOM 5665 C C . TYR A 1 754 ? 17.840 -1.561 21.937 1.00 79.06 754 TYR A C 1
ATOM 5667 O O . TYR A 1 754 ? 18.758 -1.239 21.187 1.00 79.06 754 TYR A O 1
ATOM 5675 N N . ASN A 1 755 ? 18.006 -1.670 23.258 1.00 84.25 755 ASN A N 1
ATOM 5676 C CA . ASN A 1 755 ? 19.258 -1.353 23.950 1.00 84.25 755 ASN A CA 1
ATOM 5677 C C . ASN A 1 755 ? 20.389 -2.338 23.590 1.00 84.25 755 ASN A C 1
ATOM 5679 O O . ASN A 1 755 ? 21.552 -1.949 23.553 1.00 84.25 755 ASN A O 1
ATOM 5683 N N . GLY A 1 756 ? 20.051 -3.597 23.291 1.00 88.69 756 GLY A N 1
ATOM 5684 C CA . GLY A 1 756 ? 20.971 -4.621 22.785 1.00 88.69 756 GLY A CA 1
ATOM 5685 C C . GLY A 1 756 ? 21.204 -4.589 21.266 1.00 88.69 756 GLY A C 1
ATOM 5686 O O . GLY A 1 756 ? 21.852 -5.489 20.737 1.00 88.69 756 GLY A O 1
ATOM 5687 N N . GLY A 1 757 ? 20.686 -3.582 20.553 1.00 89.38 757 GLY A N 1
ATOM 5688 C CA . GLY A 1 757 ? 20.983 -3.342 19.137 1.00 89.38 757 GLY A CA 1
ATOM 5689 C C . GLY A 1 757 ? 20.206 -4.192 18.124 1.00 89.38 757 GLY A C 1
ATOM 5690 O O . GLY A 1 757 ? 20.587 -4.201 16.948 1.00 89.38 757 GLY A O 1
ATOM 5691 N N . LEU A 1 758 ? 19.134 -4.882 18.537 1.00 91.75 758 LEU A N 1
ATOM 5692 C CA . LEU A 1 758 ? 18.196 -5.529 17.608 1.00 91.75 758 LEU A CA 1
ATOM 5693 C C . LEU A 1 758 ? 17.456 -4.466 16.783 1.00 91.75 758 LEU A C 1
ATOM 5695 O O . LEU A 1 758 ? 17.074 -3.415 17.303 1.00 91.75 758 LEU A O 1
ATOM 5699 N N . GLN A 1 759 ? 17.207 -4.757 15.509 1.00 89.00 759 GLN A N 1
ATOM 5700 C CA . GLN A 1 759 ? 16.543 -3.858 14.562 1.00 89.00 759 GLN A CA 1
ATOM 5701 C C . GLN A 1 759 ? 15.388 -4.566 13.832 1.00 89.00 759 GLN A C 1
ATOM 5703 O O . GLN A 1 759 ? 15.427 -5.784 13.647 1.00 89.00 759 GLN A O 1
ATOM 5708 N N . PRO A 1 760 ? 14.342 -3.832 13.402 1.00 78.81 760 PRO A N 1
ATOM 5709 C CA . PRO A 1 760 ? 13.353 -4.370 12.473 1.00 78.81 760 PRO A CA 1
ATOM 5710 C C . PRO A 1 760 ? 14.035 -4.871 11.192 1.00 78.81 760 PRO A C 1
ATOM 5712 O O . PRO A 1 760 ? 14.885 -4.177 10.640 1.00 78.81 760 PRO A O 1
ATOM 5715 N N . GLY A 1 761 ? 13.664 -6.062 10.729 1.00 76.38 761 GLY A N 1
ATOM 5716 C CA . GLY A 1 761 ? 14.296 -6.735 9.590 1.00 76.38 761 GLY A CA 1
ATOM 5717 C C . GLY A 1 761 ? 15.386 -7.749 9.960 1.00 76.38 761 GLY A C 1
ATOM 5718 O O . GLY A 1 761 ? 15.757 -8.549 9.104 1.00 76.38 761 GLY A O 1
ATOM 5719 N N . ASP A 1 762 ? 15.859 -7.778 11.212 1.00 90.75 762 ASP A N 1
ATOM 5720 C CA . ASP A 1 762 ? 16.776 -8.825 11.685 1.00 90.75 762 ASP A CA 1
ATOM 5721 C C . ASP A 1 762 ? 16.108 -10.205 11.635 1.00 90.75 762 ASP A C 1
ATOM 5723 O O . ASP A 1 762 ? 14.954 -10.357 12.036 1.00 90.75 762 ASP A O 1
ATOM 5727 N N . ILE A 1 763 ? 16.845 -11.236 11.221 1.00 91.75 763 ILE A N 1
ATOM 5728 C CA . ILE A 1 763 ? 16.399 -12.633 11.304 1.00 91.75 763 ILE A CA 1
ATOM 5729 C C . ILE A 1 763 ? 17.187 -13.340 12.398 1.00 91.75 763 ILE A C 1
ATOM 5731 O O . ILE A 1 763 ? 18.370 -13.627 12.229 1.00 91.75 763 ILE A O 1
ATOM 5735 N N . VAL A 1 764 ? 16.542 -13.645 13.522 1.00 93.12 764 VAL A N 1
ATOM 5736 C CA . VAL A 1 764 ? 17.141 -14.449 14.590 1.00 93.12 764 VAL A CA 1
ATOM 5737 C C . VAL A 1 764 ? 17.240 -15.901 14.132 1.00 93.12 764 VAL A C 1
ATOM 5739 O O . VAL A 1 764 ? 16.225 -16.516 13.808 1.00 93.12 764 VAL A O 1
ATOM 5742 N N . ILE A 1 765 ? 18.456 -16.447 14.133 1.00 92.88 765 ILE A N 1
ATOM 5743 C CA . ILE A 1 765 ? 18.743 -17.836 13.732 1.00 92.88 765 ILE A CA 1
ATOM 5744 C C . ILE A 1 765 ? 19.051 -18.740 14.933 1.00 92.88 765 ILE A C 1
ATOM 5746 O O . ILE A 1 765 ? 18.738 -19.929 14.918 1.00 92.88 765 ILE A O 1
ATOM 5750 N N . SER A 1 766 ? 19.613 -18.190 16.014 1.00 92.50 766 SER A N 1
ATOM 5751 C CA . SER A 1 766 ? 19.865 -18.933 17.256 1.00 92.50 766 SER A CA 1
ATOM 5752 C C . SER A 1 766 ? 20.009 -18.002 18.457 1.00 92.50 766 SER A C 1
ATOM 5754 O O . SER A 1 766 ? 20.526 -16.894 18.310 1.00 92.50 766 SER A O 1
ATOM 5756 N N . ILE A 1 767 ? 19.657 -18.474 19.651 1.00 92.06 767 ILE A N 1
ATOM 5757 C CA . ILE A 1 767 ? 19.894 -17.774 20.921 1.00 92.06 767 ILE A CA 1
ATOM 5758 C C . ILE A 1 767 ? 20.685 -18.692 21.856 1.00 92.06 767 ILE A C 1
ATOM 5760 O O . ILE A 1 767 ? 20.316 -19.849 22.043 1.00 92.06 767 ILE A O 1
ATOM 5764 N N . ASN A 1 768 ? 21.769 -18.182 22.449 1.00 89.56 768 ASN A N 1
ATOM 5765 C CA . ASN A 1 768 ? 22.723 -18.951 23.262 1.00 89.56 768 ASN A CA 1
ATOM 5766 C C . ASN A 1 768 ? 23.183 -20.229 22.545 1.00 89.56 768 ASN A C 1
ATOM 5768 O O . ASN A 1 768 ? 23.159 -21.322 23.107 1.00 89.56 768 ASN A O 1
ATOM 5772 N N . ASP A 1 769 ? 23.507 -20.064 21.259 1.00 85.31 769 ASP A N 1
ATOM 5773 C CA . ASP A 1 769 ? 23.953 -21.105 20.330 1.00 85.31 769 ASP A CA 1
ATOM 5774 C C . ASP A 1 769 ? 22.957 -22.282 20.140 1.00 85.31 769 ASP A C 1
ATOM 5776 O O . ASP A 1 769 ? 23.272 -23.279 19.493 1.00 85.31 769 ASP A O 1
ATOM 5780 N N . LYS A 1 770 ? 21.706 -22.137 20.612 1.00 87.12 770 LYS A N 1
ATOM 5781 C CA . LYS A 1 770 ? 20.571 -23.024 20.302 1.00 87.12 770 LYS A CA 1
ATOM 5782 C C . LYS A 1 770 ? 19.761 -22.456 19.127 1.00 87.12 770 LYS A C 1
ATOM 5784 O O . LYS A 1 770 ? 19.344 -21.298 19.209 1.00 87.12 770 LYS A O 1
ATOM 5789 N N . PRO A 1 771 ? 19.515 -23.221 18.046 1.00 87.38 771 PRO A N 1
ATOM 5790 C CA . PRO A 1 771 ? 18.770 -22.731 16.887 1.00 87.38 771 PRO A CA 1
ATOM 5791 C C . PRO A 1 771 ? 17.324 -22.391 17.261 1.00 87.38 771 PRO A C 1
ATOM 5793 O O . PRO A 1 771 ? 16.696 -23.124 18.025 1.00 87.38 771 PRO A O 1
ATOM 5796 N N . VAL A 1 772 ? 16.789 -21.306 16.697 1.00 82.44 772 VAL A N 1
ATOM 5797 C CA . VAL A 1 772 ? 15.379 -20.918 16.857 1.00 82.44 772 VAL A CA 1
ATOM 5798 C C . VAL A 1 772 ? 14.661 -21.026 15.516 1.00 82.44 772 VAL A C 1
ATOM 5800 O O . VAL A 1 772 ? 15.149 -20.561 14.489 1.00 82.44 772 VAL A O 1
ATOM 5803 N N . ARG A 1 773 ? 13.508 -21.691 15.515 1.00 77.31 773 ARG A N 1
ATOM 5804 C CA . ARG A 1 773 ? 12.669 -21.949 14.333 1.00 77.31 773 ARG A CA 1
ATOM 5805 C C . ARG A 1 773 ? 11.317 -21.256 14.440 1.00 77.31 773 ARG A C 1
ATOM 5807 O O . ARG A 1 773 ? 10.696 -20.956 13.428 1.00 77.31 773 ARG A O 1
ATOM 5814 N N . THR A 1 774 ? 10.867 -21.027 15.668 1.00 64.75 774 THR A N 1
ATOM 5815 C CA . THR A 1 774 ? 9.523 -20.580 16.021 1.00 64.75 774 THR A CA 1
ATOM 5816 C C . THR A 1 774 ? 9.578 -19.509 17.107 1.00 64.75 774 THR A C 1
ATOM 5818 O O . THR A 1 774 ? 10.542 -19.420 17.871 1.00 64.75 774 THR A O 1
ATOM 5821 N N . ALA A 1 775 ? 8.518 -18.707 17.222 1.00 59.62 775 ALA A N 1
ATOM 5822 C CA . ALA A 1 775 ? 8.407 -17.737 18.313 1.00 59.62 775 ALA A CA 1
ATOM 5823 C C . ALA A 1 775 ? 8.409 -18.427 19.693 1.00 59.62 775 ALA A C 1
ATOM 5825 O O . ALA A 1 775 ? 8.977 -17.891 20.644 1.00 59.62 775 ALA A O 1
ATOM 5826 N N . SER A 1 776 ? 7.844 -19.640 19.782 1.00 57.44 776 SER A N 1
ATOM 5827 C CA . SER A 1 776 ? 7.851 -20.489 20.981 1.00 57.44 776 SER A CA 1
ATOM 5828 C C . SER A 1 776 ? 9.265 -20.773 21.489 1.00 57.44 776 SER A C 1
ATOM 5830 O O . SER A 1 776 ? 9.489 -20.730 22.697 1.00 57.44 776 SER A O 1
ATOM 5832 N N . ASP A 1 777 ? 10.233 -20.996 20.593 1.00 72.06 777 ASP A N 1
ATOM 5833 C CA . ASP A 1 777 ? 11.622 -21.286 20.978 1.00 72.06 777 ASP A CA 1
ATOM 5834 C C . ASP A 1 777 ? 12.251 -20.102 21.729 1.00 72.06 777 ASP A C 1
ATOM 5836 O O . ASP A 1 777 ? 12.959 -20.289 22.717 1.00 72.06 777 ASP A O 1
ATOM 5840 N N . ILE A 1 778 ? 11.947 -18.868 21.311 1.00 74.44 778 ILE A N 1
ATOM 5841 C CA . ILE A 1 778 ? 12.438 -17.651 21.972 1.00 74.44 778 ILE A CA 1
ATOM 5842 C C . ILE A 1 778 ? 11.790 -17.481 23.353 1.00 74.44 778 ILE A C 1
ATOM 5844 O O . ILE A 1 778 ? 12.492 -17.160 24.312 1.00 74.44 778 ILE A O 1
ATOM 5848 N N . TYR A 1 779 ? 10.487 -17.754 23.492 1.00 66.06 779 TYR A N 1
ATOM 5849 C CA . TYR A 1 779 ? 9.817 -17.739 24.799 1.00 66.06 779 TYR A CA 1
ATOM 5850 C C . TYR A 1 779 ? 10.386 -18.802 25.752 1.00 66.06 779 TYR A C 1
ATOM 5852 O O . TYR A 1 779 ? 10.729 -18.480 26.888 1.00 66.06 779 TYR A O 1
ATOM 5860 N N . LEU A 1 780 ? 10.591 -20.035 25.280 1.00 68.88 780 LEU A N 1
ATOM 5861 C CA . LEU A 1 780 ? 11.201 -21.110 26.073 1.00 68.88 780 LEU A CA 1
ATOM 5862 C C . LEU A 1 780 ? 12.636 -20.769 26.502 1.00 68.88 780 LEU A C 1
ATOM 5864 O O . LEU A 1 780 ? 13.043 -21.097 27.617 1.00 68.88 780 LEU A O 1
ATOM 5868 N N . LEU A 1 781 ? 13.419 -20.094 25.657 1.00 74.69 781 LEU A N 1
ATOM 5869 C CA . LEU A 1 781 ? 14.778 -19.669 26.007 1.00 74.69 781 LEU A CA 1
ATOM 5870 C C . LEU A 1 781 ? 14.800 -18.491 26.991 1.00 74.69 781 LEU A C 1
ATOM 5872 O O . LEU A 1 781 ? 15.710 -18.430 27.820 1.00 74.69 781 LEU A O 1
ATOM 5876 N N . LEU A 1 782 ? 13.796 -17.609 26.957 1.00 72.56 782 LEU A N 1
ATOM 5877 C CA . LEU A 1 782 ? 13.596 -16.550 27.955 1.00 72.56 782 LEU A CA 1
ATOM 5878 C C . LEU A 1 782 ? 13.213 -17.098 29.334 1.00 72.56 782 LEU A C 1
ATOM 5880 O O . LEU A 1 782 ? 13.673 -16.560 30.339 1.00 72.56 782 LEU A O 1
ATOM 5884 N N . GLU A 1 783 ? 12.402 -18.156 29.387 1.00 67.69 783 GLU A N 1
ATOM 5885 C CA . GLU A 1 783 ? 12.013 -18.813 30.644 1.00 67.69 783 GLU A CA 1
ATOM 5886 C C . GLU A 1 783 ? 13.163 -19.627 31.256 1.00 67.69 783 GLU A C 1
ATOM 5888 O O . GLU A 1 783 ? 13.353 -19.609 32.469 1.00 67.69 783 GLU A O 1
ATOM 5893 N N . ASN A 1 784 ? 13.967 -20.306 30.429 1.00 68.50 784 ASN A N 1
ATOM 5894 C CA . ASN A 1 784 ? 15.014 -21.217 30.905 1.00 68.50 784 ASN A CA 1
ATOM 5895 C C . ASN A 1 784 ? 16.406 -20.581 31.096 1.00 68.50 784 ASN A C 1
ATOM 5897 O O . ASN A 1 784 ? 17.288 -21.231 31.659 1.00 68.50 784 ASN A O 1
ATOM 5901 N N . THR A 1 785 ? 16.656 -19.351 30.626 1.00 70.81 785 THR A N 1
ATOM 5902 C CA . THR A 1 785 ? 17.990 -18.724 30.734 1.00 70.81 785 THR A CA 1
ATOM 5903 C C . THR A 1 785 ? 18.052 -17.672 31.837 1.00 70.81 785 THR A C 1
ATOM 5905 O O . THR A 1 785 ? 17.333 -16.674 31.804 1.00 70.81 785 THR A O 1
ATOM 5908 N N . SER A 1 786 ? 19.017 -17.811 32.750 1.00 69.12 786 SER A N 1
ATOM 5909 C CA . SER A 1 786 ? 19.412 -16.759 33.696 1.00 69.12 786 SER A CA 1
ATOM 5910 C C . SER A 1 786 ? 20.548 -15.881 33.153 1.00 69.12 786 SER A C 1
ATOM 5912 O O . SER A 1 786 ? 21.592 -16.403 32.782 1.00 69.12 786 SER A O 1
ATOM 5914 N N . GLY A 1 787 ? 20.360 -14.556 33.140 1.00 81.75 787 GLY A N 1
ATOM 5915 C CA . GLY A 1 787 ? 21.314 -13.576 32.605 1.00 81.75 787 GLY A CA 1
ATOM 5916 C C . GLY A 1 787 ? 20.975 -13.076 31.194 1.00 81.75 787 GLY A C 1
ATOM 5917 O O . GLY A 1 787 ? 19.823 -13.139 30.756 1.00 81.75 787 GLY A O 1
ATOM 5918 N N . SER A 1 788 ? 21.987 -12.540 30.509 1.00 87.81 788 SER A N 1
ATOM 5919 C CA . SER A 1 788 ? 21.891 -12.035 29.135 1.00 87.81 788 SER A CA 1
ATOM 5920 C C . SER A 1 788 ? 21.780 -13.159 28.100 1.00 87.81 788 SER A C 1
ATOM 5922 O O . SER A 1 788 ? 22.283 -14.263 28.291 1.00 87.81 788 SER A O 1
ATOM 5924 N N . LEU A 1 789 ? 21.145 -12.849 26.973 1.00 90.81 789 LEU A N 1
ATOM 5925 C CA . LEU A 1 789 ? 21.004 -13.704 25.802 1.00 90.81 789 LEU A CA 1
ATOM 5926 C C . LEU A 1 789 ? 21.985 -13.268 24.713 1.00 90.81 789 LEU A C 1
ATOM 5928 O O . LEU A 1 789 ? 21.992 -12.104 24.314 1.00 90.81 789 LEU A O 1
ATOM 5932 N N . ARG A 1 790 ? 22.761 -14.213 24.181 1.00 94.06 790 ARG A N 1
ATOM 5933 C CA . ARG A 1 790 ? 23.524 -14.049 22.941 1.00 94.06 790 ARG A CA 1
ATOM 5934 C C . ARG A 1 790 ? 22.626 -14.422 21.766 1.00 94.06 790 ARG A C 1
ATOM 5936 O O . ARG A 1 790 ? 22.401 -15.600 21.504 1.00 94.06 790 ARG A O 1
ATOM 5943 N N . ILE A 1 791 ? 22.086 -13.422 21.088 1.00 95.06 791 ILE A N 1
ATOM 5944 C CA . ILE A 1 791 ? 21.158 -13.562 19.967 1.00 95.06 791 ILE A CA 1
ATOM 5945 C C . ILE A 1 791 ? 21.959 -13.458 18.666 1.00 95.06 791 ILE A C 1
ATOM 5947 O O . ILE A 1 791 ? 22.413 -12.376 18.301 1.00 95.06 791 ILE A O 1
ATOM 5951 N N . ASN A 1 792 ? 22.144 -14.574 17.961 1.00 94.31 792 ASN A N 1
ATOM 5952 C CA . ASN A 1 792 ? 22.749 -14.557 16.631 1.00 94.31 792 ASN A CA 1
ATOM 5953 C C . ASN A 1 792 ? 21.655 -14.205 15.612 1.00 94.31 792 ASN A C 1
ATOM 5955 O O . ASN A 1 792 ? 20.652 -14.920 15.492 1.00 94.31 792 ASN A O 1
ATOM 5959 N N . VAL A 1 793 ? 21.854 -13.101 14.893 1.00 94.88 793 VAL A N 1
ATOM 5960 C CA . VAL A 1 793 ? 20.934 -12.579 13.877 1.00 94.88 793 VAL A CA 1
ATOM 5961 C C . VAL A 1 793 ? 21.611 -12.465 12.518 1.00 94.88 793 VAL A C 1
ATOM 5963 O O . VAL A 1 793 ? 22.837 -12.360 12.417 1.00 94.88 793 VAL A O 1
ATOM 5966 N N . VAL A 1 794 ? 20.794 -12.440 11.470 1.00 92.25 794 VAL A N 1
ATOM 5967 C CA . VAL A 1 794 ? 21.197 -12.043 10.124 1.00 92.25 794 VAL A CA 1
ATOM 5968 C C . VAL A 1 794 ? 20.547 -10.708 9.774 1.00 92.25 794 VAL A C 1
ATOM 5970 O O . VAL A 1 794 ? 19.332 -10.562 9.901 1.00 92.25 794 VAL A O 1
ATOM 5973 N N . ARG A 1 795 ? 21.364 -9.748 9.333 1.00 90.00 795 ARG A N 1
ATOM 5974 C CA . ARG A 1 795 ? 20.964 -8.402 8.902 1.00 90.00 795 ARG A CA 1
ATOM 5975 C C . ARG A 1 795 ? 21.546 -8.155 7.510 1.00 90.00 795 ARG A C 1
ATOM 5977 O O . ARG A 1 795 ? 22.761 -8.018 7.360 1.00 90.00 795 ARG A O 1
ATOM 5984 N N . GLY A 1 796 ? 20.693 -8.164 6.483 1.00 82.50 796 GLY A N 1
ATOM 5985 C CA . GLY A 1 796 ? 21.149 -8.236 5.087 1.00 82.50 796 GLY A CA 1
ATOM 5986 C C . GLY A 1 796 ? 22.002 -9.491 4.862 1.00 82.50 796 GLY A C 1
ATOM 5987 O O . GLY A 1 796 ? 21.600 -10.583 5.259 1.00 82.50 796 GLY A O 1
ATOM 5988 N N . ARG A 1 797 ? 23.213 -9.329 4.313 1.00 82.69 797 ARG A N 1
ATOM 5989 C CA . ARG A 1 797 ? 24.198 -10.422 4.157 1.00 82.69 797 ARG A CA 1
ATOM 5990 C C . ARG A 1 797 ? 24.937 -10.803 5.450 1.00 82.69 797 ARG A C 1
ATOM 5992 O O . ARG A 1 797 ? 25.583 -11.848 5.499 1.00 82.69 797 ARG A O 1
ATOM 5999 N N . GLN A 1 798 ? 24.927 -9.950 6.479 1.00 86.00 798 GLN A N 1
ATOM 6000 C CA . GLN A 1 798 ? 25.828 -10.086 7.630 1.00 86.00 798 GLN A CA 1
ATOM 6001 C C . GLN A 1 798 ? 25.226 -10.934 8.753 1.00 86.00 798 GLN A C 1
ATOM 6003 O O . GLN A 1 798 ? 24.108 -10.686 9.202 1.00 86.00 798 GLN A O 1
ATOM 6008 N N . ARG A 1 799 ? 26.011 -11.889 9.266 1.00 91.31 799 ARG A N 1
ATOM 6009 C CA . ARG A 1 799 ? 25.722 -12.618 10.510 1.00 91.31 799 ARG A CA 1
ATOM 6010 C C . ARG A 1 799 ? 26.406 -11.924 11.680 1.00 91.31 799 ARG A C 1
ATOM 6012 O O . ARG A 1 799 ? 27.611 -11.694 11.628 1.00 91.31 799 ARG A O 1
ATOM 6019 N N . MET A 1 800 ? 25.659 -11.616 12.734 1.00 94.06 800 MET A N 1
ATOM 6020 C CA . MET A 1 800 ? 26.178 -10.924 13.917 1.00 94.06 800 MET A CA 1
ATOM 6021 C C . MET A 1 800 ? 25.572 -11.477 15.207 1.00 94.06 800 MET A C 1
ATOM 6023 O O . MET A 1 800 ? 24.433 -11.937 15.224 1.00 94.06 800 MET A O 1
ATOM 6027 N N . ALA A 1 801 ? 26.345 -11.431 16.291 1.00 94.75 801 ALA A N 1
ATOM 6028 C CA . ALA A 1 801 ? 25.906 -11.830 17.623 1.00 94.75 801 ALA A CA 1
ATOM 6029 C C . ALA A 1 801 ? 25.616 -10.579 18.461 1.00 94.75 801 ALA A C 1
ATOM 6031 O O . ALA A 1 801 ? 26.515 -9.774 18.700 1.00 94.75 801 ALA A O 1
ATOM 6032 N N . LEU A 1 802 ? 24.373 -10.430 18.909 1.00 95.31 802 LEU A N 1
ATOM 6033 C CA . LEU A 1 802 ? 23.907 -9.324 19.740 1.00 95.31 802 LEU A CA 1
ATOM 6034 C C . LEU A 1 802 ? 23.697 -9.816 21.173 1.00 95.31 802 LEU A C 1
ATOM 6036 O O . LEU A 1 802 ? 23.040 -10.833 21.391 1.00 95.31 802 LEU A O 1
ATOM 6040 N N . THR A 1 803 ? 24.237 -9.104 22.160 1.00 94.25 803 THR A N 1
ATOM 6041 C CA . THR A 1 803 ? 24.013 -9.426 23.576 1.00 94.25 803 THR A CA 1
ATOM 6042 C C . THR A 1 803 ? 22.858 -8.589 24.099 1.00 94.25 803 THR A C 1
ATOM 6044 O O . THR A 1 803 ? 22.981 -7.376 24.254 1.00 94.25 803 THR A O 1
ATOM 6047 N N . VAL A 1 804 ? 21.737 -9.239 24.400 1.00 91.31 804 VAL A N 1
ATOM 6048 C CA . VAL A 1 804 ? 20.540 -8.593 24.946 1.00 91.31 804 VAL A CA 1
ATOM 6049 C C . VAL A 1 804 ? 20.319 -9.072 26.371 1.00 91.31 804 VAL A C 1
ATOM 6051 O O . VAL A 1 804 ? 20.241 -10.272 26.598 1.00 91.31 804 VAL A O 1
ATOM 6054 N N . THR A 1 805 ? 20.178 -8.167 27.337 1.00 89.00 805 THR A N 1
ATOM 6055 C CA . THR A 1 805 ? 19.872 -8.529 28.733 1.00 89.00 805 THR A CA 1
ATOM 6056 C C . THR A 1 805 ? 18.375 -8.382 28.987 1.00 89.00 805 THR A C 1
ATOM 6058 O O . THR A 1 805 ? 17.927 -7.243 29.111 1.00 89.00 805 THR A O 1
ATOM 6061 N N . PRO A 1 806 ? 17.583 -9.471 29.056 1.00 81.69 806 PRO A N 1
ATOM 6062 C CA . PRO A 1 806 ? 16.145 -9.362 29.260 1.00 81.69 806 PRO A CA 1
ATOM 6063 C C . PRO A 1 806 ? 15.822 -8.761 30.628 1.00 81.69 806 PRO A C 1
ATOM 6065 O O . PRO A 1 806 ? 16.405 -9.151 31.642 1.00 81.69 806 PRO A O 1
ATOM 6068 N N . GLU A 1 807 ? 14.858 -7.848 30.664 1.00 71.38 807 GLU A N 1
ATOM 6069 C CA . GLU A 1 807 ? 14.353 -7.283 31.916 1.00 71.38 807 GLU A CA 1
ATOM 6070 C C . GLU A 1 807 ? 13.499 -8.337 32.634 1.00 71.38 807 GLU A C 1
ATOM 6072 O O . GLU A 1 807 ? 12.741 -9.054 31.984 1.00 71.38 807 GLU A O 1
ATOM 6077 N N . SER A 1 808 ? 13.653 -8.482 33.953 1.00 58.41 808 SER A N 1
ATOM 6078 C CA . SER A 1 808 ? 12.864 -9.432 34.751 1.00 58.41 808 SER A CA 1
ATOM 6079 C C . SER A 1 808 ? 11.712 -8.709 35.447 1.00 58.41 808 SER A C 1
ATOM 6081 O O . SER A 1 808 ? 11.935 -7.675 36.079 1.00 58.41 808 SER A O 1
ATOM 6083 N N . HIS A 1 809 ? 10.511 -9.276 35.357 1.00 50.12 809 HIS A N 1
ATOM 6084 C CA . HIS A 1 809 ? 9.311 -8.860 36.089 1.00 50.12 809 HIS A CA 1
ATOM 6085 C C . HIS A 1 809 ? 8.810 -9.999 36.966 1.00 50.12 809 HIS A C 1
ATOM 6087 O O . HIS A 1 809 ? 8.880 -11.145 36.473 1.00 50.12 809 HIS A O 1
#

Foldseek 3Di:
DDDDDDDDDDDDDDPDAFKEKFKQAEQFKIKIFIATLQRDTQFIFIFGGQQCVVPPLLVSLVGVLVRLVRRCVSNVHDSQAAHAEYFAAHANFADPVVQVVSQVSNCVVRVRPHPYYHYHHSQLLLCCLQPVQWFKEKEAAAQDDPPPPDDDDDGGDQDQAIWMWTAENVGDIDIDDPPDDVPHSQLHLLQLLVVLLVQLVCCVVVNDNHPADNVVSVVLVCVLQVHPDNVSCVCCVPVVPDSRSSSNSLVVLLVVVVVVGPSSLVSLLRSLLRSLVRVLVCLVVYPPLEGEYEYHYDSCVSVVSSVNNNLVNNVVSQRRHKYFYKYFSDPSSSSSSCVRCVVSPHRRDDDSLNTIFRQWIDHGPVPQPPVRPPPGGDRDDDDDDDDDDDDDDDDDDDDDDDDDDDDDDDDDDDDDDDDDDDDDDDDDDDDDDDPPDPDPPPPPVVPPDDDDDDPVPVVVVVVVVVVVCVVVVCVVVVVVVVVVVVVPDDPPCVCVVPVLLVVLCVQQVQFKKKKWKFAPVDADPPPRHTDTPAIAMWGAAAQQFKIKAFQVRPDDDPRIWIWIAGSVRDIFTKDWQDHDPLLRMTMIGGRGGRGRHAAADELVPFDFFFKKWQWFAPPSPDIDIWIWTFNDSFAACVNVVNPPRRFGKTWTLGDADRGRHGHFIAGSVSHGQFGFHDDPDRRTGITGGCVVVVVVVVPDDNDDPPLWFWDAQFDKDWDDVVNVVVVCVVQVLPDPPCNAFIAGQDHDPPGLNVVQPHHHGKTFQDKPPHGDHHPVVVRVCRSPDDFWIFTFIDDRNDTDTTTGGTDID

Organism: Spodoptera exigua (NCBI:txid7107)

pLDDT: mean 72.88, std 22.87, range [20.86, 98.25]

Sequence (809 aa):
NPAELVSGNAMVYLPQPWPMAVQEGGATHSNLVICDETGKVVGRAKGPGTNHWTLGIDECANRIIAMLHSAKDDAGIPKDKPLNALGLTLSGCEQESSNSELAARVKERDGDAANDIYVGSDTAGSLFTGAPNGGMVLIAGSLIDTDTLPEENGPPDARTGSNALLRTPDGEQHGCGGWGYLLGDEGGAYWIAHKAVKMVFDDVDGLQPSPYPTDRVWEVIKEHFDADTRADLLPHAYKHFDKSMFAGVTSKLSSLAYQGDELSRHIFSCAGAALASHTAALSIRSDAPRLRVVCVGSVWKSWDILKPGFLKQLRNRKVKTELELVRLRVSSAMGAAWLAAKHVNYELPRDDSAFCSVFYTYYPEEILNGNGDAVNGVAVNGAAVNNVAVNGDFVNGKAVNGKLNGNGIANAQVGFAFLEVAGKSNNFRVPSPELKMLCASRALEAFNSNNNRNETKSSYYRGILAVAAGVVGYISLKDKLLAATVINNDLKGRREKFNFIADVVAVSAPSVVYIEIKDGRRLDLFSGQPVTLSNGSGFIVKEDGLILTNAHVVVNKPNAIVNVRLFDGSIHTGFVEDVDLKSDLATLRIPVKGLPVMKLGSSADIQPGEWVVAMGSPLALSNTVTAGVVSSTQRASEELGLRGKDMVYIQTDAPITFGNSGGPLVNLDGEAIGINSMKVTSGISFAIPIDYVKEFLAKRTTKSPQVSRRYLGITMLSLTPNILMELRMRNPEMPSDIEHGILVWKVIIGSPAYNGGLQPGDIVISINDKPVRTASDIYLLLENTSGSLRINVVRGRQRMALTVTPESH

Secondary structure (DSSP, 8-state):
-------------------EEEEEE-SSEEEEEEE-TTS-EEEEEEEE---HHHH-HHHHHHHHHHHHHHHHHHTT--TTS-EEEEEEEETT---HHHHHHHHHHHHHH-TTSEEEEEEEEHHHHHHHHH-TTSEEEEEE--S----S---SS-PPP---SEEEEEE-TT--EEEEE-S-TTT--TTSHHHHHHHHHHHHHHHHTTSS--SS--HHHHHHHHHHHT-SSTTTTHHHHTTT--HHHHHHHHHHHHHHHHTT-HHHHHHHHHHHHHHHHHHHHHHTT---SEEEEEEESGGGGGHHHHHHHHHHHHHHTT--SEEEEEEESS-THHHHHHHHHHHTT------HHHHEEEEEEEPPGGGS-TT----S----------------------------------------------------PPPPS---S-SSSSSSGGGS-----S-TTHHHHHHHHHHHHHHHHHHHHHHHHHHHHHTTS--TTHHHHH-HHHHHHHHHGGGEEEEEEEEEEEE-TTT-SEEEEEEEEEEEEETTTEEEEEHHHH-S-TTEEEEEE-TTS-EEEEEEEEEETTTTEEEEE-S--S----EE--SSS--TT-EEEEEE-GGGT--EEEEEEEEEEEEETTTTT-TT---EEEEESS---TTTTTSEEE-TTSEEEEEEEEEEETTEEEEEEHHHHHHHHHT--S-------EE--EEEEE--HHHHHHHHHH-TTS-TT--S-EEEEEE-TTSHHHHTT--TT-EEEEETTEE--SHHHHHHHHHH--S-EEEEEEETTEEEEEEE-PEE-

Radius of gyration: 35.99 Å; chains: 1; bounding box: 117×93×98 Å

InterPro domains:
  IPR001478 PDZ domain [PS50106] (695-797)
  IPR001478 PDZ domain [SM00228] (710-797)
  IPR001940 Peptidase S1C [PR00834] (545-557)
  IPR001940 Peptidase S1C [PR00834] (568-588)
  IPR001940 Peptidase S1C [PR00834] (608-632)
  IPR001940 Peptidase S1C [PR00834] (646-663)
  IPR001940 Peptidase S1C [PR00834] (668-685)
  IPR001940 Peptidase S1C [PR00834] (757-769)
  IPR002731 ATPase, BadF/BadG/BcrA/BcrD type [PF01869] (161-340)
  IPR009003 Peptidase S1, PA clan [SSF50494] (499-699)
  IPR036034 PDZ superfamily [G3DSA:2.30.42.10] (706-808)
  IPR036034 PDZ superfamily [SSF50156] (709-807)
  IPR041489 PDZ domain 6 [PF17820] (747-793)
  IPR043129 ATPase, nucleotide binding domain [SSF53067] (24-129)
  IPR043129 ATPase, nucleotide binding domain [SSF53067] (160-361)